Protein AF-A0A7I8W554-F1 (afdb_monomer_lite)

Structure (mmCIF, N/CA/C/O backbone):
data_AF-A0A7I8W554-F1
#
_entry.id   AF-A0A7I8W554-F1
#
loop_
_atom_site.group_PDB
_atom_site.id
_atom_site.type_symbol
_atom_site.label_atom_id
_atom_site.label_alt_id
_atom_site.label_comp_id
_atom_site.label_asym_id
_atom_site.label_entity_id
_atom_site.label_seq_id
_atom_site.pdbx_PDB_ins_code
_atom_site.Cartn_x
_atom_site.Cartn_y
_atom_site.Cartn_z
_atom_site.occupancy
_atom_site.B_iso_or_equiv
_atom_site.auth_seq_id
_atom_site.auth_comp_id
_atom_site.auth_asym_id
_atom_site.auth_atom_id
_atom_site.pdbx_PDB_model_num
ATOM 1 N N . MET A 1 1 ? 25.786 -14.375 -59.986 1.00 26.31 1 MET A N 1
ATOM 2 C CA . MET A 1 1 ? 26.264 -13.114 -60.608 1.00 26.31 1 MET A CA 1
ATOM 3 C C . MET A 1 1 ? 25.634 -11.943 -59.863 1.00 26.31 1 MET A C 1
ATOM 5 O O . MET A 1 1 ? 24.593 -12.168 -59.265 1.00 26.31 1 MET A O 1
ATOM 9 N N . THR A 1 2 ? 26.269 -10.761 -59.866 1.00 23.83 2 THR A N 1
ATOM 10 C CA . THR A 1 2 ? 25.722 -9.456 -59.406 1.00 23.83 2 THR A CA 1
ATOM 11 C C . THR A 1 2 ? 24.810 -9.476 -58.169 1.00 23.83 2 THR A C 1
ATOM 13 O O . THR A 1 2 ? 23.598 -9.639 -58.287 1.00 23.83 2 THR A O 1
ATOM 16 N N . ALA A 1 3 ? 25.373 -9.204 -56.987 1.00 25.39 3 ALA A N 1
ATOM 17 C CA . ALA A 1 3 ? 24.573 -8.876 -55.808 1.00 25.39 3 ALA A CA 1
ATOM 18 C C . ALA A 1 3 ? 23.777 -7.579 -56.049 1.00 25.39 3 ALA A C 1
ATOM 20 O O . ALA A 1 3 ? 24.354 -6.544 -56.393 1.00 25.39 3 ALA A O 1
ATOM 21 N N . THR A 1 4 ? 22.456 -7.631 -55.886 1.00 26.03 4 THR A N 1
ATOM 22 C CA . THR A 1 4 ? 21.566 -6.499 -56.169 1.00 26.03 4 THR A CA 1
ATOM 23 C C . THR A 1 4 ? 21.688 -5.439 -55.075 1.00 26.03 4 THR A C 1
ATOM 25 O O . THR A 1 4 ? 21.230 -5.634 -53.950 1.00 26.03 4 THR A O 1
ATOM 28 N N . PHE A 1 5 ? 22.299 -4.297 -55.394 1.00 30.59 5 PHE A N 1
ATOM 29 C CA . PHE A 1 5 ? 22.374 -3.160 -54.476 1.00 30.59 5 PHE A CA 1
ATOM 30 C C . PHE A 1 5 ? 20.965 -2.662 -54.116 1.00 30.59 5 PHE A C 1
ATOM 32 O O . PHE A 1 5 ? 20.141 -2.425 -55.001 1.00 30.59 5 PHE A O 1
ATOM 39 N N . LEU A 1 6 ? 20.708 -2.425 -52.824 1.00 29.30 6 LEU A N 1
ATOM 40 C CA . LEU A 1 6 ? 19.495 -1.754 -52.335 1.00 29.30 6 LEU A CA 1
ATOM 41 C C . LEU A 1 6 ? 19.541 -0.247 -52.647 1.00 29.30 6 LEU A C 1
ATOM 43 O O . LEU A 1 6 ? 19.668 0.594 -51.758 1.00 29.30 6 LEU A O 1
ATOM 47 N N . HIS A 1 7 ? 19.454 0.096 -53.931 1.00 29.95 7 HIS A N 1
ATOM 48 C CA . HIS A 1 7 ? 19.394 1.480 -54.383 1.00 29.95 7 HIS A CA 1
ATOM 49 C C . HIS A 1 7 ? 17.986 2.042 -54.148 1.00 29.95 7 HIS A C 1
ATOM 51 O O . HIS A 1 7 ? 17.006 1.575 -54.729 1.00 29.95 7 HIS A O 1
ATOM 57 N N . VAL A 1 8 ? 17.871 3.051 -53.285 1.00 31.73 8 VAL A N 1
ATOM 58 C CA . VAL A 1 8 ? 16.604 3.758 -53.049 1.00 31.73 8 VAL A CA 1
ATOM 59 C C . VAL A 1 8 ? 16.391 4.794 -54.167 1.00 31.73 8 VAL A C 1
ATOM 61 O O . VAL A 1 8 ? 17.325 5.550 -54.446 1.00 31.73 8 VAL A O 1
ATOM 64 N N . PRO A 1 9 ? 15.208 4.862 -54.813 1.00 27.72 9 PRO A N 1
ATOM 65 C CA . PRO A 1 9 ? 14.888 5.921 -55.771 1.00 27.72 9 PRO A CA 1
ATOM 66 C C . PRO A 1 9 ? 14.733 7.286 -55.087 1.00 27.72 9 PRO A C 1
ATOM 68 O O . PRO A 1 9 ? 14.125 7.400 -54.023 1.00 27.72 9 PRO A O 1
ATOM 71 N N . SER A 1 10 ? 15.249 8.341 -55.712 1.00 34.19 10 SER A N 1
ATOM 72 C CA . SER A 1 10 ? 15.325 9.684 -55.132 1.00 34.19 10 SER A CA 1
ATOM 73 C C . SER A 1 10 ? 14.022 10.487 -55.271 1.00 34.19 10 SER A C 1
ATOM 75 O O . SER A 1 10 ? 13.897 11.319 -56.169 1.00 34.19 10 SER A O 1
ATOM 77 N N . SER A 1 11 ? 13.061 10.292 -54.362 1.00 34.91 11 SER A N 1
ATOM 78 C CA . SER A 1 11 ? 12.005 11.287 -54.099 1.00 34.91 11 SER A CA 1
ATOM 79 C C . SER A 1 11 ? 11.376 11.135 -52.702 1.00 34.91 11 SER A C 1
ATOM 81 O O . SER A 1 11 ? 11.352 10.044 -52.145 1.00 34.91 11 SER A O 1
ATOM 83 N N . GLN A 1 12 ? 10.835 12.244 -52.179 1.00 33.06 12 GLN A N 1
ATOM 84 C CA . GLN A 1 12 ? 10.027 12.370 -50.948 1.00 33.06 12 GLN A CA 1
ATOM 85 C C . GLN A 1 12 ? 10.726 12.124 -49.587 1.00 33.06 12 GLN A C 1
ATOM 87 O O . GLN A 1 12 ? 10.862 10.996 -49.125 1.00 33.06 12 GLN A O 1
ATOM 92 N N . LYS A 1 13 ? 10.993 13.242 -48.883 1.00 37.50 13 LYS A N 1
ATOM 93 C CA . LYS A 1 13 ? 11.466 13.386 -47.484 1.00 37.50 13 LYS A CA 1
ATOM 94 C C . LYS A 1 13 ? 12.835 12.756 -47.158 1.00 37.50 13 LYS A C 1
ATOM 96 O O . LYS A 1 13 ? 13.182 11.663 -47.586 1.00 37.50 13 LYS A O 1
ATOM 101 N N . ALA A 1 14 ? 13.623 13.468 -46.349 1.00 41.97 14 ALA A N 1
ATOM 102 C CA . ALA A 1 14 ? 14.925 12.999 -45.877 1.00 41.97 14 ALA A CA 1
ATOM 103 C C . ALA A 1 14 ? 14.744 11.870 -44.845 1.00 41.97 14 ALA A C 1
ATOM 105 O O . ALA A 1 14 ? 14.541 12.119 -43.655 1.00 41.97 14 ALA A O 1
ATOM 106 N N . ASN A 1 15 ? 14.766 10.622 -45.315 1.00 56.56 15 ASN A N 1
ATOM 107 C CA . ASN A 1 15 ? 14.604 9.443 -44.470 1.00 56.56 15 ASN A CA 1
ATOM 108 C C . ASN A 1 15 ? 15.848 9.223 -43.603 1.00 56.56 15 ASN A C 1
ATOM 110 O O . ASN A 1 15 ? 16.890 8.815 -44.108 1.00 56.56 15 ASN A O 1
ATOM 114 N N . LYS A 1 16 ? 15.697 9.441 -42.293 1.00 71.31 16 LYS A N 1
ATOM 115 C CA . LYS A 1 16 ? 16.688 9.134 -41.253 1.00 71.31 16 LYS A CA 1
ATOM 116 C C . LYS A 1 16 ? 17.249 7.712 -41.411 1.00 71.31 16 LYS A C 1
ATOM 118 O O . LYS A 1 16 ? 16.503 6.739 -41.264 1.00 71.31 16 LYS A O 1
ATOM 123 N N . THR A 1 17 ? 18.544 7.588 -41.681 1.00 82.88 17 THR A N 1
ATOM 124 C CA . THR A 1 17 ? 19.258 6.317 -41.867 1.00 82.88 17 THR A CA 1
ATOM 125 C C . THR A 1 17 ? 20.016 5.909 -40.604 1.00 82.88 17 THR A C 1
ATOM 127 O O . THR A 1 17 ? 20.415 6.747 -39.802 1.00 82.88 17 THR A O 1
ATOM 130 N N . PHE A 1 18 ? 20.277 4.612 -40.425 1.00 83.69 18 PHE A N 1
ATOM 131 C CA . PHE A 1 18 ? 21.056 4.123 -39.278 1.00 83.69 18 PHE A CA 1
ATOM 132 C C . PHE A 1 18 ? 22.499 4.679 -39.239 1.00 83.69 18 PHE A C 1
ATOM 134 O O . PHE A 1 18 ? 23.086 4.786 -38.165 1.00 83.69 18 PHE A O 1
ATOM 141 N N . LEU A 1 19 ? 23.047 5.115 -40.383 1.00 85.00 19 LEU A N 1
ATOM 142 C CA . LEU A 1 19 ? 24.329 5.824 -40.429 1.00 85.00 19 LEU A CA 1
ATOM 143 C C . LEU A 1 19 ? 24.228 7.223 -39.794 1.00 85.00 19 LEU A C 1
ATOM 145 O O . LEU A 1 19 ? 25.092 7.578 -39.000 1.00 85.00 19 LEU A O 1
ATOM 149 N N . ASP A 1 20 ? 23.143 7.967 -40.046 1.00 84.88 20 ASP A N 1
ATOM 150 C CA . ASP A 1 20 ? 22.913 9.297 -39.450 1.00 84.88 20 ASP A CA 1
ATOM 151 C C . ASP A 1 20 ? 22.755 9.247 -37.918 1.00 84.88 20 ASP A C 1
ATOM 153 O O . ASP A 1 20 ? 22.956 10.258 -37.243 1.00 84.88 20 ASP A O 1
ATOM 157 N N . PHE A 1 21 ? 22.360 8.091 -37.369 1.00 86.38 21 PHE A N 1
ATOM 158 C CA . PHE A 1 21 ? 22.358 7.828 -35.927 1.00 86.38 21 PHE A CA 1
ATOM 159 C C . PHE A 1 21 ? 23.783 7.568 -35.424 1.00 86.38 21 PHE A C 1
ATOM 161 O O . PHE A 1 21 ? 24.235 8.215 -34.479 1.00 86.38 21 PHE A O 1
ATOM 168 N N . ALA A 1 22 ? 24.518 6.670 -36.082 1.00 85.44 22 ALA A N 1
ATOM 169 C CA . ALA A 1 22 ? 25.887 6.333 -35.705 1.00 85.44 22 ALA A CA 1
ATOM 170 C C . ALA A 1 22 ? 26.829 7.550 -35.736 1.00 85.44 22 ALA A C 1
ATOM 172 O O . ALA A 1 22 ? 27.579 7.759 -34.787 1.00 85.44 22 ALA A O 1
ATOM 173 N N . GLU A 1 23 ? 26.726 8.412 -36.753 1.00 85.12 23 GLU A N 1
ATOM 174 C CA . GLU A 1 23 ? 27.511 9.655 -36.864 1.00 85.12 23 GLU A CA 1
ATOM 175 C C . GLU A 1 23 ? 27.220 10.683 -35.744 1.00 85.12 23 GLU A C 1
ATOM 177 O O . GLU A 1 23 ? 27.961 11.654 -35.601 1.00 85.12 23 GLU A O 1
ATOM 182 N N . ARG A 1 24 ? 26.175 10.475 -34.924 1.00 82.75 24 ARG A N 1
ATOM 183 C CA . ARG A 1 24 ? 25.791 11.351 -33.796 1.00 82.75 24 ARG A CA 1
ATOM 184 C C . ARG A 1 24 ? 25.994 10.729 -32.415 1.00 82.75 24 ARG A C 1
ATOM 186 O O . ARG A 1 24 ? 26.191 11.471 -31.457 1.00 82.75 24 ARG A O 1
ATOM 193 N N . PHE A 1 25 ? 25.885 9.404 -32.302 1.00 84.50 25 PHE A N 1
ATOM 194 C CA . PHE A 1 25 ? 25.788 8.709 -31.012 1.00 84.50 25 PHE A CA 1
ATOM 195 C C . PHE A 1 25 ? 26.851 7.623 -30.785 1.00 84.50 25 PHE A C 1
ATOM 197 O O . PHE A 1 25 ? 26.949 7.126 -29.661 1.00 84.50 25 PHE A O 1
ATOM 204 N N . PHE A 1 26 ? 27.641 7.239 -31.800 1.00 85.88 26 PHE A N 1
ATOM 205 C CA . PHE A 1 26 ? 28.668 6.205 -31.629 1.00 85.88 26 PHE A CA 1
ATOM 206 C C . PHE A 1 26 ? 30.002 6.753 -31.089 1.00 85.88 26 PHE A C 1
ATOM 208 O O . PHE A 1 26 ? 30.451 7.845 -31.436 1.00 85.88 26 PHE A O 1
ATOM 215 N N . ASN A 1 27 ? 30.667 5.939 -30.269 1.00 81.88 27 ASN A N 1
ATOM 216 C CA . ASN A 1 27 ? 32.032 6.135 -29.788 1.00 81.88 27 ASN A CA 1
ATOM 217 C C . ASN A 1 27 ? 33.071 5.968 -30.907 1.00 81.88 27 ASN A C 1
ATOM 219 O O . ASN A 1 27 ? 32.864 5.251 -31.882 1.00 81.88 27 ASN A O 1
ATOM 223 N N . VAL A 1 28 ? 34.264 6.528 -30.701 1.00 77.31 28 VAL A N 1
ATOM 224 C CA . VAL A 1 28 ? 35.434 6.254 -31.549 1.00 77.31 28 VAL A CA 1
ATOM 225 C C . VAL A 1 28 ? 36.039 4.899 -31.167 1.00 77.31 28 VAL A C 1
ATOM 227 O O . VAL A 1 28 ? 36.542 4.738 -30.055 1.00 77.31 28 VAL A O 1
ATOM 230 N N . HIS A 1 29 ? 36.020 3.924 -32.081 1.00 74.88 29 HIS A N 1
ATOM 231 C CA . HIS A 1 29 ? 36.659 2.614 -31.879 1.00 74.88 29 HIS A CA 1
ATOM 232 C C . HIS A 1 29 ? 38.065 2.577 -32.488 1.00 74.88 29 HIS A C 1
ATOM 234 O O . HIS A 1 29 ? 38.287 3.037 -33.608 1.00 74.88 29 HIS A O 1
ATOM 240 N N . VAL A 1 30 ? 39.010 1.977 -31.762 1.00 71.06 30 VAL A N 1
ATOM 241 C CA . VAL A 1 30 ? 40.373 1.697 -32.246 1.00 71.06 30 VAL A CA 1
ATOM 242 C C . VAL A 1 30 ? 40.429 0.266 -32.780 1.00 71.06 30 VAL A C 1
ATOM 244 O O . VAL A 1 30 ? 39.902 -0.657 -32.154 1.00 71.06 30 VAL A O 1
ATOM 247 N N . ALA A 1 31 ? 41.076 0.074 -33.928 1.00 58.19 31 ALA A N 1
ATOM 248 C CA . ALA A 1 31 ? 41.269 -1.225 -34.553 1.00 58.19 31 ALA A CA 1
ATOM 249 C C . ALA A 1 31 ? 42.212 -2.102 -33.709 1.00 58.19 31 ALA A C 1
ATOM 251 O O . ALA A 1 31 ? 43.405 -1.824 -33.575 1.00 58.19 31 ALA A O 1
ATOM 252 N N . ASN A 1 32 ? 41.675 -3.190 -33.152 1.00 54.03 32 ASN A N 1
ATOM 253 C CA . ASN A 1 32 ? 42.455 -4.165 -32.392 1.00 54.03 32 ASN A CA 1
ATOM 254 C C . ASN A 1 32 ? 43.404 -4.945 -33.318 1.00 54.03 32 ASN A C 1
ATOM 256 O O . ASN A 1 32 ? 42.969 -5.847 -34.038 1.00 54.03 32 ASN A O 1
ATOM 260 N N . SER A 1 33 ? 44.704 -4.642 -33.264 1.00 39.34 33 SER A N 1
ATOM 261 C CA . SER A 1 33 ? 45.743 -5.540 -33.773 1.00 39.34 33 SER A CA 1
ATOM 262 C C . SER A 1 33 ? 45.915 -6.740 -32.832 1.00 39.34 33 SER A C 1
ATOM 264 O O . SER A 1 33 ? 45.779 -6.633 -31.612 1.00 39.34 33 SER A O 1
ATOM 266 N N . SER A 1 34 ? 46.168 -7.918 -33.398 1.00 35.41 34 SER A N 1
ATOM 267 C CA . SER A 1 34 ? 46.092 -9.195 -32.682 1.00 35.41 34 SER A CA 1
ATOM 268 C C . SER A 1 34 ? 47.338 -9.496 -31.835 1.00 35.41 34 SER A C 1
ATOM 270 O O . SER A 1 34 ? 48.249 -10.162 -32.319 1.00 35.41 34 SER A O 1
ATOM 272 N N . SER A 1 35 ? 47.345 -9.058 -30.569 1.00 31.19 35 SER A N 1
ATOM 273 C CA . SER A 1 35 ? 48.284 -9.511 -29.523 1.00 31.19 35 SER A CA 1
ATOM 274 C C . SER A 1 35 ? 47.667 -9.383 -28.114 1.00 31.19 35 SER A C 1
ATOM 276 O O . SER A 1 35 ? 47.132 -8.320 -27.797 1.00 31.19 35 SER A O 1
ATOM 278 N N . PRO A 1 36 ? 47.748 -10.406 -27.237 1.00 40.75 36 PRO A N 1
ATOM 279 C CA . PRO A 1 36 ? 47.099 -10.385 -25.923 1.00 40.75 36 PRO A CA 1
ATOM 280 C C . PRO A 1 36 ? 48.010 -9.816 -24.817 1.00 40.75 36 PRO A C 1
ATOM 282 O O . PRO A 1 36 ? 48.818 -10.544 -24.246 1.00 40.75 36 PRO A O 1
ATOM 285 N N . ILE A 1 37 ? 47.873 -8.528 -24.469 1.00 35.75 37 ILE A N 1
ATOM 286 C CA . ILE A 1 37 ? 48.534 -7.938 -23.283 1.00 35.75 37 ILE A CA 1
ATOM 287 C C . ILE A 1 37 ? 47.578 -7.006 -22.524 1.00 35.75 37 ILE A C 1
ATOM 289 O O . ILE A 1 37 ? 46.974 -6.103 -23.097 1.00 35.75 37 ILE A O 1
ATOM 293 N N . THR A 1 38 ? 47.508 -7.192 -21.207 1.00 43.59 38 THR A N 1
ATOM 294 C CA . THR A 1 38 ? 46.792 -6.349 -20.241 1.00 43.59 38 THR A CA 1
ATOM 295 C C . THR A 1 38 ? 47.397 -4.943 -20.135 1.00 43.59 38 THR A C 1
ATOM 297 O O . THR A 1 38 ? 48.514 -4.779 -19.644 1.00 43.59 38 THR A O 1
ATOM 300 N N . LYS A 1 39 ? 46.660 -3.898 -20.547 1.00 33.47 39 LYS A N 1
ATOM 301 C CA . LYS A 1 39 ? 47.010 -2.485 -20.280 1.00 33.47 39 LYS A CA 1
ATOM 302 C C . LYS A 1 39 ? 45.771 -1.637 -19.987 1.00 33.47 39 LYS A C 1
ATOM 304 O O . LYS A 1 39 ? 44.719 -1.836 -20.581 1.00 33.47 39 LYS A O 1
ATOM 309 N N . THR A 1 40 ? 45.920 -0.695 -19.059 1.00 36.84 40 THR A N 1
ATOM 310 C CA . THR A 1 40 ? 44.860 0.190 -18.557 1.00 36.84 40 THR A CA 1
ATOM 311 C C . THR A 1 40 ? 44.604 1.408 -19.456 1.00 36.84 40 THR A C 1
ATOM 313 O O . THR A 1 40 ? 45.454 1.830 -20.244 1.00 36.84 40 THR A O 1
ATOM 316 N N . VAL A 1 41 ? 43.408 1.992 -19.308 1.00 39.81 41 VAL A N 1
ATOM 317 C CA . VAL A 1 41 ? 42.805 3.020 -20.186 1.00 39.81 41 VAL A CA 1
ATOM 318 C C . VAL A 1 41 ? 43.668 4.281 -20.384 1.00 39.81 41 VAL A C 1
ATOM 320 O O . VAL A 1 41 ? 43.581 4.947 -21.415 1.00 39.81 41 VAL A O 1
ATOM 323 N N . SER A 1 42 ? 44.561 4.603 -19.446 1.00 35.97 42 SER A N 1
ATOM 324 C CA . SER A 1 42 ? 45.423 5.796 -19.495 1.00 35.97 42 SER A CA 1
ATOM 325 C C . SER A 1 42 ? 46.451 5.812 -20.642 1.00 35.97 42 SER A C 1
ATOM 327 O O . SER A 1 42 ? 47.002 6.872 -20.945 1.00 35.97 42 SER A O 1
ATOM 329 N N . ALA A 1 43 ? 46.696 4.684 -21.319 1.00 38.78 43 ALA A N 1
ATOM 330 C CA . ALA A 1 43 ? 47.724 4.557 -22.358 1.00 38.78 43 ALA A CA 1
ATOM 331 C C . ALA A 1 43 ? 47.306 5.010 -23.780 1.00 38.78 43 ALA A C 1
ATOM 333 O O . ALA A 1 43 ? 48.151 5.055 -24.674 1.00 38.78 43 ALA A O 1
ATOM 334 N N . VAL A 1 44 ? 46.034 5.354 -24.025 1.00 44.03 44 VAL A N 1
ATOM 335 C CA . VAL A 1 44 ? 45.495 5.544 -25.395 1.00 44.03 44 VAL A CA 1
ATOM 336 C C . VAL A 1 44 ? 45.883 6.889 -26.045 1.00 44.03 44 VAL A C 1
ATOM 338 O O . VAL A 1 44 ? 45.857 7.023 -27.265 1.00 44.03 44 VAL A O 1
ATOM 341 N N . ARG A 1 45 ? 46.309 7.896 -25.269 1.00 40.00 45 ARG A N 1
ATOM 342 C CA . ARG A 1 45 ? 46.477 9.297 -25.730 1.00 40.00 45 ARG A CA 1
ATOM 343 C C . ARG A 1 45 ? 47.642 9.590 -26.704 1.00 40.00 45 ARG A C 1
ATOM 345 O O . ARG A 1 45 ? 47.924 10.761 -26.950 1.00 40.00 45 ARG A O 1
ATOM 352 N N . ARG A 1 46 ? 48.321 8.575 -27.256 1.00 42.06 46 ARG A N 1
ATOM 353 C CA . ARG A 1 46 ? 49.368 8.716 -28.294 1.00 42.06 46 ARG A CA 1
ATOM 354 C C . ARG A 1 46 ? 49.359 7.541 -29.286 1.00 42.06 46 ARG A C 1
ATOM 356 O O . ARG A 1 46 ? 50.198 6.647 -29.200 1.00 42.06 46 ARG A O 1
ATOM 363 N N . LYS A 1 47 ? 48.440 7.574 -30.251 1.00 41.00 47 LYS A N 1
ATOM 364 C CA . LYS A 1 47 ? 48.465 6.756 -31.477 1.00 41.00 47 LYS A CA 1
ATOM 365 C C . LYS A 1 47 ? 48.045 7.599 -32.685 1.00 41.00 47 LYS A C 1
ATOM 367 O O . LYS A 1 47 ? 47.396 8.629 -32.521 1.00 41.00 47 LYS A O 1
ATOM 372 N N . SER A 1 48 ? 48.461 7.179 -33.875 1.00 43.22 48 SER A N 1
ATOM 373 C CA . SER A 1 48 ? 48.177 7.845 -35.149 1.00 43.22 48 SER A CA 1
ATOM 374 C C . SER A 1 48 ? 46.735 7.631 -35.620 1.00 43.22 48 SER A C 1
ATOM 376 O O . SER A 1 48 ? 46.088 6.638 -35.291 1.00 43.22 48 SER A O 1
ATOM 378 N N . THR A 1 49 ? 46.250 8.546 -36.463 1.00 45.44 49 THR A N 1
ATOM 379 C CA . THR A 1 49 ? 44.924 8.512 -37.112 1.00 45.44 49 THR A CA 1
ATOM 380 C C . THR A 1 49 ? 44.694 7.307 -38.036 1.00 45.44 49 THR A C 1
ATOM 382 O O . THR A 1 49 ? 43.577 7.109 -38.499 1.00 45.44 49 THR A O 1
ATOM 385 N N . SER A 1 50 ? 45.722 6.489 -38.275 1.00 46.81 50 SER A N 1
ATOM 386 C CA . SER A 1 50 ? 45.670 5.207 -38.990 1.00 46.81 50 SER A CA 1
ATOM 387 C C . SER A 1 50 ? 44.840 4.127 -38.292 1.00 46.81 50 SER A C 1
ATOM 389 O O . SER A 1 50 ? 44.329 3.230 -38.954 1.00 46.81 50 SER A O 1
ATOM 391 N N . ASP A 1 51 ? 44.731 4.189 -36.963 1.00 59.88 51 ASP A N 1
ATOM 392 C CA . ASP A 1 51 ? 44.256 3.066 -36.145 1.00 59.88 51 ASP A CA 1
ATOM 393 C C . ASP A 1 51 ? 42.760 3.177 -35.785 1.00 59.88 51 ASP A C 1
ATOM 395 O O . ASP A 1 51 ? 42.256 2.383 -34.991 1.00 59.88 51 ASP A O 1
ATOM 399 N N . ILE A 1 52 ? 42.039 4.167 -36.320 1.00 70.12 52 ILE A N 1
ATOM 400 C CA . ILE A 1 52 ? 40.635 4.450 -35.982 1.00 70.12 52 ILE A CA 1
ATOM 401 C C . ILE A 1 52 ? 39.696 3.773 -36.988 1.00 70.12 52 ILE A C 1
ATOM 403 O O . ILE A 1 52 ? 39.846 3.930 -38.199 1.00 70.12 52 ILE A O 1
ATOM 407 N N . VAL A 1 53 ? 38.689 3.052 -36.489 1.00 74.19 53 VAL A N 1
ATOM 408 C CA . VAL A 1 53 ? 37.650 2.432 -37.326 1.00 74.19 53 VAL A CA 1
ATOM 409 C C . VAL A 1 53 ? 36.670 3.507 -37.802 1.00 74.19 53 VAL A C 1
ATOM 411 O O . VAL A 1 53 ? 36.101 4.240 -36.994 1.00 74.19 53 VAL A O 1
ATOM 414 N N . ALA A 1 54 ? 36.438 3.597 -39.113 1.00 78.56 54 ALA A N 1
ATOM 415 C CA . ALA A 1 54 ? 35.478 4.542 -39.674 1.00 78.56 54 ALA A CA 1
ATOM 416 C C . ALA A 1 54 ? 34.034 4.187 -39.272 1.00 78.56 54 ALA A C 1
ATOM 418 O O . ALA A 1 54 ? 33.640 3.020 -39.294 1.00 78.56 54 ALA A O 1
ATOM 419 N N . ILE A 1 55 ? 33.200 5.195 -38.984 1.00 77.06 55 ILE A N 1
ATOM 420 C CA . ILE A 1 55 ? 31.806 5.000 -38.528 1.00 77.06 55 ILE A CA 1
ATOM 421 C C . ILE A 1 55 ? 30.987 4.177 -39.549 1.00 77.06 55 ILE A C 1
ATOM 423 O O . ILE A 1 55 ? 30.191 3.317 -39.174 1.00 77.06 55 ILE A O 1
ATOM 427 N N . ARG A 1 56 ? 31.269 4.336 -40.850 1.00 77.62 56 ARG A N 1
ATOM 428 C CA . ARG A 1 56 ? 30.659 3.553 -41.946 1.00 77.62 56 ARG A CA 1
ATOM 429 C C . ARG A 1 56 ? 30.944 2.046 -41.882 1.00 77.62 56 ARG A C 1
ATOM 431 O O . ARG A 1 56 ? 30.131 1.268 -42.377 1.00 77.62 56 ARG A O 1
ATOM 438 N N . ASP A 1 57 ? 32.037 1.642 -41.241 1.00 81.00 57 ASP A N 1
ATOM 439 C CA . ASP A 1 57 ? 32.392 0.240 -40.991 1.00 81.00 57 ASP A CA 1
ATOM 440 C C . ASP A 1 57 ? 32.043 -0.195 -39.553 1.00 81.00 57 ASP A C 1
ATOM 442 O O . ASP A 1 57 ? 31.847 -1.382 -39.282 1.00 81.00 57 ASP A O 1
ATOM 446 N N . MET A 1 58 ? 31.856 0.755 -38.627 1.00 81.31 58 MET A N 1
ATOM 447 C CA . MET A 1 58 ? 31.245 0.489 -37.319 1.00 81.31 58 MET A CA 1
ATOM 448 C C . MET A 1 58 ? 29.760 0.124 -37.410 1.00 81.31 58 MET A C 1
ATOM 450 O O . MET A 1 58 ? 29.294 -0.660 -36.591 1.00 81.31 58 MET A O 1
ATOM 454 N N . VAL A 1 59 ? 29.020 0.632 -38.400 1.00 84.56 59 VAL A N 1
ATOM 455 C CA . VAL A 1 59 ? 27.627 0.207 -38.651 1.00 84.56 59 VAL A CA 1
ATOM 456 C C . VAL A 1 59 ? 27.516 -1.107 -39.429 1.00 84.56 59 VAL A C 1
ATOM 458 O O . VAL A 1 59 ? 26.398 -1.537 -39.700 1.00 84.56 59 VAL A O 1
ATOM 461 N N . ARG A 1 60 ? 28.632 -1.737 -39.819 1.00 85.44 60 ARG A N 1
ATOM 462 C CA . ARG A 1 60 ? 28.672 -2.981 -40.608 1.00 85.44 60 ARG A CA 1
ATOM 463 C C . ARG A 1 60 ? 29.150 -4.178 -39.786 1.00 85.44 60 ARG A C 1
ATOM 465 O O . ARG A 1 60 ? 29.886 -4.023 -38.805 1.00 85.44 60 ARG A O 1
ATOM 472 N N . TYR A 1 61 ? 28.757 -5.367 -40.239 1.00 88.12 61 TYR A N 1
ATOM 473 C CA . TYR A 1 61 ? 29.138 -6.651 -39.656 1.00 88.12 61 TYR A CA 1
ATOM 474 C C . TYR A 1 61 ? 30.657 -6.769 -39.471 1.00 88.12 61 TYR A C 1
ATOM 476 O O . TYR A 1 61 ? 31.431 -6.530 -40.402 1.00 88.12 61 TYR A O 1
ATOM 484 N N . THR A 1 62 ? 31.084 -7.206 -38.284 1.00 85.38 62 THR A N 1
ATOM 485 C CA . THR A 1 62 ? 32.485 -7.529 -37.997 1.00 85.38 62 THR A CA 1
ATOM 486 C C . THR A 1 62 ? 32.686 -9.020 -37.733 1.00 85.38 62 THR A C 1
ATOM 488 O O . THR A 1 62 ? 31.883 -9.682 -37.075 1.00 85.38 62 THR A O 1
ATOM 491 N N . LYS A 1 63 ? 33.818 -9.545 -38.224 1.00 83.00 63 LYS A N 1
ATOM 492 C CA . LYS A 1 63 ? 34.313 -10.898 -37.914 1.00 83.00 63 LYS A CA 1
ATOM 493 C C . LYS A 1 63 ? 34.990 -10.980 -36.535 1.00 83.00 63 LYS A C 1
ATOM 495 O O . LYS A 1 63 ? 35.278 -12.080 -36.062 1.00 83.00 63 LYS A O 1
ATOM 500 N N . GLN A 1 64 ? 35.270 -9.846 -35.887 1.00 84.06 64 GLN A N 1
ATOM 501 C CA . GLN A 1 64 ? 35.838 -9.820 -34.536 1.00 84.06 64 GLN A CA 1
ATOM 502 C C . GLN A 1 64 ? 34.800 -10.309 -33.515 1.00 84.06 64 GLN A C 1
ATOM 504 O O . GLN A 1 64 ? 33.617 -10.016 -33.641 1.00 84.06 64 GLN A O 1
ATOM 509 N N . ALA A 1 65 ? 35.242 -11.083 -32.521 1.00 81.38 65 ALA A N 1
ATOM 510 C CA . ALA A 1 65 ? 34.374 -11.631 -31.470 1.00 81.38 65 ALA A CA 1
ATOM 511 C C . ALA A 1 65 ? 34.193 -10.680 -30.271 1.00 81.38 65 ALA A C 1
ATOM 513 O O . ALA A 1 65 ? 33.509 -11.019 -29.315 1.00 81.38 65 ALA A O 1
ATOM 514 N N . THR A 1 66 ? 34.853 -9.522 -30.285 1.00 85.19 66 THR A N 1
ATOM 515 C CA . THR A 1 66 ? 34.869 -8.544 -29.194 1.00 85.19 66 THR A CA 1
ATOM 516 C C . THR A 1 66 ? 34.948 -7.129 -29.758 1.00 85.19 66 THR A C 1
ATOM 518 O O . THR A 1 66 ? 35.505 -6.907 -30.835 1.00 85.19 66 THR A O 1
ATOM 521 N N . ILE A 1 67 ? 34.417 -6.172 -29.000 1.00 84.38 67 ILE A N 1
ATOM 522 C CA . ILE A 1 67 ? 34.597 -4.729 -29.197 1.00 84.38 67 ILE A CA 1
ATOM 523 C C . ILE A 1 67 ? 35.498 -4.169 -28.087 1.00 84.38 67 ILE A C 1
ATOM 525 O O . ILE A 1 67 ? 35.611 -4.765 -27.017 1.00 84.38 67 ILE A O 1
ATOM 529 N N . SER A 1 68 ? 36.193 -3.059 -28.355 1.00 77.50 68 SER A N 1
ATOM 530 C CA . SER A 1 68 ? 37.134 -2.427 -27.411 1.00 77.50 68 SER A CA 1
ATOM 531 C C . SER A 1 68 ? 36.473 -1.426 -26.450 1.00 77.50 68 SER A C 1
ATOM 533 O O . SER A 1 68 ? 37.074 -1.052 -25.448 1.00 77.50 68 SER A O 1
ATOM 535 N N . THR A 1 69 ? 35.243 -1.011 -26.747 1.00 84.44 69 THR A N 1
ATOM 536 C CA . THR A 1 69 ? 34.336 -0.207 -25.912 1.00 84.44 69 THR A CA 1
ATOM 537 C C . THR A 1 69 ? 32.906 -0.387 -26.450 1.00 84.44 69 THR A C 1
ATOM 539 O O . THR A 1 69 ? 32.736 -0.998 -27.509 1.00 84.44 69 THR A O 1
ATOM 542 N N . SER A 1 70 ? 31.880 0.133 -25.773 1.00 88.19 70 SER A N 1
ATOM 543 C CA . SER A 1 70 ? 30.496 0.133 -26.273 1.00 88.19 70 SER A CA 1
ATOM 544 C C . SER A 1 70 ? 30.368 0.897 -27.598 1.00 88.19 70 SER A C 1
ATOM 546 O O . SER A 1 70 ? 31.179 1.781 -27.906 1.00 88.19 70 SER A O 1
ATOM 548 N N . LEU A 1 71 ? 29.355 0.580 -28.406 1.00 85.06 71 LEU A N 1
ATOM 549 C CA . LEU A 1 71 ? 29.026 1.374 -29.590 1.00 85.06 71 LEU A CA 1
ATOM 550 C C . LEU A 1 71 ? 28.538 2.766 -29.172 1.00 85.06 71 LEU A C 1
ATOM 552 O O . LEU A 1 71 ? 29.063 3.742 -29.690 1.00 85.06 71 LEU A O 1
ATOM 556 N N . ILE A 1 72 ? 27.616 2.867 -28.213 1.00 87.19 72 ILE A N 1
ATOM 557 C CA . ILE A 1 72 ? 27.026 4.120 -27.716 1.00 87.19 72 ILE A CA 1
ATOM 558 C C . ILE A 1 72 ? 27.844 4.700 -26.548 1.00 87.19 72 ILE A C 1
ATOM 560 O O . ILE A 1 72 ? 28.438 3.973 -25.746 1.00 87.19 72 ILE A O 1
ATOM 564 N N . HIS A 1 73 ? 27.885 6.031 -26.435 1.00 79.50 73 HIS A N 1
ATOM 565 C CA . HIS A 1 73 ? 28.600 6.739 -25.368 1.00 79.50 73 HIS A CA 1
ATOM 566 C C . HIS A 1 73 ? 27.919 6.619 -23.985 1.00 79.50 73 HIS A C 1
ATOM 568 O O . HIS A 1 73 ? 27.061 7.429 -23.623 1.00 79.50 73 HIS A O 1
ATOM 574 N N . PHE A 1 74 ? 28.382 5.681 -23.153 1.00 82.12 74 PHE A N 1
ATOM 575 C CA . PHE A 1 74 ? 28.005 5.580 -21.736 1.00 82.12 74 PHE A CA 1
ATOM 576 C C . PHE A 1 74 ? 28.979 6.316 -20.808 1.00 82.12 74 PHE A C 1
ATOM 578 O O . PHE A 1 74 ? 30.166 6.448 -21.097 1.00 82.12 74 PHE A O 1
ATOM 585 N N . LYS A 1 75 ? 28.476 6.779 -19.656 1.00 72.12 75 LYS A N 1
ATOM 586 C CA . LYS A 1 75 ? 29.287 7.436 -18.607 1.00 72.12 75 LYS A CA 1
ATOM 587 C C . LYS A 1 75 ? 29.842 6.459 -17.563 1.00 72.12 75 LYS A C 1
ATOM 589 O O . LYS A 1 75 ? 30.750 6.823 -16.823 1.00 72.12 75 LYS A O 1
ATOM 594 N N . SER A 1 76 ? 29.281 5.250 -17.476 1.00 77.94 76 SER A N 1
ATOM 595 C CA . SER A 1 76 ? 29.639 4.238 -16.478 1.00 77.94 76 SER A CA 1
ATOM 596 C C . SER A 1 76 ? 30.520 3.146 -17.081 1.00 77.94 76 SER A C 1
ATOM 598 O O . SER A 1 76 ? 30.106 2.438 -17.998 1.00 77.94 76 SER A O 1
ATOM 600 N N . GLU A 1 77 ? 31.713 2.958 -16.512 1.00 82.38 77 GLU A N 1
ATOM 601 C CA . GLU A 1 77 ? 32.636 1.875 -16.878 1.00 82.38 77 GLU A CA 1
ATOM 602 C C . GLU A 1 77 ? 32.005 0.484 -16.679 1.00 82.38 77 GLU A C 1
ATOM 604 O O . GLU A 1 77 ? 32.299 -0.444 -17.432 1.00 82.38 77 GLU A O 1
ATOM 609 N N . GLN A 1 78 ? 31.069 0.332 -15.733 1.00 84.69 78 GLN A N 1
ATOM 610 C CA . GLN A 1 78 ? 30.328 -0.919 -15.561 1.00 84.69 78 GLN A CA 1
ATOM 611 C C . GLN A 1 78 ? 29.448 -1.228 -16.782 1.00 84.69 78 GLN A C 1
ATOM 613 O O . GLN A 1 78 ? 29.491 -2.346 -17.287 1.00 84.69 78 GLN A O 1
ATOM 618 N N . ILE A 1 79 ? 28.694 -0.246 -17.289 1.00 85.56 79 ILE A N 1
ATOM 619 C CA . ILE A 1 79 ? 27.792 -0.438 -18.439 1.00 85.56 79 ILE A CA 1
ATOM 620 C C . ILE A 1 79 ? 28.601 -0.706 -19.717 1.00 85.56 79 ILE A C 1
ATOM 622 O O . ILE A 1 79 ? 28.234 -1.584 -20.494 1.00 85.56 79 ILE A O 1
ATOM 626 N N . ILE A 1 80 ? 29.752 -0.044 -19.889 1.00 85.75 80 ILE A N 1
ATOM 627 C CA . ILE A 1 80 ? 30.689 -0.320 -20.994 1.00 85.75 80 ILE A CA 1
ATOM 628 C C . ILE A 1 80 ? 31.181 -1.777 -20.946 1.00 85.75 80 ILE A C 1
ATOM 630 O O . ILE A 1 80 ? 31.172 -2.464 -21.967 1.00 85.75 80 ILE A O 1
ATOM 634 N N . ASN A 1 81 ? 31.561 -2.284 -19.769 1.00 87.38 81 ASN A N 1
ATOM 635 C CA . ASN A 1 81 ? 31.999 -3.675 -19.621 1.00 87.38 81 ASN A CA 1
ATOM 636 C C . ASN A 1 81 ? 30.869 -4.690 -19.892 1.00 87.38 81 ASN A C 1
ATOM 638 O O . ASN A 1 81 ? 31.116 -5.705 -20.546 1.00 87.38 81 ASN A O 1
ATOM 642 N N . LEU A 1 82 ? 29.631 -4.407 -19.462 1.00 89.75 82 LEU A N 1
ATOM 643 C CA . LEU A 1 82 ? 28.464 -5.245 -19.778 1.00 89.75 82 LEU A CA 1
ATOM 644 C C . LEU A 1 82 ? 28.163 -5.248 -21.288 1.00 89.75 82 LEU A C 1
ATOM 646 O O . LEU A 1 82 ? 28.003 -6.319 -21.869 1.00 89.75 82 LEU A O 1
ATOM 650 N N . ALA A 1 83 ? 28.195 -4.084 -21.947 1.00 89.94 83 ALA A N 1
ATOM 651 C CA . ALA A 1 83 ? 28.039 -3.960 -23.400 1.00 89.94 83 ALA A CA 1
ATOM 652 C C . ALA A 1 83 ? 29.087 -4.772 -24.184 1.00 89.94 83 ALA A C 1
ATOM 654 O O . ALA A 1 83 ? 28.748 -5.455 -25.155 1.00 89.94 83 ALA A O 1
ATOM 655 N N . CYS A 1 84 ? 30.350 -4.741 -23.744 1.00 90.56 84 CYS A N 1
ATOM 656 C CA . CYS A 1 84 ? 31.429 -5.532 -24.335 1.00 90.56 84 CYS A CA 1
ATOM 657 C C . CYS A 1 84 ? 31.256 -7.048 -24.118 1.00 90.56 84 CYS A C 1
ATOM 659 O O . CYS A 1 84 ? 31.614 -7.819 -25.014 1.00 90.56 84 CYS A O 1
ATOM 661 N N . SER A 1 85 ? 30.700 -7.489 -22.978 1.00 92.31 85 SER A N 1
ATOM 662 C CA . SER A 1 85 ? 30.350 -8.906 -22.776 1.00 92.31 85 SER A CA 1
ATOM 663 C C . SER A 1 85 ? 29.187 -9.309 -23.675 1.00 92.31 85 SER A C 1
ATOM 665 O O . SER A 1 85 ? 29.335 -10.238 -24.462 1.00 92.31 85 SER A O 1
ATOM 667 N N . ALA A 1 86 ? 28.083 -8.558 -23.655 1.00 92.06 86 ALA A N 1
ATOM 668 C CA . ALA A 1 86 ? 26.902 -8.859 -24.458 1.00 92.06 86 ALA A CA 1
ATOM 669 C C . ALA A 1 86 ? 27.231 -8.979 -25.957 1.00 92.06 86 ALA A C 1
ATOM 671 O O . ALA A 1 86 ? 26.776 -9.924 -26.597 1.00 92.06 86 ALA A O 1
ATOM 672 N N . PHE A 1 87 ? 28.112 -8.127 -26.502 1.00 93.31 87 PHE A N 1
ATOM 673 C CA . PHE A 1 87 ? 28.570 -8.260 -27.892 1.00 93.31 87 PHE A CA 1
ATOM 674 C C . PHE A 1 87 ? 29.279 -9.593 -28.165 1.00 93.31 87 PHE A C 1
ATOM 676 O O . PHE A 1 87 ? 29.042 -10.242 -29.188 1.00 93.31 87 PHE A O 1
ATOM 683 N N . LYS A 1 88 ? 30.167 -10.001 -27.252 1.00 91.94 88 LYS A N 1
ATOM 684 C CA . LYS A 1 88 ? 30.914 -11.261 -27.332 1.00 91.94 88 LYS A CA 1
ATOM 685 C C . LYS A 1 88 ? 29.978 -12.460 -27.214 1.00 91.94 88 LYS A C 1
ATOM 687 O O . LYS A 1 88 ? 30.115 -13.417 -27.973 1.00 91.94 88 LYS A O 1
ATOM 692 N N . ASP A 1 89 ? 29.019 -12.387 -26.302 1.00 91.81 89 ASP A N 1
ATOM 693 C CA . ASP A 1 89 ? 28.064 -13.451 -26.023 1.00 91.81 89 ASP A CA 1
ATOM 694 C C . ASP A 1 89 ? 27.040 -13.606 -27.172 1.00 91.81 89 ASP A C 1
ATOM 696 O O . ASP A 1 89 ? 26.799 -14.726 -27.626 1.00 91.81 89 ASP A O 1
ATOM 700 N N . ILE A 1 90 ? 26.568 -12.502 -27.770 1.00 92.75 90 ILE A N 1
ATOM 701 C CA . ILE A 1 90 ? 25.809 -12.501 -29.037 1.00 92.75 90 ILE A CA 1
ATOM 702 C C . ILE A 1 90 ? 26.648 -13.112 -30.169 1.00 92.75 90 ILE A C 1
ATOM 704 O O . ILE A 1 90 ? 26.170 -13.999 -30.877 1.00 92.75 90 ILE A O 1
ATOM 708 N N . CYS A 1 91 ? 27.912 -12.700 -30.332 1.00 91.12 91 CYS A N 1
ATOM 709 C CA . CYS A 1 91 ? 28.797 -13.278 -31.349 1.00 91.12 91 CYS A CA 1
ATOM 710 C C . CYS A 1 91 ? 28.990 -14.789 -31.168 1.00 91.12 91 CYS A C 1
ATOM 712 O O . CYS A 1 91 ? 29.035 -15.510 -32.164 1.00 91.12 91 CYS A O 1
ATOM 714 N N . LYS A 1 92 ? 29.078 -15.268 -29.923 1.00 89.75 92 LYS A N 1
ATOM 715 C CA . LYS A 1 92 ? 29.213 -16.688 -29.585 1.00 89.75 92 LYS A CA 1
ATOM 716 C C . LYS A 1 92 ? 27.978 -17.492 -30.018 1.00 89.75 92 LYS A C 1
ATOM 718 O O . LYS A 1 92 ? 28.125 -18.506 -30.702 1.00 89.75 92 LYS A O 1
ATOM 723 N N . ILE A 1 93 ? 26.778 -16.991 -29.701 1.00 88.44 93 ILE A N 1
ATOM 724 C CA . ILE A 1 93 ? 25.497 -17.585 -30.123 1.00 88.44 93 ILE A CA 1
ATOM 725 C C . ILE A 1 93 ? 25.401 -17.631 -31.652 1.00 88.44 93 ILE A C 1
ATOM 727 O O . ILE A 1 93 ? 25.151 -18.694 -32.223 1.00 88.44 93 ILE A O 1
ATOM 731 N N . VAL A 1 94 ? 25.639 -16.500 -32.329 1.00 88.88 94 VAL A N 1
ATOM 732 C CA . VAL A 1 94 ? 25.527 -16.369 -33.796 1.00 88.88 94 VAL A CA 1
ATOM 733 C C . VAL A 1 94 ? 26.424 -17.364 -34.544 1.00 88.88 94 VAL A C 1
ATOM 735 O O . VAL A 1 94 ? 26.043 -17.845 -35.607 1.00 88.88 94 VAL A O 1
ATOM 738 N N . ARG A 1 95 ? 27.582 -17.719 -33.974 1.00 88.31 95 ARG A N 1
ATOM 739 C CA . ARG A 1 95 ? 28.545 -18.674 -34.553 1.00 88.31 95 ARG A CA 1
ATOM 740 C C . ARG A 1 95 ? 28.250 -20.145 -34.255 1.00 88.31 95 ARG A C 1
ATOM 742 O O . ARG A 1 95 ? 28.918 -21.007 -34.815 1.00 88.31 95 ARG A O 1
ATOM 749 N N . GLY A 1 96 ? 27.301 -20.441 -33.365 1.00 82.00 96 GLY A N 1
ATOM 750 C CA . GLY A 1 96 ? 27.055 -21.808 -32.893 1.00 82.00 96 GLY A CA 1
ATOM 751 C C . GLY A 1 96 ? 28.140 -22.341 -31.948 1.00 82.00 96 GLY A C 1
ATOM 752 O O . GLY A 1 96 ? 28.298 -23.550 -31.814 1.00 82.00 96 GLY A O 1
ATOM 753 N N . GLU A 1 97 ? 28.874 -21.464 -31.252 1.00 83.75 97 GLU A N 1
ATOM 754 C CA . GLU A 1 97 ? 29.872 -21.836 -30.230 1.00 83.75 97 GLU A CA 1
ATOM 755 C C . GLU A 1 97 ? 29.208 -22.247 -28.881 1.00 83.75 97 GLU A C 1
ATOM 757 O O . GLU A 1 97 ? 29.826 -22.212 -27.810 1.00 83.75 97 GLU A O 1
ATOM 762 N N . THR A 1 98 ? 27.923 -22.613 -28.913 1.00 83.56 98 THR A N 1
ATOM 763 C CA . THR A 1 98 ? 27.014 -22.812 -27.771 1.00 83.56 98 THR A CA 1
ATOM 764 C C . THR A 1 98 ? 26.025 -23.946 -28.036 1.00 83.56 98 THR A C 1
ATOM 766 O O . THR A 1 98 ? 25.646 -24.208 -29.174 1.00 83.56 98 THR A O 1
ATOM 769 N N . ARG A 1 99 ? 25.578 -24.625 -26.970 1.00 80.12 99 ARG A N 1
ATOM 770 C CA . ARG A 1 99 ? 24.437 -25.561 -27.034 1.00 80.12 99 ARG A CA 1
ATOM 771 C C . ARG A 1 99 ? 23.118 -24.787 -26.893 1.00 80.12 99 ARG A C 1
ATOM 773 O O . ARG A 1 99 ? 23.128 -23.829 -26.124 1.00 80.12 99 ARG A O 1
ATOM 780 N N . PRO A 1 100 ? 21.997 -25.209 -27.512 1.00 74.44 100 PRO A N 1
ATOM 781 C CA . PRO A 1 100 ? 20.723 -24.476 -27.469 1.00 74.44 100 PRO A CA 1
ATOM 782 C C . PRO A 1 100 ? 20.284 -24.036 -26.063 1.00 74.44 100 PRO A C 1
ATOM 784 O O . PRO A 1 100 ? 19.984 -22.863 -25.856 1.00 74.44 100 PRO A O 1
ATOM 787 N N . ASP A 1 101 ? 20.374 -24.924 -25.066 1.00 72.56 101 ASP A N 1
ATOM 788 C CA . ASP A 1 101 ? 20.001 -24.625 -23.670 1.00 72.56 101 ASP A CA 1
ATOM 789 C C . ASP A 1 101 ? 20.848 -23.493 -23.052 1.00 72.56 101 ASP A C 1
ATOM 791 O O . ASP A 1 101 ? 20.399 -22.754 -22.175 1.00 72.56 101 ASP A O 1
ATOM 795 N N . GLN A 1 102 ? 22.094 -23.346 -23.517 1.00 80.50 102 GLN A N 1
ATOM 796 C CA . GLN A 1 102 ? 23.007 -22.282 -23.098 1.00 80.50 102 GLN A CA 1
ATOM 797 C C . GLN A 1 102 ? 22.731 -20.966 -23.832 1.00 80.50 102 GLN A C 1
ATOM 799 O O . GLN A 1 102 ? 22.980 -19.909 -23.263 1.00 80.50 102 GLN A O 1
ATOM 804 N N . GLU A 1 103 ? 22.213 -21.005 -25.062 1.00 83.56 103 GLU A N 1
ATOM 805 C CA . GLU A 1 103 ? 21.850 -19.795 -25.814 1.00 83.56 103 GLU A CA 1
ATOM 806 C C . GLU A 1 103 ? 20.695 -19.074 -25.121 1.00 83.56 103 GLU A C 1
ATOM 808 O O . GLU A 1 103 ? 20.788 -17.879 -24.851 1.00 83.56 103 GLU A O 1
ATOM 813 N N . ASP A 1 104 ? 19.666 -19.817 -24.714 1.00 80.25 104 ASP A N 1
ATOM 814 C CA . ASP A 1 104 ? 18.510 -19.261 -24.006 1.00 80.25 104 ASP A CA 1
ATOM 815 C C . ASP A 1 104 ? 18.873 -18.752 -22.600 1.00 80.25 104 ASP A C 1
ATOM 817 O O . ASP A 1 104 ? 18.314 -17.755 -22.139 1.00 80.25 104 ASP A O 1
ATOM 821 N N . TYR A 1 105 ? 19.837 -19.382 -21.917 1.00 83.19 105 TYR A N 1
ATOM 822 C CA . TYR A 1 105 ? 20.380 -18.873 -20.650 1.00 83.19 105 TYR A CA 1
ATOM 823 C C . TYR A 1 105 ? 21.150 -17.554 -20.837 1.00 83.19 105 TYR A C 1
ATOM 825 O O . TYR A 1 105 ? 20.937 -16.595 -20.094 1.00 83.19 105 TYR A O 1
ATOM 833 N N . ILE A 1 106 ? 22.022 -17.481 -21.849 1.00 86.56 106 ILE A N 1
ATOM 834 C CA . ILE A 1 106 ? 22.808 -16.278 -22.156 1.00 86.56 106 ILE A CA 1
ATOM 835 C C . ILE A 1 106 ? 21.884 -15.120 -22.559 1.00 86.56 106 ILE A C 1
ATOM 837 O O . ILE A 1 106 ? 22.046 -14.010 -22.052 1.00 86.56 106 ILE A O 1
ATOM 841 N N . LEU A 1 107 ? 20.877 -15.376 -23.402 1.00 87.44 107 LEU A N 1
ATOM 842 C CA . LEU A 1 107 ? 19.884 -14.371 -23.792 1.00 87.44 107 LEU A CA 1
ATOM 843 C C . LEU A 1 107 ? 19.100 -13.844 -22.582 1.00 87.44 107 LEU A C 1
ATOM 845 O O . LEU A 1 107 ? 18.972 -12.629 -22.440 1.00 87.44 107 LEU A O 1
ATOM 849 N N . ARG A 1 108 ? 18.645 -14.716 -21.666 1.00 84.56 108 ARG A N 1
ATOM 850 C CA . ARG A 1 108 ? 18.000 -14.282 -20.409 1.00 84.56 108 ARG A CA 1
ATOM 851 C C . ARG A 1 108 ? 18.907 -13.372 -19.582 1.00 84.56 108 ARG A C 1
ATOM 853 O O . ARG A 1 108 ? 18.455 -12.304 -19.182 1.00 84.56 108 ARG A O 1
ATOM 860 N N . SER A 1 109 ? 20.184 -13.721 -19.416 1.00 87.69 109 SER A N 1
ATOM 861 C CA . SER A 1 109 ? 21.122 -12.886 -18.654 1.00 87.69 109 SER A CA 1
ATOM 862 C C . SER A 1 109 ? 21.384 -11.517 -19.306 1.00 87.69 109 SER A C 1
ATOM 864 O O . SER A 1 109 ? 21.536 -10.521 -18.599 1.00 87.69 109 SER A O 1
ATOM 866 N N . ILE A 1 110 ? 21.374 -11.427 -20.643 1.00 90.00 110 ILE A N 1
ATOM 867 C CA . ILE A 1 110 ? 21.426 -10.138 -21.358 1.00 90.00 110 ILE A CA 1
ATOM 868 C C . ILE A 1 110 ? 20.142 -9.328 -21.098 1.00 90.00 110 ILE A C 1
ATOM 870 O O . ILE A 1 110 ? 20.226 -8.137 -20.797 1.00 90.00 110 ILE A O 1
ATOM 874 N N . PHE A 1 111 ? 18.960 -9.953 -21.140 1.00 90.50 111 PHE A N 1
ATOM 875 C CA . PHE A 1 111 ? 17.696 -9.262 -20.849 1.00 90.50 111 PHE A CA 1
ATOM 876 C C . PHE A 1 111 ? 17.606 -8.778 -19.394 1.00 90.50 111 PHE A C 1
ATOM 878 O O . PHE A 1 111 ? 17.229 -7.631 -19.173 1.00 90.50 111 PHE A O 1
ATOM 885 N N . GLU A 1 112 ? 18.036 -9.578 -18.416 1.00 87.38 112 GLU A N 1
ATOM 886 C CA . GLU A 1 112 ? 18.147 -9.180 -17.001 1.00 87.38 112 GLU A CA 1
ATOM 887 C C . GLU A 1 112 ? 19.034 -7.936 -16.815 1.00 87.38 112 GLU A C 1
ATOM 889 O O . GLU A 1 112 ? 18.687 -7.019 -16.063 1.00 87.38 112 GLU A O 1
ATOM 894 N N . GLN A 1 113 ? 20.152 -7.855 -17.546 1.00 88.69 113 GLN A N 1
ATOM 895 C CA . GLN A 1 113 ? 21.025 -6.678 -17.541 1.00 88.69 113 GLN A CA 1
ATOM 896 C C . GLN A 1 113 ? 20.342 -5.452 -18.166 1.00 88.69 113 GLN A C 1
ATOM 898 O O . GLN A 1 113 ? 20.448 -4.362 -17.605 1.00 88.69 113 GLN A O 1
ATOM 903 N N . CYS A 1 114 ? 19.599 -5.608 -19.267 1.00 87.62 114 CYS A N 1
ATOM 904 C CA . CYS A 1 114 ? 18.833 -4.518 -19.889 1.00 87.62 114 CYS A CA 1
ATOM 905 C C . CYS A 1 114 ? 17.615 -4.070 -19.058 1.00 87.62 114 CYS A C 1
ATOM 907 O O . CYS A 1 114 ? 17.257 -2.892 -19.080 1.00 87.62 114 CYS A O 1
ATOM 909 N N . PHE A 1 115 ? 16.986 -4.966 -18.290 1.00 87.19 115 PHE A N 1
ATOM 910 C CA . PHE A 1 115 ? 15.923 -4.589 -17.353 1.00 87.19 115 PHE A CA 1
ATOM 911 C C . PHE A 1 115 ? 16.462 -3.739 -16.198 1.00 87.19 115 PHE A C 1
ATOM 913 O O . PHE A 1 115 ? 15.775 -2.807 -15.777 1.00 87.19 115 PHE A O 1
ATOM 920 N N . LYS A 1 116 ? 17.687 -4.028 -15.733 1.00 85.06 116 LYS A N 1
ATOM 921 C CA . LYS A 1 116 ? 18.384 -3.279 -14.677 1.00 85.06 116 LYS A CA 1
ATOM 922 C C . LYS A 1 116 ? 19.028 -1.972 -15.163 1.00 85.06 116 LYS A C 1
ATOM 924 O O . LYS A 1 116 ? 19.110 -1.022 -14.390 1.00 85.06 116 LYS A O 1
ATOM 929 N N . TYR A 1 117 ? 19.506 -1.932 -16.405 1.00 85.81 117 TYR A N 1
ATOM 930 C CA . TYR A 1 117 ? 20.207 -0.790 -16.993 1.00 85.81 117 TYR A CA 1
ATOM 931 C C . TYR A 1 117 ? 19.576 -0.420 -18.342 1.00 85.81 117 TYR A C 1
ATOM 933 O O . TYR A 1 117 ? 20.047 -0.853 -19.393 1.00 85.81 117 TYR A O 1
ATOM 941 N N . ASP A 1 118 ? 18.524 0.404 -18.322 1.00 81.12 118 ASP A N 1
ATOM 942 C CA . ASP A 1 118 ? 17.763 0.814 -19.515 1.00 81.12 118 ASP A CA 1
ATOM 943 C C . ASP A 1 118 ? 18.650 1.347 -20.651 1.00 81.12 118 ASP A C 1
ATOM 945 O O . ASP A 1 118 ? 18.412 1.022 -21.815 1.00 81.12 118 ASP A O 1
ATOM 949 N N . GLU A 1 119 ? 19.713 2.088 -20.306 1.00 81.50 119 GLU A N 1
ATOM 950 C CA . GLU A 1 119 ? 20.727 2.619 -21.231 1.00 81.50 119 GLU A CA 1
ATOM 951 C C . GLU A 1 119 ? 21.337 1.539 -22.151 1.00 81.50 119 GLU A C 1
ATOM 953 O O . GLU A 1 119 ? 21.625 1.805 -23.319 1.00 81.50 119 GLU A O 1
ATOM 958 N N . LEU A 1 120 ? 21.484 0.302 -21.658 1.00 89.06 120 LEU A N 1
ATOM 959 C CA . LEU A 1 120 ? 22.049 -0.831 -22.399 1.00 89.06 120 LEU A CA 1
ATOM 960 C C . LEU A 1 120 ? 21.133 -1.303 -23.546 1.00 89.06 120 LEU A C 1
ATOM 962 O O . LEU A 1 120 ? 21.598 -1.950 -24.481 1.00 89.06 120 LEU A O 1
ATOM 966 N N . THR A 1 121 ? 19.839 -0.973 -23.513 1.00 90.19 121 THR A N 1
ATOM 967 C CA . THR A 1 121 ? 18.851 -1.447 -24.499 1.00 90.19 121 THR A CA 1
ATOM 968 C C . THR A 1 121 ? 19.181 -0.994 -25.923 1.00 90.19 121 THR A C 1
ATOM 970 O O . THR A 1 121 ? 19.205 -1.810 -26.846 1.00 90.19 121 THR A O 1
ATOM 973 N N . ASP A 1 122 ? 19.477 0.295 -26.109 1.00 91.25 122 ASP A N 1
ATOM 974 C CA . ASP A 1 122 ? 19.812 0.849 -27.427 1.00 91.25 122 ASP A CA 1
ATOM 975 C C . ASP A 1 122 ? 21.151 0.312 -27.954 1.00 91.25 122 ASP A C 1
ATOM 977 O O . ASP A 1 122 ? 21.312 0.140 -29.163 1.00 91.25 122 ASP A O 1
ATOM 981 N N . GLU A 1 123 ? 22.092 -0.006 -27.059 1.00 93.44 123 GLU A N 1
ATOM 982 C CA . GLU A 1 123 ? 23.365 -0.642 -27.406 1.00 93.44 123 GLU A CA 1
ATOM 983 C C . GLU A 1 123 ? 23.134 -2.036 -27.992 1.00 93.44 123 GLU A C 1
ATOM 985 O O . GLU A 1 123 ? 23.632 -2.307 -29.082 1.00 93.44 123 GLU A O 1
ATOM 990 N N . ILE A 1 124 ? 22.328 -2.893 -27.348 1.00 94.56 124 ILE A N 1
ATOM 991 C CA . ILE A 1 124 ? 22.012 -4.231 -27.881 1.00 94.56 124 ILE A CA 1
ATOM 992 C C . ILE A 1 124 ? 21.331 -4.127 -29.255 1.00 94.56 124 ILE A C 1
ATOM 994 O O . ILE A 1 124 ? 21.724 -4.830 -30.189 1.00 94.56 124 ILE A O 1
ATOM 998 N N . PHE A 1 125 ? 20.384 -3.199 -29.436 1.00 94.62 125 PHE A N 1
ATOM 999 C CA . PHE A 1 125 ? 19.781 -2.955 -30.752 1.00 94.62 125 PHE A CA 1
ATOM 1000 C C . PHE A 1 125 ? 20.803 -2.482 -31.801 1.00 94.62 125 PHE A C 1
ATOM 1002 O O . PHE A 1 125 ? 20.742 -2.924 -32.951 1.00 94.62 125 PHE A O 1
ATOM 1009 N N . CYS A 1 126 ? 21.770 -1.640 -31.426 1.00 92.94 126 CYS A N 1
ATOM 1010 C CA . CYS A 1 126 ? 22.839 -1.207 -32.329 1.00 92.94 126 CYS A CA 1
ATOM 1011 C C . CYS A 1 126 ? 23.838 -2.330 -32.654 1.00 92.94 126 CYS A C 1
ATOM 1013 O O . CYS A 1 126 ? 24.279 -2.433 -33.799 1.00 92.94 126 CYS A O 1
ATOM 1015 N N . GLN A 1 127 ? 24.163 -3.195 -31.690 1.00 93.62 127 GLN A N 1
ATOM 1016 C CA . GLN A 1 127 ? 25.025 -4.363 -31.884 1.00 93.62 127 GLN A CA 1
ATOM 1017 C C . GLN A 1 127 ? 24.386 -5.386 -32.835 1.00 93.62 127 GLN A C 1
ATOM 1019 O O . GLN A 1 127 ? 25.054 -5.881 -33.746 1.00 93.62 127 GLN A O 1
ATOM 1024 N N . LEU A 1 128 ? 23.086 -5.653 -32.684 1.00 94.44 128 LEU A N 1
ATOM 1025 C CA . LEU A 1 128 ? 22.337 -6.550 -33.568 1.00 94.44 128 LEU A CA 1
ATOM 1026 C C . LEU A 1 128 ? 22.203 -5.966 -34.980 1.00 94.44 128 LEU A C 1
ATOM 1028 O O . LEU A 1 128 ? 22.565 -6.636 -35.946 1.00 94.44 128 LEU A O 1
ATOM 1032 N N . ALA A 1 129 ? 21.800 -4.694 -35.104 1.00 92.06 129 ALA A N 1
ATOM 1033 C CA . ALA A 1 129 ? 21.717 -4.005 -36.394 1.00 92.06 129 ALA A CA 1
ATOM 1034 C C . ALA A 1 129 ? 23.078 -3.926 -37.114 1.00 92.06 129 ALA A C 1
ATOM 1036 O O . ALA A 1 129 ? 23.135 -4.042 -38.341 1.00 92.06 129 ALA A O 1
ATOM 1037 N N . ARG A 1 130 ? 24.185 -3.788 -36.366 1.00 90.44 130 ARG A N 1
ATOM 1038 C CA . ARG A 1 130 ? 25.547 -3.906 -36.903 1.00 90.44 130 ARG A CA 1
ATOM 1039 C C . ARG A 1 130 ? 25.793 -5.298 -37.480 1.00 90.44 130 ARG A C 1
ATOM 1041 O O . ARG A 1 130 ? 26.220 -5.402 -38.628 1.00 90.44 130 ARG A O 1
ATOM 1048 N N . GLN A 1 131 ? 25.535 -6.356 -36.710 1.00 90.69 131 GLN A N 1
ATOM 1049 C CA . GLN A 1 131 ? 25.848 -7.722 -37.135 1.00 90.69 131 GLN A CA 1
ATOM 1050 C C . GLN A 1 131 ? 24.935 -8.231 -38.266 1.00 90.69 131 GLN A C 1
ATOM 1052 O O . GLN A 1 131 ? 25.387 -9.053 -39.060 1.00 90.69 131 GLN A O 1
ATOM 1057 N N . THR A 1 132 ? 23.723 -7.689 -38.442 1.00 91.50 132 THR A N 1
ATOM 1058 C CA . THR A 1 132 ? 22.900 -7.946 -39.641 1.00 91.50 132 THR A CA 1
ATOM 1059 C C . THR A 1 132 ? 23.328 -7.135 -40.873 1.00 91.50 132 THR A C 1
ATOM 1061 O O . THR A 1 132 ? 23.067 -7.550 -42.004 1.00 91.50 132 THR A O 1
ATOM 1064 N N . ASN A 1 133 ? 23.979 -5.977 -40.712 1.00 88.88 133 ASN A N 1
ATOM 1065 C CA . ASN A 1 133 ? 24.278 -5.073 -41.827 1.00 88.88 133 ASN A CA 1
ATOM 1066 C C . ASN A 1 133 ? 25.512 -5.509 -42.639 1.00 88.88 133 ASN A C 1
ATOM 1068 O O . ASN A 1 133 ? 26.655 -5.205 -42.290 1.00 88.88 133 ASN A O 1
ATOM 1072 N N . GLY A 1 134 ? 25.270 -6.185 -43.764 1.00 83.31 134 GLY A N 1
ATOM 1073 C CA . GLY A 1 134 ? 26.326 -6.640 -44.673 1.00 83.31 134 GLY A CA 1
ATOM 1074 C C . GLY A 1 134 ? 27.063 -7.891 -44.188 1.00 83.31 134 GLY A C 1
ATOM 1075 O O . GLY A 1 134 ? 28.233 -8.073 -44.521 1.00 83.31 134 GLY A O 1
ATOM 1076 N N . CYS A 1 135 ? 26.404 -8.745 -43.397 1.00 88.19 135 CYS A N 1
ATOM 1077 C CA . CYS A 1 135 ? 26.948 -10.053 -43.041 1.00 88.19 135 CYS A CA 1
ATOM 1078 C C . CYS A 1 135 ? 27.127 -10.921 -44.308 1.00 88.19 135 CYS A C 1
ATOM 1080 O O . CYS A 1 135 ? 26.179 -11.040 -45.081 1.00 88.19 135 CYS A O 1
ATOM 1082 N N . PRO A 1 136 ? 28.306 -11.533 -44.542 1.00 84.50 136 PRO A N 1
ATOM 1083 C CA . PRO A 1 136 ? 28.586 -12.328 -45.739 1.00 84.50 136 PRO A CA 1
ATOM 1084 C C . PRO A 1 136 ? 28.326 -13.838 -45.558 1.00 84.50 136 PRO A C 1
ATOM 1086 O O . PRO A 1 136 ? 28.836 -14.632 -46.344 1.00 84.50 136 PRO A O 1
ATOM 1089 N N . ILE A 1 137 ? 27.637 -14.248 -44.486 1.00 88.81 137 ILE A N 1
ATOM 1090 C CA . ILE A 1 137 ? 27.361 -15.653 -44.145 1.00 88.81 137 ILE A CA 1
ATOM 1091 C C . ILE A 1 137 ? 25.878 -15.752 -43.781 1.00 88.81 137 ILE A C 1
ATOM 1093 O O . ILE A 1 137 ? 25.455 -15.187 -42.772 1.00 88.81 137 ILE A O 1
ATOM 1097 N N . ASP A 1 138 ? 25.101 -16.466 -44.595 1.00 86.38 138 ASP A N 1
ATOM 1098 C CA . ASP A 1 138 ? 23.639 -16.496 -44.474 1.00 86.38 138 ASP A CA 1
ATOM 1099 C C . ASP A 1 138 ? 23.158 -17.125 -43.159 1.00 86.38 138 ASP A C 1
ATOM 1101 O O . ASP A 1 138 ? 22.235 -16.595 -42.546 1.00 86.38 138 ASP A O 1
ATOM 1105 N N . ASP A 1 139 ? 23.819 -18.172 -42.654 1.00 88.12 139 ASP A N 1
ATOM 1106 C CA . ASP A 1 139 ? 23.470 -18.786 -41.361 1.00 88.12 139 ASP A CA 1
ATOM 1107 C C . ASP A 1 139 ? 23.639 -17.803 -40.193 1.00 88.12 139 ASP A C 1
ATOM 1109 O O . ASP A 1 139 ? 22.751 -17.663 -39.350 1.00 88.12 139 ASP A O 1
ATOM 1113 N N . TYR A 1 140 ? 24.753 -17.061 -40.167 1.00 91.62 140 TYR A N 1
ATOM 1114 C CA . TYR A 1 140 ? 25.009 -16.040 -39.145 1.00 91.62 140 TYR A CA 1
ATOM 1115 C C . TYR A 1 140 ? 24.027 -14.872 -39.278 1.00 91.62 140 TYR A C 1
ATOM 1117 O O . TYR A 1 140 ? 23.562 -14.334 -38.271 1.00 91.62 140 TYR A O 1
ATOM 1125 N N . LEU A 1 141 ? 23.680 -14.487 -40.510 1.00 90.31 141 LEU A N 1
ATOM 1126 C CA . LEU A 1 141 ? 22.693 -13.448 -40.782 1.00 90.31 141 LEU A CA 1
ATOM 1127 C C . LEU A 1 141 ? 21.305 -13.868 -40.276 1.00 90.31 141 LEU A C 1
ATOM 1129 O O . LEU A 1 141 ? 20.692 -13.126 -39.511 1.00 90.31 141 LEU A O 1
ATOM 1133 N N . ILE A 1 142 ? 20.841 -15.069 -40.636 1.00 90.44 142 ILE A N 1
ATOM 1134 C CA . ILE A 1 142 ? 19.566 -15.647 -40.184 1.00 90.44 142 ILE A CA 1
ATOM 1135 C C . ILE A 1 142 ? 19.529 -15.740 -38.655 1.00 90.44 142 ILE A C 1
ATOM 1137 O O . ILE A 1 142 ? 18.540 -15.308 -38.063 1.00 90.44 142 ILE A O 1
ATOM 1141 N N . LYS A 1 143 ? 20.603 -16.225 -38.016 1.00 91.00 143 LYS A N 1
ATOM 1142 C CA . LYS A 1 143 ? 20.663 -16.357 -36.554 1.00 91.00 143 LYS A CA 1
ATOM 1143 C C . LYS A 1 143 ? 20.699 -15.006 -35.836 1.00 91.00 143 LYS A C 1
ATOM 1145 O O . LYS A 1 143 ? 20.031 -14.818 -34.825 1.00 91.00 143 LYS A O 1
ATOM 1150 N N . THR A 1 144 ? 21.393 -14.011 -36.394 1.00 92.75 144 THR A N 1
ATOM 1151 C CA . THR A 1 144 ? 21.350 -12.638 -35.856 1.00 92.75 144 THR A CA 1
ATOM 1152 C C . THR A 1 144 ? 19.945 -12.034 -35.986 1.00 92.75 144 THR A C 1
ATOM 1154 O O . THR A 1 144 ? 19.495 -11.346 -35.071 1.00 92.75 144 THR A O 1
ATOM 1157 N N . TRP A 1 145 ? 19.218 -12.313 -37.077 1.00 94.00 145 TRP A N 1
ATOM 1158 C CA . TRP A 1 145 ? 17.822 -11.883 -37.231 1.00 94.00 145 TRP A CA 1
ATOM 1159 C C . TRP A 1 145 ? 16.850 -12.605 -36.280 1.00 94.00 145 TRP A C 1
ATOM 1161 O O . TRP A 1 145 ? 15.880 -11.969 -35.867 1.00 94.00 145 TRP A O 1
ATOM 1171 N N . ASP A 1 146 ? 17.103 -13.860 -35.878 1.00 92.75 146 ASP A N 1
ATOM 1172 C CA . ASP A 1 146 ? 16.281 -14.532 -34.853 1.00 92.75 146 ASP A CA 1
ATOM 1173 C C . ASP A 1 146 ? 16.483 -13.917 -33.460 1.00 92.75 146 ASP A C 1
ATOM 1175 O O . ASP A 1 146 ? 15.499 -13.536 -32.818 1.00 92.75 146 ASP A O 1
ATOM 1179 N N . ILE A 1 147 ? 17.735 -13.649 -33.065 1.00 93.06 147 ILE A N 1
ATOM 1180 C CA . ILE A 1 147 ? 18.038 -12.925 -31.822 1.00 93.06 147 ILE A CA 1
ATOM 1181 C C . ILE A 1 147 ? 17.389 -11.539 -31.860 1.00 93.06 147 ILE A C 1
ATOM 1183 O O . ILE A 1 147 ? 16.728 -11.150 -30.904 1.00 93.06 147 ILE A O 1
ATOM 1187 N N . PHE A 1 148 ? 17.502 -10.808 -32.973 1.00 94.38 148 PHE A N 1
ATOM 1188 C CA . PHE A 1 148 ? 16.896 -9.483 -33.129 1.00 94.38 148 PHE A CA 1
ATOM 1189 C C . PHE A 1 148 ? 15.359 -9.541 -33.045 1.00 94.38 148 PHE A C 1
ATOM 1191 O O . PHE A 1 148 ? 14.753 -8.648 -32.449 1.00 94.38 148 PHE A O 1
ATOM 1198 N N . ALA A 1 149 ? 14.709 -10.600 -33.536 1.00 92.25 149 ALA A N 1
ATOM 1199 C CA . ALA A 1 149 ? 13.272 -10.796 -33.348 1.00 92.25 149 ALA A CA 1
ATOM 1200 C C . ALA A 1 149 ? 12.902 -11.026 -31.869 1.00 92.25 149 ALA A C 1
ATOM 1202 O O . ALA A 1 149 ? 11.998 -10.349 -31.374 1.00 92.25 149 ALA A O 1
ATOM 1203 N N . ILE A 1 150 ? 13.647 -11.874 -31.150 1.00 91.38 150 ILE A N 1
ATOM 1204 C CA . ILE A 1 150 ? 13.453 -12.142 -29.711 1.00 91.38 150 ILE A CA 1
ATOM 1205 C C . ILE A 1 150 ? 13.747 -10.890 -28.862 1.00 91.38 150 ILE A C 1
ATOM 1207 O O . ILE A 1 150 ? 12.966 -10.524 -27.988 1.00 91.38 150 ILE A O 1
ATOM 1211 N N . THR A 1 151 ? 14.836 -10.167 -29.132 1.00 92.06 151 THR A N 1
ATOM 1212 C CA . THR A 1 151 ? 15.142 -8.895 -28.457 1.00 92.06 151 THR A CA 1
ATOM 1213 C C . THR A 1 151 ? 14.029 -7.873 -28.676 1.00 92.06 151 THR A C 1
ATOM 1215 O O . THR A 1 151 ? 13.685 -7.144 -27.750 1.00 92.06 151 THR A O 1
ATOM 1218 N N . SER A 1 152 ? 13.417 -7.845 -29.863 1.00 89.94 152 SER A N 1
ATOM 1219 C CA . SER A 1 152 ? 12.353 -6.887 -30.186 1.00 89.94 152 SER A CA 1
ATOM 1220 C C . SER A 1 152 ? 10.998 -7.204 -29.547 1.00 89.94 152 SER A C 1
ATOM 1222 O O . SER A 1 152 ? 10.182 -6.294 -29.436 1.00 89.94 152 SER A O 1
ATOM 1224 N N . SER A 1 153 ? 10.726 -8.450 -29.138 1.00 87.25 153 SER A N 1
ATOM 1225 C CA . SER A 1 153 ? 9.515 -8.802 -28.370 1.00 87.25 153 SER A CA 1
ATOM 1226 C C . SER A 1 153 ? 9.645 -8.554 -26.862 1.00 87.25 153 SER A C 1
ATOM 1228 O O . SER A 1 153 ? 8.643 -8.577 -26.146 1.00 87.25 153 SER A O 1
ATOM 1230 N N . VAL A 1 154 ? 10.867 -8.331 -26.370 1.00 87.38 154 VAL A N 1
ATOM 1231 C CA . VAL A 1 154 ? 11.175 -8.180 -24.938 1.00 87.38 154 VAL A CA 1
ATOM 1232 C C . VAL A 1 154 ? 11.544 -6.737 -24.600 1.00 87.38 154 VAL A C 1
ATOM 1234 O O . VAL A 1 154 ? 10.986 -6.150 -23.675 1.00 87.38 154 VAL A O 1
ATOM 1237 N N . LEU A 1 155 ? 12.475 -6.157 -25.359 1.00 88.19 155 LEU A N 1
ATOM 1238 C CA . LEU A 1 155 ? 13.009 -4.818 -25.141 1.00 88.19 155 LEU A CA 1
ATOM 1239 C C . LEU A 1 155 ? 12.411 -3.805 -26.121 1.00 88.19 155 LEU A C 1
ATOM 1241 O O . LEU A 1 155 ? 11.995 -4.132 -27.233 1.00 88.19 155 LEU A O 1
ATOM 1245 N N . ARG A 1 156 ? 12.426 -2.532 -25.721 1.00 85.75 156 ARG A N 1
ATOM 1246 C CA . ARG A 1 156 ? 11.936 -1.408 -26.523 1.00 85.75 156 ARG A CA 1
ATOM 1247 C C . ARG A 1 156 ? 13.057 -0.376 -26.699 1.00 85.75 156 ARG A C 1
ATOM 1249 O O . ARG A 1 156 ? 13.524 0.135 -25.686 1.00 85.75 156 ARG A O 1
ATOM 1256 N N . PRO A 1 157 ? 13.465 -0.026 -27.934 1.00 87.69 157 PRO A N 1
ATOM 1257 C CA . PRO A 1 157 ? 14.465 1.015 -28.141 1.00 87.69 157 PRO A CA 1
ATOM 1258 C C . PRO A 1 157 ? 13.901 2.384 -27.750 1.00 87.69 157 PRO A C 1
ATOM 1260 O O . PRO A 1 157 ? 12.684 2.622 -27.811 1.00 87.69 157 PRO A O 1
ATOM 1263 N N . SER A 1 158 ? 14.797 3.295 -27.389 1.00 87.62 158 SER A N 1
ATOM 1264 C CA . SER A 1 158 ? 14.464 4.648 -26.958 1.00 87.62 158 SER A CA 1
ATOM 1265 C C . SER A 1 158 ? 13.733 5.455 -28.036 1.00 87.62 158 SER A C 1
ATOM 1267 O O . SER A 1 158 ? 13.742 5.140 -29.231 1.00 87.62 158 SER A O 1
ATOM 1269 N N . ALA A 1 159 ? 13.135 6.575 -27.626 1.00 83.88 159 ALA A N 1
ATOM 1270 C CA . ALA A 1 159 ? 12.504 7.510 -28.553 1.00 83.88 159 ALA A CA 1
ATOM 1271 C C . ALA A 1 159 ? 13.484 8.112 -29.586 1.00 83.88 159 ALA A C 1
ATOM 1273 O O . ALA A 1 159 ? 13.025 8.569 -30.634 1.00 83.88 159 ALA A O 1
ATOM 1274 N N . THR A 1 160 ? 14.801 8.105 -29.329 1.00 85.44 160 THR A N 1
ATOM 1275 C CA . THR A 1 160 ? 15.801 8.597 -30.289 1.00 85.44 160 THR A CA 1
ATOM 1276 C C . THR A 1 160 ? 16.160 7.527 -31.320 1.00 85.44 160 THR A C 1
ATOM 1278 O O . THR A 1 160 ? 16.186 7.850 -32.506 1.00 85.44 160 THR A O 1
ATOM 1281 N N . LEU A 1 161 ? 16.359 6.262 -30.923 1.00 87.75 161 LEU A N 1
ATOM 1282 C CA . LEU A 1 161 ? 16.727 5.163 -31.831 1.00 87.75 161 LEU A CA 1
ATOM 1283 C C . LEU A 1 161 ? 15.538 4.613 -32.649 1.00 87.75 161 LEU A C 1
ATOM 1285 O O . LEU A 1 161 ? 15.708 4.237 -33.813 1.00 87.75 161 LEU A O 1
ATOM 1289 N N . LEU A 1 162 ? 14.327 4.593 -32.077 1.00 88.25 162 LEU A N 1
ATOM 1290 C CA . LEU A 1 162 ? 13.140 3.909 -32.621 1.00 88.25 162 LEU A CA 1
ATOM 1291 C C . LEU A 1 162 ? 12.817 4.236 -34.093 1.00 88.25 162 LEU A C 1
ATOM 1293 O O . LEU A 1 162 ? 12.373 3.353 -34.828 1.00 88.25 162 LEU A O 1
ATOM 1297 N N . GLU A 1 163 ? 13.003 5.480 -34.542 1.00 86.56 163 GLU A N 1
ATOM 1298 C CA . GLU A 1 163 ? 12.697 5.884 -35.925 1.00 86.56 163 GLU A CA 1
ATOM 1299 C C . GLU A 1 163 ? 13.749 5.386 -36.932 1.00 86.56 163 GLU A C 1
ATOM 1301 O O . GLU A 1 163 ? 13.396 4.880 -37.999 1.00 86.56 163 GLU A O 1
ATOM 1306 N N . TYR A 1 164 ? 15.034 5.441 -36.569 1.00 88.75 164 TYR A N 1
ATOM 1307 C CA . TYR A 1 164 ? 16.127 4.905 -37.388 1.00 88.75 164 TYR A CA 1
ATOM 1308 C C . TYR A 1 164 ? 16.013 3.379 -37.524 1.00 88.75 164 TYR A C 1
ATOM 1310 O O . TYR A 1 164 ? 16.130 2.837 -38.627 1.00 88.75 164 TYR A O 1
ATOM 1318 N N . LEU A 1 165 ? 15.701 2.692 -36.417 1.00 89.31 165 LEU A N 1
ATOM 1319 C CA . LEU A 1 165 ? 15.511 1.240 -36.386 1.00 89.31 165 LEU A CA 1
ATOM 1320 C C . LEU A 1 165 ? 14.302 0.812 -37.239 1.00 89.31 165 LEU A C 1
ATOM 1322 O O . LEU A 1 165 ? 14.395 -0.134 -38.021 1.00 89.31 165 LEU A O 1
ATOM 1326 N N . LYS A 1 166 ? 13.191 1.564 -37.182 1.00 88.75 166 LYS A N 1
ATOM 1327 C CA . LYS A 1 166 ? 12.014 1.370 -38.052 1.00 88.75 166 LYS A CA 1
ATOM 1328 C C . LYS A 1 166 ? 12.345 1.453 -39.537 1.00 88.75 166 LYS A C 1
ATOM 1330 O O . LYS A 1 166 ? 11.817 0.651 -40.313 1.00 88.75 166 LYS A O 1
ATOM 1335 N N . ASN A 1 167 ? 13.196 2.397 -39.934 1.00 88.69 167 ASN A N 1
ATOM 1336 C CA . ASN A 1 167 ? 13.607 2.563 -41.327 1.00 88.69 167 ASN A CA 1
ATOM 1337 C C . ASN A 1 167 ? 14.523 1.413 -41.776 1.00 88.69 167 ASN A C 1
ATOM 1339 O O . ASN A 1 167 ? 14.268 0.816 -42.823 1.00 88.69 167 ASN A O 1
ATOM 1343 N N . TYR A 1 168 ? 15.507 1.037 -40.950 1.00 89.31 168 TYR A N 1
ATOM 1344 C CA . TYR A 1 168 ? 16.394 -0.107 -41.193 1.00 89.31 168 TYR A CA 1
ATOM 1345 C C . TYR A 1 168 ? 15.608 -1.417 -41.388 1.00 89.31 168 TYR A C 1
ATOM 1347 O O . TYR A 1 168 ? 15.696 -2.063 -42.435 1.00 89.31 168 TYR A O 1
ATOM 1355 N N . VAL A 1 169 ? 14.744 -1.762 -40.429 1.00 90.62 169 VAL A N 1
ATOM 1356 C CA . VAL A 1 169 ? 13.927 -2.986 -40.477 1.00 90.62 169 VAL A CA 1
ATOM 1357 C C . VAL A 1 169 ? 12.916 -2.942 -41.632 1.00 90.62 169 VAL A C 1
ATOM 1359 O O . VAL A 1 169 ? 12.661 -3.961 -42.271 1.00 90.62 169 VAL A O 1
ATOM 1362 N N . SER A 1 170 ? 12.376 -1.767 -41.979 1.00 89.19 170 SER A N 1
ATOM 1363 C CA . SER A 1 170 ? 11.462 -1.625 -43.126 1.00 89.19 170 SER A CA 1
ATOM 1364 C C . SER A 1 170 ? 12.119 -1.873 -44.486 1.00 89.19 170 SER A C 1
ATOM 1366 O O . SER A 1 170 ? 11.402 -2.220 -45.426 1.00 89.19 170 SER A O 1
ATOM 1368 N N . ALA A 1 171 ? 13.443 -1.730 -44.603 1.00 86.81 171 ALA A N 1
ATOM 1369 C CA . ALA A 1 171 ? 14.181 -2.186 -45.779 1.00 86.81 171 ALA A CA 1
ATOM 1370 C C . ALA A 1 171 ? 14.320 -3.720 -45.777 1.00 86.81 171 ALA A C 1
ATOM 1372 O O . ALA A 1 171 ? 13.998 -4.359 -46.779 1.00 86.81 171 ALA A O 1
ATOM 1373 N N . ALA A 1 172 ? 14.697 -4.312 -44.637 1.00 87.88 172 ALA A N 1
ATOM 1374 C CA . ALA A 1 172 ? 14.836 -5.763 -44.475 1.00 87.88 172 ALA A CA 1
ATOM 1375 C C . ALA A 1 172 ? 13.521 -6.543 -44.691 1.00 87.88 172 ALA A C 1
ATOM 1377 O O . ALA A 1 172 ? 13.548 -7.647 -45.224 1.00 87.88 172 ALA A O 1
ATOM 1378 N N . CYS A 1 173 ? 12.359 -5.940 -44.402 1.00 88.38 173 CYS A N 1
ATOM 1379 C CA . CYS A 1 173 ? 11.028 -6.506 -44.690 1.00 88.38 173 CYS A CA 1
ATOM 1380 C C . CYS A 1 173 ? 10.782 -6.862 -46.173 1.00 88.38 173 CYS A C 1
ATOM 1382 O O . CYS A 1 173 ? 9.780 -7.509 -46.475 1.00 88.38 173 CYS A O 1
ATOM 1384 N N . LYS A 1 174 ? 11.633 -6.396 -47.101 1.00 87.00 174 LYS A N 1
ATOM 1385 C CA . LYS A 1 174 ? 11.564 -6.708 -48.539 1.00 87.00 174 LYS A CA 1
ATOM 1386 C C . LYS A 1 174 ? 12.427 -7.909 -48.951 1.00 87.00 174 LYS A C 1
ATOM 1388 O O . LYS A 1 174 ? 12.371 -8.307 -50.111 1.00 87.00 174 LYS A O 1
ATOM 1393 N N . ALA A 1 175 ? 13.245 -8.454 -48.049 1.00 84.56 175 ALA A N 1
ATOM 1394 C CA . ALA A 1 175 ? 14.063 -9.630 -48.329 1.00 84.56 175 ALA A CA 1
ATOM 1395 C C . ALA A 1 175 ? 13.191 -10.902 -48.405 1.00 84.56 175 ALA A C 1
ATOM 1397 O O . ALA A 1 175 ? 12.245 -11.031 -47.626 1.00 84.56 175 ALA A O 1
ATOM 1398 N N . PRO A 1 176 ? 13.492 -11.854 -49.307 1.00 79.56 176 PRO A N 1
ATOM 1399 C CA . PRO A 1 176 ? 12.810 -13.145 -49.344 1.00 79.56 176 PRO A CA 1
ATOM 1400 C C . PRO A 1 176 ? 13.251 -14.063 -48.188 1.00 79.56 176 PRO A C 1
ATOM 1402 O O . PRO A 1 176 ? 14.332 -13.908 -47.618 1.00 79.56 176 PRO A O 1
ATOM 1405 N N . GLY A 1 177 ? 12.429 -15.069 -47.878 1.00 88.19 177 GLY A N 1
ATOM 1406 C CA . GLY A 1 177 ? 12.743 -16.099 -46.881 1.00 88.19 177 GLY A CA 1
ATOM 1407 C C . GLY A 1 177 ? 12.704 -15.610 -45.427 1.00 88.19 177 GLY A C 1
ATOM 1408 O O . GLY A 1 177 ? 12.115 -14.575 -45.114 1.00 88.19 177 GLY A O 1
ATOM 1409 N N . LYS A 1 178 ? 13.340 -16.372 -44.520 1.00 88.12 178 LYS A N 1
ATOM 1410 C CA . LYS A 1 178 ? 13.245 -16.175 -43.056 1.00 88.12 178 LYS A CA 1
ATOM 1411 C C . LYS A 1 178 ? 13.571 -14.748 -42.596 1.00 88.12 178 LYS A C 1
ATOM 1413 O O . LYS A 1 178 ? 12.923 -14.242 -41.687 1.00 88.12 178 LYS A O 1
ATOM 1418 N N . ILE A 1 179 ? 14.536 -14.088 -43.242 1.00 88.94 179 ILE A N 1
ATOM 1419 C CA . ILE A 1 179 ? 14.968 -12.718 -42.916 1.00 88.94 179 ILE A CA 1
ATOM 1420 C C . ILE A 1 179 ? 13.813 -11.715 -43.077 1.00 88.94 179 ILE A C 1
ATOM 1422 O O . ILE A 1 179 ? 13.619 -10.858 -42.214 1.00 88.94 179 ILE A O 1
ATOM 1426 N N . GLY A 1 180 ? 13.013 -11.846 -44.140 1.00 89.19 180 GLY A N 1
ATOM 1427 C CA . GLY A 1 180 ? 11.837 -11.003 -44.363 1.00 89.19 180 GLY A CA 1
ATOM 1428 C C . GLY A 1 180 ? 10.770 -11.188 -43.284 1.00 89.19 180 GLY A C 1
ATOM 1429 O O . GLY A 1 180 ? 10.196 -10.204 -42.816 1.00 89.19 180 GLY A O 1
ATOM 1430 N N . GLU A 1 181 ? 10.541 -12.426 -42.837 1.00 90.50 181 GLU A N 1
ATOM 1431 C CA . GLU A 1 181 ? 9.575 -12.732 -41.773 1.00 90.50 181 GLU A CA 1
ATOM 1432 C C . GLU A 1 181 ? 10.045 -12.259 -40.390 1.00 90.50 181 GLU A C 1
ATOM 1434 O O . GLU A 1 181 ? 9.271 -11.607 -39.685 1.00 90.50 181 GLU A O 1
ATOM 1439 N N . TYR A 1 182 ? 11.319 -12.455 -40.030 1.00 92.69 182 TYR A N 1
ATOM 1440 C CA . TYR A 1 182 ? 11.889 -11.863 -38.812 1.00 92.69 182 TYR A CA 1
ATOM 1441 C C . TYR A 1 182 ? 11.790 -10.331 -38.829 1.00 92.69 182 TYR A C 1
ATOM 1443 O O . TYR A 1 182 ? 11.332 -9.730 -37.856 1.00 92.69 182 TYR A O 1
ATOM 1451 N N . ALA A 1 183 ? 12.109 -9.682 -39.954 1.00 91.44 183 ALA A N 1
ATOM 1452 C CA . ALA A 1 183 ? 11.953 -8.235 -40.093 1.00 91.44 183 ALA A CA 1
ATOM 1453 C C . ALA A 1 183 ? 10.482 -7.781 -39.958 1.00 91.44 183 ALA A C 1
ATOM 1455 O O . ALA A 1 183 ? 10.216 -6.746 -39.343 1.00 91.44 183 ALA A O 1
ATOM 1456 N N . LYS A 1 184 ? 9.508 -8.559 -40.456 1.00 90.50 184 LYS A N 1
ATOM 1457 C CA . LYS A 1 184 ? 8.069 -8.299 -40.248 1.00 90.50 184 LYS A CA 1
ATOM 1458 C C . LYS A 1 184 ? 7.633 -8.481 -38.788 1.00 90.50 184 LYS A C 1
ATOM 1460 O O . LYS A 1 184 ? 6.769 -7.726 -38.342 1.00 90.50 184 LYS A O 1
ATOM 1465 N N . ILE A 1 185 ? 8.197 -9.441 -38.045 1.00 89.19 185 ILE A N 1
ATOM 1466 C CA . ILE A 1 185 ? 7.973 -9.592 -36.591 1.00 89.19 185 ILE A CA 1
ATOM 1467 C C . ILE A 1 185 ? 8.505 -8.348 -35.870 1.00 89.19 185 ILE A C 1
ATOM 1469 O O . ILE A 1 185 ? 7.729 -7.625 -35.247 1.00 89.19 185 ILE A O 1
ATOM 1473 N N . ILE A 1 186 ? 9.787 -8.018 -36.057 1.00 91.00 186 ILE A N 1
ATOM 1474 C CA . ILE A 1 186 ? 10.439 -6.847 -35.447 1.00 91.00 186 ILE A CA 1
ATOM 1475 C C . ILE A 1 186 ? 9.647 -5.564 -35.744 1.00 91.00 186 ILE A C 1
ATOM 1477 O O . ILE A 1 186 ? 9.366 -4.774 -34.844 1.00 91.00 186 ILE A O 1
ATOM 1481 N N . LYS A 1 187 ? 9.213 -5.365 -36.994 1.00 89.44 187 LYS A N 1
ATOM 1482 C CA . LYS A 1 187 ? 8.436 -4.187 -37.404 1.00 89.44 187 LYS A CA 1
ATOM 1483 C C . LYS A 1 187 ? 7.073 -4.066 -36.707 1.00 89.44 187 LYS A C 1
ATOM 1485 O O . LYS A 1 187 ? 6.625 -2.935 -36.507 1.00 89.44 187 LYS A O 1
ATOM 1490 N N . ARG A 1 188 ? 6.428 -5.182 -36.340 1.00 86.81 188 ARG A N 1
ATOM 1491 C CA . ARG A 1 188 ? 5.197 -5.186 -35.527 1.00 86.81 188 ARG A CA 1
ATOM 1492 C C . ARG A 1 188 ? 5.504 -4.837 -34.074 1.00 86.81 188 ARG A C 1
ATOM 1494 O O . ARG A 1 188 ? 4.937 -3.870 -33.560 1.00 86.81 188 ARG A O 1
ATOM 1501 N N . CYS A 1 189 ? 6.467 -5.526 -33.458 1.00 86.25 189 CYS A N 1
ATOM 1502 C CA . CYS A 1 189 ? 6.857 -5.272 -32.069 1.00 86.25 189 CYS A CA 1
ATOM 1503 C C . CYS A 1 189 ? 7.281 -3.809 -31.851 1.00 86.25 189 CYS A C 1
ATOM 1505 O O . CYS A 1 189 ? 6.841 -3.169 -30.898 1.00 86.25 189 CYS A O 1
ATOM 1507 N N . LEU A 1 190 ? 8.019 -3.219 -32.798 1.00 85.12 190 LEU A N 1
ATOM 1508 C CA . LEU A 1 190 ? 8.423 -1.808 -32.790 1.00 85.12 190 LEU A CA 1
ATOM 1509 C C . LEU A 1 190 ? 7.270 -0.796 -33.011 1.00 85.12 190 LEU A C 1
ATOM 1511 O O . LEU A 1 190 ? 7.566 0.349 -33.320 1.00 85.12 190 LEU A O 1
ATOM 1515 N N . GLY A 1 191 ? 5.985 -1.152 -32.888 1.00 72.94 191 GLY A N 1
ATOM 1516 C CA . GLY A 1 191 ? 4.790 -0.354 -33.239 1.00 72.94 191 GLY A CA 1
ATOM 1517 C C . GLY A 1 191 ? 4.707 1.144 -32.843 1.00 72.94 191 GLY A C 1
ATOM 1518 O O . GLY A 1 191 ? 5.598 1.757 -32.248 1.00 72.94 191 GLY A O 1
ATOM 1519 N N . LYS A 1 192 ? 3.618 1.813 -33.253 1.00 54.38 192 LYS A N 1
ATOM 1520 C CA . LYS A 1 192 ? 3.445 3.276 -33.067 1.00 54.38 192 LYS A CA 1
ATOM 1521 C C . LYS A 1 192 ? 3.015 3.705 -31.658 1.00 54.38 192 LYS A C 1
ATOM 1523 O O . LYS A 1 192 ? 3.097 4.893 -31.361 1.00 54.38 192 LYS A O 1
ATOM 1528 N N . GLU A 1 193 ? 2.571 2.785 -30.809 1.00 56.56 193 GLU A N 1
ATOM 1529 C CA . GLU A 1 193 ? 1.984 3.088 -29.499 1.00 56.56 193 GLU A CA 1
ATOM 1530 C C . GLU A 1 193 ? 3.014 3.732 -28.561 1.00 56.56 193 GLU A C 1
ATOM 1532 O O . GLU A 1 193 ? 3.944 3.092 -28.059 1.00 56.56 193 GLU A O 1
ATOM 1537 N N . ARG A 1 194 ? 2.869 5.048 -28.362 1.00 50.28 194 ARG A N 1
ATOM 1538 C CA . ARG A 1 194 ? 3.775 5.889 -27.560 1.00 50.28 194 ARG A CA 1
ATOM 1539 C C . ARG A 1 194 ? 3.684 5.590 -26.059 1.00 50.28 194 ARG A C 1
ATOM 1541 O O . ARG A 1 194 ? 4.620 5.899 -25.335 1.00 50.28 194 ARG A O 1
ATOM 1548 N N . ILE A 1 195 ? 2.591 4.957 -25.638 1.00 53.09 195 ILE A N 1
ATOM 1549 C CA . ILE A 1 195 ? 2.299 4.514 -24.277 1.00 53.09 195 ILE A CA 1
ATOM 1550 C C . ILE A 1 195 ? 2.149 2.991 -24.339 1.00 53.09 195 ILE A C 1
ATOM 1552 O O . ILE A 1 195 ? 1.189 2.503 -24.925 1.00 53.09 195 ILE A O 1
ATOM 1556 N N . ARG A 1 196 ? 3.126 2.254 -23.803 1.00 61.41 196 ARG A N 1
ATOM 1557 C CA . ARG A 1 196 ? 3.033 0.828 -23.439 1.00 61.41 196 ARG A CA 1
ATOM 1558 C C . ARG A 1 196 ? 3.961 0.601 -22.238 1.00 61.41 196 ARG A C 1
ATOM 1560 O O . ARG A 1 196 ? 5.026 1.230 -22.241 1.00 61.41 196 ARG A O 1
ATOM 1567 N N . PRO A 1 197 ? 3.601 -0.243 -21.255 1.00 64.44 197 PRO A N 1
ATOM 1568 C CA . PRO A 1 197 ? 4.479 -0.547 -20.128 1.00 64.44 197 PRO A CA 1
ATOM 1569 C C . PRO A 1 197 ? 5.800 -1.194 -20.583 1.00 64.44 197 PRO A C 1
ATOM 1571 O O . PRO A 1 197 ? 5.922 -1.694 -21.706 1.00 64.44 197 PRO A O 1
ATOM 1574 N N . LYS A 1 198 ? 6.818 -1.142 -19.717 1.00 71.50 198 LYS A N 1
ATOM 1575 C CA . LYS A 1 198 ? 8.115 -1.809 -19.916 1.00 71.50 198 LYS A CA 1
ATOM 1576 C C . LYS A 1 198 ? 8.011 -3.226 -19.348 1.00 71.50 198 LYS A C 1
ATOM 1578 O O . LYS A 1 198 ? 7.666 -3.357 -18.177 1.00 71.50 198 LYS A O 1
ATOM 1583 N N . ARG A 1 199 ? 8.353 -4.252 -20.139 1.00 78.19 199 ARG A N 1
ATOM 1584 C CA . ARG A 1 199 ? 8.477 -5.626 -19.624 1.00 78.19 199 ARG A CA 1
ATOM 1585 C C . ARG A 1 199 ? 9.543 -5.696 -18.527 1.00 78.19 199 ARG A C 1
ATOM 1587 O O . ARG A 1 199 ? 10.585 -5.042 -18.603 1.00 78.19 199 ARG A O 1
ATOM 1594 N N . THR A 1 200 ? 9.257 -6.513 -17.530 1.00 77.06 200 THR A N 1
ATOM 1595 C CA . THR A 1 200 ? 10.089 -6.843 -16.367 1.00 77.06 200 THR A CA 1
ATOM 1596 C C . THR A 1 200 ? 10.536 -8.307 -16.380 1.00 77.06 200 THR A C 1
ATOM 1598 O O . THR A 1 200 ? 11.571 -8.639 -15.803 1.00 77.06 200 THR A O 1
ATOM 1601 N N . ILE A 1 201 ? 9.788 -9.173 -17.073 1.00 79.94 201 ILE A N 1
ATOM 1602 C CA . ILE A 1 201 ? 10.055 -10.601 -17.239 1.00 79.94 201 ILE A CA 1
ATOM 1603 C C . ILE A 1 201 ? 10.567 -10.866 -18.662 1.00 79.94 201 ILE A C 1
ATOM 1605 O O . ILE A 1 201 ? 10.032 -10.362 -19.657 1.00 79.94 201 ILE A O 1
ATOM 1609 N N . GLY A 1 202 ? 11.627 -11.678 -18.751 1.00 79.81 202 GLY A N 1
ATOM 1610 C CA . GLY A 1 202 ? 12.216 -12.131 -20.013 1.00 79.81 202 GLY A CA 1
ATOM 1611 C C . GLY A 1 202 ? 11.269 -13.010 -20.846 1.00 79.81 202 GLY A C 1
ATOM 1612 O O . GLY A 1 202 ? 10.158 -13.318 -20.413 1.00 79.81 202 GLY A O 1
ATOM 1613 N N . PRO A 1 203 ? 11.687 -13.436 -22.048 1.00 85.56 203 PRO A N 1
ATOM 1614 C CA . PRO A 1 203 ? 10.831 -14.227 -22.916 1.00 85.56 203 PRO A CA 1
ATOM 1615 C C . PRO A 1 203 ? 10.682 -15.658 -22.383 1.00 85.56 203 PRO A C 1
ATOM 1617 O O . PRO A 1 203 ? 11.657 -16.313 -21.986 1.00 85.56 203 PRO A O 1
ATOM 1620 N N . SER A 1 204 ? 9.451 -16.156 -22.418 1.00 84.12 204 SER A N 1
ATOM 1621 C CA . SER A 1 204 ? 9.147 -17.573 -22.242 1.00 84.12 204 SER A CA 1
ATOM 1622 C C . SER A 1 204 ? 9.749 -18.412 -23.377 1.00 84.12 204 SER A C 1
ATOM 1624 O O . SER A 1 204 ? 9.978 -17.942 -24.493 1.00 84.12 204 SER A O 1
ATOM 1626 N N . THR A 1 205 ? 9.980 -19.693 -23.107 1.00 82.12 205 THR A N 1
ATOM 1627 C CA . THR A 1 205 ? 10.346 -20.679 -24.144 1.00 82.12 205 THR A CA 1
ATOM 1628 C C . THR A 1 205 ? 9.317 -20.738 -25.272 1.00 82.12 205 THR A C 1
ATOM 1630 O O . THR A 1 205 ? 9.708 -20.775 -26.433 1.00 82.12 205 THR A O 1
ATOM 1633 N N . LEU A 1 206 ? 8.021 -20.637 -24.956 1.00 82.31 206 LEU A N 1
ATOM 1634 C CA . LEU A 1 206 ? 6.943 -20.593 -25.948 1.00 82.31 206 LEU A CA 1
ATOM 1635 C C . LEU A 1 206 ? 7.060 -19.389 -26.900 1.00 82.31 206 LEU A C 1
ATOM 1637 O O . LEU A 1 206 ? 6.853 -19.551 -28.102 1.00 82.31 206 LEU A O 1
ATOM 1641 N N . GLU A 1 207 ? 7.436 -18.200 -26.413 1.00 86.31 207 GLU A N 1
ATOM 1642 C CA . GLU A 1 207 ? 7.749 -17.053 -27.284 1.00 86.31 207 GLU A CA 1
ATOM 1643 C C . GLU A 1 207 ? 8.960 -17.338 -28.178 1.00 86.31 207 GLU A C 1
ATOM 1645 O O . GLU A 1 207 ? 8.889 -17.146 -29.391 1.00 86.31 207 GLU A O 1
ATOM 1650 N N . VAL A 1 208 ? 10.062 -17.812 -27.589 1.00 87.19 208 VAL A N 1
ATOM 1651 C CA . VAL A 1 208 ? 11.327 -18.060 -28.300 1.00 87.19 208 VAL A CA 1
ATOM 1652 C C . VAL A 1 208 ? 11.156 -19.119 -29.394 1.00 87.19 208 VAL A C 1
ATOM 1654 O O . VAL A 1 208 ? 11.605 -18.917 -30.523 1.00 87.19 208 VAL A O 1
ATOM 1657 N N . GLU A 1 209 ? 10.468 -20.222 -29.098 1.00 85.75 209 GLU A N 1
ATOM 1658 C CA . GLU A 1 209 ? 10.150 -21.274 -30.066 1.00 85.75 209 GLU A CA 1
ATOM 1659 C C . GLU A 1 209 ? 9.180 -20.785 -31.146 1.00 85.75 209 GLU A C 1
ATOM 1661 O O . GLU A 1 209 ? 9.399 -21.070 -32.324 1.00 85.75 209 GLU A O 1
ATOM 1666 N N . SER A 1 210 ? 8.150 -20.006 -30.791 1.00 88.00 210 SER A N 1
ATOM 1667 C CA . SER A 1 210 ? 7.219 -19.435 -31.779 1.00 88.00 210 SER A CA 1
ATOM 1668 C C . SER A 1 210 ? 7.945 -18.503 -32.756 1.00 88.00 210 SER A C 1
ATOM 1670 O O . SER A 1 210 ? 7.740 -18.607 -33.967 1.00 88.00 210 SER A O 1
ATOM 1672 N N . ILE A 1 211 ? 8.866 -17.664 -32.263 1.00 89.69 211 ILE A N 1
ATOM 1673 C CA . ILE A 1 211 ? 9.688 -16.775 -33.097 1.00 89.69 211 ILE A CA 1
ATOM 1674 C C . ILE A 1 211 ? 10.635 -17.589 -33.989 1.00 89.69 211 ILE A C 1
ATOM 1676 O O . ILE A 1 211 ? 10.602 -17.411 -35.208 1.00 89.69 211 ILE A O 1
ATOM 1680 N N . ARG A 1 212 ? 11.425 -18.519 -33.429 1.00 89.19 212 ARG A N 1
ATOM 1681 C CA . ARG A 1 212 ? 12.377 -19.367 -34.186 1.00 89.19 212 ARG A CA 1
ATOM 1682 C C . ARG A 1 212 ? 11.695 -20.217 -35.270 1.00 89.19 212 ARG A C 1
ATOM 1684 O O . ARG A 1 212 ? 12.274 -20.435 -36.337 1.00 89.19 212 ARG A O 1
ATOM 1691 N N . ASN A 1 213 ? 10.461 -20.661 -35.023 1.00 88.50 213 ASN A N 1
ATOM 1692 C CA . ASN A 1 213 ? 9.643 -21.426 -35.973 1.00 88.50 213 ASN A CA 1
ATOM 1693 C C . ASN A 1 213 ? 8.766 -20.546 -36.892 1.00 88.50 213 ASN A C 1
ATOM 1695 O O . ASN A 1 213 ? 8.026 -21.082 -37.722 1.00 88.50 213 ASN A O 1
ATOM 1699 N N . LEU A 1 214 ? 8.845 -19.213 -36.770 1.00 87.44 214 LEU A N 1
ATOM 1700 C CA . LEU A 1 214 ? 8.051 -18.227 -37.519 1.00 87.44 214 LEU A CA 1
ATOM 1701 C C . LEU A 1 214 ? 6.524 -18.448 -37.425 1.00 87.44 214 LEU A C 1
ATOM 1703 O O . LEU A 1 214 ? 5.786 -18.185 -38.374 1.00 87.44 214 LEU A O 1
ATOM 1707 N N . GLN A 1 215 ? 6.053 -18.927 -36.272 1.00 84.75 215 GLN A N 1
ATOM 1708 C CA . GLN A 1 215 ? 4.638 -19.160 -35.970 1.00 84.75 215 GLN A CA 1
ATOM 1709 C C . GLN A 1 215 ? 4.037 -18.004 -35.145 1.00 84.75 215 GLN A C 1
ATOM 1711 O O . GLN A 1 215 ? 4.776 -17.221 -34.538 1.00 84.75 215 GLN A O 1
ATOM 1716 N N . PRO A 1 216 ? 2.700 -17.847 -35.109 1.00 81.44 216 PRO A N 1
ATOM 1717 C CA . PRO A 1 216 ? 2.043 -17.030 -34.090 1.00 81.44 216 PRO A CA 1
ATOM 1718 C C . PRO A 1 216 ? 2.141 -17.699 -32.711 1.00 81.44 216 PRO A C 1
ATOM 1720 O O . PRO A 1 216 ? 2.149 -18.926 -32.619 1.00 81.44 216 PRO A O 1
ATOM 1723 N N . LEU A 1 217 ? 2.132 -16.904 -31.637 1.00 85.69 217 LEU A N 1
ATOM 1724 C CA . LEU A 1 217 ? 2.043 -17.438 -30.278 1.00 85.69 217 LEU A CA 1
ATOM 1725 C C . LEU A 1 217 ? 0.628 -18.000 -30.060 1.00 85.69 217 LEU A C 1
ATOM 1727 O O . LEU A 1 217 ? -0.349 -17.249 -30.061 1.00 85.69 217 LEU A O 1
ATOM 1731 N N . LEU A 1 218 ? 0.511 -19.323 -29.917 1.00 87.19 218 LEU A N 1
ATOM 1732 C CA . LEU A 1 218 ? -0.769 -20.023 -29.771 1.00 87.19 218 LEU A CA 1
ATOM 1733 C C . LEU A 1 218 ? -1.024 -20.407 -28.311 1.00 87.19 218 LEU A C 1
ATOM 1735 O O . LEU A 1 218 ? -0.440 -21.365 -27.811 1.00 87.19 218 LEU A O 1
ATOM 1739 N N . LEU A 1 219 ? -1.944 -19.701 -27.651 1.00 88.06 219 LEU A N 1
ATOM 1740 C CA . LEU A 1 219 ? -2.382 -20.020 -26.286 1.00 88.06 219 LEU A CA 1
ATOM 1741 C C . LEU A 1 219 ? -3.806 -20.576 -26.267 1.00 88.06 219 LEU A C 1
ATOM 1743 O O . LEU A 1 219 ? -4.621 -20.264 -27.136 1.00 88.06 219 LEU A O 1
ATOM 1747 N N . LYS A 1 220 ? -4.115 -21.405 -25.269 1.00 89.56 220 LYS A N 1
ATOM 1748 C CA . LYS A 1 220 ? -5.457 -21.952 -25.039 1.00 89.56 220 LYS A CA 1
ATOM 1749 C C . LYS A 1 220 ? -6.207 -21.070 -24.043 1.00 89.56 220 LYS A C 1
ATOM 1751 O O . LYS A 1 220 ? -5.728 -20.857 -22.935 1.00 89.56 220 LYS A O 1
ATOM 1756 N N . VAL A 1 221 ? -7.384 -20.595 -24.441 1.00 91.56 221 VAL A N 1
ATOM 1757 C CA . VAL A 1 221 ? -8.352 -19.940 -23.554 1.00 91.56 221 VAL A CA 1
ATOM 1758 C C . VAL A 1 221 ? -9.467 -20.935 -23.252 1.00 91.56 221 VAL A C 1
ATOM 1760 O O . VAL A 1 221 ? -10.030 -21.535 -24.175 1.00 91.56 221 VAL A O 1
ATOM 1763 N N . HIS A 1 222 ? -9.745 -21.121 -21.969 1.00 91.94 222 HIS A N 1
ATOM 1764 C CA . HIS A 1 222 ? -10.754 -22.014 -21.420 1.00 91.94 222 HIS A CA 1
ATOM 1765 C C . HIS A 1 222 ? -12.000 -21.219 -21.010 1.00 91.94 222 HIS A C 1
ATOM 1767 O O . HIS A 1 222 ? -11.935 -20.014 -20.756 1.00 91.94 222 HIS A O 1
ATOM 1773 N N . PHE A 1 223 ? -13.137 -21.906 -20.976 1.00 92.12 223 PHE A N 1
ATOM 1774 C CA . PHE A 1 223 ? -14.448 -21.340 -20.673 1.00 92.12 223 PHE A CA 1
ATOM 1775 C C . PHE A 1 223 ? -15.206 -22.314 -19.760 1.00 92.12 223 PHE A C 1
ATOM 1777 O O . PHE A 1 223 ? -15.017 -23.528 -19.859 1.00 92.12 223 PHE A O 1
ATOM 1784 N N . TYR A 1 224 ? -16.109 -21.801 -18.923 1.00 89.44 224 TYR A N 1
ATOM 1785 C CA . TYR A 1 224 ? -16.922 -22.610 -18.000 1.00 89.44 224 TYR A CA 1
ATOM 1786 C C . TYR A 1 224 ? -17.949 -23.535 -18.682 1.00 89.44 224 TYR A C 1
ATOM 1788 O O . TYR A 1 224 ? -18.638 -24.301 -18.024 1.00 89.44 224 TYR A O 1
ATOM 1796 N N . ASP A 1 225 ? -18.060 -23.507 -20.012 1.00 86.06 225 ASP A N 1
ATOM 1797 C CA . ASP A 1 225 ? -18.867 -24.452 -20.794 1.00 86.06 225 ASP A CA 1
ATOM 1798 C C . ASP A 1 225 ? -18.084 -25.722 -21.208 1.00 86.06 225 ASP A C 1
ATOM 1800 O O . ASP A 1 225 ? -18.485 -26.421 -22.149 1.00 86.06 225 ASP A O 1
ATOM 1804 N N . GLY A 1 226 ? -16.932 -25.954 -20.564 1.00 85.19 226 GLY A N 1
ATOM 1805 C CA . GLY A 1 226 ? -15.977 -27.033 -20.825 1.00 85.19 226 GLY A CA 1
ATOM 1806 C C . GLY A 1 226 ? -15.146 -26.864 -22.103 1.00 85.19 226 GLY A C 1
ATOM 1807 O O . GLY A 1 226 ? -14.227 -27.649 -22.352 1.00 85.19 226 GLY A O 1
ATOM 1808 N N . LYS A 1 227 ? -15.438 -25.866 -22.949 1.00 89.06 227 LYS A N 1
ATOM 1809 C CA . LYS A 1 227 ? -14.774 -25.716 -24.250 1.00 89.06 227 LYS A CA 1
ATOM 1810 C C . LYS A 1 227 ? -13.446 -24.980 -24.105 1.00 89.06 227 LYS A C 1
ATOM 1812 O O . LYS A 1 227 ? -13.129 -24.320 -23.118 1.00 89.06 227 LYS A O 1
ATOM 1817 N N . THR A 1 228 ? -12.623 -25.100 -25.140 1.00 90.19 228 THR A N 1
ATOM 1818 C CA . THR A 1 228 ? -11.326 -24.424 -25.236 1.00 90.19 228 THR A CA 1
ATOM 1819 C C . THR A 1 228 ? -11.164 -23.844 -26.636 1.00 90.19 228 THR A C 1
ATOM 1821 O O . THR A 1 228 ? -11.509 -24.487 -27.632 1.00 90.19 228 THR A O 1
ATOM 1824 N N . LYS A 1 229 ? -10.626 -22.627 -26.742 1.00 89.38 229 LYS A N 1
ATOM 1825 C CA . LYS A 1 229 ? -10.286 -21.983 -28.019 1.00 89.38 229 LYS A CA 1
ATOM 1826 C C . LYS A 1 229 ? -8.795 -21.657 -28.031 1.00 89.38 229 LYS A C 1
ATOM 1828 O O . LYS A 1 229 ? -8.317 -20.888 -27.205 1.00 89.38 229 LYS A O 1
ATOM 1833 N N . ALA A 1 230 ? -8.062 -22.210 -28.996 1.00 89.19 230 ALA A N 1
ATOM 1834 C CA . ALA A 1 230 ? -6.700 -21.765 -29.280 1.00 89.19 230 ALA A CA 1
ATOM 1835 C C . ALA A 1 230 ? -6.732 -20.375 -29.943 1.00 89.19 230 ALA A C 1
ATOM 1837 O O . ALA A 1 230 ? -7.502 -20.156 -30.886 1.00 89.19 230 ALA A O 1
ATOM 1838 N N . LEU A 1 231 ? -5.907 -19.444 -29.475 1.00 90.31 231 LEU A N 1
ATOM 1839 C CA . LEU A 1 231 ? -5.896 -18.036 -29.866 1.00 90.31 231 LEU A CA 1
ATOM 1840 C C . LEU A 1 231 ? -4.509 -17.634 -30.380 1.00 90.31 231 LEU A C 1
ATOM 1842 O O . LEU A 1 231 ? -3.505 -17.982 -29.768 1.00 90.31 231 LEU A O 1
ATOM 1846 N N . ALA A 1 232 ? -4.465 -16.911 -31.502 1.00 89.25 232 ALA A N 1
ATOM 1847 C CA . ALA A 1 232 ? -3.225 -16.447 -32.122 1.00 89.25 232 ALA A CA 1
ATOM 1848 C C . ALA A 1 232 ? -2.884 -15.027 -31.643 1.00 89.25 232 ALA A C 1
ATOM 1850 O O . ALA A 1 232 ? -3.506 -14.035 -32.052 1.00 89.25 232 ALA A O 1
ATOM 1851 N N . LEU A 1 233 ? -1.894 -14.938 -30.761 1.00 86.94 233 LEU A N 1
ATOM 1852 C CA . LEU A 1 233 ? -1.415 -13.691 -30.180 1.00 86.94 233 LEU A CA 1
ATOM 1853 C C . LEU A 1 233 ? -0.163 -13.176 -30.898 1.00 86.94 233 LEU A C 1
ATOM 1855 O O . LEU A 1 233 ? 0.594 -13.932 -31.514 1.00 86.94 233 LEU A O 1
ATOM 1859 N N . ASP A 1 234 ? 0.012 -11.861 -30.836 1.00 84.44 234 ASP A N 1
ATOM 1860 C CA . ASP A 1 234 ? 1.261 -11.189 -31.169 1.00 84.44 234 ASP A CA 1
ATOM 1861 C C . ASP A 1 234 ? 2.069 -10.961 -29.885 1.00 84.44 234 ASP A C 1
ATOM 1863 O O . ASP A 1 234 ? 1.522 -10.861 -28.786 1.00 84.44 234 ASP A O 1
ATOM 1867 N N . TYR A 1 235 ? 3.384 -10.837 -30.018 1.00 83.00 235 TYR A N 1
ATOM 1868 C CA . TYR A 1 235 ? 4.318 -10.825 -28.888 1.00 83.00 235 TYR A CA 1
ATOM 1869 C C . TYR A 1 235 ? 4.238 -9.560 -28.012 1.00 83.00 235 TYR A C 1
ATOM 1871 O O . TYR A 1 235 ? 4.912 -9.473 -26.987 1.00 83.00 235 TYR A O 1
ATOM 1879 N N . THR A 1 236 ? 3.418 -8.583 -28.415 1.00 82.75 236 THR A N 1
ATOM 1880 C CA . THR A 1 236 ? 3.128 -7.347 -27.672 1.00 82.75 236 THR A CA 1
ATOM 1881 C C . THR A 1 236 ? 1.632 -7.164 -27.379 1.00 82.75 236 THR A C 1
ATOM 1883 O O . THR A 1 236 ? 1.195 -6.027 -27.197 1.00 82.75 236 THR A O 1
ATOM 1886 N N . ASP A 1 237 ? 0.828 -8.233 -27.390 1.00 86.44 237 ASP A N 1
ATOM 1887 C CA . ASP A 1 237 ? -0.575 -8.170 -26.958 1.00 86.44 237 ASP A CA 1
ATOM 1888 C C . ASP A 1 237 ? -0.683 -8.085 -25.427 1.00 86.44 237 ASP A C 1
ATOM 1890 O O . ASP A 1 237 ? -0.115 -8.902 -24.696 1.00 86.44 237 ASP A O 1
ATOM 1894 N N . THR A 1 238 ? -1.463 -7.116 -24.941 1.00 88.69 238 THR A N 1
ATOM 1895 C CA . THR A 1 238 ? -1.914 -7.080 -23.544 1.00 88.69 238 THR A CA 1
ATOM 1896 C C . THR A 1 238 ? -3.156 -7.955 -23.341 1.00 88.69 238 THR A C 1
ATOM 1898 O O . THR A 1 238 ? -3.754 -8.452 -24.309 1.00 88.69 238 THR A O 1
ATOM 1901 N N . VAL A 1 239 ? -3.588 -8.114 -22.089 1.00 90.44 239 VAL A N 1
ATOM 1902 C CA . VAL A 1 239 ? -4.873 -8.739 -21.730 1.00 90.44 239 VAL A CA 1
ATOM 1903 C C . VAL A 1 239 ? -6.039 -8.098 -22.490 1.00 90.44 239 VAL A C 1
ATOM 1905 O O . VAL A 1 239 ? -6.800 -8.815 -23.140 1.00 90.44 239 VAL A O 1
ATOM 1908 N N . LEU A 1 240 ? -6.128 -6.766 -22.547 1.00 89.31 240 LEU A N 1
ATOM 1909 C CA . LEU A 1 240 ? -7.205 -6.071 -23.265 1.00 89.31 240 LEU A CA 1
ATOM 1910 C C . LEU A 1 240 ? -7.218 -6.362 -24.781 1.00 89.31 240 LEU A C 1
ATOM 1912 O O . LEU A 1 240 ? -8.281 -6.464 -25.400 1.00 89.31 240 LEU A O 1
ATOM 1916 N N . ASN A 1 241 ? -6.050 -6.512 -25.415 1.00 89.25 241 ASN A N 1
ATOM 1917 C CA . ASN A 1 241 ? -5.974 -6.914 -26.828 1.00 89.25 241 ASN A CA 1
ATOM 1918 C C . ASN A 1 241 ? -6.362 -8.386 -27.025 1.00 89.25 241 ASN A C 1
ATOM 1920 O O . ASN A 1 241 ? -7.013 -8.737 -28.011 1.00 89.25 241 ASN A O 1
ATOM 1924 N N . THR A 1 242 ? -6.027 -9.228 -26.052 1.00 90.88 242 THR A N 1
ATOM 1925 C CA . THR A 1 242 ? -6.403 -10.644 -26.006 1.00 90.88 242 THR A CA 1
ATOM 1926 C C . THR A 1 242 ? -7.917 -10.809 -25.860 1.00 90.88 242 THR A C 1
ATOM 1928 O O . THR A 1 242 ? -8.520 -11.542 -26.641 1.00 90.88 242 THR A O 1
ATOM 1931 N N . ILE A 1 243 ? -8.560 -10.042 -24.975 1.00 92.25 243 ILE A N 1
ATOM 1932 C CA . ILE A 1 243 ? -10.022 -9.983 -24.796 1.00 92.25 243 ILE A CA 1
ATOM 1933 C C . ILE A 1 243 ? -10.738 -9.572 -26.096 1.00 92.25 243 ILE A C 1
ATOM 1935 O O . ILE A 1 243 ? -11.687 -10.240 -26.514 1.00 92.25 243 ILE A O 1
ATOM 1939 N N . LYS A 1 244 ? -10.248 -8.548 -26.813 1.00 91.06 244 LYS A N 1
ATOM 1940 C CA . LYS A 1 244 ? -10.801 -8.148 -28.129 1.00 91.06 244 LYS A CA 1
ATOM 1941 C C . LYS A 1 244 ? -10.725 -9.282 -29.163 1.00 91.06 244 LYS A C 1
ATOM 1943 O O . LYS A 1 244 ? -11.706 -9.531 -29.866 1.00 91.06 244 LYS A O 1
ATOM 1948 N N . LYS A 1 245 ? -9.601 -10.010 -29.210 1.00 91.56 245 LYS A N 1
ATOM 1949 C CA . LYS A 1 245 ? -9.422 -11.187 -30.081 1.00 91.56 245 LYS A CA 1
ATOM 1950 C C . LYS A 1 245 ? -10.289 -12.382 -29.663 1.00 91.56 245 LYS A C 1
ATOM 1952 O O . LYS A 1 245 ? -10.733 -13.128 -30.533 1.00 91.56 245 LYS A O 1
ATOM 1957 N N . ILE A 1 246 ? -10.545 -12.573 -28.364 1.00 92.31 246 ILE A N 1
ATOM 1958 C CA . ILE A 1 246 ? -11.484 -13.592 -27.864 1.00 92.31 246 ILE A CA 1
ATOM 1959 C C . ILE A 1 246 ? -12.890 -13.269 -28.365 1.00 92.31 246 ILE A C 1
ATOM 1961 O O . ILE A 1 246 ? -13.482 -14.117 -29.032 1.00 92.31 246 ILE A O 1
ATOM 1965 N N . ARG A 1 247 ? -13.378 -12.038 -28.142 1.00 92.12 247 ARG A N 1
ATOM 1966 C CA . ARG A 1 247 ? -14.682 -11.545 -28.624 1.00 92.12 247 ARG A CA 1
ATOM 1967 C C . ARG A 1 247 ? -14.894 -11.839 -30.109 1.00 92.12 247 ARG A C 1
ATOM 1969 O O . ARG A 1 247 ? -15.893 -12.452 -30.474 1.00 92.12 247 ARG A O 1
ATOM 1976 N N . GLU A 1 248 ? -13.936 -11.460 -30.951 1.00 91.31 248 GLU A N 1
ATOM 1977 C CA . GLU A 1 248 ? -13.982 -11.679 -32.408 1.00 91.31 248 GLU A CA 1
ATOM 1978 C C . GLU A 1 248 ? -13.964 -13.165 -32.805 1.00 91.31 248 GLU A C 1
ATOM 1980 O O . GLU A 1 248 ? -14.408 -13.518 -33.894 1.00 91.31 248 GLU A O 1
ATOM 1985 N N . LYS A 1 249 ? -13.497 -14.055 -31.920 1.00 90.44 249 LYS A N 1
ATOM 1986 C CA . LYS A 1 249 ? -13.477 -15.509 -32.130 1.00 90.44 249 LYS A CA 1
ATOM 1987 C C . LYS A 1 249 ? -14.708 -16.243 -31.576 1.00 90.44 249 LYS A C 1
ATOM 1989 O O . LYS A 1 249 ? -14.925 -17.403 -31.937 1.00 90.44 249 LYS A O 1
ATOM 1994 N N . ILE A 1 250 ? -15.499 -15.596 -30.718 1.00 90.12 250 ILE A N 1
ATOM 1995 C CA . ILE A 1 250 ? -16.753 -16.133 -30.150 1.00 90.12 250 ILE A CA 1
ATOM 1996 C C . ILE A 1 250 ? -18.015 -15.397 -30.641 1.00 90.12 250 ILE A C 1
ATOM 1998 O O . ILE A 1 250 ? -19.114 -15.859 -30.362 1.00 90.12 250 ILE A O 1
ATOM 2002 N N . ASN A 1 251 ? -17.864 -14.304 -31.401 1.00 89.06 251 ASN A N 1
ATOM 2003 C CA . ASN A 1 251 ? -18.933 -13.417 -31.894 1.00 89.06 251 ASN A CA 1
ATOM 2004 C C . ASN A 1 251 ? -19.768 -12.726 -30.793 1.00 89.06 251 ASN A C 1
ATOM 2006 O O . ASN A 1 251 ? -20.940 -12.427 -31.004 1.00 89.06 251 ASN A O 1
ATOM 2010 N N . LEU A 1 252 ? -19.155 -12.447 -29.640 1.00 88.75 252 LEU A N 1
ATOM 2011 C CA . LEU A 1 252 ? -19.777 -11.722 -28.524 1.00 88.75 252 LEU A CA 1
ATOM 2012 C C . LEU A 1 252 ? -19.987 -10.235 -28.885 1.00 88.75 252 LEU A C 1
ATOM 2014 O O . LEU A 1 252 ? -19.071 -9.584 -29.400 1.00 88.75 252 LEU A O 1
ATOM 2018 N N . LYS A 1 253 ? -21.175 -9.684 -28.610 1.00 85.38 253 LYS A N 1
ATOM 2019 C CA . LYS A 1 253 ? -21.546 -8.300 -28.974 1.00 85.38 253 LYS A CA 1
ATOM 2020 C C . LYS A 1 253 ? -20.863 -7.237 -28.103 1.00 85.38 253 LYS A C 1
ATOM 2022 O O . LYS A 1 253 ? -20.372 -6.245 -28.643 1.00 85.38 253 LYS A O 1
ATOM 2027 N N . SER A 1 254 ? -20.832 -7.426 -26.781 1.00 84.56 254 SER A N 1
ATOM 2028 C CA . SER A 1 254 ? -20.261 -6.469 -25.816 1.00 84.56 254 SER A CA 1
ATOM 2029 C C . SER A 1 254 ? -18.902 -6.923 -25.265 1.00 84.56 254 SER A C 1
ATOM 2031 O O . SER A 1 254 ? -18.542 -8.092 -25.343 1.00 84.56 254 SER A O 1
ATOM 2033 N N . LEU A 1 255 ? -18.131 -5.987 -24.706 1.00 83.94 255 LEU A N 1
ATOM 2034 C CA . LEU A 1 255 ? -16.955 -6.272 -23.864 1.00 83.94 255 LEU A CA 1
ATOM 2035 C C . LEU A 1 255 ? -17.184 -5.891 -22.395 1.00 83.94 255 LEU A C 1
ATOM 2037 O O . LEU A 1 255 ? -16.308 -6.096 -21.561 1.00 83.94 255 LEU A O 1
ATOM 2041 N N . GLU A 1 256 ? -18.341 -5.318 -22.071 1.00 84.12 256 GLU A N 1
ATOM 2042 C CA . GLU A 1 256 ? -18.600 -4.727 -20.764 1.00 84.12 256 GLU A CA 1
ATOM 2043 C C . GLU A 1 256 ? -18.603 -5.787 -19.655 1.00 84.12 256 GLU A C 1
ATOM 2045 O O . GLU A 1 256 ? -19.364 -6.753 -19.697 1.00 84.12 256 GLU A O 1
ATOM 2050 N N . GLY A 1 257 ? -17.717 -5.611 -18.674 1.00 83.75 257 GLY A N 1
ATOM 2051 C CA . GLY A 1 257 ? -17.552 -6.517 -17.539 1.00 83.75 257 GLY A CA 1
ATOM 2052 C C . GLY A 1 257 ? -16.853 -7.848 -17.833 1.00 83.75 257 GLY A C 1
ATOM 2053 O O . GLY A 1 257 ? -16.758 -8.668 -16.922 1.00 83.75 257 GLY A O 1
ATOM 2054 N N . TRP A 1 258 ? -16.355 -8.081 -19.050 1.00 90.06 258 TRP A N 1
ATOM 2055 C CA . TRP A 1 258 ? -15.609 -9.293 -19.409 1.00 90.06 258 TRP A CA 1
ATOM 2056 C C . TRP A 1 258 ? -14.118 -9.163 -19.081 1.00 90.06 258 TRP A C 1
ATOM 2058 O O . TRP A 1 258 ? -13.507 -8.140 -19.378 1.00 90.06 258 TRP A O 1
ATOM 2068 N N . ALA A 1 259 ? -13.530 -10.209 -18.497 1.00 91.56 259 ALA A N 1
ATOM 2069 C CA . ALA A 1 259 ? -12.137 -10.221 -18.054 1.00 91.56 259 ALA A CA 1
ATOM 2070 C C . ALA A 1 259 ? -11.421 -11.537 -18.399 1.00 91.56 259 ALA A C 1
ATOM 2072 O O . ALA A 1 259 ? -12.029 -12.515 -18.848 1.00 91.56 259 ALA A O 1
ATOM 2073 N N . LEU A 1 260 ? -10.106 -11.550 -18.171 1.00 92.62 260 LEU A N 1
ATOM 2074 C CA . LEU A 1 260 ? -9.256 -12.728 -18.285 1.00 92.62 260 LEU A CA 1
ATOM 2075 C C . LEU A 1 260 ? -8.657 -13.055 -16.911 1.00 92.62 260 LEU A C 1
ATOM 2077 O O . LEU A 1 260 ? -8.195 -12.164 -16.197 1.00 92.62 260 LEU A O 1
ATOM 2081 N N . TYR A 1 261 ? -8.643 -14.336 -16.569 1.00 90.00 261 TYR A N 1
ATOM 2082 C CA . TYR A 1 261 ? -8.099 -14.857 -15.320 1.00 90.00 261 TYR A CA 1
ATOM 2083 C C . TYR A 1 261 ? -6.983 -15.857 -15.622 1.00 90.00 261 TYR A C 1
ATOM 2085 O O . TYR A 1 261 ? -7.063 -16.606 -16.602 1.00 90.00 261 TYR A O 1
ATOM 2093 N N . GLU A 1 262 ? -5.959 -15.893 -14.774 1.00 89.50 262 GLU A N 1
ATOM 2094 C CA . GLU A 1 262 ? -5.091 -17.063 -14.650 1.00 89.50 262 GLU A CA 1
ATOM 2095 C C . GLU A 1 262 ? -5.620 -17.952 -13.526 1.00 89.50 262 GLU A C 1
ATOM 2097 O O . GLU A 1 262 ? -5.936 -17.461 -12.447 1.00 89.50 262 GLU A O 1
ATOM 2102 N N . GLU A 1 263 ? -5.702 -19.257 -13.761 1.00 86.19 263 GLU A N 1
ATOM 2103 C CA . GLU A 1 263 ? -6.016 -20.235 -12.721 1.00 86.19 263 GLU A CA 1
ATOM 2104 C C . GLU A 1 263 ? -4.858 -21.210 -12.553 1.00 86.19 263 GLU A C 1
ATOM 2106 O O . GLU A 1 263 ? -4.345 -21.748 -13.541 1.00 86.19 263 GLU A O 1
ATOM 2111 N N . LYS A 1 264 ? -4.483 -21.484 -11.301 1.00 82.06 264 LYS A N 1
ATOM 2112 C CA . LYS A 1 264 ? -3.561 -22.564 -10.945 1.00 82.06 264 LYS A CA 1
ATOM 2113 C C . LYS A 1 264 ? -4.341 -23.872 -10.751 1.00 82.06 264 LYS A C 1
ATOM 2115 O O . LYS A 1 264 ? -5.008 -24.062 -9.741 1.00 82.06 264 LYS A O 1
ATOM 2120 N N . VAL A 1 265 ? -4.180 -24.800 -11.693 1.00 75.69 265 VAL A N 1
ATOM 2121 C CA . VAL A 1 265 ? -4.978 -26.038 -11.854 1.00 75.69 265 VAL A CA 1
ATOM 2122 C C . VAL A 1 265 ? -4.931 -26.984 -10.640 1.00 75.69 265 VAL A C 1
ATOM 2124 O O . VAL A 1 265 ? -5.807 -27.824 -10.490 1.00 75.69 265 VAL A O 1
ATOM 2127 N N . ILE A 1 266 ? -3.918 -26.864 -9.775 1.00 68.69 266 ILE A N 1
ATOM 2128 C CA . ILE A 1 266 ? -3.739 -27.729 -8.593 1.00 68.69 266 ILE A CA 1
ATOM 2129 C C . ILE A 1 266 ? -4.648 -27.306 -7.428 1.00 68.69 266 ILE A C 1
ATOM 2131 O O . ILE A 1 266 ? -5.158 -28.165 -6.717 1.00 68.69 266 ILE A O 1
ATOM 2135 N N . ASP A 1 267 ? -4.849 -25.997 -7.246 1.00 66.50 267 ASP A N 1
ATOM 2136 C CA . ASP A 1 267 ? -5.533 -25.427 -6.073 1.00 66.50 267 ASP A CA 1
ATOM 2137 C C . ASP A 1 267 ? -6.822 -24.672 -6.460 1.00 66.50 267 ASP A C 1
ATOM 2139 O O . ASP A 1 267 ? -7.387 -23.965 -5.632 1.00 66.50 267 ASP A O 1
ATOM 2143 N N . HIS A 1 268 ? -7.213 -24.720 -7.741 1.00 71.44 268 HIS A N 1
ATOM 2144 C CA . HIS A 1 268 ? -8.281 -23.937 -8.394 1.00 71.44 268 HIS A CA 1
ATOM 2145 C C . HIS A 1 268 ? -8.247 -22.408 -8.193 1.00 71.44 268 HIS A C 1
ATOM 2147 O O . HIS A 1 268 ? -9.117 -21.687 -8.677 1.00 71.44 268 HIS A O 1
ATOM 2153 N N . HIS A 1 269 ? -7.200 -21.881 -7.555 1.00 75.00 269 HIS A N 1
ATOM 2154 C CA . HIS A 1 269 ? -7.045 -20.463 -7.267 1.00 75.00 269 HIS A CA 1
ATOM 2155 C C . HIS A 1 269 ? -6.936 -19.624 -8.549 1.00 75.00 269 HIS A C 1
ATOM 2157 O O . HIS A 1 269 ? -6.017 -19.820 -9.354 1.00 75.00 269 HIS A O 1
ATOM 2163 N N . GLN A 1 270 ? -7.860 -18.670 -8.701 1.00 81.19 270 GLN A N 1
ATOM 2164 C CA . GLN A 1 270 ? -7.925 -17.733 -9.821 1.00 81.19 270 GLN A CA 1
ATOM 2165 C C . GLN A 1 270 ? -7.408 -16.345 -9.423 1.00 81.19 270 GLN A C 1
ATOM 2167 O O . GLN A 1 270 ? -7.851 -15.778 -8.425 1.00 81.19 270 GLN A O 1
ATOM 2172 N N . ARG A 1 271 ? -6.537 -15.761 -10.253 1.00 83.94 271 ARG A N 1
ATOM 2173 C CA . ARG A 1 271 ? -6.111 -14.356 -10.177 1.00 83.94 271 ARG A CA 1
ATOM 2174 C C . ARG A 1 271 ? -6.596 -13.589 -11.408 1.00 83.94 271 ARG A C 1
ATOM 2176 O O . ARG A 1 271 ? -6.476 -14.053 -12.543 1.00 83.94 271 ARG A O 1
ATOM 2183 N N . HIS A 1 272 ? -7.110 -12.382 -11.185 1.00 85.75 272 HIS A N 1
ATOM 2184 C CA . HIS A 1 272 ? -7.503 -11.462 -12.253 1.00 85.75 272 HIS A CA 1
ATOM 2185 C C . HIS A 1 272 ? -6.283 -10.826 -12.942 1.00 85.75 272 HIS A C 1
ATOM 2187 O O . HIS A 1 272 ? -5.402 -10.273 -12.279 1.00 85.75 272 HIS A O 1
ATOM 2193 N N . LEU A 1 273 ? -6.277 -10.821 -14.277 1.00 88.25 273 LEU A N 1
ATOM 2194 C CA . LEU A 1 273 ? -5.205 -10.254 -15.098 1.00 88.25 273 LEU A CA 1
ATOM 2195 C C . LEU A 1 273 ? -5.569 -8.832 -15.558 1.00 88.25 273 LEU A C 1
ATOM 2197 O O . LEU A 1 273 ? -6.649 -8.613 -16.103 1.00 88.25 273 LEU A O 1
ATOM 2201 N N . GLN A 1 274 ? -4.687 -7.852 -15.341 1.00 84.44 274 GLN A N 1
ATOM 2202 C CA . GLN A 1 274 ? -4.973 -6.443 -15.655 1.00 84.44 274 GLN A CA 1
ATOM 2203 C C . GLN A 1 274 ? -4.907 -6.140 -17.157 1.00 84.44 274 GLN A C 1
ATOM 2205 O O . GLN A 1 274 ? -4.054 -6.667 -17.864 1.00 84.44 274 GLN A O 1
ATOM 2210 N N . ASP A 1 275 ? -5.759 -5.229 -17.638 1.00 84.69 275 ASP A N 1
ATOM 2211 C CA . ASP A 1 275 ? -5.905 -4.868 -19.061 1.00 84.69 275 ASP A CA 1
ATOM 2212 C C . ASP A 1 275 ? -4.591 -4.478 -19.776 1.00 84.69 275 ASP A C 1
ATOM 2214 O O . ASP A 1 275 ? -4.455 -4.687 -20.992 1.00 84.69 275 ASP A O 1
ATOM 2218 N N . ASP A 1 276 ? -3.633 -3.912 -19.035 1.00 83.31 276 ASP A N 1
ATOM 2219 C CA . ASP A 1 276 ? -2.316 -3.475 -19.503 1.00 83.31 276 ASP A CA 1
ATOM 2220 C C . ASP A 1 276 ? -1.176 -4.484 -19.255 1.00 83.31 276 ASP A C 1
ATOM 2222 O O . ASP A 1 276 ? -0.093 -4.301 -19.817 1.00 83.31 276 ASP A O 1
ATOM 2226 N N . GLU A 1 277 ? -1.406 -5.574 -18.507 1.00 85.69 277 GLU A N 1
ATOM 2227 C CA . GLU A 1 277 ? -0.441 -6.675 -18.376 1.00 85.69 277 GLU A CA 1
ATOM 2228 C C . GLU A 1 277 ? -0.224 -7.373 -19.731 1.00 85.69 277 GLU A C 1
ATOM 2230 O O . GLU A 1 277 ? -1.158 -7.609 -20.507 1.00 85.69 277 GLU A O 1
ATOM 2235 N N . PHE A 1 278 ? 1.027 -7.735 -20.027 1.00 86.94 278 PHE A N 1
ATOM 2236 C CA . PHE A 1 278 ? 1.372 -8.510 -21.217 1.00 86.94 278 PHE A CA 1
ATOM 2237 C C . PHE A 1 278 ? 1.160 -10.007 -20.976 1.00 86.94 278 PHE A C 1
ATOM 2239 O O . PHE A 1 278 ? 1.745 -10.589 -20.062 1.00 86.94 278 PHE A O 1
ATOM 2246 N N . ILE A 1 279 ? 0.422 -10.671 -21.871 1.00 87.38 279 ILE A N 1
ATOM 2247 C CA . ILE A 1 279 ? 0.209 -12.128 -21.800 1.00 87.38 279 ILE A CA 1
ATOM 2248 C C . ILE A 1 279 ? 1.535 -12.906 -21.863 1.00 87.38 279 ILE A C 1
ATOM 2250 O O . ILE A 1 279 ? 1.682 -13.956 -21.240 1.00 87.38 279 ILE A O 1
ATOM 2254 N N . THR A 1 280 ? 2.531 -12.370 -22.569 1.00 85.56 280 THR A N 1
ATOM 2255 C CA . THR A 1 280 ? 3.887 -12.930 -22.636 1.00 85.56 280 THR A CA 1
ATOM 2256 C C . THR A 1 280 ? 4.631 -12.890 -21.297 1.00 85.56 280 THR A C 1
ATOM 2258 O O . THR A 1 280 ? 5.417 -13.790 -21.015 1.00 85.56 280 THR A O 1
ATOM 2261 N N . GLU A 1 281 ? 4.364 -11.911 -20.427 1.00 86.62 281 GLU A N 1
ATOM 2262 C CA . GLU A 1 281 ? 4.941 -11.885 -19.075 1.00 86.62 281 GLU A CA 1
ATOM 2263 C C . GLU A 1 281 ? 4.239 -12.860 -18.129 1.00 86.62 281 GLU A C 1
ATOM 2265 O O . GLU A 1 281 ? 4.918 -13.535 -17.362 1.00 86.62 281 GLU A O 1
ATOM 2270 N N . ILE A 1 282 ? 2.916 -13.006 -18.243 1.00 86.69 282 ILE A N 1
ATOM 2271 C CA . ILE A 1 282 ? 2.121 -13.983 -17.479 1.00 86.69 282 ILE A CA 1
ATOM 2272 C C . ILE A 1 282 ? 2.601 -15.416 -17.780 1.00 86.69 282 ILE A C 1
ATOM 2274 O O . ILE A 1 282 ? 2.996 -16.150 -16.874 1.00 86.69 282 ILE A O 1
ATOM 2278 N N . VAL A 1 283 ? 2.718 -15.779 -19.063 1.00 84.94 283 VAL A N 1
ATOM 2279 C CA . VAL A 1 283 ? 3.278 -17.078 -19.491 1.00 84.94 283 VAL A CA 1
ATOM 2280 C C . VAL A 1 283 ? 4.756 -17.233 -19.084 1.00 84.94 283 VAL A C 1
ATOM 2282 O O . VAL A 1 283 ? 5.195 -18.328 -18.723 1.00 84.94 283 VAL A O 1
ATOM 2285 N N . GLY A 1 284 ? 5.533 -16.143 -19.086 1.00 83.56 284 GLY A N 1
ATOM 2286 C CA . GLY A 1 284 ? 6.902 -16.123 -18.561 1.00 83.56 284 GLY A CA 1
ATOM 2287 C C . GLY A 1 284 ? 6.981 -16.412 -17.055 1.00 83.56 284 GLY A C 1
ATOM 2288 O O . GLY A 1 284 ? 7.845 -17.181 -16.624 1.00 83.56 284 GLY A O 1
ATOM 2289 N N . ALA A 1 285 ? 6.061 -15.859 -16.261 1.00 83.00 285 ALA A N 1
ATOM 2290 C CA . ALA A 1 285 ? 5.975 -16.077 -14.819 1.00 83.00 285 ALA A CA 1
ATOM 2291 C C . ALA A 1 285 ? 5.628 -17.536 -14.481 1.00 83.00 285 ALA A C 1
ATOM 2293 O O . ALA A 1 285 ? 6.294 -18.139 -13.635 1.00 83.00 285 ALA A O 1
ATOM 2294 N N . TRP A 1 286 ? 4.667 -18.141 -15.191 1.00 82.69 286 TRP A N 1
ATOM 2295 C CA . TRP A 1 286 ? 4.322 -19.564 -15.041 1.00 82.69 286 TRP A CA 1
ATOM 2296 C C . TRP A 1 286 ? 5.537 -20.474 -15.264 1.00 82.69 286 TRP A C 1
ATOM 2298 O O . TRP A 1 286 ? 5.772 -21.413 -14.498 1.00 82.69 286 TRP A O 1
ATOM 2308 N N . GLN A 1 287 ? 6.368 -20.166 -16.270 1.00 77.56 287 GLN A N 1
ATOM 2309 C CA . GLN A 1 287 ? 7.596 -20.921 -16.517 1.00 77.56 287 GLN A CA 1
ATOM 2310 C C . GLN A 1 287 ? 8.606 -20.792 -15.364 1.00 77.56 287 GLN A C 1
ATOM 2312 O O . GLN A 1 287 ? 9.242 -21.786 -14.997 1.00 77.56 287 GLN A O 1
ATOM 2317 N N . GLN A 1 288 ? 8.763 -19.602 -14.776 1.00 72.38 288 GLN A N 1
ATOM 2318 C CA . GLN A 1 288 ? 9.659 -19.406 -13.629 1.00 72.38 288 GLN A CA 1
ATOM 2319 C C . GLN A 1 288 ? 9.183 -20.186 -12.394 1.00 72.38 288 GLN A C 1
ATOM 2321 O O . GLN A 1 288 ? 9.997 -20.849 -11.749 1.00 72.38 288 GLN A O 1
ATOM 2326 N N . GLN A 1 289 ? 7.875 -20.183 -12.113 1.00 68.31 289 GLN A N 1
ATOM 2327 C CA . GLN A 1 289 ? 7.286 -20.932 -10.996 1.00 68.31 289 GLN A CA 1
ATOM 2328 C C . GLN A 1 289 ? 7.486 -22.450 -11.158 1.00 68.31 289 GLN A C 1
ATOM 2330 O O . GLN A 1 289 ? 8.024 -23.099 -10.258 1.00 68.31 289 GLN A O 1
ATOM 2335 N N . GLY A 1 290 ? 7.160 -23.016 -12.328 1.00 60.28 290 GLY A N 1
ATOM 2336 C CA . GLY A 1 290 ? 7.370 -24.445 -12.603 1.00 60.28 290 GLY A CA 1
ATOM 2337 C C . GLY A 1 290 ? 8.844 -24.874 -12.555 1.00 60.28 290 GLY A C 1
ATOM 2338 O O . GLY A 1 290 ? 9.157 -25.988 -12.132 1.00 60.28 290 GLY A O 1
ATOM 2339 N N . SER A 1 291 ? 9.768 -23.974 -12.911 1.00 55.62 291 SER A N 1
ATOM 2340 C CA . SER A 1 291 ? 11.216 -24.234 -12.864 1.00 55.62 291 SER A CA 1
ATOM 2341 C C . SER A 1 291 ? 11.777 -24.347 -11.440 1.00 55.62 291 SER A C 1
ATOM 2343 O O . SER A 1 291 ? 12.822 -24.968 -11.253 1.00 55.62 291 SER A O 1
ATOM 2345 N N . ALA A 1 292 ? 11.102 -23.777 -10.435 1.00 50.19 292 ALA A N 1
ATOM 2346 C CA . ALA A 1 292 ? 11.527 -23.848 -9.035 1.00 50.19 292 ALA A CA 1
ATOM 2347 C C . ALA A 1 292 ? 11.144 -25.174 -8.346 1.00 50.19 292 ALA A C 1
ATOM 2349 O O . ALA A 1 292 ? 11.789 -25.565 -7.374 1.00 50.19 292 ALA A O 1
ATOM 2350 N N . ALA A 1 293 ? 10.118 -25.870 -8.849 1.00 46.56 293 ALA A N 1
ATOM 2351 C CA . ALA A 1 293 ? 9.551 -27.071 -8.227 1.00 46.56 293 ALA A CA 1
ATOM 2352 C C . ALA A 1 293 ? 10.117 -28.406 -8.763 1.00 46.56 293 ALA A C 1
ATOM 2354 O O . ALA A 1 293 ? 9.832 -29.461 -8.199 1.00 46.56 293 ALA A O 1
ATOM 2355 N N . SER A 1 294 ? 10.901 -28.390 -9.849 1.00 47.31 294 SER A N 1
ATOM 2356 C CA . SER A 1 294 ? 11.356 -29.603 -10.548 1.00 47.31 294 SER A CA 1
ATOM 2357 C C . SER A 1 294 ? 12.858 -29.865 -10.406 1.00 47.31 294 SER A C 1
ATOM 2359 O O . SER A 1 294 ? 13.682 -28.951 -10.419 1.00 47.31 294 SER A O 1
ATOM 2361 N N . SER A 1 295 ? 13.238 -31.147 -10.383 1.00 43.34 295 SER A N 1
ATOM 2362 C CA . SER A 1 295 ? 14.641 -31.566 -10.497 1.00 43.34 295 SER A CA 1
ATOM 2363 C C . SER A 1 295 ? 15.264 -31.114 -11.827 1.00 43.34 295 SER A C 1
ATOM 2365 O O . SER A 1 295 ? 14.601 -31.095 -12.869 1.00 43.34 295 SER A O 1
ATOM 2367 N N . LYS A 1 296 ? 16.571 -30.818 -11.802 1.00 46.25 296 LYS A N 1
ATOM 2368 C CA . LYS A 1 296 ? 17.379 -30.295 -12.926 1.00 46.25 296 LYS A CA 1
ATOM 2369 C C . LYS A 1 296 ? 17.676 -31.323 -14.037 1.00 46.25 296 LYS A C 1
ATOM 2371 O O . LYS A 1 296 ? 18.633 -31.154 -14.786 1.00 46.25 296 LYS A O 1
ATOM 2376 N N . THR A 1 297 ? 16.904 -32.405 -14.117 1.00 41.06 297 THR A N 1
ATOM 2377 C CA . THR A 1 297 ? 17.131 -33.555 -15.012 1.00 41.06 297 THR A CA 1
ATOM 2378 C C . THR A 1 297 ? 16.010 -33.788 -16.032 1.00 41.06 297 THR A C 1
ATOM 2380 O O . THR A 1 297 ? 16.128 -34.690 -16.858 1.00 41.06 297 THR A O 1
ATOM 2383 N N . ALA A 1 298 ? 14.932 -32.998 -16.003 1.00 40.62 298 ALA A N 1
ATOM 2384 C CA . ALA A 1 298 ? 13.845 -33.086 -16.979 1.00 40.62 298 ALA A CA 1
ATOM 2385 C C . ALA A 1 298 ? 14.195 -32.383 -18.306 1.00 40.62 298 ALA A C 1
ATOM 2387 O O . ALA A 1 298 ? 14.831 -31.331 -18.313 1.00 40.62 298 ALA A O 1
ATOM 2388 N N . SER A 1 299 ? 13.737 -32.944 -19.431 1.00 44.59 299 SER A N 1
ATOM 2389 C CA . SER A 1 299 ? 13.838 -32.307 -20.754 1.00 44.59 299 SER A CA 1
ATOM 2390 C C . SER A 1 299 ? 12.962 -31.044 -20.829 1.00 44.59 299 SER A C 1
ATOM 2392 O O . SER A 1 299 ? 11.846 -31.076 -20.298 1.00 44.59 299 SER A O 1
ATOM 2394 N N . PRO A 1 300 ? 13.387 -29.962 -21.518 1.00 45.12 300 PRO A N 1
ATOM 2395 C CA . PRO A 1 300 ? 12.594 -28.735 -21.636 1.00 45.12 300 PRO A CA 1
ATOM 2396 C C . PRO A 1 300 ? 11.196 -28.980 -22.224 1.00 45.12 300 PRO A C 1
ATOM 2398 O O . PRO A 1 300 ? 10.226 -28.417 -21.730 1.00 45.12 300 PRO A O 1
ATOM 2401 N N . VAL A 1 301 ? 11.049 -29.903 -23.183 1.00 44.03 301 VAL A N 1
ATOM 2402 C CA . VAL A 1 301 ? 9.737 -30.278 -23.756 1.00 44.03 301 VAL A CA 1
ATOM 2403 C C . VAL A 1 301 ? 8.792 -30.851 -22.688 1.00 44.03 301 VAL A C 1
ATOM 2405 O O . VAL A 1 301 ? 7.596 -30.561 -22.681 1.00 44.03 301 VAL A O 1
ATOM 2408 N N . TYR A 1 302 ? 9.334 -31.617 -21.737 1.00 43.34 302 TYR A N 1
ATOM 2409 C CA . TYR A 1 302 ? 8.576 -32.144 -20.599 1.00 43.34 302 TYR A CA 1
ATOM 2410 C C . TYR A 1 302 ? 8.195 -31.028 -19.613 1.00 43.34 302 TYR A C 1
ATOM 2412 O O . TYR A 1 302 ? 7.092 -31.035 -19.074 1.00 43.34 302 TYR A O 1
ATOM 2420 N N . GLN A 1 303 ? 9.071 -30.036 -19.420 1.00 46.94 303 GLN A N 1
ATOM 2421 C CA . GLN A 1 303 ? 8.790 -28.867 -18.580 1.00 46.94 303 GLN A CA 1
ATOM 2422 C C . GLN A 1 303 ? 7.687 -27.976 -19.178 1.00 46.94 303 GLN A C 1
ATOM 2424 O O . GLN A 1 303 ? 6.771 -27.612 -18.445 1.00 46.94 303 GLN A O 1
ATOM 2429 N N . LEU A 1 304 ? 7.691 -27.711 -20.495 1.00 44.91 304 LEU A N 1
ATOM 2430 C CA . LEU A 1 304 ? 6.590 -27.007 -21.180 1.00 44.91 304 LEU A CA 1
ATOM 2431 C C . LEU A 1 304 ? 5.248 -27.737 -21.012 1.00 44.91 304 LEU A C 1
ATOM 2433 O O . LEU A 1 304 ? 4.208 -27.098 -20.833 1.00 44.91 304 LEU A O 1
ATOM 2437 N N . SER A 1 305 ? 5.257 -29.073 -21.076 1.00 47.81 305 SER A N 1
ATOM 2438 C CA . SER A 1 305 ? 4.046 -29.877 -20.878 1.00 47.81 305 SER A CA 1
ATOM 2439 C C . SER A 1 305 ? 3.524 -29.820 -19.440 1.00 47.81 305 SER A C 1
ATOM 2441 O O . SER A 1 305 ? 2.321 -29.961 -19.243 1.00 47.81 305 SER A O 1
ATOM 2443 N N . LEU A 1 306 ? 4.400 -29.616 -18.452 1.00 46.34 306 LEU A N 1
ATOM 2444 C CA . LEU A 1 306 ? 4.027 -29.477 -17.043 1.00 46.34 306 LEU A CA 1
ATOM 2445 C C . LEU A 1 306 ? 3.509 -28.065 -16.729 1.00 46.34 306 LEU A C 1
ATOM 2447 O O . LEU A 1 306 ? 2.476 -27.936 -16.080 1.00 46.34 306 LEU A O 1
ATOM 2451 N N . THR A 1 307 ? 4.143 -27.003 -17.240 1.00 50.88 307 THR A N 1
ATOM 2452 C CA . THR A 1 307 ? 3.686 -25.618 -16.997 1.00 50.88 307 THR A CA 1
ATOM 2453 C C . THR A 1 307 ? 2.348 -25.316 -17.675 1.00 50.88 307 THR A C 1
ATOM 2455 O O . THR A 1 307 ? 1.504 -24.643 -17.093 1.00 50.88 307 THR A O 1
ATOM 2458 N N . ASN A 1 308 ? 2.110 -25.875 -18.869 1.00 50.41 308 ASN A N 1
ATOM 2459 C CA . ASN A 1 308 ? 0.808 -25.810 -19.551 1.00 50.41 308 ASN A CA 1
ATOM 2460 C C . ASN A 1 308 ? -0.251 -26.764 -18.954 1.00 50.41 308 ASN A C 1
ATOM 2462 O O . ASN A 1 308 ? -1.378 -26.798 -19.448 1.00 50.41 308 ASN A O 1
ATOM 2466 N N . ALA A 1 309 ? 0.108 -27.558 -17.939 1.00 55.78 309 ALA A N 1
ATOM 2467 C CA . ALA A 1 309 ? -0.816 -28.379 -17.158 1.00 55.78 309 ALA A CA 1
ATOM 2468 C C . ALA A 1 309 ? -1.064 -27.811 -15.747 1.00 55.78 309 ALA A C 1
ATOM 2470 O O . ALA A 1 309 ? -2.072 -28.154 -15.138 1.00 55.78 309 ALA A O 1
ATOM 2471 N N . SER A 1 310 ? -0.187 -26.937 -15.231 1.00 67.56 310 SER A N 1
ATOM 2472 C CA . SER A 1 310 ? -0.345 -26.310 -13.911 1.00 67.56 310 SER A CA 1
ATOM 2473 C C . SER A 1 310 ? -1.073 -24.963 -13.935 1.00 67.56 310 SER A C 1
ATOM 2475 O O . SER A 1 310 ? -1.575 -24.556 -12.888 1.00 67.56 310 SER A O 1
ATOM 2477 N N . HIS A 1 311 ? -1.171 -24.289 -15.089 1.00 82.38 311 HIS A N 1
ATOM 2478 C CA . HIS A 1 311 ? -1.926 -23.038 -15.248 1.00 82.38 311 HIS A CA 1
ATOM 2479 C C . HIS A 1 311 ? -2.825 -23.045 -16.494 1.00 82.38 311 HIS A C 1
ATOM 2481 O O . HIS A 1 311 ? -2.452 -23.602 -17.530 1.00 82.38 311 HIS A O 1
ATOM 2487 N N . ARG A 1 312 ? -3.990 -22.385 -16.414 1.00 87.88 312 ARG A N 1
ATOM 2488 C CA . ARG A 1 312 ? -4.905 -22.151 -17.550 1.00 87.88 312 ARG A CA 1
ATOM 2489 C C . ARG A 1 312 ? -5.398 -20.699 -17.597 1.00 87.88 312 ARG A C 1
ATOM 2491 O O . ARG A 1 312 ? -5.564 -20.073 -16.556 1.00 87.88 312 ARG A O 1
ATOM 2498 N N . LEU A 1 313 ? -5.641 -20.170 -18.803 1.00 91.12 313 LEU A N 1
ATOM 2499 C CA . LEU A 1 313 ? -6.355 -18.897 -18.991 1.00 91.12 313 LEU A CA 1
ATOM 2500 C C . LEU A 1 313 ? -7.863 -19.158 -19.022 1.00 91.12 313 LEU A C 1
ATOM 2502 O O . LEU A 1 313 ? -8.310 -19.936 -19.869 1.00 91.12 313 LEU A O 1
ATOM 2506 N N . ILE A 1 314 ? -8.640 -18.470 -18.187 1.00 91.94 314 ILE A N 1
ATOM 2507 C CA . ILE A 1 314 ? -10.110 -18.463 -18.234 1.00 91.94 314 ILE A CA 1
ATOM 2508 C C . ILE A 1 314 ? -10.618 -17.114 -18.744 1.00 91.94 314 ILE A C 1
ATOM 2510 O O . ILE A 1 314 ? -10.128 -16.060 -18.340 1.00 91.94 314 ILE A O 1
ATOM 2514 N N . PHE A 1 315 ? -11.624 -17.152 -19.621 1.00 93.81 315 PHE A N 1
ATOM 2515 C CA . PHE A 1 315 ? -12.415 -15.983 -20.007 1.00 93.81 315 PHE A CA 1
ATOM 2516 C C . PHE A 1 315 ? -13.792 -16.039 -19.334 1.00 93.81 315 PHE A C 1
ATOM 2518 O O . PHE A 1 315 ? -14.544 -16.994 -19.539 1.00 93.81 315 PHE A O 1
ATOM 2525 N N . ALA A 1 316 ? -14.109 -15.019 -18.536 1.00 91.19 316 ALA A N 1
ATOM 2526 C CA . ALA A 1 316 ? -15.283 -14.980 -17.662 1.00 91.19 316 ALA A CA 1
ATOM 2527 C C . ALA A 1 316 ? -15.829 -13.551 -17.519 1.00 91.19 316 ALA A C 1
ATOM 2529 O O . ALA A 1 316 ? -15.114 -12.576 -17.789 1.00 91.19 316 ALA A O 1
ATOM 2530 N N . LYS A 1 317 ? -17.083 -13.407 -17.072 1.00 90.00 317 LYS A N 1
ATOM 2531 C CA . LYS A 1 317 ? -17.643 -12.093 -16.745 1.00 90.00 317 LYS A CA 1
ATOM 2532 C C . LYS A 1 317 ? -17.333 -11.764 -15.284 1.00 90.00 317 LYS A C 1
ATOM 2534 O O . LYS A 1 317 ? -17.780 -12.450 -14.370 1.00 90.00 317 LYS A O 1
ATOM 2539 N N . ARG A 1 318 ? -16.540 -10.710 -15.087 1.00 88.38 318 ARG A N 1
ATOM 2540 C CA . ARG A 1 318 ? -16.079 -10.207 -13.788 1.00 88.38 318 ARG A CA 1
ATOM 2541 C C . ARG A 1 318 ? -17.083 -9.278 -13.117 1.00 88.38 318 ARG A C 1
ATOM 2543 O O . ARG A 1 318 ? -17.180 -9.265 -11.895 1.00 88.38 318 ARG A O 1
ATOM 2550 N N . ILE A 1 319 ? -17.772 -8.463 -13.914 1.00 85.75 319 ILE A N 1
ATOM 2551 C CA . ILE A 1 319 ? -18.701 -7.433 -13.441 1.00 85.75 319 ILE A CA 1
ATOM 2552 C C . ILE A 1 319 ? -20.092 -7.777 -13.966 1.00 85.75 319 ILE A C 1
ATOM 2554 O O . ILE A 1 319 ? -20.330 -7.777 -15.176 1.00 85.75 319 ILE A O 1
ATOM 2558 N N . ILE A 1 320 ? -21.007 -8.075 -13.046 1.00 86.06 320 ILE A N 1
ATOM 2559 C CA . ILE A 1 320 ? -22.389 -8.461 -13.340 1.00 86.06 320 ILE A CA 1
ATOM 2560 C C . ILE A 1 320 ? -23.315 -7.425 -12.694 1.00 86.06 320 ILE A C 1
ATOM 2562 O O . ILE A 1 320 ? -23.666 -7.525 -11.523 1.00 86.06 320 ILE A O 1
ATOM 2566 N N . THR A 1 321 ? -23.676 -6.394 -13.457 1.00 75.62 321 THR A N 1
ATOM 2567 C CA . THR A 1 321 ? -24.598 -5.324 -13.037 1.00 75.62 321 THR A CA 1
ATOM 2568 C C . THR A 1 321 ? -26.059 -5.737 -13.228 1.00 75.62 321 THR A C 1
ATOM 2570 O O . THR A 1 321 ? -26.863 -5.655 -12.298 1.00 75.62 321 THR A O 1
ATOM 2573 N N . THR A 1 322 ? -26.394 -6.238 -14.417 1.00 75.44 322 THR A N 1
ATOM 2574 C CA . THR A 1 322 ? -27.728 -6.712 -14.806 1.00 75.44 322 THR A CA 1
ATOM 2575 C C . THR A 1 322 ? -27.706 -8.176 -15.247 1.00 75.44 322 THR A C 1
ATOM 2577 O O . THR A 1 322 ? -26.674 -8.719 -15.648 1.00 75.44 322 THR A O 1
ATOM 2580 N N . ILE A 1 323 ? -28.867 -8.826 -15.154 1.00 77.00 323 ILE A N 1
ATOM 2581 C CA . ILE A 1 323 ? -29.100 -10.179 -15.674 1.00 77.00 323 ILE A CA 1
ATOM 2582 C C . ILE A 1 323 ? -29.509 -10.045 -17.153 1.00 77.00 323 ILE A C 1
ATOM 2584 O O . ILE A 1 323 ? -30.276 -9.136 -17.466 1.00 77.00 323 ILE A O 1
ATOM 2588 N N . PRO A 1 324 ? -29.039 -10.915 -18.065 1.00 71.81 324 PRO A N 1
ATOM 2589 C CA . PRO A 1 324 ? -29.506 -10.939 -19.449 1.00 71.81 324 PRO A CA 1
ATOM 2590 C C . PRO A 1 324 ? -31.020 -11.177 -19.579 1.00 71.81 324 PRO A C 1
ATOM 2592 O O . PRO A 1 324 ? -31.525 -12.226 -19.176 1.00 71.81 324 PRO A O 1
ATOM 2595 N N . ASP A 1 325 ? -31.721 -10.235 -20.209 1.00 69.31 325 ASP A N 1
ATOM 2596 C CA . ASP A 1 325 ? -33.095 -10.417 -20.692 1.00 69.31 325 ASP A CA 1
ATOM 2597 C C . ASP A 1 325 ? -33.157 -11.323 -21.940 1.00 69.31 325 ASP A C 1
ATOM 2599 O O . ASP A 1 325 ? -32.140 -11.675 -22.544 1.00 69.31 325 ASP A O 1
ATOM 2603 N N . ILE A 1 326 ? -34.375 -11.676 -22.368 1.00 64.38 326 ILE A N 1
ATOM 2604 C CA . ILE A 1 326 ? -34.640 -12.563 -23.520 1.00 64.38 326 ILE A CA 1
ATOM 2605 C C . ILE A 1 326 ? -34.023 -12.031 -24.832 1.00 64.38 326 ILE A C 1
ATOM 2607 O O . ILE A 1 326 ? -33.579 -12.827 -25.658 1.00 64.38 326 ILE A O 1
ATOM 2611 N N . ASP A 1 327 ? -33.934 -10.707 -24.998 1.00 66.19 327 ASP A N 1
ATOM 2612 C CA . ASP A 1 327 ? -33.378 -10.041 -26.190 1.00 66.19 327 ASP A CA 1
ATOM 2613 C C . ASP A 1 327 ? -31.844 -9.831 -26.145 1.00 66.19 327 ASP A C 1
ATOM 2615 O O . ASP A 1 327 ? -31.262 -9.192 -27.031 1.00 66.19 327 ASP A O 1
ATOM 2619 N N . CYS A 1 328 ? -31.163 -10.349 -25.117 1.00 74.88 328 CYS A N 1
ATOM 2620 C CA . CYS A 1 328 ? -29.716 -10.200 -24.948 1.00 74.88 328 CYS A CA 1
ATOM 2621 C C . CYS A 1 328 ? -28.902 -10.994 -26.001 1.00 74.88 328 CYS A C 1
ATOM 2623 O O . CYS A 1 328 ? -29.425 -11.646 -26.908 1.00 74.88 328 CYS A O 1
ATOM 2625 N N . ASP A 1 329 ? -27.572 -10.925 -25.936 1.00 83.75 329 ASP A N 1
ATOM 2626 C CA . ASP A 1 329 ? -26.712 -11.783 -26.750 1.00 83.75 329 ASP A CA 1
ATOM 2627 C C . ASP A 1 329 ? -26.797 -13.249 -26.267 1.00 83.75 329 ASP A C 1
ATOM 2629 O O . ASP A 1 329 ? -26.434 -13.529 -25.123 1.00 83.75 329 ASP A O 1
ATOM 2633 N N . PRO A 1 330 ? -27.239 -14.217 -27.099 1.00 85.75 330 PRO A N 1
ATOM 2634 C CA . PRO A 1 330 ? -27.287 -15.624 -26.698 1.00 85.75 330 PRO A CA 1
ATOM 2635 C C . PRO A 1 330 ? -25.900 -16.206 -26.377 1.00 85.75 330 PRO A C 1
ATOM 2637 O O . PRO A 1 330 ? -25.817 -17.200 -25.654 1.00 85.75 330 PRO A O 1
ATOM 2640 N N . VAL A 1 331 ? -24.814 -15.600 -26.878 1.00 88.38 331 VAL A N 1
ATOM 2641 C CA . VAL A 1 331 ? -23.436 -15.970 -26.515 1.00 88.38 331 VAL A CA 1
ATOM 2642 C C . VAL A 1 331 ? -23.126 -15.537 -25.077 1.00 88.38 331 VAL A C 1
ATOM 2644 O O . VAL A 1 331 ? -22.627 -16.336 -24.287 1.00 88.38 331 VAL A O 1
ATOM 2647 N N . GLU A 1 332 ? -23.485 -14.303 -24.716 1.00 88.56 332 GLU A N 1
ATOM 2648 C CA . GLU A 1 332 ? -23.350 -13.756 -23.360 1.00 88.56 332 GLU A CA 1
ATOM 2649 C C . GLU A 1 332 ? -24.195 -14.536 -22.349 1.00 88.56 332 GLU A C 1
ATOM 2651 O O . GLU A 1 332 ? -23.668 -14.977 -21.327 1.00 88.56 332 GLU A O 1
ATOM 2656 N N . LEU A 1 333 ? -25.471 -14.784 -22.669 1.00 90.19 333 LEU A N 1
ATOM 2657 C CA . LEU A 1 333 ? -26.375 -15.593 -21.848 1.00 90.19 333 LEU A CA 1
ATOM 2658 C C . LEU A 1 333 ? -25.814 -17.003 -21.609 1.00 90.19 333 LEU A C 1
ATOM 2660 O O . LEU A 1 333 ? -25.853 -17.483 -20.478 1.00 90.19 333 LEU A O 1
ATOM 2664 N N . HIS A 1 334 ? -25.269 -17.665 -22.640 1.00 90.31 334 HIS A N 1
ATOM 2665 C CA . HIS A 1 334 ? -24.691 -19.001 -22.479 1.00 90.31 334 HIS A CA 1
ATOM 2666 C C . HIS A 1 334 ? -23.469 -18.992 -21.556 1.00 90.31 334 HIS A C 1
ATOM 2668 O O . HIS A 1 334 ? -23.394 -19.847 -20.671 1.00 90.31 334 HIS A O 1
ATOM 2674 N N . PHE A 1 335 ? -22.527 -18.063 -21.736 1.00 91.00 335 PHE A N 1
ATOM 2675 C CA . PHE A 1 335 ? -21.324 -18.033 -20.903 1.00 91.00 335 PHE A CA 1
ATOM 2676 C C . PHE A 1 335 ? -21.621 -17.610 -19.459 1.00 91.00 335 PHE A C 1
ATOM 2678 O O . PHE A 1 335 ? -21.094 -18.244 -18.548 1.00 91.00 335 PHE A O 1
ATOM 2685 N N . LEU A 1 336 ? -22.512 -16.635 -19.232 1.00 90.19 336 LEU A N 1
ATOM 2686 C CA . LEU A 1 336 ? -22.970 -16.271 -17.883 1.00 90.19 336 LEU A CA 1
ATOM 2687 C C . LEU A 1 336 ? -23.672 -17.434 -17.180 1.00 90.19 336 LEU A C 1
ATOM 2689 O O . LEU A 1 336 ? -23.393 -17.710 -16.017 1.00 90.19 336 LEU A O 1
ATOM 2693 N N . TYR A 1 337 ? -24.543 -18.148 -17.895 1.00 92.50 337 TYR A N 1
ATOM 2694 C CA . TYR A 1 337 ? -25.174 -19.364 -17.391 1.00 92.50 337 TYR A CA 1
ATOM 2695 C C . TYR A 1 337 ? -24.139 -20.432 -17.012 1.00 92.50 337 TYR A C 1
ATOM 2697 O O . TYR A 1 337 ? -24.202 -20.982 -15.918 1.00 92.50 337 TYR A O 1
ATOM 2705 N N . SER A 1 338 ? -23.169 -20.714 -17.886 1.00 91.75 338 SER A N 1
ATOM 2706 C CA . SER A 1 338 ? -22.141 -21.727 -17.621 1.00 91.75 338 SER A CA 1
ATOM 2707 C C . SER A 1 338 ? -21.218 -21.338 -16.461 1.00 91.75 338 SER A C 1
ATOM 2709 O O . SER A 1 338 ? -20.861 -22.199 -15.666 1.00 91.75 338 SER A O 1
ATOM 2711 N N . GLN A 1 339 ? -20.900 -20.050 -16.311 1.00 91.56 339 GLN A N 1
ATOM 2712 C CA . GLN A 1 339 ? -20.191 -19.522 -15.144 1.00 91.56 339 GLN A CA 1
ATOM 2713 C C . GLN A 1 339 ? -21.007 -19.724 -13.855 1.00 91.56 339 GLN A C 1
ATOM 2715 O O . GLN A 1 339 ? -20.492 -20.268 -12.884 1.00 91.56 339 GLN A O 1
ATOM 2720 N N . ALA A 1 340 ? -22.297 -19.373 -13.858 1.00 90.06 340 ALA A N 1
ATOM 2721 C CA . ALA A 1 340 ? -23.171 -19.568 -12.700 1.00 90.06 340 ALA A CA 1
ATOM 2722 C C . ALA A 1 340 ? -23.360 -21.051 -12.323 1.00 90.06 340 ALA A C 1
ATOM 2724 O O . ALA A 1 340 ? -23.525 -21.352 -11.143 1.00 90.06 340 ALA A O 1
ATOM 2725 N N . VAL A 1 341 ? -23.311 -21.972 -13.295 1.00 90.44 341 VAL A N 1
ATOM 2726 C CA . VAL A 1 341 ? -23.289 -23.422 -13.035 1.00 90.44 341 VAL A CA 1
ATOM 2727 C C . VAL A 1 341 ? -22.001 -23.828 -12.323 1.00 90.44 341 VAL A C 1
ATOM 2729 O O . VAL A 1 341 ? -22.089 -24.461 -11.276 1.00 90.44 341 VAL A O 1
ATOM 2732 N N . TYR A 1 342 ? -20.830 -23.434 -12.836 1.00 89.06 342 TYR A N 1
ATOM 2733 C CA . TYR A 1 342 ? -19.533 -23.769 -12.230 1.00 89.06 342 TYR A CA 1
ATOM 2734 C C . TYR A 1 342 ? -19.467 -23.342 -10.753 1.00 89.06 342 TYR A C 1
ATOM 2736 O O . TYR A 1 342 ? -19.220 -24.165 -9.872 1.00 89.06 342 TYR A O 1
ATOM 2744 N N . HIS A 1 343 ? -19.823 -22.087 -10.461 1.00 86.62 343 HIS A N 1
ATOM 2745 C CA . HIS A 1 343 ? -19.855 -21.546 -9.095 1.00 86.62 343 HIS A CA 1
ATOM 2746 C C . HIS A 1 343 ? -20.966 -22.139 -8.196 1.00 86.62 343 HIS A C 1
ATOM 2748 O O . HIS A 1 343 ? -20.965 -21.922 -6.986 1.00 86.62 343 HIS A O 1
ATOM 2754 N N . THR A 1 344 ? -21.914 -22.900 -8.762 1.00 85.50 344 THR A N 1
ATOM 2755 C CA . THR A 1 344 ? -22.969 -23.616 -8.015 1.00 85.50 344 THR A CA 1
ATOM 2756 C C . THR A 1 344 ? -22.646 -25.099 -7.799 1.00 85.50 344 THR A C 1
ATOM 2758 O O . THR A 1 344 ? -23.101 -25.676 -6.815 1.00 85.50 344 THR A O 1
ATOM 2761 N N . VAL A 1 345 ? -21.917 -25.736 -8.721 1.00 85.69 345 VAL A N 1
ATOM 2762 C CA . VAL A 1 345 ? -21.747 -27.201 -8.785 1.00 85.69 345 VAL A CA 1
ATOM 2763 C C . VAL A 1 345 ? -20.304 -27.620 -8.501 1.00 85.69 345 VAL A C 1
ATOM 2765 O O . VAL A 1 345 ? -20.075 -28.411 -7.588 1.00 85.69 345 VAL A O 1
ATOM 2768 N N . ASP A 1 346 ? -19.336 -27.076 -9.242 1.00 83.44 346 ASP A N 1
ATOM 2769 C CA . ASP A 1 346 ? -17.920 -27.447 -9.125 1.00 83.44 346 ASP A CA 1
ATOM 2770 C C . ASP A 1 346 ? -17.249 -26.797 -7.902 1.00 83.44 346 ASP A C 1
ATOM 2772 O O . ASP A 1 346 ? -16.522 -27.464 -7.161 1.00 83.44 346 ASP A O 1
ATOM 2776 N N . ASP A 1 347 ? -17.510 -25.500 -7.708 1.00 78.62 347 ASP A N 1
ATOM 2777 C CA . ASP A 1 347 ? -16.801 -24.611 -6.770 1.00 78.62 347 ASP A CA 1
ATOM 2778 C C . ASP A 1 347 ? -17.600 -24.340 -5.475 1.00 78.62 347 ASP A C 1
ATOM 2780 O O . ASP A 1 347 ? -17.029 -24.005 -4.442 1.00 78.62 347 ASP A O 1
ATOM 2784 N N . ASP A 1 348 ? -18.934 -24.483 -5.534 1.00 83.81 348 ASP A N 1
ATOM 2785 C CA . ASP A 1 348 ? -19.903 -24.221 -4.446 1.00 83.81 348 ASP A CA 1
ATOM 2786 C C . ASP A 1 348 ? -19.799 -22.817 -3.794 1.00 83.81 348 ASP A C 1
ATOM 2788 O O . ASP A 1 348 ? -20.294 -22.579 -2.690 1.00 83.81 348 ASP A O 1
ATOM 2792 N N . GLU A 1 349 ? -19.194 -21.861 -4.507 1.00 79.25 349 GLU A N 1
ATOM 2793 C CA . GLU A 1 349 ? -18.917 -20.479 -4.089 1.00 79.25 349 GLU A CA 1
ATOM 2794 C C . GLU A 1 349 ? -20.170 -19.747 -3.568 1.00 79.25 349 GLU A C 1
ATOM 2796 O O . GLU A 1 349 ? -20.097 -18.960 -2.623 1.00 79.25 349 GLU A O 1
ATOM 2801 N N . TYR A 1 350 ? -21.341 -20.034 -4.148 1.00 79.44 350 TYR A N 1
ATOM 2802 C CA . TYR A 1 350 ? -22.614 -19.419 -3.751 1.00 79.44 350 TYR A CA 1
ATOM 2803 C C . TYR A 1 350 ? -23.271 -20.063 -2.514 1.00 79.44 350 TYR A C 1
ATOM 2805 O O . TYR A 1 350 ? -24.266 -19.526 -2.024 1.00 79.44 350 TYR A O 1
ATOM 2813 N N . GLN A 1 351 ? -22.753 -21.197 -2.020 1.00 79.06 351 GLN A N 1
ATOM 2814 C CA . GLN A 1 351 ? -23.207 -21.920 -0.817 1.00 79.06 351 GLN A CA 1
ATOM 2815 C C . GLN A 1 351 ? -24.731 -22.140 -0.733 1.00 79.06 351 GLN A C 1
ATOM 2817 O O . GLN A 1 351 ? -25.359 -22.005 0.321 1.00 79.06 351 GLN A O 1
ATOM 2822 N N . LEU A 1 352 ? -25.366 -22.465 -1.861 1.00 83.75 352 LEU A N 1
ATOM 2823 C CA . LEU A 1 352 ? -26.827 -22.464 -1.956 1.00 83.75 352 LEU A CA 1
ATOM 2824 C C . LEU A 1 352 ? -27.490 -23.546 -1.070 1.00 83.75 352 LEU A C 1
ATOM 2826 O O . LEU A 1 352 ? -26.914 -24.622 -0.862 1.00 83.75 352 LEU A O 1
ATOM 2830 N N . PRO A 1 353 ? -28.724 -23.317 -0.571 1.00 86.56 353 PRO A N 1
ATOM 2831 C CA . PRO A 1 353 ? -29.501 -24.344 0.124 1.00 86.56 353 PRO A CA 1
ATOM 2832 C C . PRO A 1 353 ? -29.786 -25.548 -0.784 1.00 86.56 353 PRO A C 1
ATOM 2834 O O . PRO A 1 353 ? -30.118 -25.366 -1.956 1.00 86.56 353 PRO A O 1
ATOM 2837 N N . SER A 1 354 ? -29.761 -26.772 -0.245 1.00 85.75 354 SER A N 1
ATOM 2838 C CA . SER A 1 354 ? -29.954 -28.012 -1.021 1.00 85.75 354 SER A CA 1
ATOM 2839 C C . SER A 1 354 ? -31.255 -28.019 -1.839 1.00 85.75 354 SER A C 1
ATOM 2841 O O . SER A 1 354 ? -31.280 -28.470 -2.983 1.00 85.75 354 SER A O 1
ATOM 2843 N N . SER A 1 355 ? -32.330 -27.434 -1.300 1.00 88.25 355 SER A N 1
ATOM 2844 C CA . SER A 1 355 ? -33.617 -27.258 -1.990 1.00 88.25 355 SER A CA 1
ATOM 2845 C C . SER A 1 355 ? -33.552 -26.317 -3.202 1.00 88.25 355 SER A C 1
ATOM 2847 O O . SER A 1 355 ? -34.342 -26.470 -4.136 1.00 88.25 355 SER A O 1
ATOM 2849 N N . THR A 1 356 ? -32.620 -25.363 -3.219 1.00 89.69 356 THR A N 1
ATOM 2850 C CA . THR A 1 356 ? -32.321 -24.490 -4.363 1.00 89.69 356 THR A CA 1
ATOM 2851 C C . THR A 1 356 ? -31.408 -25.200 -5.359 1.00 89.69 356 THR A C 1
ATOM 2853 O O . THR A 1 356 ? -31.685 -25.151 -6.556 1.00 89.69 356 THR A O 1
ATOM 2856 N N . CYS A 1 357 ? -30.387 -25.932 -4.894 1.00 89.25 357 CYS A N 1
ATOM 2857 C CA . CYS A 1 357 ? -29.516 -26.732 -5.764 1.00 89.25 357 CYS A CA 1
ATOM 2858 C C . CYS A 1 357 ? -30.325 -27.740 -6.597 1.00 89.25 357 CYS A C 1
ATOM 2860 O O . CYS A 1 357 ? -30.151 -27.811 -7.808 1.00 89.25 357 CYS A O 1
ATOM 2862 N N . ILE A 1 358 ? -31.295 -28.433 -5.989 1.00 90.12 358 ILE A N 1
ATOM 2863 C CA . ILE A 1 358 ? -32.200 -29.363 -6.692 1.00 90.12 358 ILE A CA 1
ATOM 2864 C C . ILE A 1 358 ? -33.069 -28.637 -7.744 1.00 90.12 358 ILE A C 1
ATOM 2866 O O . ILE A 1 358 ? -33.284 -29.156 -8.839 1.00 90.12 358 ILE A O 1
ATOM 2870 N N . GLN A 1 359 ? -33.542 -27.415 -7.466 1.00 91.75 359 GLN A N 1
ATOM 2871 C CA . GLN A 1 359 ? -34.288 -26.605 -8.446 1.00 91.75 359 GLN A CA 1
ATOM 2872 C C . GLN A 1 359 ? -33.411 -26.170 -9.628 1.00 91.75 359 GLN A C 1
ATOM 2874 O O . GLN A 1 359 ? -33.845 -26.239 -10.781 1.00 91.75 359 GLN A O 1
ATOM 2879 N N . LEU A 1 360 ? -32.175 -25.756 -9.346 1.00 92.69 360 LEU A N 1
ATOM 2880 C CA . LEU A 1 360 ? -31.182 -25.386 -10.350 1.00 92.69 360 LEU A CA 1
ATOM 2881 C C . LEU A 1 360 ? -30.755 -26.597 -11.190 1.00 92.69 360 LEU A C 1
ATOM 2883 O O . LEU A 1 360 ? -30.699 -26.474 -12.410 1.00 92.69 360 LEU A O 1
ATOM 2887 N N . ALA A 1 361 ? -30.579 -27.777 -10.590 1.00 91.44 361 ALA A N 1
ATOM 2888 C CA . ALA A 1 361 ? -30.351 -29.041 -11.293 1.00 91.44 361 ALA A CA 1
ATOM 2889 C C . ALA A 1 361 ? -31.500 -29.383 -12.262 1.00 91.44 361 ALA A C 1
ATOM 2891 O O . ALA A 1 361 ? -31.258 -29.723 -13.420 1.00 91.44 361 ALA A O 1
ATOM 2892 N N . GLY A 1 362 ? -32.757 -29.211 -11.832 1.00 91.12 362 GLY A N 1
ATOM 2893 C CA . GLY A 1 362 ? -33.935 -29.400 -12.687 1.00 91.12 362 GLY A CA 1
ATOM 2894 C C . GLY A 1 362 ? -34.016 -28.422 -13.870 1.00 91.12 362 GLY A C 1
ATOM 2895 O O . GLY A 1 362 ? -34.506 -28.788 -14.937 1.00 91.12 362 GLY A O 1
ATOM 2896 N N . LEU A 1 363 ? -33.504 -27.196 -13.716 1.00 92.94 363 LEU A N 1
ATOM 2897 C CA . LEU A 1 363 ? -33.346 -26.237 -14.819 1.00 92.94 363 LEU A CA 1
ATOM 2898 C C . LEU A 1 363 ? -32.131 -26.569 -15.703 1.00 92.94 363 LEU A C 1
ATOM 2900 O O . LEU A 1 363 ? -32.209 -26.415 -16.922 1.00 92.94 363 LEU A O 1
ATOM 2904 N N . HIS A 1 364 ? -31.038 -27.062 -15.116 1.00 93.38 364 HIS A N 1
ATOM 2905 C CA . HIS A 1 364 ? -29.829 -27.476 -15.829 1.00 93.38 364 HIS A CA 1
ATOM 2906 C C . HIS A 1 364 ? -30.107 -28.662 -16.763 1.00 93.38 364 HIS A C 1
ATOM 2908 O O . HIS A 1 364 ? -29.712 -28.644 -17.931 1.00 93.38 364 HIS A O 1
ATOM 2914 N N . ALA A 1 365 ? -30.886 -29.639 -16.291 1.00 90.06 365 ALA A N 1
ATOM 2915 C CA . ALA A 1 365 ? -31.350 -30.780 -17.075 1.00 90.06 365 ALA A CA 1
ATOM 2916 C C . ALA A 1 365 ? -32.077 -30.367 -18.369 1.00 90.06 365 ALA A C 1
ATOM 2918 O O . ALA A 1 365 ? -31.744 -30.890 -19.432 1.00 90.06 365 ALA A O 1
ATOM 2919 N N . GLN A 1 366 ? -32.965 -29.366 -18.320 1.00 92.75 366 GLN A N 1
ATOM 2920 C CA . GLN A 1 366 ? -33.671 -28.851 -19.508 1.00 92.75 366 GLN A CA 1
ATOM 2921 C C . GLN A 1 366 ? -32.703 -28.209 -20.521 1.00 92.75 366 GLN A C 1
ATOM 2923 O O . GLN A 1 366 ? -32.921 -28.252 -21.734 1.00 92.75 366 GLN A O 1
ATOM 2928 N N . VAL A 1 367 ? -31.604 -27.613 -20.044 1.00 90.44 367 VAL A N 1
ATOM 2929 C CA . VAL A 1 367 ? -30.578 -26.976 -20.887 1.00 90.44 367 VAL A CA 1
ATOM 2930 C C . VAL A 1 367 ? -29.637 -28.003 -21.531 1.00 90.44 367 VAL A C 1
ATOM 2932 O O . VAL A 1 367 ? -29.148 -27.745 -22.640 1.00 90.44 367 VAL A O 1
ATOM 2935 N N . LEU A 1 368 ? -29.391 -29.144 -20.879 1.00 88.88 368 LEU A N 1
ATOM 2936 C CA . LEU A 1 368 ? -28.594 -30.256 -21.415 1.00 88.88 368 LEU A CA 1
ATOM 2937 C C . LEU A 1 368 ? -29.400 -31.189 -22.330 1.00 88.88 368 LEU A C 1
ATOM 2939 O O . LEU A 1 368 ? -28.946 -31.496 -23.432 1.00 88.88 368 LEU A O 1
ATOM 2943 N N . HIS A 1 369 ? -30.576 -31.636 -21.884 1.00 87.94 369 HIS A N 1
ATOM 2944 C CA . HIS A 1 369 ? -31.300 -32.769 -22.472 1.00 87.94 369 HIS A CA 1
ATOM 2945 C C . HIS A 1 369 ? -32.566 -32.391 -23.254 1.00 87.94 369 HIS A C 1
ATOM 2947 O O . HIS A 1 369 ? -33.093 -33.240 -23.970 1.00 87.94 369 HIS A O 1
ATOM 2953 N N . GLY A 1 370 ? -33.046 -31.147 -23.150 1.00 86.62 370 GLY A N 1
ATOM 2954 C CA . GLY A 1 370 ? -34.373 -30.770 -23.644 1.00 86.62 370 GLY A CA 1
ATOM 2955 C C . GLY A 1 370 ? -35.482 -31.228 -22.695 1.00 86.62 370 GLY A C 1
ATOM 2956 O O . GLY A 1 370 ? -35.233 -31.381 -21.505 1.00 86.62 370 GLY A O 1
ATOM 2957 N N . ASP A 1 371 ? -36.694 -31.419 -23.217 1.00 86.81 371 ASP A N 1
ATOM 2958 C CA . ASP A 1 371 ? -37.878 -31.746 -22.414 1.00 86.81 371 ASP A CA 1
ATOM 2959 C C . ASP A 1 371 ? -37.783 -33.092 -21.667 1.00 86.81 371 ASP A C 1
ATOM 2961 O O . ASP A 1 371 ? -36.965 -33.969 -21.963 1.00 86.81 371 ASP A O 1
ATOM 2965 N N . TYR A 1 372 ? -38.635 -33.245 -20.652 1.00 86.88 372 TYR A N 1
ATOM 2966 C CA . TYR A 1 372 ? -38.586 -34.368 -19.722 1.00 86.88 372 TYR A CA 1
ATOM 2967 C C . TYR A 1 372 ? -39.240 -35.645 -20.287 1.00 86.88 372 TYR A C 1
ATOM 2969 O O . TYR A 1 372 ? -40.407 -35.648 -20.677 1.00 86.88 372 TYR A O 1
ATOM 2977 N N . GLU A 1 373 ? -38.499 -36.755 -20.241 1.00 83.94 373 GLU A N 1
ATOM 2978 C CA . GLU A 1 373 ? -38.937 -38.105 -20.620 1.00 83.94 373 GLU A CA 1
ATOM 2979 C C . GLU A 1 373 ? -39.010 -39.014 -19.381 1.00 83.94 373 GLU A C 1
ATOM 2981 O O . GLU A 1 373 ? -38.024 -39.141 -18.651 1.00 83.94 373 GLU A O 1
ATOM 2986 N N . GLU A 1 374 ? -40.147 -39.683 -19.156 1.00 73.56 374 GLU A N 1
ATOM 2987 C CA . GLU A 1 374 ? -40.375 -40.511 -17.954 1.00 73.56 374 GLU A CA 1
ATOM 2988 C C . GLU A 1 374 ? -39.517 -41.784 -17.901 1.00 73.56 374 GLU A C 1
ATOM 2990 O O . GLU A 1 374 ? -39.096 -42.198 -16.824 1.00 73.56 374 GLU A O 1
ATOM 2995 N N . GLU A 1 375 ? -39.205 -42.381 -19.053 1.00 72.38 375 GLU A N 1
ATOM 2996 C CA . GLU A 1 375 ? -38.432 -43.630 -19.135 1.00 72.38 375 GLU A CA 1
ATOM 2997 C C . GLU A 1 375 ? -36.906 -43.403 -19.095 1.00 72.38 375 GLU A C 1
ATOM 2999 O O . GLU A 1 375 ? -36.134 -44.346 -18.922 1.00 72.38 375 GLU A O 1
ATOM 3004 N N . ASN A 1 376 ? -36.436 -42.155 -19.232 1.00 80.06 376 ASN A N 1
ATOM 3005 C CA . ASN A 1 376 ? -35.032 -41.842 -19.530 1.00 80.06 376 ASN A CA 1
ATOM 3006 C C . ASN A 1 376 ? -34.211 -41.407 -18.296 1.00 80.06 376 ASN A C 1
ATOM 3008 O O . ASN A 1 376 ? -33.433 -40.451 -18.339 1.00 80.06 376 ASN A O 1
ATOM 3012 N N . ILE A 1 377 ? -34.381 -42.119 -17.174 1.00 79.19 377 ILE A N 1
ATOM 3013 C CA . ILE A 1 377 ? -33.722 -41.820 -15.882 1.00 79.19 377 ILE A CA 1
ATOM 3014 C C . ILE A 1 377 ? -32.183 -41.894 -15.982 1.00 79.19 377 ILE A C 1
ATOM 3016 O O . ILE A 1 377 ? -31.478 -41.199 -15.251 1.00 79.19 377 ILE A O 1
ATOM 3020 N N . PHE A 1 378 ? -31.648 -42.655 -16.943 1.00 79.50 378 PHE A N 1
ATOM 3021 C CA . PHE A 1 378 ? -30.209 -42.740 -17.224 1.00 79.50 378 PHE A CA 1
ATOM 3022 C C . PHE A 1 378 ? -29.551 -41.394 -17.581 1.00 79.50 378 PHE A C 1
ATOM 3024 O O . PHE A 1 378 ? -28.335 -41.279 -17.481 1.00 79.50 378 PHE A O 1
ATOM 3031 N N . ARG A 1 379 ? -30.319 -40.354 -17.945 1.00 83.00 379 ARG A N 1
ATOM 3032 C CA . ARG A 1 379 ? -29.784 -38.998 -18.177 1.00 83.00 379 ARG A CA 1
ATOM 3033 C C . ARG A 1 379 ? -29.213 -38.333 -16.918 1.00 83.00 379 ARG A C 1
ATOM 3035 O O . ARG A 1 379 ? -28.386 -37.441 -17.044 1.00 83.00 379 ARG A O 1
ATOM 3042 N N . TYR A 1 380 ? -29.630 -38.763 -15.725 1.00 85.38 380 TYR A N 1
ATOM 3043 C CA . TYR A 1 380 ? -29.300 -38.102 -14.454 1.00 85.38 380 TYR A CA 1
ATOM 3044 C C . TYR A 1 380 ? -28.281 -38.884 -13.603 1.00 85.38 380 TYR A C 1
ATOM 3046 O O . TYR A 1 380 ? -28.168 -38.636 -12.404 1.00 85.38 380 TYR A O 1
ATOM 3054 N N . THR A 1 381 ? -27.564 -39.860 -14.179 1.00 82.00 381 THR A N 1
ATOM 3055 C CA . THR A 1 381 ? -26.599 -40.697 -13.434 1.00 82.00 381 THR A CA 1
ATOM 3056 C C . THR A 1 381 ? -25.279 -39.996 -13.126 1.00 82.00 381 THR A C 1
ATOM 3058 O O . THR A 1 381 ? -24.620 -40.359 -12.157 1.00 82.00 381 THR A O 1
ATOM 3061 N N . GLU A 1 382 ? -24.890 -38.993 -13.915 1.00 84.94 382 GLU A N 1
ATOM 3062 C CA . GLU A 1 382 ? -23.690 -38.173 -13.687 1.00 84.94 382 GLU A CA 1
ATOM 3063 C C . GLU A 1 382 ? -24.005 -37.046 -12.687 1.00 84.94 382 GLU A C 1
ATOM 3065 O O . GLU A 1 382 ? -24.007 -35.864 -13.029 1.00 84.94 382 GLU A O 1
ATOM 3070 N N . VAL A 1 383 ? -24.349 -37.425 -11.451 1.00 86.50 383 VAL A N 1
ATOM 3071 C CA . VAL A 1 383 ? -24.914 -36.519 -10.429 1.00 86.50 383 VAL A CA 1
ATOM 3072 C C . VAL A 1 383 ? -24.001 -35.324 -10.122 1.00 86.50 383 VAL A C 1
ATOM 3074 O O . VAL A 1 383 ? -24.494 -34.212 -9.934 1.00 86.50 383 VAL A O 1
ATOM 3077 N N . ASP A 1 384 ? -22.683 -35.537 -10.164 1.00 83.81 384 ASP A N 1
ATOM 3078 C CA . ASP A 1 384 ? -21.652 -34.511 -9.949 1.00 83.81 384 ASP A CA 1
ATOM 3079 C C . ASP A 1 384 ? -21.731 -33.341 -10.953 1.00 83.81 384 ASP A C 1
ATOM 3081 O O . ASP A 1 384 ? -21.200 -32.270 -10.686 1.00 83.81 384 ASP A O 1
ATOM 3085 N N . SER A 1 385 ? -22.410 -33.512 -12.097 1.00 85.81 385 SER A N 1
ATOM 3086 C CA . SER A 1 385 ? -22.650 -32.435 -13.076 1.00 85.81 385 SER A CA 1
ATOM 3087 C C . SER A 1 385 ? -23.870 -31.554 -12.757 1.00 85.81 385 SER A C 1
ATOM 3089 O O . SER A 1 385 ? -24.092 -30.537 -13.415 1.00 85.81 385 SER A O 1
ATOM 3091 N N . PHE A 1 386 ? -24.664 -31.926 -11.746 1.00 86.81 386 PHE A N 1
ATOM 3092 C CA . PHE A 1 386 ? -25.919 -31.261 -11.380 1.00 86.81 386 PHE A CA 1
ATOM 3093 C C . PHE A 1 386 ? -25.923 -30.657 -9.970 1.00 86.81 386 PHE A C 1
ATOM 3095 O O . PHE A 1 386 ? -26.671 -29.706 -9.730 1.00 86.81 386 PHE A O 1
ATOM 3102 N N . LEU A 1 387 ? -25.158 -31.221 -9.030 1.00 88.88 387 LEU A N 1
ATOM 3103 C CA . LEU A 1 387 ? -25.190 -30.876 -7.604 1.00 88.88 387 LEU A CA 1
ATOM 3104 C C . LEU A 1 387 ? -23.773 -30.832 -7.021 1.00 88.88 387 LEU A C 1
ATOM 3106 O O . LEU A 1 387 ? -22.960 -31.708 -7.297 1.00 88.88 387 LEU A O 1
ATOM 3110 N N . CYS A 1 388 ? -23.500 -29.843 -6.168 1.00 87.62 388 CYS A N 1
ATOM 3111 C CA . CYS A 1 388 ? -22.220 -29.723 -5.477 1.00 87.62 388 CYS A CA 1
ATOM 3112 C C . CYS A 1 388 ? -22.020 -30.793 -4.393 1.00 87.62 388 CYS A C 1
ATOM 3114 O O . CYS A 1 388 ? -22.970 -31.262 -3.757 1.00 87.62 388 CYS A O 1
ATOM 3116 N N . LYS A 1 389 ? -20.749 -31.126 -4.128 1.00 85.44 389 LYS A N 1
ATOM 3117 C CA . LYS A 1 389 ? -20.327 -32.176 -3.179 1.00 85.44 389 LYS A CA 1
ATOM 3118 C C . LYS A 1 389 ? -20.954 -32.020 -1.793 1.00 85.44 389 LYS A C 1
ATOM 3120 O O . LYS A 1 389 ? -21.494 -32.985 -1.270 1.00 85.44 389 LYS A O 1
ATOM 3125 N N . ARG A 1 390 ? -21.016 -30.793 -1.255 1.00 86.88 390 ARG A N 1
ATOM 3126 C CA . ARG A 1 390 ? -21.684 -30.485 0.025 1.00 86.88 390 ARG A CA 1
ATOM 3127 C C . ARG A 1 390 ? -23.123 -31.005 0.081 1.00 86.88 390 ARG A C 1
ATOM 3129 O O . ARG A 1 390 ? -23.536 -31.519 1.115 1.00 86.88 390 ARG A O 1
ATOM 3136 N N . VAL A 1 391 ? -23.891 -30.879 -1.004 1.00 85.12 391 VAL A N 1
ATOM 3137 C CA . VAL A 1 391 ? -25.268 -31.393 -1.064 1.00 85.12 391 VAL A CA 1
ATOM 3138 C C . VAL A 1 391 ? -25.262 -32.920 -1.150 1.00 85.12 391 VAL A C 1
ATOM 3140 O O . VAL A 1 391 ? -25.976 -33.558 -0.377 1.00 85.12 391 VAL A O 1
ATOM 3143 N N . LEU A 1 392 ? -24.419 -33.496 -2.014 1.00 85.94 392 LEU A N 1
ATOM 3144 C CA . LEU A 1 392 ? -24.290 -34.947 -2.207 1.00 85.94 392 LEU A CA 1
ATOM 3145 C C . LEU A 1 392 ? -23.899 -35.692 -0.921 1.00 85.94 392 LEU A C 1
ATOM 3147 O O . LEU A 1 392 ? -24.493 -36.726 -0.617 1.00 85.94 392 LEU A O 1
ATOM 3151 N N . ASP A 1 393 ? -22.954 -35.137 -0.159 1.00 83.38 393 ASP A N 1
ATOM 3152 C CA . ASP A 1 393 ? -22.458 -35.684 1.108 1.00 83.38 393 ASP A CA 1
ATOM 3153 C C . ASP A 1 393 ? -23.446 -35.476 2.274 1.00 83.38 393 ASP A C 1
ATOM 3155 O O . ASP A 1 393 ? -23.426 -36.233 3.247 1.00 83.38 393 ASP A O 1
ATOM 3159 N N . SER A 1 394 ? -24.320 -34.460 2.202 1.00 77.31 394 SER A N 1
ATOM 3160 C CA . SER A 1 394 ? -25.220 -34.096 3.311 1.00 77.31 394 SER A CA 1
ATOM 3161 C C . SER A 1 394 ? -26.413 -35.037 3.508 1.00 77.31 394 SER A C 1
ATOM 3163 O O . SER A 1 394 ? -26.890 -35.188 4.634 1.00 77.31 394 SER A O 1
ATOM 3165 N N . GLU A 1 395 ? -26.917 -35.664 2.440 1.00 70.50 395 GLU A N 1
ATOM 3166 C CA . GLU A 1 395 ? -28.141 -36.469 2.485 1.00 70.50 395 GLU A CA 1
ATOM 3167 C C . GLU A 1 395 ? -28.050 -37.705 1.576 1.00 70.50 395 GLU A C 1
ATOM 3169 O O . GLU A 1 395 ? -27.888 -37.603 0.363 1.00 70.50 395 GLU A O 1
ATOM 3174 N N . ALA A 1 396 ? -28.253 -38.900 2.138 1.00 70.94 396 ALA A N 1
ATOM 3175 C CA . ALA A 1 396 ? -28.269 -40.154 1.381 1.00 70.94 396 ALA A CA 1
ATOM 3176 C C . ALA A 1 396 ? -29.579 -40.336 0.576 1.00 70.94 396 ALA A C 1
ATOM 3178 O O . ALA A 1 396 ? -30.431 -41.161 0.920 1.00 70.94 396 ALA A O 1
ATOM 3179 N N . ARG A 1 397 ? -29.758 -39.548 -0.494 1.00 81.12 397 ARG A N 1
ATOM 3180 C CA . ARG A 1 397 ? -30.920 -39.599 -1.402 1.00 81.12 397 ARG A CA 1
ATOM 3181 C C . ARG A 1 397 ? -30.633 -40.379 -2.688 1.00 81.12 397 ARG A C 1
ATOM 3183 O O . ARG A 1 397 ? -29.495 -40.521 -3.124 1.00 81.12 397 ARG A O 1
ATOM 3190 N N . ASN A 1 398 ? -31.699 -40.812 -3.365 1.00 86.44 398 ASN A N 1
ATOM 3191 C CA . ASN A 1 398 ? -31.624 -41.266 -4.757 1.00 86.44 398 ASN A CA 1
ATOM 3192 C C . ASN A 1 398 ? -31.564 -40.041 -5.689 1.00 86.44 398 ASN A C 1
ATOM 3194 O O . ASN A 1 398 ? -32.576 -39.629 -6.261 1.00 86.44 398 ASN A O 1
ATOM 3198 N N . TRP A 1 399 ? -30.384 -39.427 -5.796 1.00 88.12 399 TRP A N 1
ATOM 3199 C CA . TRP A 1 399 ? -30.194 -38.168 -6.519 1.00 88.12 399 TRP A CA 1
ATOM 3200 C C . TRP A 1 399 ? -30.658 -38.186 -7.992 1.00 88.12 399 TRP A C 1
ATOM 3202 O O . TRP A 1 399 ? -31.344 -37.237 -8.374 1.00 88.12 399 TRP A O 1
ATOM 3212 N N . PRO A 1 400 ? -30.418 -39.237 -8.810 1.00 88.38 400 PRO A N 1
ATOM 3213 C CA . PRO A 1 400 ? -30.965 -39.308 -10.170 1.00 88.38 400 PRO A CA 1
ATOM 3214 C C . PRO A 1 400 ? -32.498 -39.199 -10.224 1.00 88.38 400 PRO A C 1
ATOM 3216 O O . PRO A 1 400 ? -33.046 -38.563 -11.126 1.00 88.38 400 PRO A O 1
ATOM 3219 N N . LEU A 1 401 ? -33.204 -39.772 -9.239 1.00 88.75 401 LEU A N 1
ATOM 3220 C CA . LEU A 1 401 ? -34.661 -39.665 -9.140 1.00 88.75 401 LEU A CA 1
ATOM 3221 C C . LEU A 1 401 ? -35.093 -38.245 -8.741 1.00 88.75 401 LEU A C 1
ATOM 3223 O O . LEU A 1 401 ? -35.961 -37.679 -9.405 1.00 88.75 401 LEU A O 1
ATOM 3227 N N . GLU A 1 402 ? -34.471 -37.653 -7.718 1.00 88.50 402 GLU A N 1
ATOM 3228 C CA . GLU A 1 402 ? -34.749 -36.274 -7.271 1.00 88.50 402 GLU A CA 1
ATOM 3229 C C . GLU A 1 402 ? -34.519 -35.249 -8.397 1.00 88.50 402 GLU A C 1
ATOM 3231 O O . GLU A 1 402 ? -35.382 -34.407 -8.657 1.00 88.50 402 GLU A O 1
ATOM 3236 N N . ILE A 1 403 ? -33.411 -35.367 -9.141 1.00 89.31 403 ILE A N 1
ATOM 3237 C CA . ILE A 1 403 ? -33.113 -34.512 -10.303 1.00 89.31 403 ILE A CA 1
ATOM 3238 C C . ILE A 1 403 ? -34.157 -34.726 -11.408 1.00 89.31 403 ILE A C 1
ATOM 3240 O O . ILE A 1 403 ? -34.635 -33.749 -11.984 1.00 89.31 403 ILE A O 1
ATOM 3244 N N . SER A 1 404 ? -34.591 -35.966 -11.672 1.00 89.50 404 SER A N 1
ATOM 3245 C CA . SER A 1 404 ? -35.646 -36.235 -12.663 1.00 89.50 404 SER A CA 1
ATOM 3246 C C . SER A 1 404 ? -36.997 -35.601 -12.282 1.00 89.50 404 SER A C 1
ATOM 3248 O O . SER A 1 404 ? -37.686 -35.036 -13.135 1.00 89.50 404 SER A O 1
ATOM 3250 N N . LEU A 1 405 ? -37.358 -35.615 -10.993 1.00 90.62 405 LEU A N 1
ATOM 3251 C CA . LEU A 1 405 ? -38.577 -34.987 -10.473 1.00 90.62 405 LEU A CA 1
ATOM 3252 C C . LEU A 1 405 ? -38.477 -33.457 -10.514 1.00 90.62 405 LEU A C 1
ATOM 3254 O O . LEU A 1 405 ? -39.443 -32.781 -10.884 1.00 90.62 405 LEU A O 1
ATOM 3258 N N . ALA A 1 406 ? -37.304 -32.904 -10.203 1.00 89.94 406 ALA A N 1
ATOM 3259 C CA . ALA A 1 406 ? -37.023 -31.484 -10.364 1.00 89.94 406 ALA A CA 1
ATOM 3260 C C . ALA A 1 406 ? -37.075 -31.058 -11.839 1.00 89.94 406 ALA A C 1
ATOM 3262 O O . ALA A 1 406 ? -37.650 -30.015 -12.150 1.00 89.94 406 ALA A O 1
ATOM 3263 N N . HIS A 1 407 ? -36.566 -31.878 -12.760 1.00 91.81 407 HIS A N 1
ATOM 3264 C CA . HIS A 1 407 ? -36.640 -31.628 -14.197 1.00 91.81 407 HIS A CA 1
ATOM 3265 C C . HIS A 1 407 ? -38.100 -31.594 -14.683 1.00 91.81 407 HIS A C 1
ATOM 3267 O O . HIS A 1 407 ? -38.526 -30.602 -15.281 1.00 91.81 407 HIS A O 1
ATOM 3273 N N . LYS A 1 408 ? -38.909 -32.597 -14.306 1.00 90.44 408 LYS A N 1
ATOM 3274 C CA . LYS A 1 408 ? -40.356 -32.650 -14.587 1.00 90.44 408 LYS A CA 1
ATOM 3275 C C . LYS A 1 408 ? -41.122 -31.431 -14.055 1.00 90.44 408 LYS A C 1
ATOM 3277 O O . LYS A 1 408 ? -42.053 -30.962 -14.707 1.00 90.44 408 LYS A O 1
ATOM 3282 N N . LYS A 1 409 ? -40.753 -30.933 -12.868 1.00 91.06 409 LYS A N 1
ATOM 3283 C CA . LYS A 1 409 ? -41.453 -29.847 -12.156 1.00 91.06 409 LYS A CA 1
ATOM 3284 C C . LYS A 1 409 ? -40.997 -28.438 -12.552 1.00 91.06 409 LYS A C 1
ATOM 3286 O O . LYS A 1 409 ? -41.817 -27.522 -12.566 1.00 91.06 409 LYS A O 1
ATOM 3291 N N . PHE A 1 410 ? -39.707 -28.245 -12.825 1.00 88.94 410 PHE A N 1
ATOM 3292 C CA . PHE A 1 410 ? -39.097 -26.922 -12.997 1.00 88.94 410 PHE A CA 1
ATOM 3293 C C . PHE A 1 410 ? -38.491 -26.684 -14.383 1.00 88.94 410 PHE A C 1
ATOM 3295 O O . PHE A 1 410 ? -38.435 -25.524 -14.792 1.00 88.94 410 PHE A O 1
ATOM 3302 N N . GLY A 1 411 ? -38.067 -27.719 -15.110 1.00 85.94 411 GLY A N 1
ATOM 3303 C CA . GLY A 1 411 ? -37.501 -27.586 -16.456 1.00 85.94 411 GLY A CA 1
ATOM 3304 C C . GLY A 1 411 ? -38.537 -27.717 -17.572 1.00 85.94 411 GLY A C 1
ATOM 3305 O O . GLY A 1 411 ? -38.621 -26.832 -18.423 1.00 85.94 411 GLY A O 1
ATOM 3306 N N . ASN A 1 412 ? -39.342 -28.782 -17.515 1.00 89.31 412 ASN A N 1
ATOM 3307 C CA . ASN A 1 412 ? -40.177 -29.279 -18.612 1.00 89.31 412 ASN A CA 1
ATOM 3308 C C . ASN A 1 412 ? -41.010 -28.204 -19.346 1.00 89.31 412 ASN A C 1
ATOM 3310 O O . ASN A 1 412 ? -41.679 -27.378 -18.717 1.00 89.31 412 ASN A O 1
ATOM 3314 N N . GLY A 1 413 ? -41.012 -28.252 -20.682 1.00 85.19 413 GLY A N 1
ATOM 3315 C CA . GLY A 1 413 ? -41.763 -27.354 -21.565 1.00 85.19 413 GLY A CA 1
ATOM 3316 C C . GLY A 1 413 ? -41.111 -25.989 -21.815 1.00 85.19 413 GLY A C 1
ATOM 3317 O O . GLY A 1 413 ? -41.706 -25.152 -22.498 1.00 85.19 413 GLY A O 1
ATOM 3318 N N . LYS A 1 414 ? -39.912 -25.730 -21.273 1.00 88.25 414 LYS A N 1
ATOM 3319 C CA . LYS A 1 414 ? -39.216 -24.436 -21.399 1.00 88.25 414 LYS A CA 1
ATOM 3320 C C . LYS A 1 414 ? -38.161 -24.459 -22.491 1.00 88.25 414 LYS A C 1
ATOM 3322 O O . LYS A 1 414 ? -37.386 -25.405 -22.634 1.00 88.25 414 LYS A O 1
ATOM 3327 N N . LYS A 1 415 ? -38.051 -23.356 -23.230 1.00 89.50 415 LYS A N 1
ATOM 3328 C CA . LYS A 1 415 ? -36.987 -23.203 -24.234 1.00 89.50 415 LYS A CA 1
ATOM 3329 C C . LYS A 1 415 ? -35.630 -23.049 -23.545 1.00 89.50 415 LYS A C 1
ATOM 3331 O O . LYS A 1 415 ? -35.542 -22.447 -22.480 1.00 89.50 415 LYS A O 1
ATOM 3336 N N . LYS A 1 416 ? -34.553 -23.514 -24.188 1.00 88.88 416 LYS A N 1
ATOM 3337 C CA . LYS A 1 416 ? -33.186 -23.488 -23.628 1.00 88.88 416 LYS A CA 1
ATOM 3338 C C . LYS A 1 416 ? -32.781 -22.122 -23.049 1.00 88.88 416 LYS A C 1
ATOM 3340 O O . LYS A 1 416 ? -32.346 -22.067 -21.907 1.00 88.88 416 LYS A O 1
ATOM 3345 N N . HIS A 1 417 ? -32.998 -21.027 -23.783 1.00 88.44 417 HIS A N 1
ATOM 3346 C CA . HIS A 1 417 ? -32.715 -19.668 -23.293 1.00 88.44 417 HIS A CA 1
ATOM 3347 C C . HIS A 1 417 ? -33.572 -19.276 -22.079 1.00 88.44 417 HIS A C 1
ATOM 3349 O O . HIS A 1 417 ? -33.079 -18.639 -21.157 1.00 88.44 417 HIS A O 1
ATOM 3355 N N . GLU A 1 418 ? -34.839 -19.689 -22.036 1.00 89.44 418 GLU A N 1
ATOM 3356 C CA . GLU A 1 418 ? -35.747 -19.403 -20.922 1.00 89.44 418 GLU A CA 1
ATOM 3357 C C . GLU A 1 418 ? -35.319 -20.158 -19.655 1.00 89.44 418 GLU A C 1
ATOM 3359 O O . GLU A 1 418 ? -35.323 -19.593 -18.563 1.00 89.44 418 GLU A O 1
ATOM 3364 N N . ALA A 1 419 ? -34.889 -21.416 -19.796 1.00 90.44 419 ALA A N 1
ATOM 3365 C CA . ALA A 1 419 ? -34.315 -22.191 -18.701 1.00 90.44 419 ALA A CA 1
ATOM 3366 C C . ALA A 1 419 ? -33.008 -21.557 -18.181 1.00 90.44 419 ALA A C 1
ATOM 3368 O O . ALA A 1 419 ? -32.840 -21.442 -16.969 1.00 90.44 419 ALA A O 1
ATOM 3369 N N . GLN A 1 420 ? -32.138 -21.056 -19.070 1.00 91.25 420 GLN A N 1
ATOM 3370 C CA . GLN A 1 420 ? -30.911 -20.337 -18.691 1.00 91.25 420 GLN A CA 1
ATOM 3371 C C . GLN A 1 420 ? -31.200 -19.016 -17.954 1.00 91.25 420 GLN A C 1
ATOM 3373 O O . GLN A 1 420 ? -30.597 -18.757 -16.913 1.00 91.25 420 GLN A O 1
ATOM 3378 N N . ILE A 1 421 ? -32.152 -18.208 -18.436 1.00 90.25 421 ILE A N 1
ATOM 3379 C CA . ILE A 1 421 ? -32.558 -16.951 -17.780 1.00 90.25 421 ILE A CA 1
ATOM 3380 C C . ILE A 1 421 ? -33.195 -17.235 -16.414 1.00 90.25 421 ILE A C 1
ATOM 3382 O O . ILE A 1 421 ? -32.865 -16.570 -15.435 1.00 90.25 421 ILE A O 1
ATOM 3386 N N . ARG A 1 422 ? -34.052 -18.260 -16.300 1.00 89.94 422 ARG A N 1
ATOM 3387 C CA . ARG A 1 422 ? -34.636 -18.666 -15.008 1.00 89.94 422 ARG A CA 1
ATOM 3388 C C . ARG A 1 422 ? -33.594 -19.220 -14.032 1.00 89.94 422 ARG A C 1
ATOM 3390 O O . ARG A 1 422 ? -33.724 -18.959 -12.842 1.00 89.94 422 ARG A O 1
ATOM 3397 N N . TYR A 1 423 ? -32.574 -19.938 -14.511 1.00 92.25 423 TYR A N 1
ATOM 3398 C CA . TYR A 1 423 ? -31.447 -20.397 -13.688 1.00 92.25 423 TYR A CA 1
ATOM 3399 C C . TYR A 1 423 ? -30.698 -19.195 -13.098 1.00 92.25 423 TYR A C 1
ATOM 3401 O O . TYR A 1 423 ? -30.564 -19.084 -11.880 1.00 92.25 423 TYR A O 1
ATOM 3409 N N . LEU A 1 424 ? -30.295 -18.246 -13.954 1.00 90.44 424 LEU A N 1
ATOM 3410 C CA . LEU A 1 424 ? -29.622 -17.013 -13.535 1.00 90.44 424 LEU A CA 1
ATOM 3411 C C . LEU A 1 424 ? -30.490 -16.176 -12.587 1.00 90.44 424 LEU A C 1
ATOM 3413 O O . LEU A 1 424 ? -29.983 -15.689 -11.585 1.00 90.44 424 LEU A O 1
ATOM 3417 N N . SER A 1 425 ? -31.793 -16.066 -12.855 1.00 90.12 425 SER A N 1
ATOM 3418 C CA . SER A 1 425 ? -32.750 -15.339 -12.011 1.00 90.12 425 SER A CA 1
ATOM 3419 C C . SER A 1 425 ? -32.993 -15.990 -10.642 1.00 90.12 425 SER A C 1
ATOM 3421 O O . SER A 1 425 ? -33.375 -15.278 -9.712 1.00 90.12 425 SER A O 1
ATOM 3423 N N . LEU A 1 426 ? -32.794 -17.307 -10.494 1.00 89.44 426 LEU A N 1
ATOM 3424 C CA . LEU A 1 426 ? -32.785 -17.972 -9.185 1.00 89.44 426 LEU A CA 1
ATOM 3425 C C . LEU A 1 426 ? -31.461 -17.707 -8.457 1.00 89.44 426 LEU A C 1
ATOM 3427 O O . LEU A 1 426 ? -31.477 -17.274 -7.309 1.00 89.44 426 LEU A O 1
ATOM 3431 N N . ALA A 1 427 ? -30.328 -17.923 -9.133 1.00 87.69 427 ALA A N 1
ATOM 3432 C CA . ALA A 1 427 ? -28.998 -17.737 -8.551 1.00 87.69 427 ALA A CA 1
ATOM 3433 C C . ALA A 1 427 ? -28.759 -16.282 -8.099 1.00 87.69 427 ALA A C 1
ATOM 3435 O O . ALA A 1 427 ? -28.225 -16.045 -7.020 1.00 87.69 427 ALA A O 1
ATOM 3436 N N . SER A 1 428 ? -29.252 -15.300 -8.861 1.00 86.94 428 SER A N 1
ATOM 3437 C CA . SER A 1 428 ? -29.112 -13.866 -8.578 1.00 86.94 428 SER A CA 1
ATOM 3438 C C . SER A 1 428 ? -29.851 -13.355 -7.339 1.00 86.94 428 SER A C 1
ATOM 3440 O O . SER A 1 428 ? -29.754 -12.169 -7.033 1.00 86.94 428 SER A O 1
ATOM 3442 N N . GLN A 1 429 ? -30.643 -14.197 -6.670 1.00 86.12 429 GLN A N 1
ATOM 3443 C CA . GLN A 1 429 ? -31.313 -13.848 -5.411 1.00 86.12 429 GLN A CA 1
ATOM 3444 C C . GLN A 1 429 ? -30.390 -14.026 -4.194 1.00 86.12 429 GLN A C 1
ATOM 3446 O O . GLN A 1 429 ? -30.747 -13.600 -3.097 1.00 86.12 429 GLN A O 1
ATOM 3451 N N . PHE A 1 430 ? -29.216 -14.642 -4.372 1.00 85.56 430 PHE A N 1
ATOM 3452 C CA . PHE A 1 430 ? -28.289 -14.962 -3.289 1.00 85.56 430 PHE A CA 1
ATOM 3453 C C . PHE A 1 430 ? -27.143 -13.933 -3.199 1.00 85.56 430 PHE A C 1
ATOM 3455 O O . PHE A 1 430 ? -26.622 -13.524 -4.238 1.00 85.56 430 PHE A O 1
ATOM 3462 N N . PRO A 1 431 ? -26.707 -13.517 -1.987 1.00 81.19 431 PRO A N 1
ATOM 3463 C CA . PRO A 1 431 ? -25.795 -12.374 -1.818 1.00 81.19 431 PRO A CA 1
ATOM 3464 C C . PRO A 1 431 ? -24.414 -12.510 -2.476 1.00 81.19 431 PRO A C 1
ATOM 3466 O O . PRO A 1 431 ? -23.760 -11.498 -2.720 1.00 81.19 431 PRO A O 1
ATOM 3469 N N . LEU A 1 432 ? -23.963 -13.738 -2.749 1.00 84.81 432 LEU A N 1
ATOM 3470 C CA . LEU A 1 432 ? -22.660 -14.034 -3.362 1.00 84.81 432 LEU A CA 1
ATOM 3471 C C . LEU A 1 432 ? -22.722 -14.156 -4.895 1.00 84.81 432 LEU A C 1
ATOM 3473 O O . LEU A 1 432 ? -21.716 -14.425 -5.545 1.00 84.81 432 LEU A O 1
ATOM 3477 N N . PHE A 1 433 ? -23.888 -13.945 -5.513 1.00 85.62 433 PHE A N 1
ATOM 3478 C CA . PHE A 1 433 ? -23.987 -14.008 -6.967 1.00 85.62 433 PHE A CA 1
ATOM 3479 C C . PHE A 1 433 ? -23.193 -12.870 -7.625 1.00 85.62 433 PHE A C 1
ATOM 3481 O O . PHE A 1 433 ? -23.526 -11.687 -7.492 1.00 85.62 433 PHE A O 1
ATOM 3488 N N . GLY A 1 434 ? -22.140 -13.238 -8.356 1.00 83.31 434 GLY A N 1
ATOM 3489 C CA . GLY A 1 434 ? -21.256 -12.291 -9.033 1.00 83.31 434 GLY A CA 1
ATOM 3490 C C . GLY A 1 434 ? -20.356 -11.472 -8.100 1.00 83.31 434 GLY A C 1
ATOM 3491 O O . GLY A 1 434 ? -19.894 -10.404 -8.513 1.00 83.31 434 GLY A O 1
ATOM 3492 N N . SER A 1 435 ? -20.103 -11.920 -6.862 1.00 86.06 435 SER A N 1
ATOM 3493 C CA . SER A 1 435 ? -19.026 -11.339 -6.054 1.00 86.06 435 SER A CA 1
ATOM 3494 C C . SER A 1 435 ? -17.648 -11.725 -6.592 1.00 86.06 435 SER A C 1
ATOM 3496 O O . SER A 1 435 ? -17.431 -12.805 -7.126 1.00 86.06 435 SER A O 1
ATOM 3498 N N . ASN A 1 436 ? -16.692 -10.809 -6.455 1.00 86.44 436 ASN A N 1
ATOM 3499 C CA . ASN A 1 436 ? -15.268 -11.092 -6.601 1.00 86.44 436 ASN A CA 1
ATOM 3500 C C . ASN A 1 436 ? -14.681 -11.285 -5.200 1.00 86.44 436 ASN A C 1
ATOM 3502 O O . ASN A 1 436 ? -14.871 -10.419 -4.342 1.00 86.44 436 ASN A O 1
ATOM 3506 N N . HIS A 1 437 ? -13.976 -12.393 -4.983 1.00 85.69 437 HIS A N 1
ATOM 3507 C CA . HIS A 1 437 ? -13.473 -12.803 -3.675 1.00 85.69 437 HIS A CA 1
ATOM 3508 C C . HIS A 1 437 ? -11.982 -12.499 -3.495 1.00 85.69 437 HIS A C 1
ATOM 3510 O O . HIS A 1 437 ? -11.162 -12.834 -4.347 1.00 85.69 437 HIS A O 1
ATOM 3516 N N . PHE A 1 438 ? -11.625 -11.890 -2.362 1.00 86.56 438 PHE A N 1
ATOM 3517 C CA . PHE A 1 438 ? -10.254 -11.492 -2.040 1.00 86.56 438 PHE A CA 1
ATOM 3518 C C . PHE A 1 438 ? -9.886 -11.891 -0.607 1.00 86.56 438 PHE A C 1
ATOM 3520 O O . PHE A 1 438 ? -10.546 -11.477 0.347 1.00 86.56 438 PHE A O 1
ATOM 3527 N N . LEU A 1 439 ? -8.811 -12.668 -0.445 1.00 84.94 439 LEU A N 1
ATOM 3528 C CA . LEU A 1 439 ? -8.276 -13.037 0.869 1.00 84.94 439 LEU A CA 1
ATOM 3529 C C . LEU A 1 439 ? -7.646 -11.813 1.550 1.00 84.94 439 LEU A C 1
ATOM 3531 O O . LEU A 1 439 ? -6.731 -11.196 0.995 1.00 84.94 439 LEU A O 1
ATOM 3535 N N . ALA A 1 440 ? -8.117 -11.485 2.754 1.00 85.56 440 ALA A N 1
ATOM 3536 C CA . ALA A 1 440 ? -7.725 -10.286 3.484 1.00 85.56 440 ALA A CA 1
ATOM 3537 C C . ALA A 1 440 ? -7.380 -10.581 4.951 1.00 85.56 440 ALA A C 1
ATOM 3539 O O . ALA A 1 440 ? -8.056 -11.360 5.626 1.00 85.56 440 ALA A O 1
ATOM 3540 N N . TYR A 1 441 ? -6.351 -9.901 5.458 1.00 83.38 441 TYR A N 1
ATOM 3541 C CA . TYR A 1 441 ? -5.901 -10.004 6.846 1.00 83.38 441 TYR A CA 1
ATOM 3542 C C . TYR A 1 441 ? -6.404 -8.814 7.655 1.00 83.38 441 TYR A C 1
ATOM 3544 O O . TYR A 1 441 ? -5.957 -7.684 7.445 1.00 83.38 441 TYR A O 1
ATOM 3552 N N . TYR A 1 442 ? -7.313 -9.039 8.597 1.00 79.56 442 TYR A N 1
ATOM 3553 C CA . TYR A 1 442 ? -7.886 -7.950 9.381 1.00 79.56 442 TYR A CA 1
ATOM 3554 C C . TYR A 1 442 ? -6.886 -7.364 10.393 1.00 79.56 442 TYR A C 1
ATOM 3556 O O . TYR A 1 442 ? -6.122 -8.084 11.038 1.00 79.56 442 TYR A O 1
ATOM 3564 N N . LYS A 1 443 ? -6.884 -6.030 10.520 1.00 70.44 443 LYS A N 1
ATOM 3565 C CA . LYS A 1 443 ? -5.992 -5.250 11.402 1.00 70.44 443 LYS A CA 1
ATOM 3566 C C . LYS A 1 443 ? -6.738 -4.464 12.491 1.00 70.44 443 LYS A C 1
ATOM 3568 O O . LYS A 1 443 ? -6.110 -3.696 13.220 1.00 70.44 443 LYS A O 1
ATOM 3573 N N . GLY A 1 444 ? -8.061 -4.606 12.578 1.00 59.28 444 GLY A N 1
ATOM 3574 C CA . GLY A 1 444 ? -8.881 -4.040 13.653 1.00 59.28 444 GLY A CA 1
ATOM 3575 C C . GLY A 1 444 ? -9.139 -5.033 14.792 1.00 59.28 444 GLY A C 1
ATOM 3576 O O . GLY A 1 444 ? -8.447 -6.039 14.927 1.00 59.28 444 GLY A O 1
ATOM 3577 N N . TYR A 1 445 ? -10.163 -4.760 15.604 1.00 53.25 445 TYR A N 1
ATOM 3578 C CA . TYR A 1 445 ? -10.573 -5.617 16.722 1.00 53.25 445 TYR A CA 1
ATOM 3579 C C . TYR A 1 445 ? -11.799 -6.455 16.343 1.00 53.25 445 TYR A C 1
ATOM 3581 O O . TYR A 1 445 ? -12.918 -5.958 16.399 1.00 53.25 445 TYR A O 1
ATOM 3589 N N . TRP A 1 446 ? -11.599 -7.715 15.955 1.00 55.59 446 TRP A N 1
ATOM 3590 C CA . TRP A 1 446 ? -12.667 -8.700 15.736 1.00 55.59 446 TRP A CA 1
ATOM 3591 C C . TRP A 1 446 ? -12.266 -10.021 16.387 1.00 55.59 446 TRP A C 1
ATOM 3593 O O . TRP A 1 446 ? -11.084 -10.343 16.489 1.00 55.59 446 TRP A O 1
ATOM 3603 N N . ILE A 1 447 ? -13.271 -10.782 16.815 1.00 44.53 447 ILE A N 1
ATOM 3604 C CA . ILE A 1 447 ? -13.097 -12.049 17.538 1.00 44.53 447 ILE A CA 1
ATOM 3605 C C . ILE A 1 447 ? -13.068 -13.248 16.565 1.00 44.53 447 ILE A C 1
ATOM 3607 O O . ILE A 1 447 ? -12.464 -14.272 16.865 1.00 44.53 447 ILE A O 1
ATOM 3611 N N . LEU A 1 448 ? -13.654 -13.105 15.370 1.00 49.38 448 LEU A N 1
ATOM 3612 C CA . LEU A 1 448 ? -13.894 -14.173 14.382 1.00 49.38 448 LEU A CA 1
ATOM 3613 C C . LEU A 1 448 ? -12.670 -14.550 13.510 1.00 49.38 448 LEU A C 1
ATOM 3615 O O . LEU A 1 448 ? -12.828 -15.063 12.406 1.00 49.38 448 LEU A O 1
ATOM 3619 N N . GLY A 1 449 ? -11.450 -14.318 14.003 1.00 51.50 449 GLY A N 1
ATOM 3620 C CA . GLY A 1 449 ? -10.198 -14.674 13.323 1.00 51.50 449 GLY A CA 1
ATOM 3621 C C . GLY A 1 449 ? -9.500 -13.524 12.583 1.00 51.50 449 GLY A C 1
ATOM 3622 O O . GLY A 1 449 ? -10.004 -12.407 12.488 1.00 51.50 449 GLY A O 1
ATOM 3623 N N . LEU A 1 450 ? -8.283 -13.806 12.099 1.00 64.88 450 LEU A N 1
ATOM 3624 C CA . LEU A 1 450 ? -7.419 -12.838 11.402 1.00 64.88 450 LEU A CA 1
ATOM 3625 C C . LEU A 1 450 ? -7.561 -12.878 9.875 1.00 64.88 450 LEU A C 1
ATOM 3627 O O . LEU A 1 450 ? -7.300 -11.867 9.226 1.00 64.88 450 LEU A O 1
ATOM 3631 N N . GLU A 1 451 ? -7.945 -14.023 9.311 1.00 76.88 451 GLU A N 1
ATOM 3632 C CA . GLU A 1 451 ? -8.122 -14.240 7.872 1.00 76.88 451 GLU A CA 1
ATOM 3633 C C . GLU A 1 451 ? -9.613 -14.255 7.529 1.00 76.88 451 GLU A C 1
ATOM 3635 O O . GLU A 1 451 ? -10.379 -15.040 8.092 1.00 76.88 451 GLU A O 1
ATOM 3640 N N . ILE A 1 452 ? -10.018 -13.392 6.599 1.00 84.50 452 ILE A N 1
ATOM 3641 C CA . ILE A 1 452 ? -11.388 -13.316 6.085 1.00 84.50 452 ILE A CA 1
ATOM 3642 C C . ILE A 1 452 ? -11.388 -13.247 4.556 1.00 84.50 452 ILE A C 1
ATOM 3644 O O . ILE A 1 452 ? -10.382 -12.896 3.931 1.00 84.50 452 ILE A O 1
ATOM 3648 N N . LEU A 1 453 ? -12.540 -13.530 3.953 1.00 86.31 453 LEU A N 1
ATOM 3649 C CA . LEU A 1 453 ? -12.767 -13.321 2.528 1.00 86.31 453 LEU A CA 1
ATOM 3650 C C . LEU A 1 453 ? -13.616 -12.056 2.339 1.00 86.31 453 LEU A C 1
ATOM 3652 O O . LEU A 1 453 ? -14.725 -11.954 2.869 1.00 86.31 453 LEU A O 1
ATOM 3656 N N . ILE A 1 454 ? -13.086 -11.080 1.599 1.00 88.31 454 ILE A N 1
ATOM 3657 C CA . ILE A 1 454 ? -13.831 -9.894 1.166 1.00 88.31 454 ILE A CA 1
ATOM 3658 C C . ILE A 1 454 ? -14.471 -10.218 -0.181 1.00 88.31 454 ILE A C 1
ATOM 3660 O O . ILE A 1 454 ? -13.774 -10.399 -1.179 1.00 88.31 454 ILE A O 1
ATOM 3664 N N . ALA A 1 455 ? -15.795 -10.275 -0.199 1.00 88.75 455 ALA A N 1
ATOM 3665 C CA . ALA A 1 455 ? -16.618 -10.404 -1.390 1.00 88.75 455 ALA A CA 1
ATOM 3666 C C . ALA A 1 455 ? -17.065 -9.009 -1.847 1.00 88.75 455 ALA A C 1
ATOM 3668 O O . ALA A 1 455 ? -17.626 -8.250 -1.059 1.00 88.75 455 ALA A O 1
ATOM 3669 N N . VAL A 1 456 ? -16.846 -8.650 -3.112 1.00 89.88 456 VAL A N 1
ATOM 3670 C CA . VAL A 1 456 ? -17.322 -7.368 -3.667 1.00 89.88 456 VAL A CA 1
ATOM 3671 C C . VAL A 1 456 ? -18.182 -7.623 -4.897 1.00 89.88 456 VAL A C 1
ATOM 3673 O O . VAL A 1 456 ? -17.707 -8.225 -5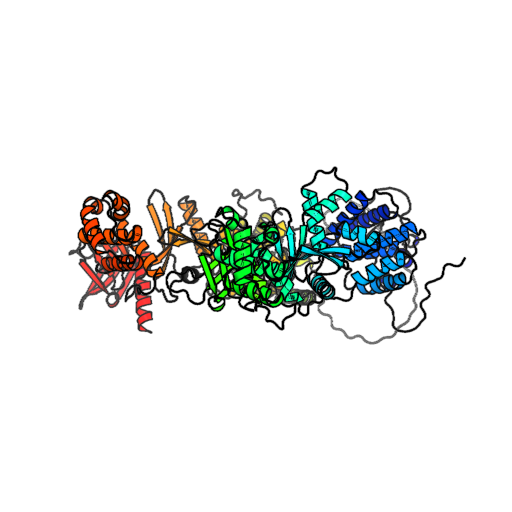.861 1.00 89.88 456 VAL A O 1
ATOM 3676 N N . ASN A 1 457 ? -19.440 -7.185 -4.861 1.00 88.62 457 ASN A N 1
ATOM 3677 C CA . ASN A 1 457 ? -20.424 -7.381 -5.928 1.00 88.62 457 ASN A CA 1
ATOM 3678 C C . ASN A 1 457 ? -21.127 -6.056 -6.282 1.00 88.62 457 ASN A C 1
ATOM 3680 O O . ASN A 1 457 ? -20.762 -5.005 -5.774 1.00 88.62 457 ASN A O 1
ATOM 3684 N N . LYS A 1 458 ? -22.149 -6.091 -7.146 1.00 85.31 458 LYS A N 1
ATOM 3685 C CA . LYS A 1 458 ? -22.912 -4.893 -7.552 1.00 85.31 458 LYS A CA 1
ATOM 3686 C C . LYS A 1 458 ? -23.678 -4.196 -6.412 1.00 85.31 458 LYS A C 1
ATOM 3688 O O . LYS A 1 458 ? -23.999 -3.019 -6.539 1.00 85.31 458 LYS A O 1
ATOM 3693 N N . ASP A 1 459 ? -24.013 -4.920 -5.343 1.00 84.25 459 ASP A N 1
ATOM 3694 C CA . ASP A 1 459 ? -24.873 -4.433 -4.258 1.00 84.25 459 ASP A CA 1
ATOM 3695 C C . ASP A 1 459 ? -24.036 -3.785 -3.142 1.00 84.25 459 ASP A C 1
ATOM 3697 O O . ASP A 1 459 ? -24.477 -2.831 -2.495 1.00 84.25 459 ASP A O 1
ATOM 3701 N N . GLY A 1 460 ? -22.808 -4.276 -2.935 1.00 86.69 460 GLY A N 1
ATOM 3702 C CA . GLY A 1 460 ? -21.910 -3.767 -1.908 1.00 86.69 460 GLY A CA 1
ATOM 3703 C C . GLY A 1 460 ? -20.667 -4.622 -1.649 1.00 86.69 460 GLY A C 1
ATOM 3704 O O . GLY A 1 460 ? -20.203 -5.395 -2.492 1.00 86.69 460 GLY A O 1
ATOM 3705 N N . ILE A 1 461 ? -20.136 -4.464 -0.438 1.00 89.81 461 ILE A N 1
ATOM 3706 C CA . ILE A 1 461 ? -18.962 -5.163 0.091 1.00 89.81 461 ILE A CA 1
ATOM 3707 C C . ILE A 1 461 ? -19.412 -6.075 1.233 1.00 89.81 461 ILE A C 1
ATOM 3709 O O . ILE A 1 461 ? -20.062 -5.630 2.175 1.00 89.81 461 ILE A O 1
ATOM 3713 N N . LYS A 1 462 ? -19.051 -7.351 1.155 1.00 88.56 462 LYS A N 1
ATOM 3714 C CA . LYS A 1 462 ? -19.474 -8.422 2.059 1.00 88.56 462 LYS A CA 1
ATOM 3715 C C . LYS A 1 462 ? -18.249 -9.067 2.701 1.00 88.56 462 LYS A C 1
ATOM 3717 O O . LYS A 1 462 ? -17.224 -9.250 2.043 1.00 88.56 462 LYS A O 1
ATOM 3722 N N . PHE A 1 463 ? -18.346 -9.418 3.980 1.00 87.56 463 PHE A N 1
ATOM 3723 C CA . PHE A 1 463 ? -17.277 -10.085 4.725 1.00 87.56 463 PHE A CA 1
ATOM 3724 C C . PHE A 1 463 ? -17.727 -11.483 5.164 1.00 87.56 463 PHE A C 1
ATOM 3726 O O . PHE A 1 463 ? -18.804 -11.653 5.745 1.00 87.56 463 PHE A O 1
ATOM 3733 N N . ILE A 1 464 ? -16.893 -12.479 4.860 1.00 84.38 464 ILE A N 1
ATOM 3734 C CA . ILE A 1 464 ? -17.179 -13.909 5.023 1.00 84.38 464 ILE A CA 1
ATOM 3735 C C . ILE A 1 464 ? -16.074 -14.539 5.879 1.00 84.38 464 ILE A C 1
ATOM 3737 O O . ILE A 1 464 ? -14.887 -14.259 5.678 1.00 84.38 464 ILE A O 1
ATOM 3741 N N . SER A 1 465 ? -16.453 -15.385 6.840 1.00 76.31 465 SER A N 1
ATOM 3742 C CA . SER A 1 465 ? -15.498 -16.105 7.693 1.00 76.31 465 SER A CA 1
ATOM 3743 C C . SER A 1 465 ? -15.021 -17.393 7.024 1.00 76.31 465 SER A C 1
ATOM 3745 O O . SER A 1 465 ? -15.832 -18.242 6.664 1.00 76.31 465 SER A O 1
ATOM 3747 N N . LEU A 1 466 ? -13.703 -17.598 6.937 1.00 70.25 466 LEU A N 1
ATOM 3748 C CA . LEU A 1 466 ? -13.131 -18.855 6.429 1.00 70.25 466 LEU A CA 1
ATOM 3749 C C . LEU A 1 466 ? -13.356 -20.051 7.375 1.00 70.25 466 LEU A C 1
ATOM 3751 O O . LEU A 1 466 ? -13.216 -21.193 6.952 1.00 70.25 466 LEU A O 1
ATOM 3755 N N . GLN A 1 467 ? -13.693 -19.807 8.647 1.00 59.50 467 GLN A N 1
ATOM 3756 C CA . GLN A 1 467 ? -13.892 -20.866 9.650 1.00 59.50 467 GLN A CA 1
ATOM 3757 C C . GLN A 1 467 ? -15.340 -21.358 9.743 1.00 59.50 467 GLN A C 1
ATOM 3759 O O . GLN A 1 467 ? -15.576 -22.473 10.198 1.00 59.50 467 GLN A O 1
ATOM 3764 N N . GLN A 1 468 ? -16.304 -20.519 9.354 1.00 56.47 468 GLN A N 1
ATOM 3765 C CA . GLN A 1 468 ? -17.740 -20.811 9.458 1.00 56.47 468 GLN A CA 1
ATOM 3766 C C . GLN A 1 468 ? -18.461 -20.740 8.107 1.00 56.47 468 GLN A C 1
ATOM 3768 O O . GLN A 1 468 ? -19.646 -21.042 8.041 1.00 56.47 468 GLN A O 1
ATOM 3773 N N . THR A 1 469 ? -17.771 -20.336 7.034 1.00 61.16 469 THR A N 1
ATOM 3774 C CA . THR A 1 469 ? -18.281 -20.112 5.663 1.00 61.16 469 THR A CA 1
ATOM 3775 C C . THR A 1 469 ? -19.404 -19.070 5.510 1.00 61.16 469 THR A C 1
ATOM 3777 O O . THR A 1 469 ? -19.598 -18.550 4.414 1.00 61.16 469 THR A O 1
ATOM 3780 N N . GLU A 1 470 ? -20.067 -18.672 6.598 1.00 64.56 470 GLU A N 1
ATOM 3781 C CA . GLU A 1 470 ? -21.136 -17.673 6.627 1.00 64.56 470 GLU A CA 1
ATOM 3782 C C . GLU A 1 470 ? -20.652 -16.224 6.408 1.00 64.56 470 GLU A C 1
ATOM 3784 O O . GLU A 1 470 ? -19.566 -15.803 6.831 1.00 64.56 470 GLU A O 1
ATOM 3789 N N . MET A 1 471 ? -21.521 -15.434 5.769 1.00 73.88 471 MET A N 1
ATOM 3790 C CA . MET A 1 471 ? -21.399 -13.984 5.613 1.00 73.88 471 MET A CA 1
ATOM 3791 C C . MET A 1 471 ? -21.919 -13.282 6.874 1.00 73.88 471 MET A C 1
ATOM 3793 O O . MET A 1 471 ? -23.119 -13.300 7.143 1.00 73.88 471 MET A O 1
ATOM 3797 N N . PHE A 1 472 ? -21.034 -12.623 7.624 1.00 75.69 472 PHE A N 1
ATOM 3798 C CA . PHE A 1 472 ? -21.379 -11.980 8.902 1.00 75.69 472 PHE A CA 1
ATOM 3799 C C . PHE A 1 472 ? -21.629 -10.466 8.792 1.00 75.69 472 PHE A C 1
ATOM 3801 O O . PHE A 1 472 ? -22.152 -9.855 9.722 1.00 75.69 472 PHE A O 1
ATOM 3808 N N . GLN A 1 473 ? -21.262 -9.845 7.667 1.00 80.06 473 GLN A N 1
ATOM 3809 C CA . GLN A 1 473 ? -21.464 -8.418 7.416 1.00 80.06 473 GLN A CA 1
ATOM 3810 C C . GLN A 1 473 ? -21.664 -8.168 5.915 1.00 80.06 473 GLN A C 1
ATOM 3812 O O . GLN A 1 473 ? -20.869 -8.625 5.097 1.00 80.06 473 GLN A O 1
ATOM 3817 N N . ASP A 1 474 ? -22.693 -7.392 5.575 1.00 86.25 474 ASP A N 1
ATOM 3818 C CA . ASP A 1 474 ? -22.931 -6.812 4.246 1.00 86.25 474 ASP A CA 1
ATOM 3819 C C . ASP A 1 474 ? -22.943 -5.280 4.383 1.00 86.25 474 ASP A C 1
ATOM 3821 O O . ASP A 1 474 ? -23.429 -4.762 5.393 1.00 86.25 474 ASP A O 1
ATOM 3825 N N . ILE A 1 475 ? -22.349 -4.561 3.433 1.00 86.44 475 ILE A N 1
ATOM 3826 C CA . ILE A 1 475 ? -22.167 -3.103 3.443 1.00 86.44 475 ILE A CA 1
ATOM 3827 C C . ILE A 1 475 ? -22.555 -2.579 2.064 1.00 86.44 475 ILE A C 1
ATOM 3829 O O . ILE A 1 475 ? -21.798 -2.718 1.100 1.00 86.44 475 ILE A O 1
ATOM 3833 N N . ALA A 1 476 ? -23.719 -1.940 1.964 1.00 86.88 476 ALA A N 1
ATOM 3834 C CA . ALA A 1 476 ? -24.166 -1.347 0.708 1.00 86.88 476 ALA A CA 1
ATOM 3835 C C . ALA A 1 476 ? -23.294 -0.138 0.325 1.00 86.88 476 ALA A C 1
ATOM 3837 O O . ALA A 1 476 ? -22.867 0.634 1.185 1.00 86.88 476 ALA A O 1
ATOM 3838 N N . TYR A 1 477 ? -23.084 0.104 -0.974 1.00 84.62 477 TYR A N 1
ATOM 3839 C CA . TYR A 1 477 ? -22.230 1.211 -1.442 1.00 84.62 477 TYR A CA 1
ATOM 3840 C C . TYR A 1 477 ? -22.643 2.606 -0.937 1.00 84.62 477 TYR A C 1
ATOM 3842 O O . TYR A 1 477 ? -21.796 3.487 -0.801 1.00 84.62 477 TYR A O 1
ATOM 3850 N N . MET A 1 478 ? -23.926 2.814 -0.619 1.00 79.94 478 MET A N 1
ATOM 3851 C CA . MET A 1 478 ? -24.414 4.075 -0.046 1.00 79.94 478 MET A CA 1
ATOM 3852 C C . MET A 1 478 ? -23.984 4.294 1.417 1.00 79.94 478 MET A C 1
ATOM 3854 O O . MET A 1 478 ? -23.935 5.441 1.863 1.00 79.94 478 MET A O 1
ATOM 3858 N N . GLU A 1 479 ? -23.633 3.230 2.147 1.00 81.38 479 GLU A N 1
ATOM 3859 C CA . GLU A 1 479 ? -23.158 3.298 3.535 1.00 81.38 479 GLU A CA 1
ATOM 3860 C C . GLU A 1 479 ? -21.675 3.693 3.635 1.00 81.38 479 GLU A C 1
ATOM 3862 O O . GLU A 1 479 ? -21.258 4.204 4.671 1.00 81.38 479 GLU A O 1
ATOM 3867 N N . LEU A 1 480 ? -20.873 3.515 2.578 1.00 79.31 480 LEU A N 1
ATOM 3868 C CA . LEU A 1 480 ? -19.437 3.830 2.570 1.00 79.31 480 LEU A CA 1
ATOM 3869 C C . LEU A 1 480 ? -19.182 5.338 2.457 1.00 79.31 480 LEU A C 1
ATOM 3871 O O . LEU A 1 480 ? -19.671 5.987 1.536 1.00 79.31 480 LEU A O 1
ATOM 3875 N N . GLU A 1 481 ? -18.390 5.914 3.360 1.00 77.88 481 GLU A N 1
ATOM 3876 C CA . GLU A 1 481 ? -17.975 7.324 3.343 1.00 77.88 481 GLU A CA 1
ATOM 3877 C C . GLU A 1 481 ? -16.788 7.549 2.414 1.00 77.88 481 GLU A C 1
ATOM 3879 O O . GLU A 1 481 ? -16.860 8.372 1.501 1.00 77.88 481 GLU A O 1
ATOM 3884 N N . SER A 1 482 ? -15.720 6.789 2.637 1.00 75.81 482 SER A N 1
ATOM 3885 C CA . SER A 1 482 ? -14.518 6.770 1.813 1.00 75.81 482 SER A CA 1
ATOM 3886 C C . SER A 1 482 ? -13.827 5.415 1.937 1.00 75.81 482 SER A C 1
ATOM 3888 O O . SER A 1 482 ? -14.017 4.684 2.916 1.00 75.81 482 SER A O 1
ATOM 3890 N N . VAL A 1 483 ? -13.021 5.082 0.931 1.00 79.94 483 VAL A N 1
ATOM 3891 C CA . VAL A 1 483 ? -12.147 3.907 0.953 1.00 79.94 483 VAL A CA 1
ATOM 3892 C C . VAL A 1 483 ? -10.710 4.376 0.769 1.00 79.94 483 VAL A C 1
ATOM 3894 O O . VAL A 1 483 ? -10.370 4.944 -0.266 1.00 79.94 483 VAL A O 1
ATOM 3897 N N . ILE A 1 484 ? -9.868 4.179 1.780 1.00 75.81 484 ILE A N 1
ATOM 3898 C CA . ILE A 1 484 ? -8.475 4.638 1.769 1.00 75.81 484 ILE A CA 1
ATOM 3899 C C . ILE A 1 484 ? -7.570 3.462 1.419 1.00 75.81 484 ILE A C 1
ATOM 3901 O O . ILE A 1 484 ? -7.541 2.466 2.140 1.00 75.81 484 ILE A O 1
ATOM 3905 N N . GLY A 1 485 ? -6.844 3.574 0.306 1.00 75.75 485 GLY A N 1
ATOM 3906 C CA . GLY A 1 485 ? -5.860 2.583 -0.133 1.00 75.75 485 GLY A CA 1
ATOM 3907 C C . GLY A 1 485 ? -4.431 3.075 0.089 1.00 75.75 485 GLY A C 1
ATOM 3908 O O . GLY A 1 485 ? -4.055 4.116 -0.453 1.00 75.75 485 GLY A O 1
ATOM 3909 N N . ASP A 1 486 ? -3.639 2.300 0.829 1.00 74.38 486 ASP A N 1
ATOM 3910 C CA . ASP A 1 486 ? -2.206 2.507 1.071 1.00 74.38 486 ASP A CA 1
ATOM 3911 C C . ASP A 1 486 ? -1.401 1.382 0.399 1.00 74.38 486 ASP A C 1
ATOM 3913 O O . ASP A 1 486 ? -1.424 0.219 0.812 1.00 74.38 486 ASP A O 1
ATOM 3917 N N . THR A 1 487 ? -0.667 1.737 -0.659 1.00 70.00 487 THR A N 1
ATOM 3918 C CA . THR A 1 487 ? 0.142 0.793 -1.444 1.00 70.00 487 THR A CA 1
ATOM 3919 C C . THR A 1 487 ? 1.415 0.322 -0.751 1.00 70.00 487 THR A C 1
ATOM 3921 O O . THR A 1 487 ? 1.956 -0.714 -1.143 1.00 70.00 487 THR A O 1
ATOM 3924 N N . ASP A 1 488 ? 1.904 1.064 0.240 1.00 64.06 488 ASP A N 1
ATOM 3925 C CA . ASP A 1 488 ? 3.221 0.861 0.841 1.00 64.06 488 ASP A CA 1
ATOM 3926 C C . ASP A 1 488 ? 3.124 -0.077 2.054 1.00 64.06 488 ASP A C 1
ATOM 3928 O O . ASP A 1 488 ? 4.000 -0.926 2.237 1.00 64.06 488 ASP A O 1
ATOM 3932 N N . ASN A 1 489 ? 2.031 0.001 2.828 1.00 63.34 489 ASN A N 1
ATOM 3933 C CA . ASN A 1 489 ? 1.698 -0.982 3.873 1.00 63.34 489 ASN A CA 1
ATOM 3934 C C . ASN A 1 489 ? 0.681 -2.054 3.416 1.00 63.34 489 ASN A C 1
ATOM 3936 O O . ASN A 1 489 ? 0.294 -2.900 4.219 1.00 63.34 489 ASN A O 1
ATOM 3940 N N . ARG A 1 490 ? 0.265 -2.046 2.136 1.00 79.94 490 ARG A N 1
ATOM 3941 C CA . ARG A 1 490 ? -0.736 -2.960 1.531 1.00 79.94 490 ARG A CA 1
ATOM 3942 C C . ARG A 1 490 ? -2.119 -2.939 2.198 1.00 79.94 490 ARG A C 1
ATOM 3944 O O . ARG A 1 490 ? -2.869 -3.911 2.102 1.00 79.94 490 ARG A O 1
ATOM 3951 N N . THR A 1 491 ? -2.475 -1.850 2.870 1.00 80.50 491 THR A N 1
ATOM 3952 C CA . THR A 1 491 ? -3.721 -1.756 3.637 1.00 80.50 491 THR A CA 1
ATOM 3953 C C . THR A 1 491 ? -4.837 -1.038 2.885 1.00 80.50 491 THR A C 1
ATOM 3955 O O . THR A 1 491 ? -4.615 -0.009 2.248 1.00 80.50 491 THR A O 1
ATOM 3958 N N . ILE A 1 492 ? -6.059 -1.554 3.018 1.00 83.00 492 ILE A N 1
ATOM 3959 C CA . ILE A 1 492 ? -7.301 -0.845 2.700 1.00 83.00 492 ILE A CA 1
ATOM 3960 C C . ILE A 1 492 ? -8.013 -0.470 4.002 1.00 83.00 492 ILE A C 1
ATOM 3962 O O . ILE A 1 492 ? -7.999 -1.236 4.968 1.00 83.00 492 ILE A O 1
ATOM 3966 N N . THR A 1 493 ? -8.652 0.695 4.022 1.00 81.56 493 THR A N 1
ATOM 3967 C CA . THR A 1 493 ? -9.530 1.138 5.109 1.00 81.56 493 THR A CA 1
ATOM 3968 C C . THR A 1 493 ? -10.894 1.507 4.545 1.00 81.56 493 THR A C 1
ATOM 3970 O O . THR A 1 493 ? -10.980 2.361 3.667 1.00 81.56 493 THR A O 1
ATOM 3973 N N . PHE A 1 494 ? -11.956 0.898 5.066 1.00 83.75 494 PHE A N 1
ATOM 3974 C CA . PHE A 1 494 ? -13.346 1.233 4.753 1.00 83.75 494 PHE A CA 1
ATOM 3975 C C . PHE A 1 494 ? -13.932 2.071 5.891 1.00 83.75 494 PHE A C 1
ATOM 3977 O O . PHE A 1 494 ? -13.914 1.623 7.038 1.00 83.75 494 PHE A O 1
ATOM 3984 N N . LEU A 1 495 ? -14.457 3.258 5.581 1.00 78.75 495 LEU A N 1
ATOM 3985 C CA . LEU A 1 495 ? -15.139 4.151 6.527 1.00 78.75 495 LEU A CA 1
ATOM 3986 C C . LEU A 1 495 ? -16.644 4.202 6.204 1.00 78.75 495 LEU A C 1
ATOM 3988 O O . LEU A 1 495 ? -16.999 4.202 5.026 1.00 78.75 495 LEU A O 1
ATOM 3992 N N . LEU A 1 496 ? -17.523 4.255 7.212 1.00 80.19 496 LEU A N 1
ATOM 3993 C CA . LEU A 1 496 ? -18.988 4.251 7.045 1.00 80.19 496 LEU A CA 1
ATOM 3994 C C . LEU A 1 496 ? -19.651 5.588 7.424 1.00 80.19 496 LEU A C 1
ATOM 3996 O O . LEU A 1 496 ? -19.449 6.089 8.529 1.00 80.19 496 LEU A O 1
ATOM 4000 N N . LYS A 1 497 ? -20.520 6.107 6.540 1.00 65.06 497 LYS A N 1
ATOM 4001 C CA . LYS A 1 497 ? -21.155 7.441 6.621 1.00 65.06 497 LYS A CA 1
ATOM 4002 C C . LYS A 1 497 ? -22.031 7.660 7.853 1.00 65.06 497 LYS A C 1
ATOM 4004 O O . LYS A 1 497 ? -22.180 8.796 8.284 1.00 65.06 497 LYS A O 1
ATOM 4009 N N . ASN A 1 498 ? -22.673 6.610 8.365 1.00 56.53 498 ASN A N 1
ATOM 4010 C CA . ASN A 1 498 ? -23.514 6.656 9.562 1.00 56.53 498 ASN A CA 1
ATOM 4011 C C . ASN A 1 498 ? -23.678 5.241 10.128 1.00 56.53 498 ASN A C 1
ATOM 4013 O O . ASN A 1 498 ? -24.444 4.443 9.591 1.00 56.53 498 ASN A O 1
ATOM 4017 N N . CYS A 1 499 ? -23.008 4.935 11.238 1.00 47.09 499 CYS A N 1
ATOM 4018 C CA . CYS A 1 499 ? -23.326 3.733 12.005 1.00 47.09 499 CYS A CA 1
ATOM 4019 C C . CYS A 1 499 ? -24.478 3.999 12.973 1.00 47.09 499 CYS A C 1
ATOM 4021 O O . CYS A 1 499 ? -24.401 4.905 13.803 1.00 47.09 499 CYS A O 1
ATOM 4023 N N . VAL A 1 500 ? -25.489 3.129 12.931 1.00 45.78 500 VAL A N 1
ATOM 4024 C CA . VAL A 1 500 ? -26.374 2.881 14.077 1.00 45.78 500 VAL A CA 1
ATOM 4025 C C . VAL A 1 500 ? -25.507 2.477 15.279 1.00 45.78 500 VAL A C 1
ATOM 4027 O O . VAL A 1 500 ? -24.482 1.809 15.101 1.00 45.78 500 VAL A O 1
ATOM 4030 N N . ALA A 1 501 ? -25.898 2.892 16.488 1.00 38.59 501 ALA A N 1
ATOM 4031 C CA . ALA A 1 501 ? -25.162 2.602 17.718 1.00 38.59 501 ALA A CA 1
ATOM 4032 C C . ALA A 1 501 ? -24.786 1.108 17.818 1.00 38.59 501 ALA A C 1
ATOM 4034 O O . ALA A 1 501 ? -25.617 0.232 17.586 1.00 38.59 501 ALA A O 1
ATOM 4035 N N . GLY A 1 502 ? -23.514 0.831 18.118 1.00 46.12 502 GLY A N 1
ATOM 4036 C CA . GLY A 1 502 ? -22.955 -0.524 18.197 1.00 46.12 502 GLY A CA 1
ATOM 4037 C C . GLY A 1 502 ? -22.267 -1.050 16.926 1.00 46.12 502 GLY A C 1
ATOM 4038 O O . GLY A 1 502 ? -21.448 -1.959 17.040 1.00 46.12 502 GLY A O 1
ATOM 4039 N N . LYS A 1 503 ? -22.500 -0.486 15.727 1.00 55.19 503 LYS A N 1
ATOM 4040 C CA . LYS A 1 503 ? -21.741 -0.885 14.518 1.00 55.19 503 LYS A CA 1
ATOM 4041 C C . LYS A 1 503 ? -20.397 -0.152 14.408 1.00 55.19 503 LYS A C 1
ATOM 4043 O O . LYS A 1 503 ? -20.324 1.074 14.502 1.00 55.19 503 LYS A O 1
ATOM 4048 N N . GLN A 1 504 ? -19.328 -0.900 14.140 1.00 62.09 504 GLN A N 1
ATOM 4049 C CA . GLN A 1 504 ? -17.979 -0.361 13.951 1.00 62.09 504 GLN A CA 1
ATOM 4050 C C . GLN A 1 504 ? -17.894 0.512 12.683 1.00 62.09 504 GLN A C 1
ATOM 4052 O O . GLN A 1 504 ? -18.194 0.053 11.587 1.00 62.09 504 GLN A O 1
ATOM 4057 N N . LYS A 1 505 ? -17.459 1.773 12.830 1.00 70.12 505 LYS A N 1
ATOM 4058 C CA . LYS A 1 505 ? -17.412 2.777 11.741 1.00 70.12 505 LYS A CA 1
ATOM 4059 C C . LYS A 1 505 ? -16.276 2.589 10.728 1.00 70.12 505 LYS A C 1
ATOM 4061 O O . LYS A 1 505 ? -16.337 3.170 9.650 1.00 70.12 505 LYS A O 1
ATOM 4066 N N . CYS A 1 506 ? -15.218 1.861 11.086 1.00 76.44 506 CYS A N 1
ATOM 4067 C CA . CYS A 1 506 ? -13.963 1.819 10.333 1.00 76.44 506 CYS A CA 1
ATOM 4068 C C . CYS A 1 506 ? -13.336 0.418 10.364 1.00 76.44 506 CYS A C 1
ATOM 4070 O O . CYS A 1 506 ? -13.024 -0.079 11.449 1.00 76.44 506 CYS A O 1
ATOM 4072 N N . PHE A 1 507 ? -13.116 -0.192 9.197 1.00 80.06 507 PHE A N 1
ATOM 4073 C CA . PHE A 1 507 ? -12.493 -1.514 9.046 1.00 80.06 507 PHE A CA 1
ATOM 4074 C C . PHE A 1 507 ? -11.175 -1.405 8.279 1.00 80.06 507 PHE A C 1
ATOM 4076 O O . PHE A 1 507 ? -11.146 -0.807 7.208 1.00 80.06 507 PHE A O 1
ATOM 4083 N N . VAL A 1 508 ? -10.098 -2.003 8.799 1.00 82.12 508 VAL A N 1
ATOM 4084 C CA . VAL A 1 508 ? -8.756 -1.964 8.190 1.00 82.12 508 VAL A CA 1
ATOM 4085 C C . VAL A 1 508 ? -8.286 -3.383 7.885 1.00 82.12 508 VAL A C 1
ATOM 4087 O O . VAL A 1 508 ? -8.235 -4.212 8.795 1.00 82.12 508 VAL A O 1
ATOM 4090 N N . PHE A 1 509 ? -7.894 -3.652 6.641 1.00 84.56 509 PHE A N 1
ATOM 4091 C CA . PHE A 1 509 ? -7.384 -4.956 6.202 1.00 84.56 509 PHE A CA 1
ATOM 4092 C C . PHE A 1 509 ? -6.076 -4.807 5.423 1.00 84.56 509 PHE A C 1
ATOM 4094 O O . PHE A 1 509 ? -5.921 -3.861 4.658 1.00 84.56 509 PHE A O 1
ATOM 4101 N N . GLU A 1 510 ? -5.162 -5.763 5.563 1.00 84.69 510 GLU A N 1
ATOM 4102 C CA . GLU A 1 510 ? -4.023 -5.959 4.661 1.00 84.69 510 GLU A CA 1
ATOM 4103 C C . GLU A 1 510 ? -4.425 -6.910 3.521 1.00 84.69 510 GLU A C 1
ATOM 4105 O O . GLU A 1 510 ? -5.023 -7.963 3.755 1.00 84.69 510 GLU A O 1
ATOM 4110 N N . LEU A 1 511 ? -4.105 -6.524 2.284 1.00 83.50 511 LEU A N 1
ATOM 4111 C CA . LEU A 1 511 ? -4.512 -7.192 1.047 1.00 83.50 511 LEU A CA 1
ATOM 4112 C C . LEU A 1 511 ? -3.317 -7.350 0.104 1.00 83.50 511 LEU A C 1
ATOM 4114 O O . LEU A 1 511 ? -2.729 -6.363 -0.341 1.00 83.50 511 LEU A O 1
ATOM 4118 N N . ASN A 1 512 ? -3.016 -8.583 -0.309 1.00 79.00 512 ASN A N 1
ATOM 4119 C CA . ASN A 1 512 ? -2.018 -8.813 -1.360 1.00 79.00 512 ASN A CA 1
ATOM 4120 C C . ASN A 1 512 ? -2.464 -8.229 -2.715 1.00 79.00 512 ASN A C 1
ATOM 4122 O O . ASN A 1 512 ? -1.639 -7.685 -3.448 1.00 79.00 512 ASN A O 1
ATOM 4126 N N . GLU A 1 513 ? -3.767 -8.263 -3.015 1.00 77.56 513 GLU A N 1
ATOM 4127 C CA . GLU A 1 513 ? -4.347 -7.758 -4.268 1.00 77.56 513 GLU A CA 1
ATOM 4128 C C . GLU A 1 513 ? -5.012 -6.373 -4.137 1.00 77.56 513 GLU A C 1
ATOM 4130 O O . GLU A 1 513 ? -5.955 -6.065 -4.865 1.00 77.56 513 GLU A O 1
ATOM 4135 N N . LEU A 1 514 ? -4.518 -5.506 -3.240 1.00 81.12 514 LEU A N 1
ATOM 4136 C CA . LEU A 1 514 ? -5.095 -4.179 -2.946 1.00 81.12 514 LEU A CA 1
ATOM 4137 C C . LEU A 1 514 ? -5.549 -3.395 -4.196 1.00 81.12 514 LEU A C 1
ATOM 4139 O O . LEU A 1 514 ? -6.642 -2.835 -4.218 1.00 81.12 514 LEU A O 1
ATOM 4143 N N . LYS A 1 515 ? -4.734 -3.380 -5.261 1.00 76.12 515 LYS A N 1
ATOM 4144 C CA . LYS A 1 515 ? -5.077 -2.710 -6.528 1.00 76.12 515 LYS A CA 1
ATOM 4145 C C . LYS A 1 515 ? -6.338 -3.287 -7.181 1.00 76.12 515 LYS A C 1
ATOM 4147 O O . LYS A 1 515 ? -7.191 -2.511 -7.597 1.00 76.12 515 LYS A O 1
ATOM 4152 N N . GLY A 1 516 ? -6.458 -4.615 -7.243 1.00 75.81 516 GLY A N 1
ATOM 4153 C CA . GLY A 1 516 ? -7.574 -5.316 -7.883 1.00 75.81 516 GLY A CA 1
ATOM 4154 C C . GLY A 1 516 ? -8.907 -5.104 -7.165 1.00 75.81 516 GLY A C 1
ATOM 4155 O O . GLY A 1 516 ? -9.936 -4.989 -7.837 1.00 75.81 516 GLY A O 1
ATOM 4156 N N . VAL A 1 517 ? -8.863 -4.975 -5.832 1.00 83.75 517 VAL A N 1
ATOM 4157 C CA . VAL A 1 517 ? -9.999 -4.573 -4.983 1.00 83.75 517 VAL A CA 1
ATOM 4158 C C . VAL A 1 517 ? -10.381 -3.118 -5.257 1.00 83.75 517 VAL A C 1
ATOM 4160 O O . VAL A 1 517 ? -11.528 -2.836 -5.598 1.00 83.75 517 VAL A O 1
ATOM 4163 N N . CYS A 1 518 ? -9.416 -2.195 -5.177 1.00 81.81 518 CYS A N 1
ATOM 4164 C CA . CYS A 1 518 ? -9.669 -0.770 -5.384 1.00 81.81 518 CYS A CA 1
ATOM 4165 C C . CYS A 1 518 ? -10.226 -0.464 -6.785 1.00 81.81 518 CYS A C 1
ATOM 4167 O O . CYS A 1 518 ? -11.228 0.231 -6.896 1.00 81.81 518 CYS A O 1
ATOM 4169 N N . GLN A 1 519 ? -9.638 -1.006 -7.856 1.00 78.69 519 GLN A N 1
ATOM 4170 C CA . GLN A 1 519 ? -10.134 -0.789 -9.225 1.00 78.69 519 GLN A CA 1
ATOM 4171 C C . GLN A 1 519 ? -11.583 -1.255 -9.403 1.00 78.69 519 GLN A C 1
ATOM 4173 O O . GLN A 1 519 ? -12.363 -0.603 -10.090 1.00 78.69 519 GLN A O 1
ATOM 4178 N N . LEU A 1 520 ? -11.950 -2.382 -8.789 1.00 82.88 520 LEU A N 1
ATOM 4179 C CA . LEU A 1 520 ? -13.295 -2.938 -8.897 1.00 82.88 520 LEU A CA 1
ATOM 4180 C C . LEU A 1 520 ? -14.314 -2.100 -8.112 1.00 82.88 520 LEU A C 1
ATOM 4182 O O . LEU A 1 520 ? -15.391 -1.819 -8.633 1.00 82.88 520 LEU A O 1
ATOM 4186 N N . ILE A 1 521 ? -13.954 -1.615 -6.920 1.00 84.25 521 ILE A N 1
ATOM 4187 C CA . ILE A 1 521 ? -14.777 -0.656 -6.165 1.00 84.25 521 ILE A CA 1
ATOM 4188 C C . ILE A 1 521 ? -14.940 0.659 -6.941 1.00 84.25 521 ILE A C 1
ATOM 4190 O O . ILE A 1 521 ? -16.059 1.146 -7.042 1.00 84.25 521 ILE A O 1
ATOM 4194 N N . ASP A 1 522 ? -13.875 1.200 -7.543 1.00 80.62 522 ASP A N 1
ATOM 4195 C CA . ASP A 1 522 ? -13.937 2.422 -8.369 1.00 80.62 522 ASP A CA 1
ATOM 4196 C C . ASP A 1 522 ? -14.744 2.210 -9.668 1.00 80.62 522 ASP A C 1
ATOM 4198 O O . ASP A 1 522 ? -15.261 3.160 -10.246 1.00 80.62 522 ASP A O 1
ATOM 4202 N N . THR A 1 523 ? -14.914 0.958 -10.113 1.00 80.12 523 THR A N 1
ATOM 4203 C CA . THR A 1 523 ? -15.781 0.624 -11.257 1.00 80.12 523 THR A CA 1
ATOM 4204 C C . THR A 1 523 ? -17.264 0.567 -10.865 1.00 80.12 523 THR A C 1
ATOM 4206 O O . THR A 1 523 ? -18.113 0.954 -11.666 1.00 80.12 523 THR A O 1
ATOM 4209 N N . PHE A 1 524 ? -17.595 0.122 -9.646 1.00 81.88 524 PHE A N 1
ATOM 4210 C CA . PHE A 1 524 ? -18.977 0.113 -9.138 1.00 81.88 524 PHE A CA 1
ATOM 4211 C C . PHE A 1 524 ? -19.420 1.469 -8.555 1.00 81.88 524 PHE A C 1
ATOM 4213 O O . PHE A 1 524 ? -20.562 1.876 -8.769 1.00 81.88 524 PHE A O 1
ATOM 4220 N N . LEU A 1 525 ? -18.535 2.189 -7.856 1.00 78.75 525 LEU A N 1
ATOM 4221 C CA . LEU A 1 525 ? -18.773 3.548 -7.362 1.00 78.75 525 LEU A CA 1
ATOM 4222 C C . LEU A 1 525 ? -17.525 4.439 -7.566 1.00 78.75 525 LEU A C 1
ATOM 4224 O O . LEU A 1 525 ? -16.697 4.564 -6.655 1.00 78.75 525 LEU A O 1
ATOM 4228 N N . PRO A 1 526 ? -17.385 5.085 -8.739 1.00 73.31 526 PRO A N 1
ATOM 4229 C CA . PRO A 1 526 ? -16.206 5.883 -9.057 1.00 73.31 526 PRO A CA 1
ATOM 4230 C C . PRO A 1 526 ? -16.044 7.088 -8.130 1.00 73.31 526 PRO A C 1
ATOM 4232 O O . PRO A 1 526 ? -17.014 7.777 -7.800 1.00 73.31 526 PRO A O 1
ATOM 4235 N N . ASN A 1 527 ? -14.791 7.408 -7.802 1.00 63.47 527 ASN A N 1
ATOM 4236 C CA . ASN A 1 527 ? -14.363 8.475 -6.882 1.00 63.47 527 ASN A CA 1
ATOM 4237 C C . ASN A 1 527 ? -14.613 8.206 -5.381 1.00 63.47 527 ASN A C 1
ATOM 4239 O O . ASN A 1 527 ? -14.354 9.097 -4.571 1.00 63.47 527 ASN A O 1
ATOM 4243 N N . LEU A 1 528 ? -15.060 7.009 -4.971 1.00 69.81 528 LEU A N 1
ATOM 4244 C CA . LEU A 1 528 ? -15.128 6.644 -3.542 1.00 69.81 528 LEU A CA 1
ATOM 4245 C C . LEU A 1 528 ? -13.727 6.481 -2.914 1.00 69.81 528 LEU A C 1
ATOM 4247 O O . LEU A 1 528 ? -13.551 6.652 -1.703 1.00 69.81 528 LEU A O 1
ATOM 4251 N N . ILE A 1 529 ? -12.728 6.122 -3.728 1.00 62.66 529 ILE A N 1
ATOM 4252 C CA . ILE A 1 529 ? -11.390 5.778 -3.244 1.00 62.66 529 ILE A CA 1
ATOM 4253 C C . ILE A 1 529 ? -10.494 7.008 -3.123 1.00 62.66 529 ILE A C 1
ATOM 4255 O O . ILE A 1 529 ? -10.076 7.625 -4.105 1.00 62.66 529 ILE A O 1
ATOM 4259 N N . VAL A 1 530 ? -10.116 7.298 -1.882 1.00 64.00 530 VAL A N 1
ATOM 4260 C CA . VAL A 1 530 ? -9.079 8.264 -1.537 1.00 64.00 530 VAL A CA 1
ATOM 4261 C C . VAL A 1 530 ? -7.774 7.493 -1.374 1.00 64.00 530 VAL A C 1
ATOM 4263 O O . VAL A 1 530 ? -7.422 7.065 -0.280 1.00 64.00 530 VAL A O 1
ATOM 4266 N N . TRP A 1 531 ? -7.035 7.302 -2.467 1.00 52.88 531 TRP A N 1
ATOM 4267 C CA . TRP A 1 531 ? -5.656 6.813 -2.378 1.00 52.88 531 TRP A CA 1
ATOM 4268 C C . TRP A 1 531 ? -4.855 7.709 -1.427 1.00 52.88 531 TRP A C 1
ATOM 4270 O O . TRP A 1 531 ? -4.792 8.926 -1.644 1.00 52.88 531 TRP A O 1
ATOM 4280 N N . GLU A 1 532 ? -4.221 7.129 -0.403 1.00 42.75 532 GLU A N 1
ATOM 4281 C CA . GLU A 1 532 ? -3.277 7.884 0.416 1.00 42.75 532 GLU A CA 1
ATOM 4282 C C . GLU A 1 532 ? -2.074 8.206 -0.476 1.00 42.75 532 GLU A C 1
ATOM 4284 O O . GLU A 1 532 ? -1.351 7.320 -0.937 1.00 42.75 532 GLU A O 1
ATOM 4289 N N . LYS A 1 533 ? -1.947 9.484 -0.853 1.00 39.09 533 LYS A N 1
ATOM 4290 C CA . LYS A 1 533 ? -1.146 9.885 -2.014 1.00 39.09 533 LYS A CA 1
ATOM 4291 C C . LYS A 1 533 ? 0.351 9.748 -1.745 1.00 39.09 533 LYS A C 1
ATOM 4293 O O . LYS A 1 533 ? 1.021 10.735 -1.437 1.00 39.09 533 LYS A O 1
ATOM 4298 N N . SER A 1 534 ? 0.905 8.565 -2.015 1.00 33.91 534 SER A N 1
ATOM 4299 C CA . SER A 1 534 ? 2.306 8.451 -2.418 1.00 33.91 534 SER A CA 1
ATOM 4300 C C . SER A 1 534 ? 2.527 9.440 -3.574 1.00 33.91 534 SER A C 1
ATOM 4302 O O . SER A 1 534 ? 1.779 9.471 -4.551 1.00 33.91 534 SER A O 1
ATOM 4304 N N . PHE A 1 535 ? 3.449 10.388 -3.386 1.00 39.75 535 PHE A N 1
ATOM 4305 C CA . PHE A 1 535 ? 3.359 11.712 -4.017 1.00 39.75 535 PHE A CA 1
ATOM 4306 C C . PHE A 1 535 ? 3.562 11.667 -5.546 1.00 39.75 535 PHE A C 1
ATOM 4308 O O . PHE A 1 535 ? 4.683 11.826 -6.033 1.00 39.75 535 PHE A O 1
ATOM 4315 N N . GLN A 1 536 ? 2.489 11.507 -6.327 1.00 37.00 536 GLN A N 1
ATOM 4316 C CA . GLN A 1 536 ? 2.519 11.376 -7.795 1.00 37.00 536 GLN A CA 1
ATOM 4317 C C . GLN A 1 536 ? 2.280 12.688 -8.565 1.00 37.00 536 GLN A C 1
ATOM 4319 O O . GLN A 1 536 ? 1.508 12.754 -9.516 1.00 37.00 536 GLN A O 1
ATOM 4324 N N . ASP A 1 537 ? 3.049 13.727 -8.233 1.00 37.16 537 ASP A N 1
ATOM 4325 C CA . ASP A 1 537 ? 3.398 14.739 -9.240 1.00 37.16 537 ASP A CA 1
ATOM 4326 C C . ASP A 1 537 ? 4.285 14.087 -10.318 1.00 37.16 537 ASP A C 1
ATOM 4328 O O . ASP A 1 537 ? 5.469 13.822 -10.068 1.00 37.16 537 ASP A O 1
ATOM 4332 N N . ASN A 1 538 ? 3.743 13.857 -11.517 1.00 40.78 538 ASN A N 1
ATOM 4333 C CA . ASN A 1 538 ? 4.503 13.431 -12.701 1.00 40.78 538 ASN A CA 1
ATOM 4334 C C . ASN A 1 538 ? 5.256 14.621 -13.326 1.00 40.78 538 ASN A C 1
ATOM 4336 O O . ASN A 1 538 ? 4.951 15.070 -14.430 1.00 40.78 538 ASN A O 1
ATOM 4340 N N . LYS A 1 539 ? 6.239 15.148 -12.588 1.00 50.69 539 LYS A N 1
ATOM 4341 C CA . LYS A 1 539 ? 7.159 16.190 -13.067 1.00 50.69 539 LYS A CA 1
ATOM 4342 C C . LYS A 1 539 ? 8.157 15.608 -14.066 1.00 50.69 539 LYS A C 1
ATOM 4344 O O . LYS A 1 539 ? 8.649 14.494 -13.899 1.00 50.69 539 LYS A O 1
ATOM 4349 N N . SER A 1 540 ? 8.414 16.369 -15.119 1.00 57.34 540 SER A N 1
ATOM 4350 C CA . SER A 1 540 ? 9.155 15.946 -16.303 1.00 57.34 540 SER A CA 1
ATOM 4351 C C . SER A 1 540 ? 10.654 16.255 -16.213 1.00 57.34 540 SER A C 1
ATOM 4353 O O . SER A 1 540 ? 11.115 17.014 -15.361 1.00 57.34 540 SER A O 1
ATOM 4355 N N . GLU A 1 541 ? 11.431 15.714 -17.154 1.00 56.62 541 GLU A N 1
ATOM 4356 C CA . GLU A 1 541 ? 12.855 16.043 -17.324 1.00 56.62 541 GLU A CA 1
ATOM 4357 C C . GLU A 1 541 ? 13.088 17.551 -17.576 1.00 56.62 541 GLU A C 1
ATOM 4359 O O . GLU A 1 541 ? 14.084 18.121 -17.127 1.00 56.62 541 GLU A O 1
ATOM 4364 N N . TYR A 1 542 ? 12.125 18.225 -18.216 1.00 60.25 542 TYR A N 1
ATOM 4365 C CA . TYR A 1 542 ? 12.130 19.676 -18.421 1.00 60.25 542 TYR A CA 1
ATOM 4366 C C . TYR A 1 542 ? 12.004 20.453 -17.098 1.00 60.25 542 TYR A C 1
ATOM 4368 O O . TYR A 1 542 ? 12.712 21.441 -16.889 1.00 60.25 542 TYR A O 1
ATOM 4376 N N . ASP A 1 543 ? 11.174 19.975 -16.166 1.00 71.81 543 ASP A N 1
ATOM 4377 C CA . ASP A 1 543 ? 11.025 20.586 -14.839 1.00 71.81 543 ASP A CA 1
ATOM 4378 C C . ASP A 1 543 ? 12.308 20.451 -14.004 1.00 71.81 543 ASP A C 1
ATOM 4380 O O . ASP A 1 543 ? 12.655 21.361 -13.249 1.00 71.81 543 ASP A O 1
ATOM 4384 N N . TRP A 1 544 ? 13.056 19.353 -14.174 1.00 76.94 544 TRP A N 1
ATOM 4385 C CA . TRP A 1 544 ? 14.355 19.162 -13.518 1.00 76.94 544 TRP A CA 1
ATOM 4386 C C . TRP A 1 544 ? 15.420 20.138 -14.034 1.00 76.94 544 TRP A C 1
ATOM 4388 O O . TRP A 1 544 ? 16.144 20.730 -13.230 1.00 76.94 544 TRP A O 1
ATOM 4398 N N . LEU A 1 545 ? 15.490 20.345 -15.356 1.00 76.69 545 LEU A N 1
ATOM 4399 C CA . LEU A 1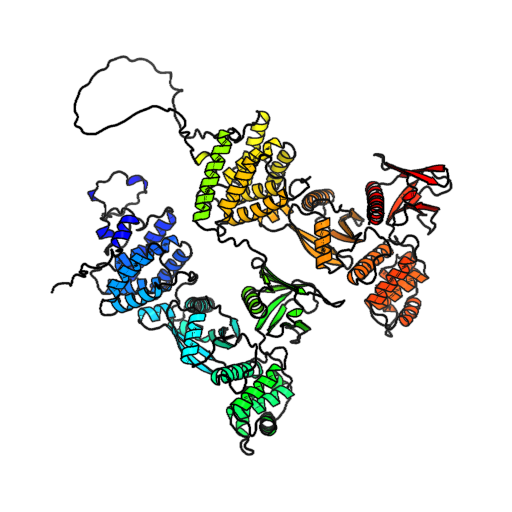 545 ? 16.384 21.335 -15.969 1.00 76.69 545 LEU A CA 1
ATOM 4400 C C . LEU A 1 545 ? 16.094 22.740 -15.427 1.00 76.69 545 LEU A C 1
ATOM 4402 O O . LEU A 1 545 ? 17.000 23.389 -14.900 1.00 76.69 545 LEU A O 1
ATOM 4406 N N . LYS A 1 546 ? 14.821 23.155 -15.459 1.00 81.69 546 LYS A N 1
ATOM 4407 C CA . LYS A 1 546 ? 14.369 24.452 -14.942 1.00 81.69 546 LYS A CA 1
ATOM 4408 C C . LYS A 1 546 ? 14.704 24.634 -13.457 1.00 81.69 546 LYS A C 1
ATOM 4410 O O . LYS A 1 546 ? 15.303 25.640 -13.082 1.00 81.69 546 LYS A O 1
ATOM 4415 N N . LEU A 1 547 ? 14.390 23.649 -12.610 1.00 82.56 547 LEU A N 1
ATOM 4416 C CA . LEU A 1 547 ? 14.724 23.706 -11.182 1.00 82.56 547 LEU A CA 1
ATOM 4417 C C . LEU A 1 547 ? 16.235 23.773 -10.943 1.00 82.56 547 LEU A C 1
ATOM 4419 O O . LEU A 1 547 ? 16.670 24.433 -10.000 1.00 82.56 547 LEU A O 1
ATOM 4423 N N . ASN A 1 548 ? 17.061 23.131 -11.775 1.00 83.62 548 ASN A N 1
ATOM 4424 C CA . ASN A 1 548 ? 18.511 23.245 -11.640 1.00 83.62 548 ASN A CA 1
ATOM 4425 C C . ASN A 1 548 ? 19.036 24.638 -12.047 1.00 83.62 548 ASN A C 1
ATOM 4427 O O . ASN A 1 548 ? 19.967 25.125 -11.405 1.00 83.62 548 ASN A O 1
ATOM 4431 N N . GLU A 1 549 ? 18.431 25.304 -13.035 1.00 83.25 549 GLU A N 1
ATOM 4432 C CA . GLU A 1 549 ? 18.726 26.709 -13.370 1.00 83.25 549 GLU A CA 1
ATOM 4433 C C . GLU A 1 549 ? 18.306 27.671 -12.248 1.00 83.25 549 GLU A C 1
ATOM 4435 O O . GLU A 1 549 ? 19.114 28.500 -11.824 1.00 83.25 549 GLU A O 1
ATOM 4440 N N . GLU A 1 550 ? 17.097 27.515 -11.695 1.00 85.38 550 GLU A N 1
ATOM 4441 C CA . GLU A 1 550 ? 16.627 28.273 -10.522 1.00 85.38 550 GLU A CA 1
ATOM 4442 C C . GLU A 1 550 ? 17.554 28.056 -9.309 1.00 85.38 550 GLU A C 1
ATOM 4444 O O . GLU A 1 550 ? 17.900 29.002 -8.596 1.00 85.38 550 GLU A O 1
ATOM 4449 N N . THR A 1 551 ? 18.042 26.826 -9.115 1.00 86.06 551 THR A N 1
ATOM 4450 C CA . THR A 1 551 ? 19.001 26.491 -8.052 1.00 86.06 551 THR A CA 1
ATOM 4451 C C . THR A 1 551 ? 20.380 27.136 -8.289 1.00 86.06 551 THR A C 1
ATOM 4453 O O . THR A 1 551 ? 20.967 27.683 -7.352 1.00 86.06 551 THR A O 1
ATOM 4456 N N . ASP A 1 552 ? 20.913 27.117 -9.519 1.00 83.19 552 ASP A N 1
ATOM 4457 C CA . ASP A 1 552 ? 22.176 27.798 -9.865 1.00 83.19 552 ASP A CA 1
ATOM 4458 C C . ASP A 1 552 ? 22.044 29.338 -9.791 1.00 83.19 552 ASP A C 1
ATOM 4460 O O . ASP A 1 552 ? 23.022 30.019 -9.470 1.00 83.19 552 ASP A O 1
ATOM 4464 N N . LEU A 1 553 ? 20.850 29.903 -10.013 1.00 85.12 553 LEU A N 1
ATOM 4465 C CA . LEU A 1 553 ? 20.558 31.321 -9.768 1.00 85.12 553 LEU A CA 1
ATOM 4466 C C . LEU A 1 553 ? 20.533 31.646 -8.266 1.00 85.12 553 LEU A C 1
ATOM 4468 O O . LEU A 1 553 ? 21.146 32.627 -7.845 1.00 85.12 553 LEU A O 1
ATOM 4472 N N . CYS A 1 554 ? 19.885 30.815 -7.446 1.00 86.31 554 CYS A N 1
ATOM 4473 C CA . CYS A 1 554 ? 19.829 31.000 -5.992 1.00 86.31 554 CYS A CA 1
ATOM 4474 C C . CYS A 1 554 ? 21.238 30.968 -5.353 1.00 86.31 554 CYS A C 1
ATOM 4476 O O . CYS A 1 554 ? 21.570 31.833 -4.540 1.00 86.31 554 CYS A O 1
ATOM 4478 N N . ARG A 1 555 ? 22.135 30.082 -5.822 1.00 85.81 555 ARG A N 1
ATOM 4479 C CA . ARG A 1 555 ? 23.566 30.088 -5.436 1.00 85.81 555 ARG A CA 1
ATOM 4480 C C . ARG A 1 555 ? 24.269 31.409 -5.746 1.00 85.81 555 ARG A C 1
ATOM 4482 O O . ARG A 1 555 ? 25.071 31.870 -4.937 1.00 85.81 555 ARG A O 1
ATOM 4489 N N . LYS A 1 556 ? 23.987 32.019 -6.905 1.00 83.38 556 LYS A N 1
ATOM 4490 C CA . LYS A 1 556 ? 24.548 33.333 -7.269 1.00 83.38 556 LYS A CA 1
ATOM 4491 C C . LYS A 1 556 ? 24.048 34.416 -6.314 1.00 83.38 556 LYS A C 1
ATOM 4493 O O . LYS A 1 556 ? 24.890 35.137 -5.783 1.00 83.38 556 LYS A O 1
ATOM 4498 N N . LYS A 1 557 ? 22.737 34.452 -6.012 1.00 85.06 557 LYS A N 1
ATOM 4499 C CA . LYS A 1 557 ? 22.162 35.364 -5.001 1.00 85.06 557 LYS A CA 1
ATOM 4500 C C . LYS A 1 557 ? 22.916 35.244 -3.670 1.00 85.06 557 LYS A C 1
ATOM 4502 O O . LYS A 1 557 ? 23.467 36.238 -3.219 1.00 85.06 557 LYS A O 1
ATOM 4507 N N . LEU A 1 558 ? 23.013 34.034 -3.101 1.00 85.00 558 LEU A N 1
ATOM 4508 C CA . LEU A 1 558 ? 23.648 33.772 -1.795 1.00 85.00 558 LEU A CA 1
ATOM 4509 C C . LEU A 1 558 ? 25.103 34.268 -1.699 1.00 85.00 558 LEU A C 1
ATOM 4511 O O . LEU A 1 558 ? 25.532 34.715 -0.636 1.00 85.00 558 LEU A O 1
ATOM 4515 N N . VAL A 1 559 ? 25.867 34.197 -2.793 1.00 84.12 559 VAL A N 1
ATOM 4516 C CA . VAL A 1 559 ? 27.242 34.726 -2.848 1.00 84.12 559 VAL A CA 1
ATOM 4517 C C . VAL A 1 559 ? 27.248 36.248 -3.018 1.00 84.12 559 VAL A C 1
ATOM 4519 O O . VAL A 1 559 ? 28.022 36.931 -2.350 1.00 84.12 559 VAL A O 1
ATOM 4522 N N . GLN A 1 560 ? 26.383 36.794 -3.877 1.00 82.00 560 GLN A N 1
ATOM 4523 C CA . GLN A 1 560 ? 26.299 38.233 -4.162 1.00 82.00 560 GLN A CA 1
ATOM 4524 C C . GLN A 1 560 ? 25.787 39.048 -2.966 1.00 82.00 560 GLN A C 1
ATOM 4526 O O . GLN A 1 560 ? 26.315 40.123 -2.695 1.00 82.00 560 GLN A O 1
ATOM 4531 N N . THR A 1 561 ? 24.836 38.519 -2.191 1.00 80.00 561 THR A N 1
ATOM 4532 C CA . THR A 1 561 ? 24.408 39.095 -0.901 1.00 80.00 561 THR A CA 1
ATOM 4533 C C . THR A 1 561 ? 25.450 38.908 0.204 1.00 80.00 561 THR A C 1
ATOM 4535 O O . THR A 1 561 ? 25.279 39.403 1.317 1.00 80.00 561 THR A O 1
ATOM 4538 N N . GLY A 1 562 ? 26.532 38.170 -0.066 1.00 75.94 562 GLY A N 1
ATOM 4539 C CA . GLY A 1 562 ? 27.560 37.842 0.911 1.00 75.94 562 GLY A CA 1
ATOM 4540 C C . GLY A 1 562 ? 27.076 36.931 2.041 1.00 75.94 562 GLY A C 1
ATOM 4541 O O . GLY A 1 562 ? 27.758 36.867 3.063 1.00 75.94 562 GLY A O 1
ATOM 4542 N N . THR A 1 563 ? 25.935 36.256 1.869 1.00 78.19 563 THR A N 1
ATOM 4543 C CA . THR A 1 563 ? 25.373 35.272 2.809 1.00 78.19 563 THR A CA 1
ATOM 4544 C C . THR A 1 563 ? 26.206 33.987 2.831 1.00 78.19 563 THR A C 1
ATOM 4546 O O . THR A 1 563 ? 26.327 33.366 3.883 1.00 78.19 563 THR A O 1
ATOM 4549 N N . ALA A 1 564 ? 26.832 33.629 1.703 1.00 78.56 564 ALA A N 1
ATOM 4550 C CA . ALA A 1 564 ? 27.760 32.508 1.577 1.00 78.56 564 ALA A CA 1
ATOM 4551 C C . ALA A 1 564 ? 29.130 32.930 0.997 1.00 78.56 564 ALA A C 1
ATOM 4553 O O . ALA A 1 564 ? 29.219 33.693 0.032 1.00 78.56 564 ALA A O 1
ATOM 4554 N N . ARG A 1 565 ? 30.210 32.391 1.570 1.00 78.69 565 ARG A N 1
ATOM 4555 C CA . ARG A 1 565 ? 31.604 32.439 1.105 1.00 78.69 565 ARG A CA 1
ATOM 4556 C C . ARG A 1 565 ? 31.841 31.293 0.102 1.00 78.69 565 ARG A C 1
ATOM 4558 O O . ARG A 1 565 ? 31.414 30.165 0.335 1.00 78.69 565 ARG A O 1
ATOM 4565 N N . LEU A 1 566 ? 32.592 31.519 -0.986 1.00 65.75 566 LEU A N 1
ATOM 4566 C CA . LEU A 1 566 ? 33.116 30.392 -1.781 1.00 65.75 566 LEU A CA 1
ATOM 4567 C C . LEU A 1 566 ? 34.256 29.703 -1.018 1.00 65.75 566 LEU A C 1
ATOM 4569 O O . LEU A 1 566 ? 35.350 30.259 -0.906 1.00 65.75 566 LEU A O 1
ATOM 4573 N N . VAL A 1 567 ? 34.019 28.470 -0.566 1.00 59.38 567 VAL A N 1
ATOM 4574 C CA . VAL A 1 567 ? 35.054 27.601 0.013 1.00 59.38 567 VAL A CA 1
ATOM 4575 C C . VAL A 1 567 ? 36.129 27.305 -1.042 1.00 59.38 567 VAL A C 1
ATOM 4577 O O . VAL A 1 567 ? 35.834 26.778 -2.118 1.00 59.38 567 VAL A O 1
ATOM 4580 N N . ARG A 1 568 ? 37.389 27.656 -0.749 1.00 53.22 568 ARG A N 1
ATOM 4581 C CA . ARG A 1 568 ? 38.535 27.437 -1.649 1.00 53.22 568 ARG A CA 1
ATOM 4582 C C . ARG A 1 568 ? 39.249 26.120 -1.333 1.00 53.22 568 ARG A C 1
ATOM 4584 O O . ARG A 1 568 ? 40.094 26.064 -0.443 1.00 53.22 568 ARG A O 1
ATOM 4591 N N . GLU A 1 569 ? 38.975 25.075 -2.111 1.00 45.03 569 GLU A N 1
ATOM 4592 C CA . GLU A 1 569 ? 39.728 23.813 -2.039 1.00 45.03 569 GLU A CA 1
ATOM 4593 C C . GLU A 1 569 ? 41.138 23.957 -2.658 1.00 45.03 569 GLU A C 1
ATOM 4595 O O . GLU A 1 569 ? 41.372 23.713 -3.844 1.00 45.03 569 GLU A O 1
ATOM 4600 N N . SER A 1 570 ? 42.107 24.364 -1.835 1.00 37.38 570 SER A N 1
ATOM 4601 C CA . SER A 1 570 ? 43.536 24.420 -2.184 1.00 37.38 570 SER A CA 1
ATOM 4602 C C . SER A 1 570 ? 44.167 23.016 -2.159 1.00 37.38 570 SER A C 1
ATOM 4604 O O . SER A 1 570 ? 44.859 22.662 -1.205 1.00 37.38 570 SER A O 1
ATOM 4606 N N . GLY A 1 571 ? 43.878 22.205 -3.188 1.00 35.78 571 GLY A N 1
ATOM 4607 C CA . GLY A 1 571 ? 44.086 20.744 -3.177 1.00 35.78 571 GLY A CA 1
ATOM 4608 C C . GLY A 1 571 ? 45.002 20.122 -4.246 1.00 35.78 571 GLY A C 1
ATOM 4609 O O . GLY A 1 571 ? 45.089 18.900 -4.297 1.00 35.78 571 GLY A O 1
ATOM 4610 N N . ILE A 1 572 ? 45.695 20.898 -5.091 1.00 32.59 572 ILE A N 1
ATOM 4611 C CA . ILE A 1 572 ? 46.753 20.377 -5.988 1.00 32.59 572 ILE A CA 1
ATOM 4612 C C . ILE A 1 572 ? 48.026 21.205 -5.770 1.00 32.59 572 ILE A C 1
ATOM 4614 O O . ILE A 1 572 ? 47.999 22.432 -5.842 1.00 32.59 572 ILE A O 1
ATOM 4618 N N . GLY A 1 573 ? 49.127 20.532 -5.429 1.00 31.06 573 GLY A N 1
ATOM 4619 C CA . GLY A 1 573 ? 50.288 21.165 -4.798 1.00 31.06 573 GLY A CA 1
ATOM 4620 C C . GLY A 1 573 ? 51.186 21.987 -5.728 1.00 31.06 573 GLY A C 1
ATOM 4621 O O . GLY A 1 573 ? 51.687 21.483 -6.729 1.00 31.06 573 GLY A O 1
ATOM 4622 N N . PHE A 1 574 ? 51.497 23.219 -5.311 1.00 29.58 574 PHE A N 1
ATOM 4623 C CA . PHE A 1 574 ? 52.609 24.021 -5.834 1.00 29.58 574 PHE A CA 1
ATOM 4624 C C . PHE A 1 574 ? 53.736 24.113 -4.790 1.00 29.58 574 PHE A C 1
ATOM 4626 O O . PHE A 1 574 ? 53.732 24.976 -3.915 1.00 29.58 574 PHE A O 1
ATOM 4633 N N . PHE A 1 575 ? 54.737 23.233 -4.889 1.00 29.22 575 PHE A N 1
ATOM 4634 C CA . PHE A 1 575 ? 55.948 23.298 -4.060 1.00 29.22 575 PHE A CA 1
ATOM 4635 C C . PHE A 1 575 ? 56.897 24.418 -4.529 1.00 29.22 575 PHE A C 1
ATOM 4637 O O . PHE A 1 575 ? 57.648 24.216 -5.483 1.00 29.22 575 PHE A O 1
ATOM 4644 N N . ARG A 1 576 ? 56.942 25.570 -3.836 1.00 27.62 576 ARG A N 1
ATOM 4645 C CA . ARG A 1 576 ? 58.037 26.567 -3.966 1.00 27.62 576 ARG A CA 1
ATOM 4646 C C . ARG A 1 576 ? 58.253 27.441 -2.712 1.00 27.62 576 ARG A C 1
ATOM 4648 O O . ARG A 1 576 ? 57.876 28.607 -2.714 1.00 27.62 576 ARG A O 1
ATOM 4655 N N . SER A 1 577 ? 58.953 26.928 -1.691 1.00 28.34 577 SER A N 1
ATOM 4656 C CA . SER A 1 577 ? 59.577 27.781 -0.643 1.00 28.34 577 SER A CA 1
ATOM 4657 C C . SER A 1 577 ? 60.606 27.098 0.292 1.00 28.34 577 SER A C 1
ATOM 4659 O O . SER A 1 577 ? 60.942 27.671 1.323 1.00 28.34 577 SER A O 1
ATOM 4661 N N . ALA A 1 578 ? 61.164 25.920 -0.039 1.00 28.19 578 ALA A N 1
ATOM 4662 C CA . ALA A 1 578 ? 61.975 25.132 0.916 1.00 28.19 578 ALA A CA 1
ATOM 4663 C C . ALA A 1 578 ? 63.360 24.637 0.426 1.00 28.19 578 ALA A C 1
ATOM 4665 O O . ALA A 1 578 ? 63.887 23.671 0.970 1.00 28.19 578 ALA A O 1
ATOM 4666 N N . ILE A 1 579 ? 63.996 25.286 -0.562 1.00 29.69 579 ILE A N 1
ATOM 4667 C CA . ILE A 1 579 ? 65.409 25.009 -0.910 1.00 29.69 579 ILE A CA 1
ATOM 4668 C C . ILE A 1 579 ? 66.222 26.309 -0.953 1.00 29.69 579 ILE A C 1
ATOM 4670 O O . ILE A 1 579 ? 66.219 27.037 -1.943 1.00 29.69 579 ILE A O 1
ATOM 4674 N N . ARG A 1 580 ? 66.985 26.565 0.119 1.00 31.02 580 ARG A N 1
ATOM 4675 C CA . ARG A 1 580 ? 68.134 27.489 0.115 1.00 31.02 580 ARG A CA 1
ATOM 4676 C C . ARG A 1 580 ? 69.249 26.982 1.037 1.00 31.02 580 ARG A C 1
ATOM 4678 O O . ARG A 1 580 ? 69.528 27.582 2.075 1.00 31.02 580 ARG A O 1
ATOM 4685 N N . ARG A 1 581 ? 69.921 25.898 0.630 1.00 29.12 581 ARG A N 1
ATOM 4686 C CA . ARG A 1 581 ? 71.309 25.635 1.052 1.00 29.12 581 ARG A CA 1
ATOM 4687 C C . ARG A 1 581 ? 72.049 24.640 0.145 1.00 29.12 581 ARG A C 1
ATOM 4689 O O . ARG A 1 581 ? 72.293 23.506 0.520 1.00 29.12 581 ARG A O 1
ATOM 4696 N N . LEU A 1 582 ? 72.456 25.110 -1.033 1.00 29.28 582 LEU A N 1
ATOM 4697 C CA . LEU A 1 582 ? 73.758 24.796 -1.640 1.00 29.28 582 LEU A CA 1
ATOM 4698 C C . LEU A 1 582 ? 74.145 25.942 -2.596 1.00 29.28 582 LEU A C 1
ATOM 4700 O O . LEU A 1 582 ? 73.331 26.835 -2.839 1.00 29.28 582 LEU A O 1
ATOM 4704 N N . SER A 1 583 ? 75.409 26.006 -3.018 1.00 24.31 583 SER A N 1
ATOM 4705 C CA . SER A 1 583 ? 76.061 27.270 -3.403 1.00 24.31 583 SER A CA 1
ATOM 4706 C C . SER A 1 583 ? 76.732 27.241 -4.783 1.00 24.31 583 SER A C 1
ATOM 4708 O O . SER A 1 583 ? 77.229 26.205 -5.202 1.00 24.31 583 SER A O 1
ATOM 4710 N N . ARG A 1 584 ? 76.821 28.425 -5.415 1.00 28.09 584 ARG A N 1
ATOM 4711 C CA . ARG A 1 584 ? 77.735 28.809 -6.518 1.00 28.09 584 ARG A CA 1
ATOM 4712 C C . ARG A 1 584 ? 77.788 27.922 -7.780 1.00 28.09 584 ARG A C 1
ATOM 4714 O O . ARG A 1 584 ? 78.595 27.003 -7.865 1.00 28.09 584 ARG A O 1
ATOM 4721 N N . ARG A 1 585 ? 77.148 28.408 -8.851 1.00 25.41 585 ARG A N 1
ATOM 4722 C CA . ARG A 1 585 ? 77.784 28.957 -10.085 1.00 25.41 585 ARG A CA 1
ATOM 4723 C C . ARG A 1 585 ? 76.653 29.470 -11.000 1.00 25.41 585 ARG A C 1
ATOM 4725 O O . ARG A 1 585 ? 75.657 28.787 -11.161 1.00 25.41 585 ARG A O 1
ATOM 4732 N N . SER A 1 586 ? 76.609 30.761 -11.333 1.00 23.41 586 SER A N 1
ATOM 4733 C CA . SER A 1 586 ? 77.404 31.478 -12.352 1.00 23.41 586 SER A CA 1
ATOM 4734 C C . SER A 1 586 ? 76.632 31.586 -13.677 1.00 23.41 586 SER A C 1
ATOM 4736 O O . SER A 1 586 ? 76.508 30.594 -14.379 1.00 23.41 586 SER A O 1
ATOM 4738 N N . SER A 1 587 ? 76.113 32.793 -13.936 1.00 22.84 587 SER A N 1
ATOM 4739 C CA . SER A 1 587 ? 76.024 33.542 -15.212 1.00 22.84 587 SER A CA 1
ATOM 4740 C C . SER A 1 587 ? 76.114 32.743 -16.539 1.00 22.84 587 SER A C 1
ATOM 4742 O O . SER A 1 587 ? 77.063 31.994 -16.719 1.00 22.84 587 SER A O 1
ATOM 4744 N N . GLU A 1 588 ? 75.240 32.907 -17.548 1.00 23.88 588 GLU A N 1
ATOM 4745 C CA . GLU A 1 588 ? 75.011 34.154 -18.319 1.00 23.88 588 GLU A CA 1
ATOM 4746 C C . GLU A 1 588 ? 73.810 34.103 -19.320 1.00 23.88 588 GLU A C 1
ATOM 4748 O O . GLU A 1 588 ? 73.447 33.039 -19.801 1.00 23.88 588 GLU A O 1
ATOM 4753 N N . LYS A 1 589 ? 73.295 35.304 -19.667 1.00 25.25 589 LYS A N 1
ATOM 4754 C CA . LYS A 1 589 ? 72.836 35.836 -20.991 1.00 25.25 589 LYS A CA 1
ATOM 4755 C C . LYS A 1 589 ? 71.727 35.177 -21.872 1.00 25.25 589 LYS A C 1
ATOM 4757 O O . LYS A 1 589 ? 71.812 34.039 -22.309 1.00 25.25 589 LYS A O 1
ATOM 4762 N N . LEU A 1 590 ? 70.761 36.040 -22.250 1.00 21.83 590 LEU A N 1
ATOM 4763 C CA . LEU A 1 590 ? 69.951 36.098 -23.504 1.00 21.83 590 LEU A CA 1
ATOM 4764 C C . LEU A 1 590 ? 70.815 36.551 -24.725 1.00 21.83 590 LEU A C 1
ATOM 4766 O O . LEU A 1 590 ? 71.982 36.865 -24.480 1.00 21.83 590 LEU A O 1
ATOM 4770 N N . PRO A 1 591 ? 70.304 36.754 -25.978 1.00 35.62 591 PRO A N 1
ATOM 4771 C CA . PRO A 1 591 ? 68.950 36.586 -26.572 1.00 35.62 591 PRO A CA 1
ATOM 4772 C C . PRO A 1 591 ? 68.963 35.436 -27.635 1.00 35.62 591 PRO A C 1
ATOM 4774 O O . PRO A 1 591 ? 69.670 34.473 -27.367 1.00 35.62 591 PRO A O 1
ATOM 4777 N N . THR A 1 592 ? 68.258 35.316 -28.784 1.00 21.33 592 THR A N 1
ATOM 4778 C CA . THR A 1 592 ? 67.324 36.079 -29.682 1.00 21.33 592 THR A CA 1
ATOM 4779 C C . THR A 1 592 ? 66.117 35.172 -30.080 1.00 21.33 592 THR A C 1
ATOM 4781 O O . THR A 1 592 ? 65.980 34.106 -29.490 1.00 21.33 592 THR A O 1
ATOM 4784 N N . MET A 1 593 ? 65.086 35.471 -30.901 1.00 21.69 593 MET A N 1
ATOM 4785 C CA . MET A 1 593 ? 64.835 36.252 -32.150 1.00 21.69 593 MET A CA 1
ATOM 4786 C C . MET A 1 593 ? 65.551 35.673 -33.402 1.00 21.69 593 MET A C 1
ATOM 4788 O O . MET A 1 593 ? 66.698 35.255 -33.281 1.00 21.69 593 MET A O 1
ATOM 4792 N N . GLN A 1 594 ? 64.975 35.570 -34.616 1.00 22.70 594 GLN A N 1
ATOM 4793 C CA . GLN A 1 594 ? 63.694 36.019 -35.236 1.00 22.70 594 GLN A CA 1
ATOM 4794 C C . GLN A 1 594 ? 63.462 35.183 -36.552 1.00 22.70 594 GLN A C 1
ATOM 4796 O O . GLN A 1 594 ? 64.361 34.420 -36.892 1.00 22.70 594 GLN A O 1
ATOM 4801 N N . ASP A 1 595 ? 62.391 35.202 -37.376 1.00 20.92 595 ASP A N 1
ATOM 4802 C CA . ASP A 1 595 ? 61.068 35.877 -37.434 1.00 20.92 595 ASP A CA 1
ATOM 4803 C C . ASP A 1 595 ? 60.114 35.181 -38.471 1.00 20.92 595 ASP A C 1
ATOM 4805 O O . ASP A 1 595 ? 60.582 34.409 -39.306 1.00 20.92 595 ASP A O 1
ATOM 4809 N N . SER A 1 596 ? 58.846 35.630 -38.552 1.00 23.06 596 SER A N 1
ATOM 4810 C CA . SER A 1 596 ? 58.062 35.885 -39.798 1.00 23.06 596 SER A CA 1
ATOM 4811 C C . SER A 1 596 ? 57.359 34.728 -40.577 1.00 23.06 596 SER A C 1
ATOM 4813 O O . SER A 1 596 ? 57.697 33.563 -40.395 1.00 23.06 596 SER A O 1
ATOM 4815 N N . PRO A 1 597 ? 56.384 35.021 -41.486 1.00 35.53 597 PRO A N 1
ATOM 4816 C CA . PRO A 1 597 ? 55.197 35.869 -41.243 1.00 35.53 597 PRO A CA 1
ATOM 4817 C C . PRO A 1 597 ? 53.853 35.413 -41.901 1.00 35.53 597 PRO A C 1
ATOM 4819 O O . PRO A 1 597 ? 53.823 34.732 -42.917 1.00 35.53 597 PRO A O 1
ATOM 4822 N N . LYS A 1 598 ? 52.745 35.930 -41.336 1.00 25.12 598 LYS A N 1
ATOM 4823 C CA . LYS A 1 598 ? 51.454 36.403 -41.925 1.00 25.12 598 LYS A CA 1
ATOM 4824 C C . LYS A 1 598 ? 50.931 35.915 -43.302 1.00 25.12 598 LYS A C 1
ATOM 4826 O O . LYS A 1 598 ? 51.604 36.089 -44.312 1.00 25.12 598 LYS A O 1
ATOM 4831 N N . LYS A 1 599 ? 49.617 35.620 -43.344 1.00 25.44 599 LYS A N 1
ATOM 4832 C CA . LYS A 1 599 ? 48.528 36.344 -44.075 1.00 25.44 599 LYS A CA 1
ATOM 4833 C C . LYS A 1 599 ? 47.174 35.951 -43.431 1.00 25.44 599 LYS A C 1
ATOM 4835 O O . LYS A 1 599 ? 47.048 34.807 -43.010 1.00 25.44 599 LYS A O 1
ATOM 4840 N N . ASP A 1 600 ? 46.323 36.887 -42.993 1.00 24.80 600 ASP A N 1
ATOM 4841 C CA . ASP A 1 600 ? 45.273 37.645 -43.726 1.00 24.80 600 ASP A CA 1
ATOM 4842 C C . ASP A 1 600 ? 44.087 36.741 -44.163 1.00 24.80 600 ASP A C 1
ATOM 4844 O O . ASP A 1 600 ? 44.310 35.611 -44.583 1.00 24.80 600 ASP A O 1
ATOM 4848 N N . GLU A 1 601 ? 42.804 37.118 -44.039 1.00 23.16 601 GLU A N 1
ATOM 4849 C CA . GLU A 1 601 ? 42.201 38.470 -44.031 1.00 23.16 601 GLU A CA 1
ATOM 4850 C C . GLU A 1 601 ? 40.903 38.568 -43.165 1.00 23.16 601 GLU A C 1
ATOM 4852 O O . GLU A 1 601 ? 40.431 37.566 -42.628 1.00 23.16 601 GLU A O 1
ATOM 4857 N N . SER A 1 602 ? 40.318 39.769 -42.998 1.00 24.31 602 SER A N 1
ATOM 4858 C CA . SER A 1 602 ? 39.063 40.023 -42.238 1.00 24.31 602 SER A CA 1
ATOM 4859 C C . SER A 1 602 ? 38.290 41.246 -42.775 1.00 24.31 602 SER A C 1
ATOM 4861 O O . SER A 1 602 ? 38.846 42.003 -43.569 1.00 24.31 602 SER A O 1
ATOM 4863 N N . PRO A 1 603 ? 37.025 41.468 -42.355 1.00 35.28 603 PRO A N 1
ATOM 4864 C CA . PRO A 1 603 ? 36.675 42.713 -41.627 1.00 35.28 603 PRO A CA 1
ATOM 4865 C C . PRO A 1 603 ? 35.870 42.433 -40.320 1.00 35.28 603 PRO A C 1
ATOM 4867 O O . PRO A 1 603 ? 35.136 41.454 -40.271 1.00 35.28 603 PRO A O 1
ATOM 4870 N N . VAL A 1 604 ? 36.006 43.138 -39.175 1.00 26.69 604 VAL A N 1
ATOM 4871 C CA . VAL A 1 604 ? 35.897 44.601 -38.876 1.00 26.69 604 VAL A CA 1
ATOM 4872 C C . VAL A 1 604 ? 34.425 45.064 -38.995 1.00 26.69 604 VAL A C 1
ATOM 4874 O O . VAL A 1 604 ? 33.819 44.816 -40.026 1.00 26.69 604 VAL A O 1
ATOM 4877 N N . ARG A 1 605 ? 33.724 45.698 -38.031 1.00 24.53 605 ARG A N 1
ATOM 4878 C CA . ARG A 1 605 ? 33.983 46.600 -36.861 1.00 24.53 605 ARG A CA 1
ATOM 4879 C C . ARG A 1 605 ? 33.006 46.219 -35.702 1.00 24.53 605 ARG A C 1
ATOM 4881 O O . ARG A 1 605 ? 32.144 45.384 -35.931 1.00 24.53 605 ARG A O 1
ATOM 4888 N N . ASN A 1 606 ? 33.003 46.763 -34.477 1.00 23.78 606 ASN A N 1
ATOM 4889 C CA . ASN A 1 606 ? 33.747 47.854 -33.826 1.00 23.78 606 ASN A CA 1
ATOM 4890 C C . ASN A 1 606 ? 33.929 47.529 -32.320 1.00 23.78 606 ASN A C 1
ATOM 4892 O O . ASN A 1 606 ? 33.221 46.671 -31.797 1.00 23.78 606 ASN A O 1
ATOM 4896 N N . SER A 1 607 ? 34.818 48.230 -31.612 1.00 28.08 607 SER A N 1
ATOM 4897 C CA . SER A 1 607 ? 35.008 48.091 -30.156 1.00 28.08 607 SER A CA 1
ATOM 4898 C C . SER A 1 607 ? 34.431 49.269 -29.376 1.00 28.08 607 SER A C 1
ATOM 4900 O O . SER A 1 607 ? 34.670 50.403 -29.774 1.00 28.08 607 SER A O 1
ATOM 4902 N N . ASP A 1 608 ? 33.834 49.005 -28.213 1.00 24.23 608 ASP A N 1
ATOM 4903 C CA . ASP A 1 608 ? 33.873 49.929 -27.075 1.00 24.23 608 ASP A CA 1
ATOM 4904 C C . ASP A 1 608 ? 33.868 49.150 -25.752 1.00 24.23 608 ASP A C 1
ATOM 4906 O O . ASP A 1 608 ? 33.415 48.003 -25.685 1.00 24.23 608 ASP A O 1
ATOM 4910 N N . SER A 1 609 ? 34.465 49.731 -24.711 1.00 29.41 609 SER A N 1
ATOM 4911 C CA . SER A 1 609 ? 34.847 49.003 -23.497 1.00 29.41 609 SER A CA 1
ATOM 4912 C C . SER A 1 609 ? 33.774 49.006 -22.411 1.00 29.41 609 SER A C 1
ATOM 4914 O O . SER A 1 609 ? 33.349 50.068 -21.964 1.00 29.41 609 SER A O 1
ATOM 4916 N N . ASN A 1 610 ? 33.471 47.830 -21.858 1.00 24.14 610 ASN A N 1
ATOM 4917 C CA . ASN A 1 610 ? 32.982 47.723 -20.484 1.00 24.14 610 ASN A CA 1
ATOM 4918 C C . ASN A 1 610 ? 33.619 46.506 -19.801 1.00 24.14 610 ASN A C 1
ATOM 4920 O O . ASN A 1 610 ? 33.424 45.366 -20.220 1.00 24.14 610 ASN A O 1
ATOM 4924 N N . GLN A 1 611 ? 34.431 46.762 -18.777 1.00 35.41 611 GLN A N 1
ATOM 4925 C CA . GLN A 1 611 ? 35.244 45.761 -18.089 1.00 35.41 611 GLN A CA 1
ATOM 4926 C C . GLN A 1 611 ? 34.646 45.485 -16.706 1.00 35.41 611 GLN A C 1
ATOM 4928 O O . GLN A 1 611 ? 35.012 46.157 -15.750 1.00 35.41 611 GLN A O 1
ATOM 4933 N N . ASN A 1 612 ? 33.736 44.509 -16.598 1.00 26.36 612 ASN A N 1
ATOM 4934 C CA . ASN A 1 612 ? 33.266 43.975 -15.312 1.00 26.36 612 ASN A CA 1
ATOM 4935 C C . ASN A 1 612 ? 32.738 42.529 -15.422 1.00 26.36 612 ASN A C 1
ATOM 4937 O O . ASN A 1 612 ? 32.172 42.129 -16.435 1.00 26.36 612 ASN A O 1
ATOM 4941 N N . ASP A 1 613 ? 32.935 41.780 -14.334 1.00 29.64 613 ASP A N 1
ATOM 4942 C CA . ASP A 1 613 ? 32.211 40.578 -13.892 1.00 29.64 613 ASP A CA 1
ATOM 4943 C C . ASP A 1 613 ? 31.948 39.409 -14.863 1.00 29.64 613 ASP A C 1
ATOM 4945 O O . ASP A 1 613 ? 30.825 39.141 -15.289 1.00 29.64 613 ASP A O 1
ATOM 4949 N N . ILE A 1 614 ? 32.961 38.542 -15.000 1.00 33.44 614 ILE A N 1
ATOM 4950 C CA . ILE A 1 614 ? 32.745 37.090 -15.147 1.00 33.44 614 ILE A CA 1
ATOM 4951 C C . ILE A 1 614 ? 33.399 36.367 -13.957 1.00 33.44 614 ILE A C 1
ATOM 4953 O O . ILE A 1 614 ? 34.530 35.888 -14.027 1.00 33.44 614 ILE A O 1
ATOM 4957 N N . LEU A 1 615 ? 32.673 36.289 -12.837 1.00 31.48 615 LEU A N 1
ATOM 4958 C CA . LEU A 1 615 ? 33.061 35.502 -11.661 1.00 31.48 615 LEU A CA 1
ATOM 4959 C C . LEU A 1 615 ? 32.837 33.994 -11.929 1.00 31.48 615 LEU A C 1
ATOM 4961 O O . LEU A 1 615 ? 31.696 33.581 -12.165 1.00 31.48 615 LEU A O 1
ATOM 4965 N N . PRO A 1 616 ? 33.880 33.138 -11.889 1.00 35.78 616 PRO A N 1
ATOM 4966 C CA . PRO A 1 616 ? 33.754 31.735 -12.280 1.00 35.78 616 PRO A CA 1
ATOM 4967 C C . PRO A 1 616 ? 33.056 30.896 -11.200 1.00 35.78 616 PRO A C 1
ATOM 4969 O O . PRO A 1 616 ? 33.637 30.549 -10.170 1.00 35.78 616 PRO A O 1
ATOM 4972 N N . THR A 1 617 ? 31.814 30.496 -11.475 1.00 40.94 617 THR A N 1
ATOM 4973 C CA . THR A 1 617 ? 31.036 29.555 -10.653 1.00 40.94 617 THR A CA 1
ATOM 4974 C C . THR A 1 617 ? 31.554 28.120 -10.821 1.00 40.94 617 THR A C 1
ATOM 4976 O O . THR A 1 617 ? 30.971 27.298 -11.526 1.00 40.94 617 THR A O 1
ATOM 4979 N N . LYS A 1 618 ? 32.670 27.796 -10.151 1.00 54.88 618 LYS A N 1
ATOM 4980 C CA . LYS A 1 618 ? 33.115 26.403 -9.975 1.00 54.88 618 LYS A CA 1
ATOM 4981 C C . LYS A 1 618 ? 32.042 25.618 -9.216 1.00 54.88 618 LYS A C 1
ATOM 4983 O O . LYS A 1 618 ? 31.812 25.885 -8.041 1.00 54.88 618 LYS A O 1
ATOM 4988 N N . ARG A 1 619 ? 31.392 24.653 -9.874 1.00 54.84 619 ARG A N 1
ATOM 4989 C CA . ARG A 1 619 ? 30.305 23.852 -9.274 1.00 54.84 619 ARG A CA 1
ATOM 4990 C C . ARG A 1 619 ? 30.768 23.019 -8.071 1.00 54.84 619 ARG A C 1
ATOM 4992 O O . ARG A 1 619 ? 29.993 22.829 -7.139 1.00 54.84 619 ARG A O 1
ATOM 4999 N N . ASP A 1 620 ? 32.038 22.622 -8.068 1.00 59.75 620 ASP A N 1
ATOM 5000 C CA . ASP A 1 620 ? 32.696 21.776 -7.063 1.00 59.75 620 ASP A CA 1
ATOM 5001 C C . ASP A 1 620 ? 32.532 22.290 -5.616 1.00 59.75 620 ASP A C 1
ATOM 5003 O O . ASP A 1 620 ? 32.379 21.503 -4.679 1.00 59.75 620 ASP A O 1
ATOM 5007 N N . CYS A 1 621 ? 32.498 23.614 -5.400 1.00 67.06 621 CYS A N 1
ATOM 5008 C CA . CYS A 1 621 ? 32.372 24.158 -4.043 1.00 67.06 621 CYS A CA 1
ATOM 5009 C C . CYS A 1 621 ? 30.993 23.896 -3.405 1.00 67.06 621 CYS A C 1
ATOM 5011 O O . CYS A 1 621 ? 30.902 23.875 -2.176 1.00 67.06 621 CYS A O 1
ATOM 5013 N N . TRP A 1 622 ? 29.956 23.598 -4.197 1.00 74.31 622 TRP A N 1
ATOM 5014 C CA . TRP A 1 622 ? 28.592 23.323 -3.722 1.00 74.31 622 TRP A CA 1
ATOM 5015 C C . TRP A 1 622 ? 28.234 21.831 -3.624 1.00 74.31 622 TRP A C 1
ATOM 5017 O O . TRP A 1 622 ? 27.159 21.516 -3.124 1.00 74.31 622 TRP A O 1
ATOM 5027 N N . THR A 1 623 ? 29.088 20.918 -4.096 1.00 79.75 623 THR A N 1
ATOM 5028 C CA . THR A 1 623 ? 28.839 19.461 -4.084 1.00 79.75 623 THR A CA 1
ATOM 5029 C C . THR A 1 623 ? 29.437 18.752 -2.864 1.00 79.75 623 THR A C 1
ATOM 5031 O O . THR A 1 623 ? 30.306 19.305 -2.185 1.00 79.75 623 THR A O 1
ATOM 5034 N N . PHE A 1 624 ? 29.000 17.512 -2.628 1.00 82.88 624 PHE A N 1
ATOM 5035 C CA . PHE A 1 624 ? 29.501 16.568 -1.622 1.00 82.88 624 PHE A CA 1
ATOM 5036 C C . PHE A 1 624 ? 31.037 16.561 -1.523 1.00 82.88 624 PHE A C 1
ATOM 5038 O O . PHE A 1 624 ? 31.731 16.547 -2.542 1.00 82.88 624 PHE A O 1
ATOM 5045 N N . THR A 1 625 ? 31.573 16.534 -0.298 1.00 82.38 625 THR A N 1
ATOM 5046 C CA . THR A 1 625 ? 33.022 16.434 -0.050 1.00 82.38 625 THR A CA 1
ATOM 5047 C C . THR A 1 625 ? 33.313 15.565 1.171 1.00 82.38 625 THR A C 1
ATOM 5049 O O . THR A 1 625 ? 32.602 15.620 2.172 1.00 82.38 625 THR A O 1
ATOM 5052 N N . LYS A 1 626 ? 34.371 14.752 1.088 1.00 79.44 626 LYS A N 1
ATOM 5053 C CA . LYS A 1 626 ? 34.805 13.846 2.170 1.00 79.44 626 LYS A CA 1
ATOM 5054 C C . LYS A 1 626 ? 35.809 14.480 3.133 1.00 79.44 626 LYS A C 1
ATOM 5056 O O . LYS A 1 626 ? 36.128 13.882 4.151 1.00 79.44 626 LYS A O 1
ATOM 5061 N N . ASN A 1 627 ? 36.356 15.639 2.774 1.00 81.81 627 ASN A N 1
ATOM 5062 C CA . ASN A 1 627 ? 37.378 16.319 3.560 1.00 81.81 627 ASN A CA 1
ATOM 5063 C C . ASN A 1 627 ? 36.706 17.258 4.574 1.00 81.81 627 ASN A C 1
ATOM 5065 O O . ASN A 1 627 ? 35.748 17.932 4.184 1.00 81.81 627 ASN A O 1
ATOM 5069 N N . PRO A 1 628 ? 37.223 17.386 5.811 1.00 82.44 628 PRO A N 1
ATOM 5070 C CA . PRO A 1 628 ? 36.816 18.444 6.730 1.00 82.44 628 PRO A CA 1
ATOM 5071 C C . PRO A 1 628 ? 36.882 19.830 6.073 1.00 82.44 628 PRO A C 1
ATOM 5073 O O . PRO A 1 628 ? 37.825 20.141 5.332 1.00 82.44 628 PRO A O 1
ATOM 5076 N N . LEU A 1 629 ? 35.880 20.670 6.345 1.00 83.31 629 LEU A N 1
ATOM 5077 C CA . LEU A 1 629 ? 35.915 22.078 5.959 1.00 83.31 629 LEU A CA 1
ATOM 5078 C C . LEU A 1 629 ? 37.076 22.794 6.676 1.00 83.31 629 LEU A C 1
ATOM 5080 O O . LEU A 1 629 ? 37.528 22.382 7.740 1.00 83.31 629 LEU A O 1
ATOM 5084 N N . ARG A 1 630 ? 37.577 23.877 6.071 1.00 81.81 630 ARG A N 1
ATOM 5085 C CA . ARG A 1 630 ? 38.651 24.732 6.631 1.00 81.81 630 ARG A CA 1
ATOM 5086 C C . ARG A 1 630 ? 38.198 26.160 6.952 1.00 81.81 630 ARG A C 1
ATOM 5088 O O . ARG A 1 630 ? 39.012 26.998 7.314 1.00 81.81 630 ARG A O 1
ATOM 5095 N N . GLN A 1 631 ? 36.928 26.432 6.689 1.00 84.00 631 GLN A N 1
ATOM 5096 C CA . GLN A 1 631 ? 36.212 27.687 6.879 1.00 84.00 631 GLN A CA 1
ATOM 5097 C C . GLN A 1 631 ? 34.714 27.372 6.756 1.00 84.00 631 GLN A C 1
ATOM 5099 O O . GLN A 1 631 ? 34.337 26.463 6.007 1.00 84.00 631 GLN A O 1
ATOM 5104 N N . SER A 1 632 ? 33.887 28.136 7.453 1.00 85.38 632 SER A N 1
ATOM 5105 C CA . SER A 1 632 ? 32.429 28.153 7.326 1.00 85.38 632 SER A CA 1
ATOM 5106 C C . SER A 1 632 ? 31.977 28.504 5.900 1.00 85.38 632 SER A C 1
ATOM 5108 O O . SER A 1 632 ? 32.696 29.154 5.120 1.00 85.38 632 SER A O 1
ATOM 5110 N N . ILE A 1 633 ? 30.775 28.042 5.546 1.00 85.75 633 ILE A N 1
ATOM 5111 C CA . ILE A 1 633 ? 30.110 28.393 4.286 1.00 85.75 633 ILE A CA 1
ATOM 5112 C C . ILE A 1 633 ? 29.472 29.781 4.409 1.00 85.75 633 ILE A C 1
ATOM 5114 O O . ILE A 1 633 ? 29.533 30.563 3.467 1.00 85.75 633 ILE A O 1
ATOM 5118 N N . THR A 1 634 ? 28.883 30.109 5.553 1.00 86.50 634 THR A N 1
ATOM 5119 C CA . THR A 1 634 ? 28.351 31.433 5.900 1.00 86.50 634 THR A CA 1
ATOM 5120 C C . THR A 1 634 ? 29.467 32.390 6.353 1.00 86.50 634 THR A C 1
ATOM 5122 O O . THR A 1 634 ? 30.655 32.121 6.180 1.00 86.50 634 THR A O 1
ATOM 5125 N N . LYS A 1 635 ? 29.110 33.574 6.865 1.00 82.88 635 LYS A N 1
ATOM 5126 C CA . LYS A 1 635 ? 30.044 34.470 7.559 1.00 82.88 635 LYS A CA 1
ATOM 5127 C C . LYS A 1 635 ? 29.765 34.386 9.056 1.00 82.88 635 LYS A C 1
ATOM 5129 O O . LYS A 1 635 ? 28.789 34.974 9.510 1.00 82.88 635 LYS A O 1
ATOM 5134 N N . LEU A 1 636 ? 30.620 33.671 9.777 1.00 83.00 636 LEU A N 1
ATOM 5135 C CA . LEU A 1 636 ? 30.609 33.589 11.235 1.00 83.00 636 LEU A CA 1
ATOM 5136 C C . LEU A 1 636 ? 31.819 34.333 11.820 1.00 83.00 636 LEU A C 1
ATOM 5138 O O . LEU A 1 636 ? 32.790 34.604 11.103 1.00 83.00 636 LEU A O 1
ATOM 5142 N N . ASP A 1 637 ? 31.719 34.664 13.105 1.00 79.94 637 ASP A N 1
ATOM 5143 C CA . ASP A 1 637 ? 32.824 35.142 13.942 1.00 79.94 637 ASP A CA 1
ATOM 5144 C C . ASP A 1 637 ? 33.658 33.954 14.453 1.00 79.94 637 ASP A C 1
ATOM 5146 O O . ASP A 1 637 ? 33.197 32.816 14.397 1.00 79.94 637 ASP A O 1
ATOM 5150 N N . GLY A 1 638 ? 34.883 34.204 14.935 1.00 78.62 638 GLY A N 1
ATOM 5151 C CA . GLY A 1 638 ? 35.907 33.169 15.168 1.00 78.62 638 GLY A CA 1
ATOM 5152 C C . GLY A 1 638 ? 35.428 31.937 15.942 1.00 78.62 638 GLY A C 1
ATOM 5153 O O . GLY A 1 638 ? 35.500 30.828 15.419 1.00 78.62 638 GLY A O 1
ATOM 5154 N N . ASP A 1 639 ? 34.879 32.139 17.140 1.00 83.19 639 ASP A N 1
ATOM 5155 C CA . ASP A 1 639 ? 34.445 31.049 18.026 1.00 83.19 639 ASP A CA 1
ATOM 5156 C C . ASP A 1 639 ? 33.313 30.213 17.387 1.00 83.19 639 ASP A C 1
ATOM 5158 O O . ASP A 1 639 ? 33.342 28.982 17.390 1.00 83.19 639 ASP A O 1
ATOM 5162 N N . LEU A 1 640 ? 32.356 30.882 16.730 1.00 85.06 640 LEU A N 1
ATOM 5163 C CA . LEU A 1 640 ? 31.260 30.241 15.992 1.00 85.06 640 LEU A CA 1
ATOM 5164 C C . LEU A 1 640 ? 31.741 29.548 14.705 1.00 85.06 640 LEU A C 1
ATOM 5166 O O . LEU A 1 640 ? 31.132 28.573 14.265 1.00 85.06 640 LEU A O 1
ATOM 5170 N N . GLU A 1 641 ? 32.817 30.033 14.080 1.00 86.94 641 GLU A N 1
ATOM 5171 C CA . GLU A 1 641 ? 33.455 29.379 12.936 1.00 86.94 641 GLU A CA 1
ATOM 5172 C C . GLU A 1 641 ? 34.184 28.093 13.373 1.00 86.94 641 GLU A C 1
ATOM 5174 O O . GLU A 1 641 ? 34.091 27.091 12.662 1.00 86.94 641 GLU A O 1
ATOM 5179 N N . GLU A 1 642 ? 34.802 28.050 14.560 1.00 86.88 642 GLU A N 1
ATOM 5180 C CA . GLU A 1 642 ? 35.345 26.804 15.129 1.00 86.88 642 GLU A CA 1
ATOM 5181 C C . GLU A 1 642 ? 34.235 25.799 15.502 1.00 86.88 642 GLU A C 1
ATOM 5183 O O . GLU A 1 642 ? 34.317 24.631 15.104 1.00 86.88 642 GLU A O 1
ATOM 5188 N N . GLU A 1 643 ? 33.148 26.238 16.152 1.00 87.00 643 GLU A N 1
ATOM 5189 C CA . GLU A 1 643 ? 31.974 25.388 16.431 1.00 87.00 643 GLU A CA 1
ATOM 5190 C C . GLU A 1 643 ? 31.348 24.814 15.143 1.00 87.00 643 GLU A C 1
ATOM 5192 O O . GLU A 1 643 ? 31.079 23.611 15.051 1.00 87.00 643 GLU A O 1
ATOM 5197 N N . ALA A 1 644 ? 31.173 25.643 14.109 1.00 87.69 644 ALA A N 1
ATOM 5198 C CA . ALA A 1 644 ? 30.642 25.232 12.807 1.00 87.69 644 ALA A CA 1
ATOM 5199 C C . ALA A 1 644 ? 31.505 24.177 12.097 1.00 87.69 644 ALA A C 1
ATOM 5201 O O . ALA A 1 644 ? 30.973 23.283 11.426 1.00 87.69 644 ALA A O 1
ATOM 5202 N N . LEU A 1 645 ? 32.830 24.273 12.227 1.00 89.19 645 LEU A N 1
ATOM 5203 C CA . LEU A 1 645 ? 33.763 23.281 11.694 1.00 89.19 645 LEU A CA 1
ATOM 5204 C C . LEU A 1 645 ? 33.747 21.994 12.526 1.00 89.19 645 LEU A C 1
ATOM 5206 O O . LEU A 1 645 ? 33.767 20.899 11.960 1.00 89.19 645 LEU A O 1
ATOM 5210 N N . GLN A 1 646 ? 33.627 22.101 13.850 1.00 89.25 646 GLN A N 1
ATOM 5211 C CA . GLN A 1 646 ? 33.532 20.941 14.732 1.00 89.25 646 GLN A CA 1
ATOM 5212 C C . GLN A 1 646 ? 32.232 20.143 14.505 1.00 89.25 646 GLN A C 1
ATOM 5214 O O . GLN A 1 646 ? 32.278 18.907 14.479 1.00 89.25 646 GLN A O 1
ATOM 5219 N N . ILE A 1 647 ? 31.105 20.817 14.250 1.00 90.00 647 ILE A N 1
ATOM 5220 C CA . ILE A 1 647 ? 29.838 20.189 13.834 1.00 90.00 647 ILE A CA 1
ATOM 5221 C C . ILE A 1 647 ? 29.993 19.452 12.495 1.00 90.00 647 ILE A C 1
ATOM 5223 O O . ILE A 1 647 ? 29.510 18.325 12.357 1.00 90.00 647 ILE A O 1
ATOM 5227 N N . PHE A 1 648 ? 30.709 20.026 11.523 1.00 89.69 648 PHE A N 1
ATOM 5228 C CA . PHE A 1 648 ? 30.959 19.358 10.242 1.00 89.69 648 PHE A CA 1
ATOM 5229 C C . PHE A 1 648 ? 31.777 18.064 10.408 1.00 89.69 648 PHE A C 1
ATOM 5231 O O . PHE A 1 648 ? 31.456 17.042 9.799 1.00 89.69 648 PHE A O 1
ATOM 5238 N N . THR A 1 649 ? 32.783 18.063 11.284 1.00 88.38 649 THR A N 1
ATOM 5239 C CA . THR A 1 649 ? 33.537 16.852 11.660 1.00 88.38 649 THR A CA 1
ATOM 5240 C C . THR A 1 649 ? 32.627 15.799 12.315 1.00 88.38 649 THR A C 1
ATOM 5242 O O . THR A 1 649 ? 32.709 14.612 11.998 1.00 88.38 649 THR A O 1
ATOM 5245 N N . TRP A 1 650 ? 31.674 16.206 13.165 1.00 88.12 650 TRP A N 1
ATOM 5246 C CA . TRP A 1 650 ? 30.679 15.281 13.733 1.00 88.12 650 TRP A CA 1
ATOM 5247 C C . TRP A 1 650 ? 29.737 14.695 12.664 1.00 88.12 650 TRP A C 1
ATOM 5249 O O . TRP A 1 650 ? 29.394 13.513 12.735 1.00 88.12 650 TRP A O 1
ATOM 5259 N N . LEU A 1 651 ? 29.375 15.462 11.627 1.00 88.12 651 LEU A N 1
ATOM 5260 C CA . LEU A 1 651 ? 28.640 14.937 10.469 1.00 88.12 651 LEU A CA 1
ATOM 5261 C C . LEU A 1 651 ? 29.451 13.889 9.686 1.00 88.12 651 LEU A C 1
ATOM 5263 O O . LEU A 1 651 ? 28.892 12.858 9.297 1.00 88.12 651 LEU A O 1
ATOM 5267 N N . LEU A 1 652 ? 30.753 14.113 9.467 1.00 87.19 652 LEU A N 1
ATOM 5268 C CA . LEU A 1 652 ? 31.622 13.138 8.792 1.00 87.19 652 LEU A CA 1
ATOM 5269 C C . LEU A 1 652 ? 31.720 11.826 9.586 1.00 87.19 652 LEU A C 1
ATOM 5271 O O . LEU A 1 652 ? 31.559 10.753 8.992 1.00 87.19 652 LEU A O 1
ATOM 5275 N N . MET A 1 653 ? 31.863 11.894 10.914 1.00 84.12 653 MET A N 1
ATOM 5276 C CA . MET A 1 653 ? 31.813 10.712 11.786 1.00 84.12 653 MET A CA 1
ATOM 5277 C C . MET A 1 653 ? 30.451 9.997 11.739 1.00 84.12 653 MET A C 1
ATOM 5279 O O . MET A 1 653 ? 30.419 8.785 11.532 1.00 84.12 653 MET A O 1
ATOM 5283 N N . TYR A 1 654 ? 29.316 10.710 11.831 1.00 84.00 654 TYR A N 1
ATOM 5284 C CA . TYR A 1 654 ? 27.978 10.087 11.728 1.00 84.00 654 TYR A CA 1
ATOM 5285 C C . TYR A 1 654 ? 27.751 9.373 10.381 1.00 84.00 654 TYR A C 1
ATOM 5287 O O . TYR A 1 654 ? 27.061 8.350 10.307 1.00 84.00 654 TYR A O 1
ATOM 5295 N N . SER A 1 655 ? 28.352 9.899 9.312 1.00 82.06 655 SER A N 1
ATOM 5296 C CA . SER A 1 655 ? 28.292 9.314 7.970 1.00 82.06 655 SER A CA 1
ATOM 5297 C C . SER A 1 655 ? 29.211 8.097 7.764 1.00 82.06 655 SER A C 1
ATOM 5299 O O . SER A 1 655 ? 29.067 7.390 6.765 1.00 82.06 655 SER A O 1
ATOM 5301 N N . GLY A 1 656 ? 30.134 7.829 8.699 1.00 77.50 656 GLY A N 1
ATOM 5302 C CA . GLY A 1 656 ? 31.133 6.760 8.599 1.00 77.50 656 GLY A CA 1
ATOM 5303 C C . GLY A 1 656 ? 32.311 7.072 7.668 1.00 77.50 656 GLY A C 1
ATOM 5304 O O . GLY A 1 656 ? 32.984 6.147 7.216 1.00 77.50 656 GLY A O 1
ATOM 5305 N N . ILE A 1 657 ? 32.552 8.350 7.348 1.00 77.25 657 ILE A N 1
ATOM 5306 C CA . ILE A 1 657 ? 33.729 8.796 6.577 1.00 77.25 657 ILE A CA 1
ATOM 5307 C C . ILE A 1 657 ? 34.971 8.895 7.478 1.00 77.25 657 ILE A C 1
ATOM 5309 O O . ILE A 1 657 ? 36.085 8.655 7.014 1.00 77.25 657 ILE A O 1
ATOM 5313 N N . GLU A 1 658 ? 34.777 9.222 8.756 1.00 69.38 658 GLU A N 1
ATOM 5314 C CA . GLU A 1 658 ? 35.834 9.449 9.744 1.00 69.38 658 GLU A CA 1
ATOM 5315 C C . GLU A 1 658 ? 35.678 8.506 10.949 1.00 69.38 658 GLU A C 1
ATOM 5317 O O . GLU A 1 658 ? 34.566 8.105 11.299 1.00 69.38 658 GLU A O 1
ATOM 5322 N N . SER A 1 659 ? 36.797 8.098 11.555 1.00 59.22 659 SER A N 1
ATOM 5323 C CA . SER A 1 659 ? 36.824 7.055 12.588 1.00 59.22 659 SER A CA 1
ATOM 5324 C C . SER A 1 659 ? 36.397 7.596 13.953 1.00 59.22 659 SER A C 1
ATOM 5326 O O . SER A 1 659 ? 37.083 8.435 14.530 1.00 59.22 659 SER A O 1
ATOM 5328 N N . ALA A 1 660 ? 35.312 7.060 14.514 1.00 58.34 660 ALA A N 1
ATOM 5329 C CA . ALA A 1 660 ? 34.720 7.499 15.782 1.00 58.34 660 ALA A CA 1
ATOM 5330 C C . ALA A 1 660 ? 35.487 7.035 17.048 1.00 58.34 660 ALA A C 1
ATOM 5332 O O . ALA A 1 660 ? 34.882 6.703 18.063 1.00 58.34 660 ALA A O 1
ATOM 5333 N N . SER A 1 661 ? 36.824 7.010 17.023 1.00 49.19 661 SER A N 1
ATOM 5334 C CA . SER A 1 661 ? 37.682 6.483 18.104 1.00 49.19 661 SER A CA 1
ATOM 5335 C C . SER A 1 661 ? 37.803 7.394 19.341 1.00 49.19 661 SER A C 1
ATOM 5337 O O . SER A 1 661 ? 38.822 7.362 20.026 1.00 49.19 661 SER A O 1
ATOM 5339 N N . ALA A 1 662 ? 36.803 8.242 19.592 1.00 48.22 662 ALA A N 1
ATOM 5340 C CA . ALA A 1 662 ? 36.790 9.262 20.646 1.00 48.22 662 ALA A CA 1
ATOM 5341 C C . ALA A 1 662 ? 35.402 9.445 21.302 1.00 48.22 662 ALA A C 1
ATOM 5343 O O . ALA A 1 662 ? 35.163 10.450 21.969 1.00 48.22 662 ALA A O 1
ATOM 5344 N N . LEU A 1 663 ? 34.471 8.506 21.091 1.00 51.22 663 LEU A N 1
ATOM 5345 C CA . LEU A 1 663 ? 33.127 8.514 21.677 1.00 51.22 663 LEU A CA 1
ATOM 5346 C C . LEU A 1 663 ? 32.837 7.137 22.284 1.00 51.22 663 LEU A C 1
ATOM 5348 O O . LEU A 1 663 ? 32.847 6.133 21.576 1.00 51.22 663 LEU A O 1
ATOM 5352 N N . GLU A 1 664 ? 32.594 7.089 23.594 1.00 45.84 664 GLU A N 1
ATOM 5353 C CA . GLU A 1 664 ? 32.431 5.827 24.337 1.00 45.84 664 GLU A CA 1
ATOM 5354 C C . GLU A 1 664 ? 31.036 5.190 24.129 1.00 45.84 664 GLU A C 1
ATOM 5356 O O . GLU A 1 664 ? 30.883 3.970 24.213 1.00 45.84 664 GLU A O 1
ATOM 5361 N N . ASP A 1 665 ? 30.033 5.994 23.752 1.00 45.50 665 ASP A N 1
ATOM 5362 C CA . ASP A 1 665 ? 28.672 5.551 23.417 1.00 45.50 665 ASP A CA 1
ATOM 5363 C C . ASP A 1 665 ? 28.537 5.114 21.943 1.00 45.50 665 ASP A C 1
ATOM 5365 O O . ASP A 1 665 ? 28.359 5.935 21.039 1.00 45.50 665 ASP A O 1
ATOM 5369 N N . ASN A 1 666 ? 28.512 3.800 21.699 1.00 49.78 666 ASN A N 1
ATOM 5370 C CA . ASN A 1 666 ? 28.394 3.164 20.370 1.00 49.78 666 ASN A CA 1
ATOM 5371 C C . ASN A 1 666 ? 27.000 3.284 19.684 1.00 49.78 666 ASN A C 1
ATOM 5373 O O . ASN A 1 666 ? 26.631 2.464 18.842 1.00 49.78 666 ASN A O 1
ATOM 5377 N N . GLU A 1 667 ? 26.197 4.297 20.016 1.00 63.44 667 GLU A N 1
ATOM 5378 C CA . GLU A 1 667 ? 24.843 4.510 19.478 1.00 63.44 667 GLU A CA 1
ATOM 5379 C C . GLU A 1 667 ? 24.840 5.612 18.398 1.00 63.44 667 GLU A C 1
ATOM 5381 O O . GLU A 1 667 ? 24.940 6.790 18.737 1.00 63.44 667 GLU A O 1
ATOM 5386 N N . PRO A 1 668 ? 24.643 5.309 17.098 1.00 67.81 668 PRO A N 1
ATOM 5387 C CA . PRO A 1 668 ? 24.850 6.289 16.025 1.00 67.81 668 PRO A CA 1
ATOM 5388 C C . PRO A 1 668 ? 23.905 7.501 16.080 1.00 67.81 668 PRO A C 1
ATOM 5390 O O . PRO A 1 668 ? 24.205 8.535 15.493 1.00 67.81 668 PRO A O 1
ATOM 5393 N N . PHE A 1 669 ? 22.762 7.403 16.763 1.00 82.44 669 PHE A N 1
ATOM 5394 C CA . PHE A 1 669 ? 21.826 8.521 16.906 1.00 82.44 669 PHE A CA 1
ATOM 5395 C C . PHE A 1 669 ? 22.241 9.548 17.977 1.00 82.44 669 PHE A C 1
ATOM 5397 O O . PHE A 1 669 ? 21.777 10.685 17.903 1.00 82.44 669 PHE A O 1
ATOM 5404 N N . SER A 1 670 ? 23.135 9.207 18.919 1.00 82.50 670 SER A N 1
ATOM 5405 C CA . SER A 1 670 ? 23.583 10.143 19.967 1.00 82.50 670 SER A CA 1
ATOM 5406 C C . SER A 1 670 ? 24.295 11.364 19.376 1.00 82.50 670 SER A C 1
ATOM 5408 O O . SER A 1 670 ? 24.052 12.492 19.798 1.00 82.50 670 SER A O 1
ATOM 5410 N N . LEU A 1 671 ? 25.102 11.159 18.331 1.00 85.00 671 LEU A N 1
ATOM 5411 C CA . LEU A 1 671 ? 25.848 12.225 17.666 1.00 85.00 671 LEU A CA 1
ATOM 5412 C C . LEU A 1 671 ? 24.924 13.200 16.915 1.00 85.00 671 LEU A C 1
ATOM 5414 O O . LEU A 1 671 ? 25.190 14.397 16.895 1.00 85.00 671 LEU A O 1
ATOM 5418 N N . VAL A 1 672 ? 23.796 12.718 16.376 1.00 89.06 672 VAL A N 1
ATOM 5419 C CA . VAL A 1 672 ? 22.755 13.576 15.774 1.00 89.06 672 VAL A CA 1
ATOM 5420 C C . VAL A 1 672 ? 22.036 14.392 16.850 1.00 89.06 672 VAL A C 1
ATOM 5422 O O . VAL A 1 672 ? 21.844 15.594 16.675 1.00 89.06 672 VAL A O 1
ATOM 5425 N N . GLN A 1 673 ? 21.696 13.769 17.985 1.00 89.69 673 GLN A N 1
ATOM 5426 C CA . GLN A 1 673 ? 21.121 14.473 19.138 1.00 89.69 673 GLN A CA 1
ATOM 5427 C C . GLN A 1 673 ? 22.085 15.552 19.666 1.00 89.69 673 GLN A C 1
ATOM 5429 O O . GLN A 1 673 ? 21.641 16.662 19.950 1.00 89.69 673 GLN A O 1
ATOM 5434 N N . LYS A 1 674 ? 23.400 15.282 19.698 1.00 88.56 674 LYS A N 1
ATOM 5435 C CA . LYS A 1 674 ? 24.422 16.275 20.066 1.00 88.56 674 LYS A CA 1
ATOM 5436 C C . LYS A 1 674 ? 24.490 17.445 19.077 1.00 88.56 674 LYS A C 1
ATOM 5438 O O . LYS A 1 674 ? 24.368 18.586 19.503 1.00 88.56 674 LYS A O 1
ATOM 5443 N N . ILE A 1 675 ? 24.620 17.177 17.772 1.00 90.38 675 ILE A N 1
ATOM 5444 C CA . ILE A 1 675 ? 24.662 18.220 16.723 1.00 90.38 675 ILE A CA 1
ATOM 5445 C C . ILE A 1 675 ? 23.453 19.162 16.826 1.00 90.38 675 ILE A C 1
ATOM 5447 O O . ILE A 1 675 ? 23.599 20.379 16.731 1.00 90.38 675 ILE A O 1
ATOM 5451 N N . LEU A 1 676 ? 22.256 18.607 17.040 1.00 90.25 676 LEU A N 1
ATOM 5452 C CA . LEU A 1 676 ? 21.035 19.404 17.162 1.00 90.25 676 LEU A CA 1
ATOM 5453 C C . LEU A 1 676 ? 20.951 20.141 18.510 1.00 90.25 676 LEU A C 1
ATOM 5455 O O . LEU A 1 676 ? 20.435 21.255 18.539 1.00 90.25 676 LEU A O 1
ATOM 5459 N N . SER A 1 677 ? 21.514 19.588 19.590 1.00 89.06 677 SER A N 1
ATOM 5460 C CA . SER A 1 677 ? 21.615 20.257 20.897 1.00 89.06 677 SER A CA 1
ATOM 5461 C C . SER A 1 677 ? 22.432 21.549 20.831 1.00 89.06 677 SER A C 1
ATOM 5463 O O . SER A 1 677 ? 21.993 22.569 21.365 1.00 89.06 677 SER A O 1
ATOM 5465 N N . GLU A 1 678 ? 23.587 21.550 20.153 1.00 86.94 678 GLU A N 1
ATOM 5466 C CA . GLU A 1 678 ? 24.395 22.777 20.027 1.00 86.94 678 GLU A CA 1
ATOM 5467 C C . GLU A 1 678 ? 23.651 23.853 19.223 1.00 86.94 678 GLU A C 1
ATOM 5469 O O . GLU A 1 678 ? 23.718 25.030 19.550 1.00 86.94 678 GLU A O 1
ATOM 5474 N N . ILE A 1 679 ? 22.873 23.468 18.207 1.00 86.38 679 ILE A N 1
ATOM 5475 C CA . ILE A 1 679 ? 22.141 24.411 17.339 1.00 86.38 679 ILE A CA 1
ATOM 5476 C C . ILE A 1 679 ? 20.860 24.939 17.999 1.00 86.38 679 ILE A C 1
ATOM 5478 O O . ILE A 1 679 ? 20.441 26.072 17.736 1.00 86.38 679 ILE A O 1
ATOM 5482 N N . MET A 1 680 ? 20.247 24.157 18.891 1.00 84.62 680 MET A N 1
ATOM 5483 C CA . MET A 1 680 ? 19.160 24.641 19.747 1.00 84.62 680 MET A CA 1
ATOM 5484 C C . MET A 1 680 ? 19.654 25.665 20.778 1.00 84.62 680 MET A C 1
ATOM 5486 O O . MET A 1 680 ? 18.884 26.552 21.138 1.00 84.62 680 MET A O 1
ATOM 5490 N N . GLN A 1 681 ? 20.930 25.615 21.172 1.00 83.56 681 GLN A N 1
ATOM 5491 C CA . GLN A 1 681 ? 21.586 26.663 21.961 1.00 83.56 681 GLN A CA 1
ATOM 5492 C C . GLN A 1 681 ? 22.018 27.836 21.051 1.00 83.56 681 GLN A C 1
ATOM 5494 O O . GLN A 1 681 ? 21.420 28.913 21.088 1.00 83.56 681 GLN A O 1
ATOM 5499 N N . ASN A 1 682 ? 22.962 27.609 20.136 1.00 83.31 682 ASN A N 1
ATOM 5500 C CA . ASN A 1 682 ? 23.577 28.623 19.277 1.00 83.31 682 ASN A CA 1
ATOM 5501 C C . ASN A 1 682 ? 22.843 28.762 17.931 1.00 83.31 682 ASN A C 1
ATOM 5503 O O . ASN A 1 682 ? 23.252 28.243 16.890 1.00 83.31 682 ASN A O 1
ATOM 5507 N N . HIS A 1 683 ? 21.752 29.538 17.939 1.00 75.44 683 HIS A N 1
ATOM 5508 C CA . HIS A 1 683 ? 20.853 29.718 16.787 1.00 75.44 683 HIS A CA 1
ATOM 5509 C C . HIS A 1 683 ? 21.549 30.212 15.499 1.00 75.44 683 HIS A C 1
ATOM 5511 O O . HIS A 1 683 ? 21.075 29.926 14.397 1.00 75.44 683 HIS A O 1
ATOM 5517 N N . HIS A 1 684 ? 22.674 30.928 15.615 1.00 80.38 684 HIS A N 1
ATOM 5518 C CA . HIS A 1 684 ? 23.458 31.424 14.476 1.00 80.38 684 HIS A CA 1
ATOM 5519 C C . HIS A 1 684 ? 24.011 30.291 13.590 1.00 80.38 684 HIS A C 1
ATOM 5521 O O . HIS A 1 684 ? 24.101 30.454 12.372 1.00 80.38 684 HIS A O 1
ATOM 5527 N N . LEU A 1 685 ? 24.285 29.117 14.171 1.00 86.62 685 LEU A N 1
ATOM 5528 C CA . LEU A 1 685 ? 24.805 27.940 13.466 1.00 86.62 685 LEU A CA 1
ATOM 5529 C C . LEU A 1 685 ? 23.750 27.212 12.616 1.00 86.62 685 LEU A C 1
ATOM 5531 O O . LEU A 1 685 ? 24.101 26.426 11.739 1.00 86.62 685 LEU A O 1
ATOM 5535 N N . CYS A 1 686 ? 22.455 27.476 12.827 1.00 88.06 686 CYS A N 1
ATOM 5536 C CA . CYS A 1 686 ? 21.366 26.801 12.111 1.00 88.06 686 CYS A CA 1
ATOM 5537 C C . CYS A 1 686 ? 21.481 26.977 10.584 1.00 88.06 686 CYS A C 1
ATOM 5539 O O . CYS A 1 686 ? 21.443 26.008 9.825 1.00 88.06 686 CYS A O 1
ATOM 5541 N N . ASN A 1 687 ? 21.698 28.218 10.135 1.00 89.44 687 ASN A N 1
ATOM 5542 C CA . ASN A 1 687 ? 21.858 28.555 8.717 1.00 89.44 687 ASN A CA 1
ATOM 5543 C C . ASN A 1 687 ? 23.119 27.922 8.098 1.00 89.44 687 ASN A C 1
ATOM 5545 O O . ASN A 1 687 ? 23.102 27.538 6.929 1.00 89.44 687 ASN A O 1
ATOM 5549 N N . GLU A 1 688 ? 24.192 27.785 8.882 1.00 90.94 688 GLU A N 1
ATOM 5550 C CA . GLU A 1 688 ? 25.426 27.114 8.467 1.00 90.94 688 GLU A CA 1
ATOM 5551 C C . GLU A 1 688 ? 25.200 25.608 8.289 1.00 90.94 688 GLU A C 1
ATOM 5553 O O . GLU A 1 688 ? 25.492 25.083 7.213 1.00 90.94 688 GLU A O 1
ATOM 5558 N N . LEU A 1 689 ? 24.599 24.923 9.275 1.00 91.75 689 LEU A N 1
ATOM 5559 C CA . LEU A 1 689 ? 24.298 23.491 9.159 1.00 91.75 689 LEU A CA 1
ATOM 5560 C C . LEU A 1 689 ? 23.391 23.205 7.954 1.00 91.75 689 LEU A C 1
ATOM 5562 O O . LEU A 1 689 ? 23.627 22.235 7.234 1.00 91.75 689 LEU A O 1
ATOM 5566 N N . TYR A 1 690 ? 22.397 24.057 7.682 1.00 92.56 690 TYR A N 1
ATOM 5567 C CA . TYR A 1 690 ? 21.562 23.924 6.486 1.00 92.56 690 TYR A CA 1
ATOM 5568 C C . TYR A 1 690 ? 22.389 23.937 5.191 1.00 92.56 690 TYR A C 1
ATOM 5570 O O . TYR A 1 690 ? 22.207 23.058 4.346 1.00 92.56 690 TYR A O 1
ATOM 5578 N N . LEU A 1 691 ? 23.332 24.872 5.030 1.00 90.38 691 LEU A N 1
ATOM 5579 C CA . LEU A 1 691 ? 24.191 24.909 3.840 1.00 90.38 691 LEU A CA 1
ATOM 5580 C C . LEU A 1 691 ? 25.194 23.744 3.796 1.00 90.38 691 LEU A C 1
ATOM 5582 O O . LEU A 1 691 ? 25.434 23.200 2.714 1.00 90.38 691 LEU A O 1
ATOM 5586 N N . GLN A 1 692 ? 25.734 23.317 4.943 1.00 90.94 692 GLN A N 1
ATOM 5587 C CA . GLN A 1 692 ? 26.612 22.145 5.036 1.00 90.94 692 GLN A CA 1
ATOM 5588 C C . GLN A 1 692 ? 25.880 20.860 4.624 1.00 90.94 692 GLN A C 1
ATOM 5590 O O . GLN A 1 692 ? 26.400 20.086 3.817 1.00 90.94 692 GLN A O 1
ATOM 5595 N N . LEU A 1 693 ? 24.655 20.649 5.113 1.00 92.25 693 LEU A N 1
ATOM 5596 C CA . LEU A 1 693 ? 23.846 19.480 4.775 1.00 92.25 693 LEU A CA 1
ATOM 5597 C C . LEU A 1 693 ? 23.391 19.502 3.314 1.00 92.25 693 LEU A C 1
ATOM 5599 O O . LEU A 1 693 ? 23.560 18.489 2.646 1.00 92.25 693 LEU A O 1
ATOM 5603 N N . ILE A 1 694 ? 22.932 20.642 2.778 1.00 90.62 694 ILE A N 1
ATOM 5604 C CA . ILE A 1 694 ? 22.567 20.763 1.350 1.00 90.62 694 ILE A CA 1
ATOM 5605 C C . ILE A 1 694 ? 23.781 20.516 0.432 1.00 90.62 694 ILE A C 1
ATOM 5607 O O . ILE A 1 694 ? 23.630 19.954 -0.656 1.00 90.62 694 ILE A O 1
ATOM 5611 N N . LYS A 1 695 ? 24.994 20.909 0.853 1.00 88.44 695 LYS A N 1
ATOM 5612 C CA . LYS A 1 695 ? 26.244 20.562 0.154 1.00 88.44 695 LYS A CA 1
ATOM 5613 C C . LYS A 1 695 ? 26.492 19.051 0.189 1.00 88.44 695 LYS A C 1
ATOM 5615 O O . LYS A 1 695 ? 26.823 18.475 -0.845 1.00 88.44 695 LYS A O 1
ATOM 5620 N N . GLN A 1 696 ? 26.309 18.399 1.338 1.00 86.94 696 GLN A N 1
ATOM 5621 C CA . GLN A 1 696 ? 26.538 16.957 1.470 1.00 86.94 696 GLN A CA 1
ATOM 5622 C C . GLN A 1 696 ? 25.470 16.087 0.790 1.00 86.94 696 GLN A C 1
ATOM 5624 O O . GLN A 1 696 ? 25.819 15.058 0.219 1.00 86.94 696 GLN A O 1
ATOM 5629 N N . THR A 1 697 ? 24.205 16.510 0.744 1.00 86.88 697 THR A N 1
ATOM 5630 C CA . THR A 1 697 ? 23.135 15.839 -0.019 1.00 86.88 697 THR A CA 1
ATOM 5631 C C . THR A 1 697 ? 23.162 16.164 -1.521 1.00 86.88 697 THR A C 1
ATOM 5633 O O . THR A 1 697 ? 22.211 15.854 -2.238 1.00 86.88 697 THR A O 1
ATOM 5636 N N . MET A 1 698 ? 24.228 16.796 -2.036 1.00 80.25 698 MET A N 1
ATOM 5637 C CA . MET A 1 698 ? 24.358 17.143 -3.452 1.00 80.25 698 MET A CA 1
ATOM 5638 C C . MET A 1 698 ? 25.512 16.415 -4.148 1.00 80.25 698 MET A C 1
ATOM 5640 O O . MET A 1 698 ? 26.667 16.841 -4.115 1.00 80.25 698 MET A O 1
ATOM 5644 N N . THR A 1 699 ? 25.167 15.366 -4.890 1.00 68.19 699 THR A N 1
ATOM 5645 C CA . THR A 1 699 ? 26.095 14.554 -5.686 1.00 68.19 699 THR A CA 1
ATOM 5646 C C . THR A 1 699 ? 25.665 14.462 -7.154 1.00 68.19 699 THR A C 1
ATOM 5648 O O . THR A 1 699 ? 24.495 14.625 -7.487 1.00 68.19 699 THR A O 1
ATOM 5651 N N . ASN A 1 700 ? 26.625 14.169 -8.037 1.00 57.91 700 ASN A N 1
ATOM 5652 C CA . ASN A 1 700 ? 26.381 13.808 -9.441 1.00 57.91 700 ASN A CA 1
ATOM 5653 C C . ASN A 1 700 ? 26.365 12.275 -9.659 1.00 57.91 700 ASN A C 1
ATOM 5655 O O . ASN A 1 700 ? 26.213 11.815 -10.787 1.00 57.91 700 ASN A O 1
ATOM 5659 N N . ASN A 1 701 ? 26.582 11.489 -8.598 1.00 54.53 701 ASN A N 1
ATOM 5660 C CA . ASN A 1 701 ? 26.559 10.025 -8.588 1.00 54.53 701 ASN A CA 1
ATOM 5661 C C . ASN A 1 701 ? 26.046 9.554 -7.207 1.00 54.53 701 ASN A C 1
ATOM 5663 O O . ASN A 1 701 ? 26.843 9.427 -6.269 1.00 54.53 701 ASN A O 1
ATOM 5667 N N . PRO A 1 702 ? 24.722 9.372 -7.045 1.00 54.88 702 PRO A N 1
ATOM 5668 C CA . PRO A 1 702 ? 24.113 9.028 -5.759 1.00 54.88 702 PRO A CA 1
ATOM 5669 C C . PRO A 1 702 ? 24.243 7.552 -5.391 1.00 54.88 702 PRO A C 1
ATOM 5671 O O . PRO A 1 702 ? 24.387 7.221 -4.215 1.00 54.88 702 PRO A O 1
ATOM 5674 N N . GLU A 1 703 ? 24.277 6.652 -6.375 1.00 54.66 703 GLU A N 1
ATOM 5675 C CA . GLU A 1 703 ? 24.377 5.209 -6.128 1.00 54.66 703 GLU A CA 1
ATOM 5676 C C . GLU A 1 703 ? 25.660 4.852 -5.364 1.00 54.66 703 GLU A C 1
ATOM 5678 O O . GLU A 1 703 ? 25.613 4.126 -4.366 1.00 54.66 703 GLU A O 1
ATOM 5683 N N . SER A 1 704 ? 26.788 5.452 -5.770 1.00 50.41 704 SER A N 1
ATOM 5684 C CA . SER A 1 704 ? 28.127 5.174 -5.223 1.00 50.41 704 SER A CA 1
ATOM 5685 C C . SER A 1 704 ? 28.314 5.564 -3.751 1.00 50.41 704 SER A C 1
ATOM 5687 O O . SER A 1 704 ? 29.256 5.088 -3.119 1.00 50.41 704 SER A O 1
ATOM 5689 N N . PHE A 1 705 ? 27.437 6.405 -3.191 1.00 58.84 705 PHE A N 1
ATOM 5690 C CA . PHE A 1 705 ? 27.506 6.848 -1.791 1.00 58.84 705 PHE A CA 1
ATOM 5691 C C . PHE A 1 705 ? 26.170 6.733 -1.040 1.00 58.84 705 PHE A C 1
ATOM 5693 O O . PHE A 1 705 ? 26.064 7.216 0.081 1.00 58.84 705 PHE A O 1
ATOM 5700 N N . SER A 1 706 ? 25.170 6.056 -1.607 1.00 67.94 706 SER A N 1
ATOM 5701 C CA . SER A 1 706 ? 23.795 5.922 -1.086 1.00 67.94 706 SER A CA 1
ATOM 5702 C C . SER A 1 706 ? 23.665 5.733 0.440 1.00 67.94 706 SER A C 1
ATOM 5704 O O . SER A 1 706 ? 22.916 6.465 1.085 1.00 67.94 706 SER A O 1
ATOM 5706 N N . LYS A 1 707 ? 24.428 4.808 1.045 1.00 73.81 707 LYS A N 1
ATOM 5707 C CA . LYS A 1 707 ? 24.423 4.552 2.507 1.00 73.81 707 LYS A CA 1
ATOM 5708 C C . LYS A 1 707 ? 25.031 5.671 3.366 1.00 73.81 707 LYS A C 1
ATOM 5710 O O . LYS A 1 707 ? 24.714 5.767 4.547 1.00 73.81 707 LYS A O 1
ATOM 5715 N N . VAL A 1 708 ? 25.935 6.461 2.791 1.00 79.56 708 VAL A N 1
ATOM 5716 C CA . VAL A 1 708 ? 26.597 7.611 3.429 1.00 79.56 708 VAL A CA 1
ATOM 5717 C C . VAL A 1 708 ? 25.709 8.847 3.273 1.00 79.56 708 VAL A C 1
ATOM 5719 O O . VAL A 1 708 ? 25.493 9.591 4.223 1.00 79.56 708 VAL A O 1
ATOM 5722 N N . LEU A 1 709 ? 25.115 9.023 2.091 1.00 81.19 709 LEU A N 1
ATOM 5723 C CA . LEU A 1 709 ? 24.227 10.137 1.768 1.00 81.19 709 LEU A CA 1
ATOM 5724 C C . LEU A 1 709 ? 22.910 10.079 2.549 1.00 81.19 709 LEU A C 1
ATOM 5726 O O . LEU A 1 709 ? 22.441 11.120 3.008 1.00 81.19 709 LEU A O 1
ATOM 5730 N N . SER A 1 710 ? 22.350 8.886 2.793 1.00 83.88 710 SER A N 1
ATOM 5731 C CA . SER A 1 710 ? 21.163 8.742 3.650 1.00 83.88 710 SER A CA 1
ATOM 5732 C C . SER A 1 710 ? 21.378 9.319 5.053 1.00 83.88 710 SER A C 1
ATOM 5734 O O . SER A 1 710 ? 20.471 9.940 5.594 1.00 83.88 710 SER A O 1
ATOM 5736 N N . LYS A 1 711 ? 22.592 9.234 5.614 1.00 87.12 711 LYS A N 1
ATOM 5737 C CA . LYS A 1 711 ? 22.926 9.833 6.917 1.00 87.12 711 LYS A CA 1
ATOM 5738 C C . LYS A 1 711 ? 22.771 11.357 6.900 1.00 87.12 711 LYS A C 1
ATOM 5740 O O . LYS A 1 711 ? 22.118 11.904 7.785 1.00 87.12 711 LYS A O 1
ATOM 5745 N N . PHE A 1 712 ? 23.276 12.044 5.875 1.00 90.38 712 PHE A N 1
ATOM 5746 C CA . PHE A 1 712 ? 23.069 13.493 5.747 1.00 90.38 712 PHE A CA 1
ATOM 5747 C C . PHE A 1 712 ? 21.595 13.845 5.500 1.00 90.38 712 PHE A C 1
ATOM 5749 O O . PHE A 1 712 ? 21.109 14.818 6.074 1.00 90.38 712 PHE A O 1
ATOM 5756 N N . TRP A 1 713 ? 20.855 13.023 4.744 1.00 91.31 713 TRP A N 1
ATOM 5757 C CA . TRP A 1 713 ? 19.401 13.168 4.603 1.00 91.31 713 TRP A CA 1
ATOM 5758 C C . TRP A 1 713 ? 18.659 13.018 5.942 1.00 91.31 713 TRP A C 1
ATOM 5760 O O . TRP A 1 713 ? 17.767 13.819 6.218 1.00 91.31 713 TRP A O 1
ATOM 5770 N N . HIS A 1 714 ? 19.044 12.070 6.807 1.00 91.19 714 HIS A N 1
ATOM 5771 C CA . HIS A 1 714 ? 18.461 11.934 8.149 1.00 91.19 714 HIS A CA 1
ATOM 5772 C C . HIS A 1 714 ? 18.701 13.193 8.993 1.00 91.19 714 HIS A C 1
ATOM 5774 O O . HIS A 1 714 ? 17.760 13.707 9.592 1.00 91.19 714 HIS A O 1
ATOM 5780 N N . CYS A 1 715 ? 19.934 13.720 9.009 1.00 92.25 715 CYS A N 1
ATOM 5781 C CA . CYS A 1 715 ? 20.257 14.961 9.721 1.00 92.25 715 CYS A CA 1
ATOM 5782 C C . CYS A 1 715 ? 19.487 16.167 9.166 1.00 92.25 715 CYS A C 1
ATOM 5784 O O . CYS A 1 715 ? 19.026 16.997 9.944 1.00 92.25 715 CYS A O 1
ATOM 5786 N N . LEU A 1 716 ? 19.314 16.256 7.842 1.00 93.88 716 LEU A N 1
ATOM 5787 C CA . LEU A 1 716 ? 18.585 17.353 7.201 1.00 93.88 716 LEU A CA 1
ATOM 5788 C C . LEU A 1 716 ? 17.095 17.320 7.552 1.00 93.88 716 LEU A C 1
ATOM 5790 O O . LEU A 1 716 ? 16.534 18.350 7.911 1.00 93.88 716 LEU A O 1
ATOM 5794 N N . ILE A 1 717 ? 16.467 16.142 7.512 1.00 91.88 717 ILE A N 1
ATOM 5795 C CA . ILE A 1 717 ? 15.069 15.980 7.927 1.00 91.88 717 ILE A CA 1
ATOM 5796 C C . ILE A 1 717 ? 14.921 16.263 9.429 1.00 91.88 717 ILE A C 1
ATOM 5798 O O . ILE A 1 717 ? 14.010 16.986 9.818 1.00 91.88 717 ILE A O 1
ATOM 5802 N N . ALA A 1 718 ? 15.833 15.764 10.269 1.00 92.31 718 ALA A N 1
ATOM 5803 C CA . ALA A 1 718 ? 15.808 16.017 11.709 1.00 92.31 718 ALA A CA 1
ATOM 5804 C C . ALA A 1 718 ? 15.957 17.511 12.046 1.00 92.31 718 ALA A C 1
ATOM 5806 O O . ALA A 1 718 ? 15.231 18.011 12.900 1.00 92.31 718 ALA A O 1
ATOM 5807 N N . LEU A 1 719 ? 16.821 18.246 11.336 1.00 92.25 719 LEU A N 1
ATOM 5808 C CA . LEU A 1 719 ? 16.938 19.701 11.469 1.00 92.25 719 LEU A CA 1
ATOM 5809 C C . LEU A 1 719 ? 15.636 20.413 11.064 1.00 92.25 719 LEU A C 1
ATOM 5811 O O . LEU A 1 719 ? 15.163 21.272 11.803 1.00 92.25 719 LEU A O 1
ATOM 5815 N N . ILE A 1 720 ? 15.012 20.006 9.953 1.00 91.44 720 ILE A N 1
ATOM 5816 C CA . ILE A 1 720 ? 13.712 20.528 9.489 1.00 91.44 720 ILE A CA 1
ATOM 5817 C C . ILE A 1 720 ? 12.584 20.258 10.504 1.00 91.44 720 ILE A C 1
ATOM 5819 O O . ILE A 1 720 ? 11.704 21.102 10.682 1.00 91.44 720 ILE A O 1
ATOM 5823 N N . CYS A 1 721 ? 12.616 19.116 11.193 1.00 88.94 721 CYS A N 1
ATOM 5824 C CA . CYS A 1 721 ? 11.687 18.765 12.273 1.00 88.94 721 CYS A CA 1
ATOM 5825 C C . CYS A 1 721 ? 11.954 19.508 13.599 1.00 88.94 721 CYS A C 1
ATOM 5827 O O . CYS A 1 721 ? 11.092 19.484 14.479 1.00 88.94 721 CYS A O 1
ATOM 5829 N N . VAL A 1 722 ? 13.115 20.162 13.749 1.00 87.69 722 VAL A N 1
ATOM 5830 C CA . VAL A 1 722 ? 13.460 21.026 14.894 1.00 87.69 722 VAL A CA 1
ATOM 5831 C C . VAL A 1 722 ? 13.144 22.493 14.600 1.00 87.69 722 VAL A C 1
ATOM 5833 O O . VAL A 1 722 ? 12.462 23.146 15.393 1.00 87.69 722 VAL A O 1
ATOM 5836 N N . ARG A 1 723 ? 13.650 23.033 13.481 1.00 86.75 723 ARG A N 1
ATOM 5837 C CA . ARG A 1 723 ? 13.523 24.457 13.129 1.00 86.75 723 ARG A CA 1
ATOM 5838 C C . ARG A 1 723 ? 13.784 24.714 11.645 1.00 86.75 723 ARG A C 1
ATOM 5840 O O . ARG A 1 723 ? 14.746 24.204 11.074 1.00 86.75 723 ARG A O 1
ATOM 5847 N N . THR A 1 724 ? 12.980 25.575 11.027 1.00 86.31 724 THR A N 1
ATOM 5848 C CA . THR A 1 724 ? 13.228 26.091 9.669 1.00 86.31 724 THR A CA 1
ATOM 5849 C C . THR A 1 724 ? 14.489 26.975 9.616 1.00 86.31 724 THR A C 1
ATOM 5851 O O . THR A 1 724 ? 14.915 27.493 10.655 1.00 86.31 724 THR A O 1
ATOM 5854 N N . PRO A 1 725 ? 15.091 27.197 8.427 1.00 86.75 725 PRO A N 1
ATOM 5855 C CA . PRO A 1 725 ? 16.141 28.202 8.253 1.00 86.75 725 PRO A CA 1
ATOM 5856 C C . PRO A 1 725 ? 15.673 29.589 8.714 1.00 86.75 725 PRO A C 1
ATOM 5858 O O . PRO A 1 725 ? 14.503 29.935 8.561 1.00 86.75 725 PRO A O 1
ATOM 5861 N N . ALA A 1 726 ? 16.591 30.401 9.242 1.00 82.81 726 ALA A N 1
ATOM 5862 C CA . ALA A 1 726 ? 16.294 31.753 9.732 1.00 82.81 726 ALA A CA 1
ATOM 5863 C C . ALA A 1 726 ? 16.556 32.854 8.681 1.00 82.81 726 ALA A C 1
ATOM 5865 O O . ALA A 1 726 ? 16.525 34.039 8.999 1.00 82.81 726 ALA A O 1
ATOM 5866 N N . ASN A 1 727 ? 16.887 32.471 7.445 1.00 87.06 727 ASN A N 1
ATOM 5867 C CA . ASN A 1 727 ? 17.161 33.376 6.333 1.00 87.06 727 ASN A CA 1
ATOM 5868 C C . ASN A 1 727 ? 16.401 32.903 5.086 1.00 87.06 727 ASN A C 1
ATOM 5870 O O . ASN A 1 727 ? 16.619 31.782 4.620 1.00 87.06 727 ASN A O 1
ATOM 5874 N N . ASP A 1 728 ? 15.560 33.774 4.528 1.00 88.25 728 ASP A N 1
ATOM 5875 C CA . ASP A 1 728 ? 14.663 33.468 3.405 1.00 88.25 728 ASP A CA 1
ATOM 5876 C C . ASP A 1 728 ? 15.388 32.933 2.160 1.00 88.25 728 ASP A C 1
ATOM 5878 O O . ASP A 1 728 ? 14.850 32.085 1.451 1.00 88.25 728 ASP A O 1
ATOM 5882 N N . LEU A 1 729 ? 16.626 33.370 1.896 1.00 88.44 729 LEU A N 1
ATOM 5883 C CA . LEU A 1 729 ? 17.424 32.881 0.762 1.00 88.44 729 LEU A CA 1
ATOM 5884 C C . LEU A 1 729 ? 17.923 31.447 0.988 1.00 88.44 729 LEU A C 1
ATOM 5886 O O . LEU A 1 729 ? 18.096 30.692 0.031 1.00 88.44 729 LEU A O 1
ATOM 5890 N N . ILE A 1 730 ? 18.146 31.057 2.245 1.00 89.50 730 ILE A N 1
ATOM 5891 C CA . ILE A 1 730 ? 18.534 29.691 2.616 1.00 89.50 730 ILE A CA 1
ATOM 5892 C C . ILE A 1 730 ? 17.294 28.785 2.642 1.00 89.50 730 ILE A C 1
ATOM 5894 O O . ILE A 1 730 ? 17.388 27.634 2.217 1.00 89.50 730 ILE A O 1
ATOM 5898 N N . GLU A 1 731 ? 16.119 29.301 3.024 1.00 90.56 731 GLU A N 1
ATOM 5899 C CA . GLU A 1 731 ? 14.849 28.582 2.839 1.00 90.56 731 GLU A CA 1
ATOM 5900 C C . GLU A 1 731 ? 14.502 28.401 1.347 1.00 90.56 731 GLU A C 1
ATOM 5902 O O . GLU A 1 731 ? 14.145 27.295 0.937 1.00 90.56 731 GLU A O 1
ATOM 5907 N N . GLU A 1 732 ? 14.676 29.433 0.508 1.00 90.06 732 GLU A N 1
ATOM 5908 C CA . GLU A 1 732 ? 14.510 29.331 -0.951 1.00 90.06 732 GLU A CA 1
ATOM 5909 C C . GLU A 1 732 ? 15.450 28.262 -1.529 1.00 90.06 732 GLU A C 1
ATOM 5911 O O . GLU A 1 732 ? 15.000 27.391 -2.281 1.00 90.06 732 GLU A O 1
ATOM 5916 N N . TYR A 1 733 ? 16.730 28.278 -1.140 1.00 91.06 733 TYR A N 1
ATOM 5917 C CA . TYR A 1 733 ? 17.723 27.306 -1.600 1.00 91.06 733 TYR A CA 1
ATOM 5918 C C . TYR A 1 733 ? 17.406 25.875 -1.142 1.00 91.06 733 TYR A C 1
ATOM 5920 O O . TYR A 1 733 ? 17.488 24.945 -1.950 1.00 91.06 733 TYR A O 1
ATOM 5928 N N . LEU A 1 734 ? 16.983 25.694 0.115 1.00 91.88 734 LEU A N 1
ATOM 5929 C CA . LEU A 1 734 ? 16.521 24.410 0.644 1.00 91.88 734 LEU A CA 1
ATOM 5930 C C . LEU A 1 734 ? 15.315 23.897 -0.152 1.00 91.88 734 LEU A C 1
ATOM 5932 O O . LEU A 1 734 ? 15.356 22.784 -0.677 1.00 91.88 734 LEU A O 1
ATOM 5936 N N . ARG A 1 735 ? 14.267 24.716 -0.302 1.00 91.31 735 ARG A N 1
ATOM 5937 C CA . ARG A 1 735 ? 13.047 24.363 -1.041 1.00 91.31 735 ARG A CA 1
ATOM 5938 C C . ARG A 1 735 ? 13.359 23.959 -2.484 1.00 91.31 735 ARG A C 1
ATOM 5940 O O . ARG A 1 735 ? 12.841 22.944 -2.948 1.00 91.31 735 ARG A O 1
ATOM 5947 N N . LEU A 1 736 ? 14.209 24.714 -3.184 1.00 88.88 736 LEU A N 1
ATOM 5948 C CA . LEU A 1 736 ? 14.630 24.399 -4.554 1.00 88.88 736 LEU A CA 1
ATOM 5949 C C . LEU A 1 736 ? 15.450 23.101 -4.622 1.00 88.88 736 LEU A C 1
ATOM 5951 O O . LEU A 1 736 ? 15.195 22.268 -5.492 1.00 88.88 736 LEU A O 1
ATOM 5955 N N . HIS A 1 737 ? 16.375 22.876 -3.683 1.00 89.81 737 HIS A N 1
ATOM 5956 C CA . HIS A 1 737 ? 17.139 21.627 -3.599 1.00 89.81 737 HIS A CA 1
ATOM 5957 C C . HIS A 1 737 ? 16.221 20.411 -3.381 1.00 89.81 737 HIS A C 1
ATOM 5959 O O . HIS A 1 737 ? 16.327 19.430 -4.122 1.00 89.81 737 HIS A O 1
ATOM 5965 N N . LEU A 1 738 ? 15.282 20.491 -2.430 1.00 90.56 738 LEU A N 1
ATOM 5966 C CA . LEU A 1 738 ? 14.307 19.430 -2.158 1.00 90.56 738 LEU A CA 1
ATOM 5967 C C . LEU A 1 738 ? 13.394 19.161 -3.367 1.00 90.56 738 LEU A C 1
ATOM 5969 O O . LEU A 1 738 ? 13.187 18.005 -3.744 1.00 90.56 738 LEU A O 1
ATOM 5973 N N . GLN A 1 739 ? 12.900 20.207 -4.037 1.00 87.94 739 GLN A N 1
ATOM 5974 C CA . GLN A 1 739 ? 12.088 20.066 -5.253 1.00 87.94 739 GLN A CA 1
ATOM 5975 C C . GLN A 1 739 ? 12.877 19.425 -6.405 1.00 87.94 739 GLN A C 1
ATOM 5977 O O . GLN A 1 739 ? 12.370 18.521 -7.066 1.00 87.94 739 GLN A O 1
ATOM 5982 N N . ARG A 1 740 ? 14.137 19.823 -6.613 1.00 86.25 740 ARG A N 1
ATOM 5983 C CA . ARG A 1 740 ? 15.012 19.264 -7.657 1.00 86.25 740 ARG A CA 1
ATOM 5984 C C . ARG A 1 740 ? 15.337 17.784 -7.416 1.00 86.25 740 ARG A C 1
ATOM 5986 O O . ARG A 1 740 ? 15.356 17.006 -8.367 1.00 86.25 740 ARG A O 1
ATOM 5993 N N . CYS A 1 741 ? 15.590 17.388 -6.167 1.00 85.00 741 CYS A N 1
ATOM 5994 C CA . CYS A 1 741 ? 15.883 15.993 -5.822 1.00 85.00 741 CYS A CA 1
ATOM 5995 C C . CYS A 1 741 ? 14.617 15.112 -5.838 1.00 85.00 741 CYS A C 1
ATOM 5997 O O . CYS A 1 741 ? 14.670 13.983 -6.323 1.00 85.00 741 CYS A O 1
ATOM 5999 N N . SER A 1 742 ? 13.461 15.632 -5.403 1.00 82.88 742 SER A N 1
ATOM 6000 C CA . SER A 1 742 ? 12.191 14.881 -5.339 1.00 82.88 742 SER A CA 1
ATOM 6001 C C . SER A 1 742 ? 11.564 14.521 -6.694 1.00 82.88 742 SER A C 1
ATOM 6003 O O . SER A 1 742 ? 10.585 13.780 -6.721 1.00 82.88 742 SER A O 1
ATOM 6005 N N . ILE A 1 743 ? 12.126 14.961 -7.827 1.00 78.75 743 ILE A N 1
ATOM 6006 C CA . ILE A 1 743 ? 11.746 14.449 -9.157 1.00 78.75 743 ILE A CA 1
ATOM 6007 C C . ILE A 1 743 ? 12.169 12.978 -9.322 1.00 78.75 743 ILE A C 1
ATOM 6009 O O . ILE A 1 743 ? 11.394 12.159 -9.816 1.00 78.75 743 ILE A O 1
ATOM 6013 N N . HIS A 1 744 ? 13.359 12.599 -8.847 1.00 73.00 744 HIS A N 1
ATOM 6014 C CA . HIS A 1 744 ? 13.937 11.266 -9.070 1.00 73.00 744 HIS A CA 1
ATOM 6015 C C . HIS A 1 744 ? 13.503 10.253 -8.001 1.00 73.00 744 HIS A C 1
ATOM 6017 O O . HIS A 1 744 ? 14.324 9.658 -7.309 1.00 73.00 744 HIS A O 1
ATOM 6023 N N . LYS A 1 745 ? 12.187 10.044 -7.857 1.00 69.06 745 LYS A N 1
ATOM 6024 C CA . LYS A 1 745 ? 11.538 9.221 -6.801 1.00 69.06 745 LYS A CA 1
ATOM 6025 C C . LYS A 1 745 ? 11.910 7.729 -6.814 1.00 69.06 745 LYS A C 1
ATOM 6027 O O . LYS A 1 745 ? 11.640 7.011 -5.850 1.00 69.06 745 LYS A O 1
ATOM 6032 N N . HIS A 1 746 ? 12.521 7.263 -7.902 1.00 66.38 746 HIS A N 1
ATOM 6033 C CA . HIS A 1 746 ? 13.107 5.927 -8.011 1.00 66.38 746 HIS A CA 1
ATOM 6034 C C . HIS A 1 746 ? 14.421 5.799 -7.214 1.00 66.38 746 HIS A C 1
ATOM 6036 O O . HIS A 1 746 ? 14.760 4.701 -6.780 1.00 66.38 746 HIS A O 1
ATOM 6042 N N . LEU A 1 747 ? 15.125 6.910 -6.966 1.00 73.75 747 LEU A N 1
ATOM 6043 C CA . LEU A 1 747 ? 16.301 6.977 -6.100 1.00 73.75 747 LEU A CA 1
ATOM 6044 C C . LEU A 1 747 ? 15.890 7.194 -4.637 1.00 73.75 747 LEU A C 1
ATOM 6046 O O . LEU A 1 747 ? 14.956 7.940 -4.337 1.00 73.75 747 LEU A O 1
ATOM 6050 N N . GLU A 1 748 ? 16.663 6.628 -3.708 1.00 77.31 748 GLU A N 1
ATOM 6051 C CA . GLU A 1 748 ? 16.480 6.850 -2.265 1.00 77.31 748 GLU A CA 1
ATOM 6052 C C . GLU A 1 748 ? 16.554 8.339 -1.880 1.00 77.31 748 GLU A C 1
ATOM 6054 O O . GLU A 1 748 ? 15.804 8.788 -1.016 1.00 77.31 748 GLU A O 1
ATOM 6059 N N . GLU A 1 749 ? 17.384 9.133 -2.566 1.00 80.50 749 GLU A N 1
ATOM 6060 C CA . GLU A 1 749 ? 17.452 10.588 -2.370 1.00 80.50 749 GLU A CA 1
ATOM 6061 C C . GLU A 1 749 ? 16.148 11.297 -2.741 1.00 80.50 749 GLU A C 1
ATOM 6063 O O . GLU A 1 749 ? 15.710 12.183 -2.015 1.00 80.50 749 GLU A O 1
ATOM 6068 N N . GLY A 1 750 ? 15.489 10.895 -3.833 1.00 80.50 750 GLY A N 1
ATOM 6069 C CA . GLY A 1 750 ? 14.208 11.476 -4.236 1.00 80.50 750 GLY A CA 1
ATOM 6070 C C . GLY A 1 750 ? 13.094 11.163 -3.237 1.00 80.50 750 GLY A C 1
ATOM 6071 O O . GLY A 1 750 ? 12.220 11.999 -2.998 1.00 80.50 750 GLY A O 1
ATOM 6072 N N . ARG A 1 751 ? 13.166 9.996 -2.584 1.00 82.12 751 ARG A N 1
ATOM 6073 C CA . ARG A 1 751 ? 12.268 9.598 -1.487 1.00 82.12 751 ARG A CA 1
ATOM 6074 C C . ARG A 1 751 ? 12.525 10.424 -0.224 1.00 82.12 751 ARG A C 1
ATOM 6076 O O . ARG A 1 751 ? 11.579 10.984 0.328 1.00 82.12 751 ARG A O 1
ATOM 6083 N N . PHE A 1 752 ? 13.786 10.577 0.192 1.00 85.81 752 PHE A N 1
ATOM 6084 C CA . PHE A 1 752 ? 14.149 11.454 1.315 1.00 85.81 752 PHE A CA 1
ATOM 6085 C C . PHE A 1 752 ? 13.787 12.923 1.051 1.00 85.81 752 PHE A C 1
ATOM 6087 O O . PHE A 1 752 ? 13.203 13.560 1.921 1.00 85.81 752 PHE A O 1
ATOM 6094 N N . ALA A 1 753 ? 14.051 13.447 -0.148 1.00 87.88 753 ALA A N 1
ATOM 6095 C CA . ALA A 1 753 ? 13.714 14.817 -0.529 1.00 87.88 753 ALA A CA 1
ATOM 6096 C C . ALA A 1 753 ? 12.196 15.067 -0.574 1.00 87.88 753 ALA A C 1
ATOM 6098 O O . ALA A 1 753 ? 11.736 16.148 -0.197 1.00 87.88 753 ALA A O 1
ATOM 6099 N N . SER A 1 754 ? 11.412 14.065 -0.989 1.00 86.06 754 SER A N 1
ATOM 6100 C CA . SER A 1 754 ? 9.945 14.117 -0.924 1.00 86.06 754 SER A CA 1
ATOM 6101 C C . SER A 1 754 ? 9.471 14.198 0.530 1.00 86.06 754 SER A C 1
ATOM 6103 O O . SER A 1 754 ? 8.746 15.127 0.874 1.00 86.06 754 SER A O 1
ATOM 6105 N N . PHE A 1 755 ? 9.948 13.306 1.406 1.00 86.25 755 PHE A N 1
ATOM 6106 C CA . PHE A 1 755 ? 9.599 13.311 2.834 1.00 86.25 755 PHE A CA 1
ATOM 6107 C C . PHE A 1 755 ? 10.023 14.617 3.533 1.00 86.25 755 PHE A C 1
ATOM 6109 O O . PHE A 1 755 ? 9.214 15.256 4.203 1.00 86.25 755 PHE A O 1
ATOM 6116 N N . ALA A 1 756 ? 11.249 15.087 3.284 1.00 90.12 756 ALA A N 1
ATOM 6117 C CA . ALA A 1 756 ? 11.762 16.364 3.780 1.00 90.12 756 ALA A CA 1
ATOM 6118 C C . ALA A 1 756 ? 10.906 17.567 3.345 1.00 90.12 756 ALA A C 1
ATOM 6120 O O . ALA A 1 756 ? 10.749 18.512 4.115 1.00 90.12 756 ALA A O 1
ATOM 6121 N N . SER A 1 757 ? 10.328 17.534 2.138 1.00 89.06 757 SER A N 1
ATOM 6122 C CA . SER A 1 757 ? 9.427 18.589 1.649 1.00 89.06 757 SER A CA 1
ATOM 6123 C C . SER A 1 757 ? 8.126 18.650 2.454 1.00 89.06 757 SER A C 1
ATOM 6125 O O . SER A 1 757 ? 7.639 19.743 2.743 1.00 89.06 757 SER A O 1
ATOM 6127 N N . ILE A 1 758 ? 7.590 17.490 2.860 1.00 85.75 758 ILE A N 1
ATOM 6128 C CA . ILE A 1 758 ? 6.413 17.396 3.736 1.00 85.75 758 ILE A CA 1
ATOM 6129 C C . ILE A 1 758 ? 6.757 18.004 5.095 1.00 85.75 758 ILE A C 1
ATOM 6131 O O . ILE A 1 758 ? 6.094 18.954 5.511 1.00 85.75 758 ILE A O 1
ATOM 6135 N N . CYS A 1 759 ? 7.832 17.532 5.737 1.00 88.19 759 CYS A N 1
ATOM 6136 C CA . CYS A 1 759 ? 8.278 18.053 7.033 1.00 88.19 759 CYS A CA 1
ATOM 6137 C C . CYS A 1 759 ? 8.494 19.575 6.986 1.00 88.19 759 CYS A C 1
ATOM 6139 O O . CYS A 1 759 ? 7.974 20.288 7.835 1.00 88.19 759 CYS A O 1
ATOM 6141 N N . LEU A 1 760 ? 9.161 20.095 5.948 1.00 89.50 760 LEU A N 1
ATOM 6142 C CA . LEU A 1 760 ? 9.401 21.534 5.793 1.00 89.50 760 LEU A CA 1
ATOM 6143 C C . LEU A 1 760 ? 8.093 22.324 5.661 1.00 89.50 760 LEU A C 1
ATOM 6145 O O . LEU A 1 760 ? 7.931 23.361 6.304 1.00 89.50 760 LEU A O 1
ATOM 6149 N N . SER A 1 761 ? 7.143 21.823 4.865 1.00 87.06 761 SER A N 1
ATOM 6150 C CA . SER A 1 761 ? 5.830 22.460 4.734 1.00 87.06 761 SER A CA 1
ATOM 6151 C C . SER A 1 761 ? 5.033 22.431 6.041 1.00 87.06 761 SER A C 1
ATOM 6153 O O . SER A 1 761 ? 4.364 23.413 6.349 1.00 87.06 761 SER A O 1
ATOM 6155 N N . ARG A 1 762 ? 5.143 21.362 6.840 1.00 85.81 762 ARG A N 1
ATOM 6156 C CA . ARG A 1 762 ? 4.454 21.230 8.129 1.00 85.81 762 ARG A CA 1
ATOM 6157 C C . ARG A 1 762 ? 5.069 22.120 9.207 1.00 85.81 762 ARG A C 1
ATOM 6159 O O . ARG A 1 762 ? 4.357 22.961 9.750 1.00 85.81 762 ARG A O 1
ATOM 6166 N N . THR A 1 763 ? 6.385 22.042 9.438 1.00 86.00 763 THR A N 1
ATOM 6167 C CA . THR A 1 763 ? 7.081 22.892 10.424 1.00 86.00 763 THR A CA 1
ATOM 6168 C C . THR A 1 763 ? 6.838 24.379 10.151 1.00 86.00 763 THR A C 1
ATOM 6170 O O . THR A 1 763 ? 6.614 25.135 11.091 1.00 86.00 763 THR A O 1
ATOM 6173 N N . LYS A 1 764 ? 6.793 24.807 8.878 1.00 82.25 764 LYS A N 1
ATOM 6174 C CA . LYS A 1 764 ? 6.527 26.210 8.506 1.00 82.25 764 LYS A CA 1
ATOM 6175 C C . LYS A 1 764 ? 5.109 26.705 8.844 1.00 82.25 764 LYS A C 1
ATOM 6177 O O . LYS A 1 764 ? 4.927 27.907 9.013 1.00 82.25 764 LYS A O 1
ATOM 6182 N N . HIS A 1 765 ? 4.124 25.813 8.966 1.00 76.56 765 HIS A N 1
ATOM 6183 C CA . HIS A 1 765 ? 2.769 26.157 9.424 1.00 76.56 765 HIS A CA 1
ATOM 6184 C C . HIS A 1 765 ? 2.554 25.884 10.926 1.00 76.56 765 HIS A C 1
ATOM 6186 O O . HIS A 1 765 ? 1.479 26.181 11.448 1.00 76.56 765 HIS A O 1
ATOM 6192 N N . SER A 1 766 ? 3.555 25.356 11.642 1.00 77.06 766 SER A N 1
ATOM 6193 C CA . SER A 1 766 ? 3.486 25.217 13.098 1.00 77.06 766 SER A CA 1
ATOM 6194 C C . SER A 1 766 ? 3.718 26.562 13.783 1.00 77.06 766 SER A C 1
ATOM 6196 O O . SER A 1 766 ? 4.767 27.188 13.644 1.00 77.06 766 SER A O 1
ATOM 6198 N N . TYR A 1 767 ? 2.761 26.972 14.613 1.00 64.31 767 TYR A N 1
ATOM 6199 C CA . TYR A 1 767 ? 2.874 28.163 15.462 1.00 64.31 767 TYR A CA 1
ATOM 6200 C C . TYR A 1 767 ? 3.775 27.958 16.695 1.00 64.31 767 TYR A C 1
ATOM 6202 O O . TYR A 1 767 ? 3.872 28.856 17.533 1.00 64.31 767 TYR A O 1
ATOM 6210 N N . ARG A 1 768 ? 4.396 26.779 16.864 1.00 71.62 768 ARG A N 1
ATOM 6211 C CA . ARG A 1 768 ? 5.212 26.439 18.039 1.00 71.62 768 ARG A CA 1
ATOM 6212 C C . ARG A 1 768 ? 6.562 25.849 17.647 1.00 71.62 768 ARG A C 1
ATOM 6214 O O . ARG A 1 768 ? 6.645 24.923 16.844 1.00 71.62 768 ARG A O 1
ATOM 6221 N N . LEU A 1 769 ? 7.610 26.388 18.266 1.00 74.62 769 LEU A N 1
ATOM 6222 C CA . LEU A 1 769 ? 8.977 25.885 18.172 1.00 74.62 769 LEU A CA 1
ATOM 6223 C C . LEU A 1 769 ? 9.166 24.678 19.100 1.00 74.62 769 LEU A C 1
ATOM 6225 O O . LEU A 1 769 ? 8.594 24.637 20.191 1.00 74.62 769 LEU A O 1
ATOM 6229 N N . ARG A 1 770 ? 10.006 23.731 18.673 1.00 85.81 770 ARG A N 1
ATOM 6230 C CA . ARG A 1 770 ? 10.426 22.570 19.468 1.00 85.81 770 ARG A CA 1
ATOM 6231 C C . ARG A 1 770 ? 11.226 23.000 20.697 1.00 85.81 770 ARG A C 1
ATOM 6233 O O . ARG A 1 770 ? 12.115 23.849 20.590 1.00 85.81 770 ARG A O 1
ATOM 6240 N N . LYS A 1 771 ? 10.932 22.387 21.844 1.00 85.56 771 LYS A N 1
ATOM 6241 C CA . LYS A 1 771 ? 11.681 22.555 23.101 1.00 85.56 771 LYS A CA 1
ATOM 6242 C C . LYS A 1 771 ? 12.861 21.590 23.207 1.00 85.56 771 LYS A C 1
ATOM 6244 O O . LYS A 1 771 ? 13.899 21.971 23.737 1.00 85.56 771 LYS A O 1
ATOM 6249 N N . ASN A 1 772 ? 12.702 20.365 22.701 1.00 87.56 772 ASN A N 1
ATOM 6250 C CA . ASN A 1 772 ? 13.653 19.270 22.873 1.00 87.56 772 ASN A CA 1
ATOM 6251 C C . ASN A 1 772 ? 14.251 18.826 21.530 1.00 87.56 772 ASN A C 1
ATOM 6253 O O . ASN A 1 772 ? 13.616 18.925 20.476 1.00 87.56 772 ASN A O 1
ATOM 6257 N N . VAL A 1 773 ? 15.467 18.274 21.579 1.00 89.62 773 VAL A N 1
ATOM 6258 C CA . VAL A 1 773 ? 16.081 17.595 20.426 1.00 89.62 773 VAL A CA 1
ATOM 6259 C C . VAL A 1 773 ? 15.258 16.366 20.003 1.00 89.62 773 VAL A C 1
ATOM 6261 O O . VAL A 1 773 ? 14.504 15.819 20.814 1.00 89.62 773 VAL A O 1
ATOM 6264 N N . PRO A 1 774 ? 15.402 15.877 18.757 1.00 91.44 774 PRO A N 1
ATOM 6265 C CA . PRO A 1 774 ? 14.681 14.698 18.305 1.00 91.44 774 PRO A CA 1
ATOM 6266 C C . PRO A 1 774 ? 14.975 13.453 19.139 1.00 91.44 774 PRO A C 1
ATOM 6268 O O . PRO A 1 774 ? 16.132 13.130 19.422 1.00 91.44 774 PRO A O 1
ATOM 6271 N N . SER A 1 775 ? 13.919 12.727 19.499 1.00 90.88 775 SER A N 1
ATOM 6272 C CA . SER A 1 775 ? 14.025 11.440 20.201 1.00 90.88 775 SER A CA 1
ATOM 6273 C C . SER A 1 775 ? 14.700 10.375 19.318 1.00 90.88 775 SER A C 1
ATOM 6275 O O . SER A 1 775 ? 14.668 10.456 18.086 1.00 90.88 775 SER A O 1
ATOM 6277 N N . LYS A 1 776 ? 15.291 9.328 19.906 1.00 87.88 776 LYS A N 1
ATOM 6278 C CA . LYS A 1 776 ? 15.790 8.176 19.130 1.00 87.88 776 LYS A CA 1
ATOM 6279 C C . LYS A 1 776 ? 14.652 7.475 18.382 1.00 87.88 776 LYS A C 1
ATOM 6281 O O . LYS A 1 776 ? 14.891 6.938 17.300 1.00 87.88 776 LYS A O 1
ATOM 6286 N N . ALA A 1 777 ? 13.430 7.494 18.918 1.00 87.19 777 ALA A N 1
ATOM 6287 C CA . ALA A 1 777 ? 12.226 7.060 18.206 1.00 87.19 777 ALA A CA 1
ATOM 6288 C C . ALA A 1 777 ? 11.953 7.907 16.942 1.00 87.19 777 ALA A C 1
ATOM 6290 O O . ALA A 1 777 ? 11.789 7.351 15.856 1.00 87.19 777 ALA A O 1
ATOM 6291 N N . GLU A 1 778 ? 11.989 9.237 17.057 1.00 91.25 778 GLU A N 1
ATOM 6292 C CA . GLU A 1 778 ? 11.834 10.177 15.935 1.00 91.25 778 GLU A CA 1
ATOM 6293 C C . GLU A 1 778 ? 12.922 9.988 14.870 1.00 91.25 778 GLU A C 1
ATOM 6295 O O . GLU A 1 778 ? 12.620 9.866 13.685 1.00 91.25 778 GLU A O 1
ATOM 6300 N N . LEU A 1 779 ? 14.188 9.868 15.279 1.00 90.56 779 LEU A N 1
ATOM 6301 C CA . LEU A 1 779 ? 15.308 9.661 14.356 1.00 90.56 779 LEU A CA 1
ATOM 6302 C C . LEU A 1 779 ? 15.240 8.306 13.625 1.00 90.56 779 LEU A C 1
ATOM 6304 O O . LEU A 1 779 ? 15.675 8.213 12.474 1.00 90.56 779 LEU A O 1
ATOM 6308 N N . LYS A 1 780 ? 14.657 7.270 14.245 1.00 88.06 780 LYS A N 1
ATOM 6309 C CA . LYS A 1 780 ? 14.348 5.990 13.581 1.00 88.06 780 LYS A CA 1
ATOM 6310 C C . LYS A 1 780 ? 13.204 6.139 12.572 1.00 88.06 780 LYS A C 1
ATOM 6312 O O . LYS A 1 780 ? 13.354 5.676 11.446 1.00 88.06 780 LYS A O 1
ATOM 6317 N N . ALA A 1 781 ? 12.119 6.832 12.927 1.00 86.69 781 ALA A N 1
ATOM 6318 C CA . ALA A 1 781 ? 11.005 7.106 12.012 1.00 86.69 781 ALA A CA 1
ATOM 6319 C C . ALA A 1 781 ? 11.458 7.918 10.781 1.00 86.69 781 ALA A C 1
ATOM 6321 O O . ALA A 1 781 ? 11.173 7.533 9.645 1.00 86.69 781 ALA A O 1
ATOM 6322 N N . ILE A 1 782 ? 12.272 8.959 10.995 1.00 88.94 782 ILE A N 1
ATOM 6323 C CA . ILE A 1 782 ? 12.919 9.767 9.947 1.00 88.94 782 ILE A CA 1
ATOM 6324 C C . ILE A 1 782 ? 13.809 8.908 9.038 1.00 88.94 782 ILE A C 1
ATOM 6326 O O . ILE A 1 782 ? 13.705 9.004 7.813 1.00 88.94 782 ILE A O 1
ATOM 6330 N N . ALA A 1 783 ? 14.649 8.035 9.606 1.00 85.81 783 ALA A N 1
ATOM 6331 C CA . ALA A 1 783 ? 15.493 7.126 8.827 1.00 85.81 783 ALA A CA 1
ATOM 6332 C C . ALA A 1 783 ? 14.677 6.119 7.990 1.00 85.81 783 ALA A C 1
ATOM 6334 O O . ALA A 1 783 ? 15.109 5.714 6.911 1.00 85.81 783 ALA A O 1
ATOM 6335 N N . SER A 1 784 ? 13.481 5.752 8.457 1.00 82.00 784 SER A N 1
ATOM 6336 C CA . SER A 1 784 ? 12.514 4.920 7.730 1.00 82.00 784 SER A CA 1
ATOM 6337 C C . SER A 1 784 ? 11.588 5.704 6.788 1.00 82.00 784 SER A C 1
ATOM 6339 O O . SER A 1 784 ? 10.864 5.074 6.018 1.00 82.00 784 SER A O 1
ATOM 6341 N N . ARG A 1 785 ? 11.605 7.047 6.823 1.00 87.12 785 ARG A N 1
ATOM 6342 C CA . ARG A 1 785 ? 10.658 7.953 6.132 1.00 87.12 785 ARG A CA 1
ATOM 6343 C C . ARG A 1 785 ? 9.186 7.670 6.476 1.00 87.12 785 ARG A C 1
ATOM 6345 O O . ARG A 1 785 ? 8.313 7.781 5.617 1.00 87.12 785 ARG A O 1
ATOM 6352 N N . LYS A 1 786 ? 8.917 7.291 7.728 1.00 82.69 786 LYS A N 1
ATOM 6353 C CA . LYS A 1 786 ? 7.568 7.059 8.266 1.00 82.69 786 LYS A CA 1
ATOM 6354 C C . LYS A 1 786 ? 7.193 8.128 9.296 1.00 82.69 786 LYS A C 1
ATOM 6356 O O . LYS A 1 786 ? 8.055 8.839 9.810 1.00 82.69 786 LYS A O 1
ATOM 6361 N N . GLN A 1 787 ? 5.898 8.227 9.595 1.00 83.38 787 GLN A N 1
ATOM 6362 C CA . GLN A 1 787 ? 5.411 8.934 10.783 1.00 83.38 787 GLN A CA 1
ATOM 6363 C C . GLN A 1 787 ? 5.949 8.259 12.058 1.00 83.38 787 GLN A C 1
ATOM 6365 O O . GLN A 1 787 ? 6.359 7.096 12.034 1.00 83.38 787 GLN A O 1
ATOM 6370 N N . MET A 1 788 ? 5.945 8.981 13.176 1.00 85.38 788 MET A N 1
ATOM 6371 C CA . MET A 1 788 ? 6.186 8.384 14.487 1.00 85.38 788 MET A CA 1
ATOM 6372 C C . MET A 1 788 ? 4.927 7.641 14.931 1.00 85.38 788 MET A C 1
ATOM 6374 O O . MET A 1 788 ? 3.826 8.163 14.786 1.00 85.38 788 MET A O 1
ATOM 6378 N N . GLU A 1 789 ? 5.084 6.442 15.485 1.00 84.00 789 GLU A N 1
ATOM 6379 C CA . GLU A 1 789 ? 3.976 5.640 16.007 1.00 84.00 789 GLU A CA 1
ATOM 6380 C C . GLU A 1 789 ? 4.046 5.564 17.536 1.00 84.00 789 GLU A C 1
ATOM 6382 O O . GLU A 1 789 ? 5.112 5.335 18.113 1.00 84.00 789 GLU A O 1
ATOM 6387 N N . LEU A 1 790 ? 2.900 5.730 18.198 1.00 82.56 790 LEU A N 1
ATOM 6388 C CA . LEU A 1 790 ? 2.736 5.492 19.635 1.00 82.56 790 LEU A CA 1
ATOM 6389 C C . LEU A 1 790 ? 1.513 4.620 19.912 1.00 82.56 790 LEU A C 1
ATOM 6391 O O . LEU A 1 790 ? 0.638 4.473 19.059 1.00 82.56 790 LEU A O 1
ATOM 6395 N N . ARG A 1 791 ? 1.441 4.062 21.123 1.00 81.56 791 ARG A N 1
ATOM 6396 C CA . ARG A 1 791 ? 0.330 3.223 21.584 1.00 81.56 791 ARG A CA 1
ATOM 6397 C C . ARG A 1 791 ? -0.433 3.917 22.709 1.00 81.56 791 ARG A C 1
ATOM 6399 O O . ARG A 1 791 ? 0.144 4.177 23.763 1.00 81.56 791 ARG A O 1
ATOM 6406 N N . VAL A 1 792 ? -1.718 4.176 22.489 1.00 84.50 792 VAL A N 1
ATOM 6407 C CA . VAL A 1 792 ? -2.660 4.688 23.491 1.00 84.50 792 VAL A CA 1
ATOM 6408 C C . VAL A 1 792 ? -3.475 3.525 24.038 1.00 84.50 792 VAL A C 1
ATOM 6410 O O . VAL A 1 792 ? -4.032 2.731 23.281 1.00 84.50 792 VAL A O 1
ATOM 6413 N N . PHE A 1 793 ? -3.544 3.447 25.358 1.00 82.12 793 PHE A N 1
ATOM 6414 C CA . PHE A 1 793 ? -4.336 2.482 26.095 1.00 82.12 793 PHE A CA 1
ATOM 6415 C C . PHE A 1 793 ? -5.674 3.138 26.465 1.00 82.12 793 PHE A C 1
ATOM 6417 O O . PHE A 1 793 ? -5.704 4.234 27.035 1.00 82.12 793 PHE A O 1
ATOM 6424 N N . LEU A 1 794 ? -6.776 2.491 26.107 1.00 80.19 794 LEU A N 1
ATOM 6425 C CA . LEU A 1 794 ? -8.117 2.864 26.549 1.00 80.19 794 LEU A CA 1
ATOM 6426 C C . LEU A 1 794 ? -8.388 2.265 27.948 1.00 80.19 794 LEU A C 1
ATOM 6428 O O . LEU A 1 794 ? -7.595 1.466 28.452 1.00 80.19 794 LEU A O 1
ATOM 6432 N N . GLN A 1 795 ? -9.453 2.711 28.625 1.00 79.19 795 GLN A N 1
ATOM 6433 C CA . GLN A 1 795 ? -9.731 2.309 30.020 1.00 79.19 795 GLN A CA 1
ATOM 6434 C C . GLN A 1 795 ? -10.274 0.870 30.139 1.00 79.19 795 GLN A C 1
ATOM 6436 O O . GLN A 1 795 ? -10.128 0.239 31.182 1.00 79.19 795 GLN A O 1
ATOM 6441 N N . ASP A 1 796 ? -10.826 0.341 29.048 1.00 67.56 796 ASP A N 1
ATOM 6442 C CA . ASP A 1 796 ? -11.166 -1.071 28.813 1.00 67.56 796 ASP A CA 1
ATOM 6443 C C . ASP A 1 796 ? -9.930 -2.011 28.763 1.00 67.56 796 ASP A C 1
ATOM 6445 O O . ASP A 1 796 ? -10.057 -3.225 28.915 1.00 67.56 796 ASP A O 1
ATOM 6449 N N . GLY A 1 797 ? -8.721 -1.464 28.568 1.00 64.44 797 GLY A N 1
ATOM 6450 C CA . GLY A 1 797 ? -7.465 -2.194 28.359 1.00 64.44 797 GLY A CA 1
ATOM 6451 C C . GLY A 1 797 ? -7.022 -2.349 26.891 1.00 64.44 797 GLY A C 1
ATOM 6452 O O . GLY A 1 797 ? -5.915 -2.848 26.644 1.00 64.44 797 GLY A O 1
ATOM 6453 N N . HIS A 1 798 ? -7.823 -1.905 25.916 1.00 66.75 798 HIS A N 1
ATOM 6454 C CA . HIS A 1 798 ? -7.510 -1.959 24.483 1.00 66.75 798 HIS A CA 1
ATOM 6455 C C . HIS A 1 798 ? -6.380 -0.986 24.094 1.00 66.75 798 HIS A C 1
ATOM 6457 O O . HIS A 1 798 ? -6.099 -0.003 24.779 1.00 66.75 798 HIS A O 1
ATOM 6463 N N . GLN A 1 799 ? -5.678 -1.282 22.993 1.00 75.31 799 GLN A N 1
ATOM 6464 C CA . GLN A 1 799 ? -4.358 -0.715 22.673 1.00 75.31 799 GLN A CA 1
ATOM 6465 C C . GLN A 1 799 ? -4.270 -0.193 21.231 1.00 75.31 799 GLN A C 1
ATOM 6467 O O . GLN A 1 799 ? -3.770 -0.864 20.327 1.00 75.31 799 GLN A O 1
ATOM 6472 N N . LEU A 1 800 ? -4.724 1.040 21.019 1.00 72.50 800 LEU A N 1
ATOM 6473 C CA . LEU A 1 800 ? -4.721 1.701 19.713 1.00 72.50 800 LEU A CA 1
ATOM 6474 C C . LEU A 1 800 ? -3.333 2.258 19.360 1.00 72.50 800 LEU A C 1
ATOM 6476 O O . LEU A 1 800 ? -2.725 2.973 20.154 1.00 72.50 800 LEU A O 1
ATOM 6480 N N . VAL A 1 801 ? -2.854 1.997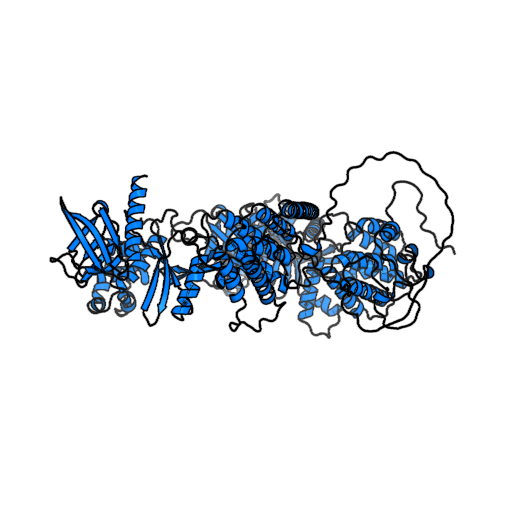 18.140 1.00 79.06 801 VAL A N 1
ATOM 6481 C CA . VAL A 1 801 ? -1.606 2.578 17.606 1.00 79.06 801 VAL A CA 1
ATOM 6482 C C . VAL A 1 801 ? -1.917 3.760 16.688 1.00 79.06 801 VAL A C 1
ATOM 6484 O O . VAL A 1 801 ? -2.722 3.616 15.767 1.00 79.06 801 VAL A O 1
ATOM 6487 N N . PHE A 1 802 ? -1.282 4.913 16.915 1.00 82.50 802 PHE A N 1
ATOM 6488 C CA . PHE A 1 802 ? -1.499 6.154 16.158 1.00 82.50 802 PHE A CA 1
ATOM 6489 C C . PHE A 1 802 ? -0.202 6.703 15.560 1.00 82.50 802 PHE A C 1
ATOM 6491 O O . PHE A 1 802 ? 0.800 6.822 16.264 1.00 82.50 802 PHE A O 1
ATOM 6498 N N . GLY A 1 803 ? -0.266 7.084 14.279 1.00 85.69 803 GLY A N 1
ATOM 6499 C CA . GLY A 1 803 ? 0.783 7.811 13.565 1.00 85.69 803 GLY A CA 1
ATOM 6500 C C . GLY A 1 803 ? 0.663 9.331 13.731 1.00 85.69 803 GLY A C 1
ATOM 6501 O O . GLY A 1 803 ? -0.447 9.878 13.703 1.00 85.69 803 GLY A O 1
ATOM 6502 N N . PHE A 1 804 ? 1.796 10.015 13.901 1.00 88.00 804 PHE A N 1
ATOM 6503 C CA . PHE A 1 804 ? 1.899 11.475 13.983 1.00 88.00 804 PHE A CA 1
ATOM 6504 C C . PHE A 1 804 ? 3.225 12.004 13.405 1.00 88.00 804 PHE A C 1
ATOM 6506 O O . PHE A 1 804 ? 4.246 11.310 13.385 1.00 88.00 804 PHE A O 1
ATOM 6513 N N . PHE A 1 805 ? 3.214 13.250 12.927 1.00 87.75 805 PHE A N 1
ATOM 6514 C CA . PHE A 1 805 ? 4.419 13.985 12.517 1.00 87.75 805 PHE A CA 1
ATOM 6515 C C . PHE A 1 805 ? 5.043 14.786 13.676 1.00 87.75 805 PHE A C 1
ATOM 6517 O O . PHE A 1 805 ? 4.389 15.068 14.679 1.00 87.75 805 PHE A O 1
ATOM 6524 N N . SER A 1 806 ? 6.312 15.187 13.520 1.00 87.12 806 SER A N 1
ATOM 6525 C CA . SER A 1 806 ? 7.104 15.894 14.543 1.00 87.12 806 SER A CA 1
ATOM 6526 C C . SER A 1 806 ? 6.516 17.220 15.045 1.00 87.12 806 SER A C 1
ATOM 6528 O O . SER A 1 806 ? 6.901 17.687 16.114 1.00 87.12 806 SER A O 1
ATOM 6530 N N . ASP A 1 807 ? 5.629 17.842 14.270 1.00 86.12 807 ASP A N 1
ATOM 6531 C CA . ASP A 1 807 ? 4.962 19.112 14.574 1.00 86.12 807 ASP A CA 1
ATOM 6532 C C . ASP A 1 807 ? 3.624 18.958 15.321 1.00 86.12 807 ASP A C 1
ATOM 6534 O O . ASP A 1 807 ? 3.079 19.955 15.795 1.00 86.12 807 ASP A O 1
ATOM 6538 N N . GLU A 1 808 ? 3.079 17.741 15.431 1.00 88.75 808 GLU A N 1
ATOM 6539 C CA . GLU A 1 808 ? 1.722 17.540 15.951 1.00 88.75 808 GLU A CA 1
ATOM 6540 C C . GLU A 1 808 ? 1.605 17.732 17.469 1.00 88.75 808 GLU A C 1
ATOM 6542 O O . GLU A 1 808 ? 2.494 17.356 18.240 1.00 88.75 808 GLU A O 1
ATOM 6547 N N . THR A 1 809 ? 0.467 18.276 17.910 1.00 90.81 809 THR A N 1
ATOM 6548 C CA . THR A 1 809 ? 0.174 18.501 19.334 1.00 90.81 809 THR A CA 1
ATOM 6549 C C . THR A 1 809 ? -0.639 17.377 19.978 1.00 90.81 809 THR A C 1
ATOM 6551 O O . THR A 1 809 ? -1.329 16.606 19.305 1.00 90.81 809 THR A O 1
ATOM 6554 N N . VAL A 1 810 ? -0.620 17.328 21.313 1.00 90.38 810 VAL A N 1
ATOM 6555 C CA . VAL A 1 810 ? -1.474 16.434 22.117 1.00 90.38 810 VAL A CA 1
ATOM 6556 C C . VAL A 1 810 ? -2.966 16.613 21.776 1.00 90.38 810 VAL A C 1
ATOM 6558 O O . VAL A 1 810 ? -3.676 15.620 21.662 1.00 90.38 810 VAL A O 1
ATOM 6561 N N . ASP A 1 811 ? -3.450 17.840 21.542 1.00 87.62 811 ASP A N 1
ATOM 6562 C CA . ASP A 1 811 ? -4.836 18.114 21.113 1.00 87.62 811 ASP A CA 1
ATOM 6563 C C . ASP A 1 811 ? -5.169 17.487 19.746 1.00 87.62 811 ASP A C 1
ATOM 6565 O O . ASP A 1 811 ? -6.211 16.851 19.585 1.00 87.62 811 ASP A O 1
ATOM 6569 N N . GLN A 1 812 ? -4.265 17.598 18.768 1.00 88.81 812 GLN A N 1
ATOM 6570 C CA . GLN A 1 812 ? -4.443 16.984 17.447 1.00 88.81 812 GLN A CA 1
ATOM 6571 C C . GLN A 1 812 ? -4.462 15.452 17.536 1.00 88.81 812 GLN A C 1
ATOM 6573 O O . GLN A 1 812 ? -5.273 14.803 16.870 1.00 88.81 812 GLN A O 1
ATOM 6578 N N . LEU A 1 813 ? -3.632 14.874 18.409 1.00 89.69 813 LEU A N 1
ATOM 6579 C CA . LEU A 1 813 ? -3.670 13.448 18.716 1.00 89.69 813 LEU A CA 1
ATOM 6580 C C . LEU A 1 813 ? -4.982 13.047 19.414 1.00 89.69 813 LEU A C 1
ATOM 6582 O O . LEU A 1 813 ? -5.572 12.043 19.028 1.00 89.69 813 LEU A O 1
ATOM 6586 N N . ILE A 1 814 ? -5.492 13.831 20.371 1.00 87.69 814 ILE A N 1
ATOM 6587 C CA . ILE A 1 814 ? -6.795 13.575 21.014 1.00 87.69 814 ILE A CA 1
ATOM 6588 C C . ILE A 1 814 ? -7.928 13.577 19.976 1.00 87.69 814 ILE A C 1
ATOM 6590 O O . ILE A 1 814 ? -8.737 12.650 19.982 1.00 87.69 814 ILE A O 1
ATOM 6594 N N . ARG A 1 815 ? -7.935 14.517 19.018 1.00 85.31 815 ARG A N 1
ATOM 6595 C CA . ARG A 1 815 ? -8.900 14.527 17.896 1.00 85.31 815 ARG A CA 1
ATOM 6596 C C . ARG A 1 815 ? -8.769 13.304 16.980 1.00 85.31 815 ARG A C 1
ATOM 6598 O O . ARG A 1 815 ? -9.782 12.759 16.546 1.00 85.31 815 ARG A O 1
ATOM 6605 N N . LYS A 1 816 ? -7.542 12.841 16.698 1.00 85.44 816 LYS A N 1
ATOM 6606 C CA . LYS A 1 816 ? -7.308 11.571 15.980 1.00 85.44 816 LYS A CA 1
ATOM 6607 C C . LYS A 1 816 ? -7.856 10.372 16.764 1.00 85.44 816 LYS A C 1
ATOM 6609 O O . LYS A 1 816 ? -8.395 9.452 16.150 1.00 85.44 816 LYS A O 1
ATOM 6614 N N . ILE A 1 817 ? -7.734 10.374 18.095 1.00 84.12 817 ILE A N 1
ATOM 6615 C CA . ILE A 1 817 ? -8.258 9.301 18.949 1.00 84.12 817 ILE A CA 1
ATOM 6616 C C . ILE A 1 817 ? -9.791 9.298 18.930 1.00 84.12 817 ILE A C 1
ATOM 6618 O O . ILE A 1 817 ? -10.358 8.268 18.578 1.00 84.12 817 ILE A O 1
ATOM 6622 N N . THR A 1 818 ? -10.455 10.422 19.228 1.00 81.19 818 THR A N 1
ATOM 6623 C CA . THR A 1 818 ? -11.932 10.505 19.291 1.00 81.19 818 THR A CA 1
ATOM 6624 C C . THR A 1 818 ? -12.593 10.176 17.955 1.00 81.19 818 THR A C 1
ATOM 6626 O O . THR A 1 818 ? -13.555 9.411 17.910 1.00 81.19 818 THR A O 1
ATOM 6629 N N . SER A 1 819 ? -12.025 10.671 16.850 1.00 77.06 819 SER A N 1
ATOM 6630 C CA . SER A 1 819 ? -12.461 10.337 15.489 1.00 77.06 819 SER A CA 1
ATOM 6631 C C . SER A 1 819 ? -12.403 8.825 15.218 1.00 77.06 819 SER A C 1
ATOM 6633 O O . SER A 1 819 ? -13.344 8.264 14.657 1.00 77.06 819 SER A O 1
ATOM 6635 N N . ARG A 1 820 ? -11.339 8.140 15.667 1.00 76.38 820 ARG A N 1
ATOM 6636 C CA . ARG A 1 820 ? -11.145 6.699 15.438 1.00 76.38 820 ARG A CA 1
ATOM 6637 C C . ARG A 1 820 ? -11.922 5.798 16.402 1.00 76.38 820 ARG A C 1
ATOM 6639 O O . ARG A 1 820 ? -12.334 4.717 15.990 1.00 76.38 820 ARG A O 1
ATOM 6646 N N . THR A 1 821 ? -12.122 6.208 17.655 1.00 71.19 821 THR A N 1
ATOM 6647 C CA . THR A 1 821 ? -13.022 5.507 18.594 1.00 71.19 821 THR A CA 1
ATOM 6648 C C . THR A 1 821 ? -14.493 5.739 18.249 1.00 71.19 821 THR A C 1
ATOM 6650 O O . THR A 1 821 ? -15.347 4.962 18.660 1.00 71.19 821 THR A O 1
ATOM 6653 N N . GLY A 1 822 ? -14.797 6.770 17.455 1.00 69.50 822 GLY A N 1
ATOM 6654 C CA . GLY A 1 822 ? 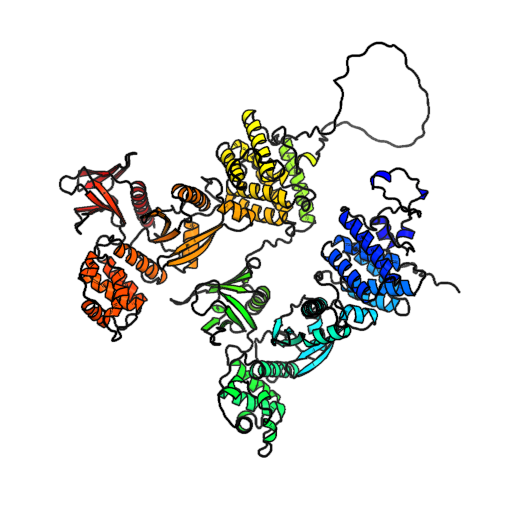-16.142 7.078 16.978 1.00 69.50 822 GLY A CA 1
ATOM 6655 C C . GLY A 1 822 ? -16.969 7.951 17.925 1.00 69.50 822 GLY A C 1
ATOM 6656 O O . GLY A 1 822 ? -18.157 8.128 17.639 1.00 69.50 822 GLY A O 1
ATOM 6657 N N . MET A 1 823 ? -16.344 8.488 18.981 1.00 74.56 823 MET A N 1
ATOM 6658 C CA . MET A 1 823 ? -16.906 9.460 19.931 1.00 74.56 823 MET A CA 1
ATOM 6659 C C . MET A 1 823 ? -17.354 10.751 19.222 1.00 74.56 823 MET A C 1
ATOM 6661 O O . MET A 1 823 ? -16.854 11.093 18.144 1.00 74.56 823 MET A O 1
ATOM 6665 N N . ARG A 1 824 ? -18.257 11.515 19.848 1.00 71.31 824 ARG A N 1
ATOM 6666 C CA . ARG A 1 824 ? -18.671 12.847 19.359 1.00 71.31 824 ARG A CA 1
ATOM 6667 C C . ARG A 1 824 ? -17.482 13.819 19.181 1.00 71.31 824 ARG A C 1
ATOM 6669 O O . ARG A 1 824 ? -16.572 13.830 20.013 1.00 71.31 824 ARG A O 1
ATOM 6676 N N . PRO A 1 825 ? -17.500 14.698 18.156 1.00 62.56 825 PRO A N 1
ATOM 6677 C CA . PRO A 1 825 ? -16.439 15.688 17.937 1.00 62.56 825 PRO A CA 1
ATOM 6678 C C . PRO A 1 825 ? -16.378 16.761 19.039 1.00 62.56 825 PRO A C 1
ATOM 6680 O O . PRO A 1 825 ? -15.296 17.262 19.335 1.00 62.56 825 PRO A O 1
ATOM 6683 N N . ASP A 1 826 ? -17.510 17.062 19.681 1.00 65.06 826 ASP A N 1
ATOM 6684 C CA . ASP A 1 826 ? -17.639 18.044 20.768 1.00 65.06 826 ASP A CA 1
ATOM 6685 C C . ASP A 1 826 ? -17.406 17.440 22.172 1.00 65.06 826 ASP A C 1
ATOM 6687 O O . ASP A 1 826 ? -17.880 17.970 23.179 1.00 65.06 826 ASP A O 1
ATOM 6691 N N . ALA A 1 827 ? -16.683 16.316 22.267 1.00 68.12 827 ALA A N 1
ATOM 6692 C CA . ALA A 1 827 ? -16.347 15.644 23.528 1.00 68.12 827 ALA A CA 1
ATOM 6693 C C . ALA A 1 827 ? -15.301 16.431 24.359 1.00 68.12 827 ALA A C 1
ATOM 6695 O O . ALA A 1 827 ? -14.137 16.042 24.488 1.00 68.12 827 ALA A O 1
ATOM 6696 N N . GLU A 1 828 ? -15.719 17.563 24.935 1.00 71.25 828 GLU A N 1
ATOM 6697 C CA . GLU A 1 828 ? -14.895 18.421 25.799 1.00 71.25 828 GLU A CA 1
ATOM 6698 C C . GLU A 1 828 ? -14.361 17.663 27.042 1.00 71.25 828 GLU A C 1
ATOM 6700 O O . GLU A 1 828 ? -14.983 16.729 27.552 1.00 71.25 828 GLU A O 1
ATOM 6705 N N . GLY A 1 829 ? -13.207 18.083 27.575 1.00 75.69 829 GLY A N 1
ATOM 6706 C CA . GLY A 1 829 ? -12.685 17.614 28.872 1.00 75.69 829 GLY A CA 1
ATOM 6707 C C . GLY A 1 829 ? -11.898 16.293 28.877 1.00 75.69 829 GLY A C 1
ATOM 6708 O O . GLY A 1 829 ? -11.540 15.802 29.953 1.00 75.69 829 GLY A O 1
ATOM 6709 N N . LEU A 1 830 ? -11.599 15.723 27.707 1.00 84.12 830 LEU A N 1
ATOM 6710 C CA . LEU A 1 830 ? -10.663 14.600 27.555 1.00 84.12 830 LEU A CA 1
ATOM 6711 C C . LEU A 1 830 ? -9.203 15.022 27.806 1.00 84.12 830 LEU A C 1
ATOM 6713 O O . LEU A 1 830 ? -8.828 16.176 27.599 1.00 84.12 830 LEU A O 1
ATOM 6717 N N . GLY A 1 831 ? -8.371 14.075 28.239 1.00 86.25 831 GLY A N 1
ATOM 6718 C CA . GLY A 1 831 ? -6.959 14.295 28.540 1.00 86.25 831 GLY A CA 1
ATOM 6719 C C . GLY A 1 831 ? -6.100 13.049 28.319 1.00 86.25 831 GLY A C 1
ATOM 6720 O O . GLY A 1 831 ? -6.549 11.923 28.536 1.00 86.25 831 GLY A O 1
ATOM 6721 N N . LEU A 1 832 ? -4.849 13.254 27.896 1.00 90.12 832 LEU A N 1
ATOM 6722 C CA . LEU A 1 832 ? -3.877 12.183 27.677 1.00 90.12 832 LEU A CA 1
ATOM 6723 C C . LEU A 1 832 ? -2.883 12.131 28.848 1.00 90.12 832 LEU A C 1
ATOM 6725 O O . LEU A 1 832 ? -2.303 13.147 29.231 1.00 90.12 832 LEU A O 1
ATOM 6729 N N . TYR A 1 833 ? -2.692 10.940 29.411 1.00 88.06 833 TYR A N 1
ATOM 6730 C CA . TYR A 1 833 ? -1.839 10.689 30.572 1.00 88.06 833 TYR A CA 1
ATOM 6731 C C . TYR A 1 833 ? -0.732 9.699 30.212 1.00 88.06 833 TYR A C 1
ATOM 6733 O O . TYR A 1 833 ? -1.017 8.570 29.812 1.00 88.06 833 TYR A O 1
ATOM 6741 N N . ALA A 1 834 ? 0.525 10.104 30.373 1.00 89.44 834 ALA A N 1
ATOM 6742 C CA . ALA A 1 834 ? 1.681 9.219 30.294 1.00 89.44 834 ALA A CA 1
ATOM 6743 C C . ALA A 1 834 ? 1.924 8.567 31.657 1.00 89.44 834 ALA A C 1
ATOM 6745 O O . ALA A 1 834 ? 1.831 9.236 32.680 1.00 89.44 834 ALA A O 1
ATOM 6746 N N . SER A 1 835 ? 2.240 7.274 31.700 1.00 85.81 835 SER A N 1
ATOM 6747 C CA . SER A 1 835 ? 2.454 6.573 32.967 1.00 85.81 835 SER A CA 1
ATOM 6748 C C . SER A 1 835 ? 3.575 5.540 32.909 1.00 85.81 835 SER A C 1
ATOM 6750 O O . SER A 1 835 ? 3.752 4.868 31.890 1.00 85.81 835 SER A O 1
ATOM 6752 N N . ILE A 1 836 ? 4.321 5.418 34.007 1.00 82.06 836 ILE A N 1
ATOM 6753 C CA . ILE A 1 836 ? 5.379 4.420 34.199 1.00 82.06 836 ILE A CA 1
ATOM 6754 C C . ILE A 1 836 ? 5.094 3.643 35.489 1.00 82.06 836 ILE A C 1
ATOM 6756 O O . ILE A 1 836 ? 4.752 4.216 36.522 1.00 82.06 836 ILE A O 1
ATOM 6760 N N . GLU A 1 837 ? 5.241 2.322 35.422 1.00 76.12 837 GLU A N 1
ATOM 6761 C CA . GLU A 1 837 ? 5.215 1.437 36.586 1.00 76.12 837 GLU A CA 1
ATOM 6762 C C . GLU A 1 837 ? 6.641 1.293 37.141 1.00 76.12 837 GLU A C 1
ATOM 6764 O O . GLU A 1 837 ? 7.574 0.965 36.407 1.00 76.12 837 GLU A O 1
ATOM 6769 N N . SER A 1 838 ? 6.814 1.557 38.436 1.00 67.38 838 SER A N 1
ATOM 6770 C CA . SER A 1 838 ? 8.095 1.543 39.146 1.00 67.38 838 SER A CA 1
ATOM 6771 C C . SER A 1 838 ? 7.897 0.961 40.545 1.00 67.38 838 SER A C 1
ATOM 6773 O O . SER A 1 838 ? 7.108 1.486 41.329 1.00 67.38 838 SER A O 1
ATOM 6775 N N . ASN A 1 839 ? 8.581 -0.143 40.865 1.00 60.09 839 ASN A N 1
ATOM 6776 C CA . ASN A 1 839 ? 8.560 -0.799 42.185 1.00 60.09 839 ASN A CA 1
ATOM 6777 C C . ASN A 1 839 ? 7.154 -1.072 42.781 1.00 60.09 839 ASN A C 1
ATOM 6779 O O . ASN A 1 839 ? 6.991 -1.120 43.998 1.00 60.09 839 ASN A O 1
ATOM 6783 N N . GLY A 1 840 ? 6.133 -1.260 41.935 1.00 59.91 840 GLY A N 1
ATOM 6784 C CA . GLY A 1 840 ? 4.740 -1.488 42.350 1.00 59.91 840 GLY A CA 1
ATOM 6785 C C . GLY A 1 840 ? 3.893 -0.220 42.529 1.00 59.91 840 GLY A C 1
ATOM 6786 O O . GLY A 1 840 ? 2.680 -0.326 42.687 1.00 59.91 840 GLY A O 1
ATOM 6787 N N . SER A 1 841 ? 4.494 0.969 42.443 1.00 59.28 841 SER A N 1
ATOM 6788 C CA . SER A 1 841 ? 3.787 2.245 42.278 1.00 59.28 841 SER A CA 1
ATOM 6789 C C . SER A 1 841 ? 3.688 2.633 40.800 1.00 59.28 841 SER A C 1
ATOM 6791 O O . SER A 1 841 ? 4.606 2.377 40.020 1.00 59.28 841 SER A O 1
ATOM 6793 N N . ARG A 1 842 ? 2.579 3.264 40.402 1.00 69.25 842 ARG A N 1
ATOM 6794 C CA . ARG A 1 842 ? 2.383 3.815 39.055 1.00 69.25 842 ARG A CA 1
ATOM 6795 C C . ARG A 1 842 ? 2.412 5.337 39.129 1.00 69.25 842 ARG A C 1
ATOM 6797 O O . ARG A 1 842 ? 1.517 5.934 39.717 1.00 69.25 842 ARG A O 1
ATOM 6804 N N . GLU A 1 843 ? 3.421 5.952 38.527 1.00 71.69 843 GLU A N 1
ATOM 6805 C CA . GLU A 1 843 ? 3.459 7.403 38.339 1.00 71.69 843 GLU A CA 1
ATOM 6806 C C . GLU A 1 843 ? 2.665 7.760 37.075 1.00 71.69 843 GLU A C 1
ATOM 6808 O O . GLU A 1 843 ? 2.874 7.150 36.022 1.00 71.69 843 GLU A O 1
ATOM 6813 N N . GLU A 1 844 ? 1.762 8.742 37.154 1.00 78.06 844 GLU A N 1
ATOM 6814 C CA . GLU A 1 844 ? 1.035 9.284 35.998 1.00 78.06 844 GLU A CA 1
ATOM 6815 C C . GLU A 1 844 ? 1.320 10.786 35.831 1.00 78.06 844 GLU A C 1
ATOM 6817 O O . GLU A 1 844 ? 1.071 11.579 36.736 1.00 78.06 844 GLU A O 1
ATOM 6822 N N . LYS A 1 845 ? 1.799 11.190 34.648 1.00 82.88 845 LYS A N 1
ATOM 6823 C CA . LYS A 1 845 ? 1.985 12.584 34.226 1.00 82.88 845 LYS A CA 1
ATOM 6824 C C . LYS A 1 845 ? 0.906 12.958 33.207 1.00 82.88 845 LYS A C 1
ATOM 6826 O O . LYS A 1 845 ? 0.782 12.319 32.160 1.00 82.88 845 LYS A O 1
ATOM 6831 N N . TYR A 1 846 ? 0.156 14.022 33.482 1.00 84.38 846 TYR A N 1
ATOM 6832 C CA . TYR A 1 846 ? -0.734 14.638 32.496 1.00 84.38 846 TYR A CA 1
ATOM 6833 C C . TYR A 1 846 ? 0.061 15.362 31.398 1.00 84.38 846 TYR A C 1
ATOM 6835 O O . TYR A 1 846 ? 1.069 16.008 31.691 1.00 84.38 846 TYR A O 1
ATOM 6843 N N . LEU A 1 847 ? -0.410 15.281 30.151 1.00 87.38 847 LEU A N 1
ATOM 6844 C CA . LEU A 1 847 ? 0.170 15.972 28.997 1.00 87.38 847 LEU A CA 1
ATOM 6845 C C . LEU A 1 847 ? -0.730 17.147 28.595 1.00 87.38 847 LEU A C 1
ATOM 6847 O O . LEU A 1 847 ? -1.935 16.973 28.387 1.00 87.38 847 LEU A O 1
ATOM 6851 N N . LEU A 1 848 ? -0.169 18.351 28.472 1.00 84.25 848 LEU A N 1
ATOM 6852 C CA . LEU A 1 848 ? -0.948 19.538 28.121 1.00 84.25 848 LEU A CA 1
ATOM 6853 C C . LEU A 1 848 ? -1.390 19.454 26.646 1.00 84.25 848 LEU A C 1
ATOM 6855 O O . LEU A 1 848 ? -0.549 19.185 25.790 1.00 84.25 848 LEU A O 1
ATOM 6859 N N . PRO A 1 849 ? -2.646 19.800 26.285 1.00 84.75 849 PRO A N 1
ATOM 6860 C CA . PRO A 1 849 ? -3.141 19.700 24.901 1.00 84.75 849 PRO A CA 1
ATOM 6861 C C . PRO A 1 849 ? -2.308 20.495 23.878 1.00 84.75 849 PRO A C 1
ATOM 6863 O O . PRO A 1 849 ? -2.322 20.218 22.682 1.00 84.75 849 PRO A O 1
ATOM 6866 N N . SER A 1 850 ? -1.558 21.491 24.357 1.00 84.50 850 SER A N 1
ATOM 6867 C CA . SER A 1 850 ? -0.726 22.374 23.542 1.00 84.50 850 SER A CA 1
ATOM 6868 C C . SER A 1 850 ? 0.757 21.963 23.447 1.00 84.50 850 SER A C 1
ATOM 6870 O O . SER A 1 850 ? 1.540 22.656 22.791 1.00 84.50 850 SER A O 1
ATOM 6872 N N . GLU A 1 851 ? 1.169 20.867 24.090 1.00 87.44 851 GLU A N 1
ATOM 6873 C CA . GLU A 1 851 ? 2.521 20.309 23.955 1.00 87.44 851 GLU A CA 1
ATOM 6874 C C . GLU A 1 851 ? 2.690 19.550 22.633 1.00 87.44 851 GLU A C 1
ATOM 6876 O O . GLU A 1 851 ? 1.733 18.990 22.098 1.00 87.44 851 GLU A O 1
ATOM 6881 N N . ILE A 1 852 ? 3.915 19.565 22.097 1.00 90.25 852 ILE A N 1
ATOM 6882 C CA . ILE A 1 852 ? 4.281 18.886 20.849 1.00 90.25 852 ILE A CA 1
ATOM 6883 C C . ILE A 1 852 ? 4.634 17.431 21.173 1.00 90.25 852 ILE A C 1
ATOM 6885 O O . ILE A 1 852 ? 5.470 17.162 22.040 1.00 90.25 852 ILE A O 1
ATOM 6889 N N . MET A 1 853 ? 4.040 16.482 20.450 1.00 91.06 853 MET A N 1
ATOM 6890 C CA . MET A 1 853 ? 4.202 15.048 20.708 1.00 91.06 853 MET A CA 1
ATOM 6891 C C . MET A 1 853 ? 5.658 14.576 20.593 1.00 91.06 853 MET A C 1
ATOM 6893 O O . MET A 1 853 ? 6.092 13.722 21.364 1.00 91.06 853 MET A O 1
ATOM 6897 N N . ALA A 1 854 ? 6.441 15.154 19.680 1.00 90.19 854 ALA A N 1
ATOM 6898 C CA . ALA A 1 854 ? 7.858 14.829 19.530 1.00 90.19 854 ALA A CA 1
ATOM 6899 C C . ALA A 1 854 ? 8.734 15.326 20.698 1.00 90.19 854 ALA A C 1
ATOM 6901 O O . ALA A 1 854 ? 9.688 14.643 21.078 1.00 90.19 854 ALA A O 1
ATOM 6902 N N . ASP A 1 855 ? 8.383 16.456 21.326 1.00 90.31 855 ASP A N 1
ATOM 6903 C CA . ASP A 1 855 ? 9.057 16.918 22.547 1.00 90.31 855 ASP A CA 1
ATOM 6904 C C . ASP A 1 855 ? 8.743 15.992 23.730 1.00 90.31 855 ASP A C 1
ATOM 6906 O O . ASP A 1 855 ? 9.657 15.629 24.475 1.00 90.31 855 ASP A O 1
ATOM 6910 N N . MET A 1 856 ? 7.488 15.537 23.851 1.00 89.44 856 MET A N 1
ATOM 6911 C CA . MET A 1 856 ? 7.065 14.552 24.858 1.00 89.44 856 MET A CA 1
ATOM 6912 C C . MET A 1 856 ? 7.777 13.204 24.685 1.00 89.44 856 MET A C 1
ATOM 6914 O O . MET A 1 856 ? 8.216 12.611 25.666 1.00 89.44 856 MET A O 1
ATOM 6918 N N . MET A 1 857 ? 7.985 12.743 23.448 1.00 89.62 857 MET A N 1
ATOM 6919 C CA . MET A 1 857 ? 8.766 11.527 23.179 1.00 89.62 857 MET A CA 1
ATOM 6920 C C . MET A 1 857 ? 10.230 11.645 23.633 1.00 89.62 857 MET A C 1
ATOM 6922 O O . MET A 1 857 ? 10.806 10.655 24.086 1.00 89.62 857 MET A O 1
ATOM 6926 N N . CYS A 1 858 ? 10.830 12.840 23.578 1.00 88.31 858 CYS A N 1
ATOM 6927 C CA . CYS A 1 858 ? 12.156 13.070 24.158 1.00 88.31 858 CYS A CA 1
ATOM 6928 C C . CYS A 1 858 ? 12.122 13.071 25.699 1.00 88.31 858 CYS A C 1
ATOM 6930 O O . CYS A 1 858 ? 13.023 12.511 26.328 1.00 88.31 858 CYS A O 1
ATOM 6932 N N . GLU A 1 859 ? 11.080 13.632 26.324 1.00 87.56 859 GLU A N 1
ATOM 6933 C CA . GLU A 1 859 ? 10.898 13.547 27.782 1.00 87.56 859 GLU A CA 1
ATOM 6934 C C . GLU A 1 859 ? 10.706 12.101 28.254 1.00 87.56 859 GLU A C 1
ATOM 6936 O O . GLU A 1 859 ? 11.293 11.704 29.261 1.00 87.56 859 GLU A O 1
ATOM 6941 N N . PHE A 1 860 ? 9.964 11.279 27.507 1.00 88.25 860 PHE A N 1
ATOM 6942 C CA . PHE A 1 860 ? 9.786 9.855 27.803 1.00 88.25 860 PHE A CA 1
ATOM 6943 C C . PHE A 1 860 ? 11.110 9.082 27.721 1.00 88.25 860 PHE A C 1
ATOM 6945 O O . PHE A 1 860 ? 11.380 8.253 28.590 1.00 88.25 860 PHE A O 1
ATOM 6952 N N . GLU A 1 861 ? 11.979 9.380 26.747 1.00 86.25 861 GLU A N 1
ATOM 6953 C CA . GLU A 1 861 ? 13.341 8.820 26.698 1.00 86.25 861 GLU A CA 1
ATOM 6954 C C . GLU A 1 861 ? 14.220 9.264 27.882 1.00 86.25 861 GLU A C 1
ATOM 6956 O O . GLU A 1 861 ? 15.140 8.534 28.256 1.00 86.25 861 GLU A O 1
ATOM 6961 N N . GLY A 1 862 ? 13.949 10.420 28.495 1.00 84.12 862 GLY A N 1
ATOM 6962 C CA . GLY A 1 862 ? 14.557 10.837 29.762 1.00 84.12 862 GLY A CA 1
ATOM 6963 C C . GLY A 1 862 ? 13.991 10.073 30.965 1.00 84.12 862 GLY A C 1
ATOM 6964 O O . GLY A 1 862 ? 14.739 9.435 31.704 1.00 84.12 862 GLY A O 1
ATOM 6965 N N . TRP A 1 863 ? 12.667 10.082 31.129 1.00 81.81 863 TRP A N 1
ATOM 6966 C CA . TRP A 1 863 ? 11.951 9.472 32.259 1.00 81.81 863 TRP A CA 1
ATOM 6967 C C . TRP A 1 863 ? 12.209 7.957 32.355 1.00 81.81 863 TRP A C 1
ATOM 6969 O O . TRP A 1 863 ? 12.526 7.450 33.434 1.00 81.81 863 TRP A O 1
ATOM 6979 N N . MET A 1 864 ? 12.212 7.249 31.215 1.00 82.25 864 MET A N 1
ATOM 6980 C CA . MET A 1 864 ? 12.576 5.827 31.142 1.00 82.25 864 MET A CA 1
ATOM 6981 C C . MET A 1 864 ? 14.021 5.554 31.589 1.00 82.25 864 MET A C 1
ATOM 6983 O O . MET A 1 864 ? 14.246 4.581 32.306 1.00 82.25 864 MET A O 1
ATOM 6987 N N . LYS A 1 865 ? 14.999 6.408 31.239 1.00 81.88 865 LYS A N 1
ATOM 6988 C CA . LYS A 1 865 ? 16.395 6.257 31.705 1.00 81.88 865 LYS A CA 1
ATOM 6989 C C . LYS A 1 865 ? 16.508 6.435 33.219 1.00 81.88 865 LYS A C 1
ATOM 6991 O O . LYS A 1 865 ? 17.174 5.629 33.865 1.00 81.88 865 LYS A O 1
ATOM 6996 N N . THR A 1 866 ? 15.850 7.454 33.773 1.00 81.25 866 THR A N 1
ATOM 6997 C CA . THR A 1 866 ? 15.874 7.758 35.214 1.00 81.25 866 THR A CA 1
ATOM 6998 C C . THR A 1 866 ? 15.283 6.619 36.045 1.00 81.25 866 THR A C 1
ATOM 7000 O O . THR A 1 866 ? 15.878 6.217 37.042 1.00 81.25 866 THR A O 1
ATOM 7003 N N . ILE A 1 867 ? 14.149 6.057 35.611 1.00 74.81 867 ILE A N 1
ATOM 7004 C CA . ILE A 1 867 ? 13.446 4.975 36.325 1.00 74.81 867 ILE A CA 1
ATOM 7005 C C . ILE A 1 867 ? 13.983 3.574 35.960 1.00 74.81 867 ILE A C 1
ATOM 7007 O O . ILE A 1 867 ? 13.731 2.607 36.673 1.00 74.81 867 ILE A O 1
ATOM 7011 N N . ARG A 1 868 ? 14.766 3.451 34.878 1.00 74.12 868 ARG A N 1
ATOM 7012 C CA . ARG A 1 868 ? 15.174 2.178 34.243 1.00 74.12 868 ARG A CA 1
ATOM 7013 C C . ARG A 1 868 ? 13.992 1.320 33.759 1.00 74.12 868 ARG A C 1
ATOM 7015 O O . ARG A 1 868 ? 14.105 0.099 33.680 1.00 74.12 868 ARG A O 1
ATOM 7022 N N . SER A 1 869 ? 12.876 1.958 33.400 1.00 74.19 869 SER A N 1
ATOM 7023 C CA . SER A 1 869 ? 11.740 1.288 32.752 1.00 74.19 869 SER A CA 1
ATOM 7024 C C . SER A 1 869 ? 11.976 1.124 31.247 1.00 74.19 869 SER A C 1
ATOM 7026 O O . SER A 1 869 ? 12.658 1.932 30.618 1.00 74.19 869 SER A O 1
ATOM 7028 N N . SER A 1 870 ? 11.385 0.084 30.659 1.00 69.88 870 SER A N 1
ATOM 7029 C CA . SER A 1 870 ? 11.451 -0.223 29.226 1.00 69.88 870 SER A CA 1
ATOM 7030 C C . SER A 1 870 ? 10.327 0.402 28.390 1.00 69.88 870 SER A C 1
ATOM 7032 O O . SER A 1 870 ? 10.389 0.337 27.162 1.00 69.88 870 SER A O 1
ATOM 7034 N N . SER A 1 871 ? 9.286 0.972 29.014 1.00 77.56 871 SER A N 1
ATOM 7035 C CA . SER A 1 871 ? 8.147 1.557 28.292 1.00 77.56 871 SER A CA 1
ATOM 7036 C C . SER A 1 871 ? 7.376 2.608 29.098 1.00 77.56 871 SER A C 1
ATOM 7038 O O . SER A 1 871 ? 7.386 2.601 30.331 1.00 77.56 871 SER A O 1
ATOM 7040 N N . VAL A 1 872 ? 6.668 3.484 28.377 1.00 83.94 872 VAL A N 1
ATOM 7041 C CA . VAL A 1 872 ? 5.671 4.424 28.914 1.00 83.94 872 VAL A CA 1
ATOM 7042 C C . VAL A 1 872 ? 4.290 4.023 28.397 1.00 83.94 872 VAL A C 1
ATOM 7044 O O . VAL A 1 872 ? 4.095 3.880 27.188 1.00 83.94 872 VAL A O 1
ATOM 7047 N N . ARG A 1 873 ? 3.314 3.869 29.296 1.00 85.31 873 ARG A N 1
ATOM 7048 C CA . ARG A 1 873 ? 1.906 3.625 28.957 1.00 85.31 873 ARG A CA 1
ATOM 7049 C C . ARG A 1 873 ? 1.171 4.960 28.847 1.00 85.31 873 ARG A C 1
ATOM 7051 O O . ARG A 1 873 ? 0.874 5.581 29.868 1.00 85.31 873 ARG A O 1
ATOM 7058 N N . LEU A 1 874 ? 0.862 5.390 27.625 1.00 89.19 874 LEU A N 1
ATOM 7059 C CA . LEU A 1 874 ? -0.069 6.496 27.373 1.00 89.19 874 LEU A CA 1
ATOM 7060 C C . LEU A 1 874 ? -1.510 6.004 27.527 1.00 89.19 874 LEU A C 1
ATOM 7062 O O . LEU A 1 874 ? -1.834 4.932 27.026 1.00 89.19 874 LEU A O 1
ATOM 7066 N N . SER A 1 875 ? -2.384 6.777 28.165 1.00 87.56 875 SER A N 1
ATOM 7067 C CA . SER A 1 875 ? -3.807 6.442 28.296 1.00 87.56 875 SER A CA 1
ATOM 7068 C C . SER A 1 875 ? -4.719 7.662 28.183 1.00 87.56 875 SER A C 1
ATOM 7070 O O . SER A 1 875 ? -4.371 8.741 28.665 1.00 87.56 875 SER A O 1
ATOM 7072 N N . LEU A 1 876 ? -5.871 7.494 27.528 1.00 88.00 876 LEU A N 1
ATOM 7073 C CA . LEU A 1 876 ? -6.903 8.529 27.408 1.00 88.00 876 LEU A CA 1
ATOM 7074 C C . LEU A 1 876 ? -7.863 8.433 28.601 1.00 88.00 876 LEU A C 1
ATOM 7076 O O . LEU A 1 876 ? -8.389 7.352 28.860 1.00 88.00 876 LEU A O 1
ATOM 7080 N N . LYS A 1 877 ? -8.101 9.547 29.299 1.00 86.06 877 LYS A N 1
ATOM 7081 C CA . LYS A 1 877 ? -9.036 9.657 30.436 1.00 86.06 877 LYS A CA 1
ATOM 7082 C C . LYS A 1 877 ? -9.906 10.910 30.296 1.00 86.06 877 LYS A C 1
ATOM 7084 O O . LYS A 1 877 ? -9.486 11.897 29.684 1.00 86.06 877 LYS A O 1
ATOM 7089 N N . LYS A 1 878 ? -11.087 10.925 30.916 1.00 83.56 878 LYS A N 1
ATOM 7090 C CA . LYS A 1 878 ? -11.838 12.164 31.167 1.00 83.56 878 LYS A CA 1
ATOM 7091 C C . LYS A 1 878 ? -11.176 12.887 32.347 1.00 83.56 878 LYS A C 1
ATOM 7093 O O . LYS A 1 878 ? -11.103 12.335 33.445 1.00 83.56 878 LYS A O 1
ATOM 7098 N N . ARG A 1 879 ? -10.660 14.100 32.113 1.00 80.12 879 ARG A N 1
ATOM 7099 C CA . ARG A 1 879 ? -9.968 14.932 33.122 1.00 80.12 879 ARG A CA 1
ATOM 7100 C C . ARG A 1 879 ? -10.867 16.012 33.713 1.00 80.12 879 ARG A C 1
ATOM 7102 O O . ARG A 1 879 ? -10.690 16.395 34.866 1.00 80.12 879 ARG A O 1
ATOM 7109 N N . ILE A 1 880 ? -11.780 16.544 32.904 1.00 77.69 880 ILE A N 1
ATOM 7110 C CA . ILE A 1 880 ? -12.628 17.681 33.260 1.00 77.69 880 ILE A CA 1
ATOM 7111 C C . ILE A 1 880 ? -14.081 17.279 33.019 1.00 77.69 880 ILE A C 1
ATOM 7113 O O . ILE A 1 880 ? -14.455 16.893 31.910 1.00 77.69 880 ILE A O 1
ATOM 7117 N N . PHE A 1 881 ? -14.888 17.368 34.070 1.00 76.19 881 PHE A N 1
ATOM 7118 C CA . PHE A 1 881 ? -16.310 17.047 34.052 1.00 76.19 881 PHE A CA 1
ATOM 7119 C C . PHE A 1 881 ? -17.084 18.369 34.054 1.00 76.19 881 PHE A C 1
ATOM 7121 O O . PHE A 1 881 ? -16.902 19.179 34.960 1.00 76.19 881 PHE A O 1
ATOM 7128 N N . ILE A 1 882 ? -17.892 18.623 33.017 1.00 66.44 882 ILE A N 1
ATOM 7129 C CA . ILE A 1 882 ? -18.704 19.845 32.895 1.00 66.44 882 ILE A CA 1
ATOM 7130 C C . ILE A 1 882 ? -20.132 19.479 32.470 1.00 66.44 882 ILE A C 1
ATOM 7132 O O . ILE A 1 882 ? -20.320 18.667 31.566 1.00 66.44 882 ILE A O 1
ATOM 7136 N N . GLU A 1 883 ? -21.111 20.086 33.133 1.00 62.97 883 GLU A N 1
ATOM 7137 C CA . GLU A 1 883 ? -22.537 19.766 33.073 1.00 62.97 883 GLU A CA 1
ATOM 7138 C C . GLU A 1 883 ? -23.269 20.127 31.759 1.00 62.97 883 GLU A C 1
ATOM 7140 O O . GLU A 1 883 ? -22.836 21.041 31.037 1.00 62.97 883 GLU A O 1
ATOM 7145 N N . PRO A 1 884 ? -24.425 19.471 31.499 1.00 51.66 884 PRO A N 1
ATOM 7146 C CA . PRO A 1 884 ? -24.912 18.261 32.185 1.00 51.66 884 PRO A CA 1
ATOM 7147 C C . PRO A 1 884 ? -23.983 17.076 31.893 1.00 51.66 884 PRO A C 1
ATOM 7149 O O . PRO A 1 884 ? -23.582 16.885 30.742 1.00 51.66 884 PRO A O 1
ATOM 7152 N N . TYR A 1 885 ? -23.532 16.366 32.931 1.00 54.88 885 TYR A N 1
ATOM 7153 C CA . TYR A 1 885 ? -22.305 15.566 32.818 1.00 54.88 885 TYR A CA 1
ATOM 7154 C C . TYR A 1 885 ? -22.398 14.454 31.764 1.00 54.88 885 TYR A C 1
ATOM 7156 O O . TYR A 1 885 ? -23.281 13.607 31.833 1.00 54.88 885 TYR A O 1
ATOM 7164 N N . ALA A 1 886 ? -21.415 14.429 30.853 1.00 54.03 886 ALA A N 1
ATOM 7165 C CA . ALA A 1 886 ? -21.147 13.332 29.917 1.00 54.03 886 ALA A CA 1
ATOM 7166 C C . ALA A 1 886 ? -22.410 12.784 29.226 1.00 54.03 886 ALA A C 1
ATOM 7168 O O . ALA A 1 886 ? -22.804 11.645 29.458 1.00 54.03 886 ALA A O 1
ATOM 7169 N N . ASN A 1 887 ? -23.041 13.623 28.394 1.00 54.38 887 ASN A N 1
ATOM 7170 C CA . ASN A 1 887 ? -24.354 13.360 27.806 1.00 54.38 887 ASN A CA 1
ATOM 7171 C C . ASN A 1 887 ? -24.505 11.912 27.290 1.00 54.38 887 ASN A C 1
ATOM 7173 O O . ASN A 1 887 ? -23.827 11.514 26.340 1.00 54.38 887 ASN A O 1
ATOM 7177 N N . LEU A 1 888 ? -25.411 11.156 27.909 1.00 59.00 888 LEU A N 1
ATOM 7178 C CA . LEU A 1 888 ? -25.473 9.690 27.872 1.00 59.00 888 LEU A CA 1
ATOM 7179 C C . LEU A 1 888 ? -25.952 9.116 26.514 1.00 59.00 888 LEU A C 1
ATOM 7181 O O . LEU A 1 888 ? -25.999 7.906 26.320 1.00 59.00 888 LEU A O 1
ATOM 7185 N N . ASP A 1 889 ? -26.206 9.977 25.525 1.00 59.41 889 ASP A N 1
ATOM 7186 C CA . ASP A 1 889 ? -26.476 9.591 24.132 1.00 59.41 889 ASP A CA 1
ATOM 7187 C C . ASP A 1 889 ? -25.277 8.934 23.397 1.00 59.41 889 ASP A C 1
ATOM 7189 O O . ASP A 1 889 ? -25.469 8.354 22.329 1.00 59.41 889 ASP A O 1
ATOM 7193 N N . ASP A 1 890 ? -24.035 9.048 23.899 1.00 68.56 890 ASP A N 1
ATOM 7194 C CA . ASP A 1 890 ? -22.838 8.455 23.261 1.00 68.56 890 ASP A CA 1
ATOM 7195 C C . ASP A 1 890 ? -22.372 7.189 24.012 1.00 68.56 890 ASP A C 1
ATOM 7197 O O . ASP A 1 890 ? -21.800 7.302 25.104 1.00 68.56 890 ASP A O 1
ATOM 7201 N N . PRO A 1 891 ? -22.566 5.980 23.442 1.00 71.06 891 PRO A N 1
ATOM 7202 C CA . PRO A 1 891 ? -22.185 4.728 24.096 1.00 71.06 891 PRO A CA 1
ATOM 7203 C C . PRO A 1 891 ? -20.674 4.604 24.326 1.00 71.06 891 PRO A C 1
ATOM 7205 O O . PRO A 1 891 ? -20.262 3.957 25.285 1.00 71.06 891 PRO A O 1
ATOM 7208 N N . VAL A 1 892 ? -19.842 5.226 23.483 1.00 74.00 892 VAL A N 1
ATOM 7209 C CA . VAL A 1 892 ? -18.376 5.131 23.583 1.00 74.00 892 VAL A CA 1
ATOM 7210 C C . VAL A 1 892 ? -17.855 6.024 24.712 1.00 74.00 892 VAL A C 1
ATOM 7212 O O . VAL A 1 892 ? -16.877 5.682 25.379 1.00 74.00 892 VAL A O 1
ATOM 7215 N N . GLU A 1 893 ? -18.521 7.154 24.965 1.00 75.31 893 GLU A N 1
ATOM 7216 C CA . GLU A 1 893 ? -18.220 7.998 26.123 1.00 75.31 893 GLU A CA 1
ATOM 7217 C C . GLU A 1 893 ? -18.705 7.355 27.435 1.00 75.31 893 GLU A C 1
ATOM 7219 O O . GLU A 1 893 ? -17.950 7.370 28.410 1.00 75.31 893 GLU A O 1
ATOM 7224 N N . ILE A 1 894 ? -19.892 6.724 27.452 1.00 77.12 894 ILE A N 1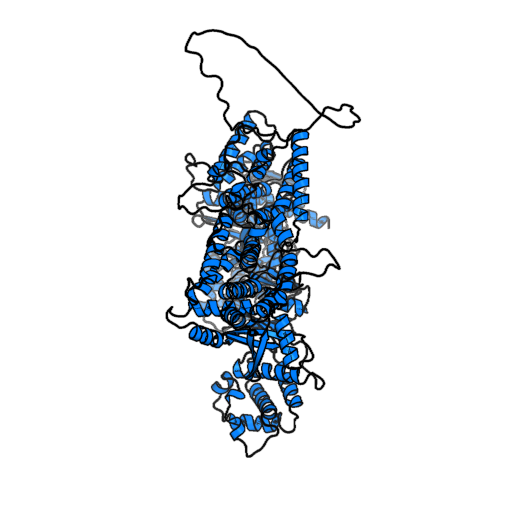
ATOM 7225 C CA . ILE A 1 894 ? -20.369 5.925 28.601 1.00 77.12 894 ILE A CA 1
ATOM 7226 C C . ILE A 1 894 ? -19.362 4.838 28.962 1.00 77.12 894 ILE A C 1
ATOM 7228 O O . ILE A 1 894 ? -18.964 4.742 30.119 1.00 77.12 894 ILE A O 1
ATOM 7232 N N . ASP A 1 895 ? -18.950 4.019 27.995 1.00 77.94 895 ASP A N 1
ATOM 7233 C CA . ASP A 1 895 ? -18.149 2.829 28.276 1.00 77.94 895 ASP A CA 1
ATOM 7234 C C . ASP A 1 895 ? -16.741 3.184 28.789 1.00 77.94 895 ASP A C 1
ATOM 7236 O O . ASP A 1 895 ? -16.285 2.679 29.819 1.00 77.94 895 ASP A O 1
ATOM 7240 N N . MET A 1 896 ? -16.102 4.187 28.172 1.00 82.06 896 MET A N 1
ATOM 7241 C CA . MET A 1 896 ? -14.840 4.749 28.664 1.00 82.06 896 MET A CA 1
ATOM 7242 C C . MET A 1 896 ? -14.971 5.290 30.101 1.00 82.06 896 MET A C 1
ATOM 7244 O O . MET A 1 896 ? -14.066 5.094 30.919 1.00 82.06 896 MET A O 1
ATOM 7248 N N . LEU A 1 897 ? -16.079 5.968 30.424 1.00 80.50 897 LEU A N 1
ATOM 7249 C CA . LEU A 1 897 ? -16.333 6.507 31.764 1.00 80.50 897 LEU A CA 1
ATOM 7250 C C . LEU A 1 897 ? -16.673 5.422 32.785 1.00 80.50 897 LEU A C 1
ATOM 7252 O O . LEU A 1 897 ? -16.245 5.537 33.933 1.00 80.50 897 LEU A O 1
ATOM 7256 N N . TYR A 1 898 ? -17.383 4.369 32.385 1.00 82.56 898 TYR A N 1
ATOM 7257 C CA . TYR A 1 898 ? -17.652 3.192 33.208 1.00 82.56 898 TYR A CA 1
ATOM 7258 C C . TYR A 1 898 ? -16.334 2.528 33.626 1.00 82.56 898 TYR A C 1
ATOM 7260 O O . TYR A 1 898 ? -16.058 2.388 34.820 1.00 82.56 898 TYR A O 1
ATOM 7268 N N . HIS A 1 899 ? -15.459 2.233 32.661 1.00 81.06 899 HIS A N 1
ATOM 7269 C CA . HIS A 1 899 ? -14.151 1.633 32.922 1.00 81.06 899 HIS A CA 1
ATOM 7270 C C . HIS A 1 899 ? -13.214 2.539 33.748 1.00 81.06 899 HIS A C 1
ATOM 7272 O O . HIS A 1 899 ? -12.514 2.051 34.645 1.00 81.06 899 HIS A O 1
ATOM 7278 N N . GLN A 1 900 ? -13.239 3.860 33.524 1.00 83.69 900 GLN A N 1
ATOM 7279 C CA . GLN A 1 900 ? -12.524 4.811 34.386 1.00 83.69 900 GLN A CA 1
ATOM 7280 C C . GLN A 1 900 ? -13.072 4.781 35.825 1.00 83.69 900 GLN A C 1
ATOM 7282 O O . GLN A 1 900 ? -12.305 4.647 36.778 1.00 83.69 900 GLN A O 1
ATOM 7287 N N . SER A 1 901 ? -14.395 4.824 35.986 1.00 80.44 901 SER A N 1
ATOM 7288 C CA . SER A 1 901 ? -15.061 4.866 37.293 1.00 80.44 901 SER A CA 1
ATOM 7289 C C . SER A 1 901 ? -14.864 3.582 38.104 1.00 80.44 901 SER A C 1
ATOM 7291 O O . SER A 1 901 ? -14.645 3.648 39.311 1.00 80.44 901 SER A O 1
ATOM 7293 N N . VAL A 1 902 ? -14.857 2.413 37.452 1.00 80.50 902 VAL A N 1
ATOM 7294 C CA . VAL A 1 902 ? -14.476 1.127 38.068 1.00 80.50 902 VAL A CA 1
ATOM 7295 C C . VAL A 1 902 ? -13.058 1.189 38.651 1.00 80.50 902 VAL A C 1
ATOM 7297 O O . VAL A 1 902 ? -12.821 0.686 39.751 1.00 80.50 902 VAL A O 1
ATOM 7300 N N . THR A 1 903 ? -12.124 1.838 37.950 1.00 77.88 903 THR A N 1
ATOM 7301 C CA . THR A 1 903 ? -10.747 2.032 38.433 1.00 77.88 903 THR A CA 1
ATOM 7302 C C . THR A 1 903 ? -10.708 2.999 39.619 1.00 77.88 903 THR A C 1
ATOM 7304 O O . THR A 1 903 ? -10.074 2.707 40.633 1.00 77.88 903 THR A O 1
ATOM 7307 N N . ASP A 1 904 ? -11.437 4.116 39.546 1.00 77.38 904 ASP A N 1
ATOM 7308 C CA . ASP A 1 904 ? -11.487 5.114 40.621 1.00 77.38 904 ASP A CA 1
ATOM 7309 C C . ASP A 1 904 ? -12.184 4.587 41.904 1.00 77.38 904 ASP A C 1
ATOM 7311 O O . ASP A 1 904 ? -11.788 4.951 43.018 1.00 77.38 904 ASP A O 1
ATOM 7315 N N . VAL A 1 905 ? -13.149 3.664 41.775 1.00 79.12 905 VAL A N 1
ATOM 7316 C CA . VAL A 1 905 ? -13.730 2.884 42.889 1.00 79.12 905 VAL A CA 1
ATOM 7317 C C . VAL A 1 905 ? -12.688 1.955 43.525 1.00 79.12 905 VAL A C 1
ATOM 7319 O O . VAL A 1 905 ? -12.511 1.976 44.747 1.00 79.12 905 VAL A O 1
ATOM 7322 N N . PHE A 1 906 ? -11.964 1.168 42.721 1.00 77.44 906 PHE A N 1
ATOM 7323 C CA . PHE A 1 906 ? -10.946 0.233 43.218 1.00 77.44 906 PHE A CA 1
ATOM 7324 C C . PHE A 1 906 ? -9.806 0.952 43.961 1.00 77.44 906 PHE A C 1
ATOM 7326 O O . PHE A 1 906 ? -9.348 0.497 45.014 1.00 77.44 906 PHE A O 1
ATOM 7333 N N . GLU A 1 907 ? -9.398 2.120 43.460 1.00 72.06 907 GLU A N 1
ATOM 7334 C CA . GLU A 1 907 ? -8.374 2.983 44.062 1.00 72.06 907 GLU A CA 1
ATOM 7335 C C . GLU A 1 907 ? -8.872 3.793 45.283 1.00 72.06 907 GLU A C 1
ATOM 7337 O O . GLU A 1 907 ? -8.105 4.571 45.850 1.00 72.06 907 GLU A O 1
ATOM 7342 N N . LYS A 1 908 ? -10.119 3.581 45.742 1.00 73.25 908 LYS A N 1
ATOM 7343 C CA . LYS A 1 908 ? -10.767 4.274 46.881 1.00 73.25 908 LYS A CA 1
ATOM 7344 C C . LYS A 1 908 ? -10.947 5.792 46.714 1.00 73.25 908 LYS A C 1
ATOM 7346 O O . LYS A 1 908 ? -11.107 6.493 47.714 1.00 73.25 908 LYS A O 1
ATOM 7351 N N . LYS A 1 909 ? -10.929 6.324 45.489 1.00 69.38 909 LYS A N 1
ATOM 7352 C CA . LYS A 1 909 ? -11.158 7.763 45.245 1.00 69.38 909 LYS A CA 1
ATOM 7353 C C . LYS A 1 909 ? -12.621 8.150 45.452 1.00 69.38 909 LYS A C 1
ATOM 7355 O O . LYS A 1 909 ? -12.895 9.257 45.905 1.00 69.38 909 LYS A O 1
ATOM 7360 N N . ILE A 1 910 ? -13.538 7.231 45.142 1.00 72.56 910 ILE A N 1
ATOM 7361 C CA . ILE A 1 910 ? -14.970 7.372 45.417 1.00 72.56 910 ILE A CA 1
ATOM 7362 C C . ILE A 1 910 ? -15.296 6.596 46.706 1.00 72.56 910 ILE A C 1
ATOM 7364 O O . ILE A 1 910 ? -15.038 5.390 46.766 1.00 72.56 910 ILE A O 1
ATOM 7368 N N . PRO A 1 911 ? -15.849 7.243 47.748 1.00 71.00 911 PRO A N 1
ATOM 7369 C CA . PRO A 1 911 ? -16.279 6.567 48.961 1.00 71.00 911 PRO A CA 1
ATOM 7370 C C . PRO A 1 911 ? -17.668 5.946 48.756 1.00 71.00 911 PRO A C 1
ATOM 7372 O O . PRO A 1 911 ? -18.630 6.650 48.466 1.00 71.00 911 PRO A O 1
ATOM 7375 N N . LEU A 1 912 ? -17.783 4.631 48.944 1.00 74.44 912 LEU A N 1
ATOM 7376 C CA . LEU A 1 912 ? -19.039 3.888 48.778 1.00 74.44 912 LEU A CA 1
ATOM 7377 C C . LEU A 1 912 ? -19.672 3.532 50.127 1.00 74.44 912 LEU A C 1
ATOM 7379 O O . LEU A 1 912 ? -18.957 3.244 51.091 1.00 74.44 912 LEU A O 1
ATOM 7383 N N . THR A 1 913 ? -21.006 3.489 50.183 1.00 80.94 913 THR A N 1
ATOM 7384 C CA . THR A 1 913 ? -21.719 2.773 51.253 1.00 80.94 913 THR A CA 1
ATOM 7385 C C . THR A 1 913 ? -21.790 1.272 50.943 1.00 80.94 913 THR A C 1
ATOM 7387 O O . THR A 1 913 ? -21.458 0.832 49.840 1.00 80.94 913 THR A O 1
ATOM 7390 N N . GLN A 1 914 ? -22.232 0.466 51.913 1.00 80.81 914 GLN A N 1
ATOM 7391 C CA . GLN A 1 914 ? -22.450 -0.968 51.699 1.00 80.81 914 GLN A CA 1
ATOM 7392 C C . GLN A 1 914 ? -23.580 -1.226 50.685 1.00 80.81 914 GLN A C 1
ATOM 7394 O O . GLN A 1 914 ? -23.440 -2.112 49.848 1.00 80.81 914 GLN A O 1
ATOM 7399 N N . GLU A 1 915 ? -24.653 -0.424 50.696 1.00 82.56 915 GLU A N 1
ATOM 7400 C CA . GLU A 1 915 ? -25.742 -0.538 49.715 1.00 82.56 915 GLU A CA 1
ATOM 7401 C C . GLU A 1 915 ? -25.260 -0.224 48.295 1.00 82.56 915 GLU A C 1
ATOM 7403 O O . GLU A 1 915 ? -25.511 -0.998 47.372 1.00 82.56 915 GLU A O 1
ATOM 7408 N N . ASP A 1 916 ? -24.519 0.873 48.116 1.00 84.62 916 ASP A N 1
ATOM 7409 C CA . ASP A 1 916 ? -24.035 1.285 46.792 1.00 84.62 916 ASP A CA 1
ATOM 7410 C C . ASP A 1 916 ? -23.022 0.283 46.241 1.00 84.62 916 ASP A C 1
ATOM 7412 O O . ASP A 1 916 ? -23.069 -0.069 45.066 1.00 84.62 916 ASP A O 1
ATOM 7416 N N . ALA A 1 917 ? -22.153 -0.259 47.097 1.00 84.69 917 ALA A N 1
ATOM 7417 C CA . ALA A 1 917 ? -21.222 -1.312 46.715 1.00 84.69 917 ALA A CA 1
ATOM 7418 C C . ALA A 1 917 ? -21.937 -2.597 46.239 1.00 84.69 917 ALA A C 1
ATOM 7420 O O . ALA A 1 917 ? -21.463 -3.234 45.294 1.00 84.69 917 ALA A O 1
ATOM 7421 N N . ILE A 1 918 ? -23.090 -2.952 46.825 1.00 85.44 918 ILE A N 1
ATOM 7422 C CA . ILE A 1 918 ? -23.929 -4.067 46.351 1.00 85.44 918 ILE A CA 1
ATOM 7423 C C . ILE A 1 918 ? -24.622 -3.699 45.027 1.00 85.44 918 ILE A C 1
ATOM 7425 O O . ILE A 1 918 ? -24.560 -4.494 44.087 1.00 85.44 918 ILE A O 1
ATOM 7429 N N . ARG A 1 919 ? -25.213 -2.497 44.904 1.00 86.69 919 ARG A N 1
ATOM 7430 C CA . ARG A 1 919 ? -25.847 -2.003 43.658 1.00 86.69 919 ARG A CA 1
ATOM 7431 C C . ARG A 1 919 ? -24.869 -2.009 42.479 1.00 86.69 919 ARG A C 1
ATOM 7433 O O . ARG A 1 919 ? -25.183 -2.550 41.422 1.00 86.69 919 ARG A O 1
ATOM 7440 N N . LEU A 1 920 ? -23.666 -1.466 42.672 1.00 87.31 920 LEU A N 1
ATOM 7441 C CA . LEU A 1 920 ? -22.606 -1.416 41.658 1.00 87.31 920 LEU A CA 1
ATOM 7442 C C . LEU A 1 920 ? -22.127 -2.821 41.259 1.00 87.31 920 LEU A C 1
ATOM 7444 O O . LEU A 1 920 ? -21.834 -3.053 40.086 1.00 87.31 920 LEU A O 1
ATOM 7448 N N . CYS A 1 921 ? -22.099 -3.777 42.195 1.00 85.75 921 CYS A N 1
ATOM 7449 C CA . CYS A 1 921 ? -21.842 -5.179 41.862 1.00 85.75 921 CYS A CA 1
ATOM 7450 C C . CYS A 1 921 ? -22.996 -5.805 41.064 1.00 85.75 921 CYS A C 1
ATOM 7452 O O . CYS A 1 921 ? -22.737 -6.438 40.047 1.00 85.75 921 CYS A O 1
ATOM 7454 N N . ALA A 1 922 ? -24.257 -5.617 41.463 1.00 85.75 922 ALA A N 1
ATOM 7455 C CA . ALA A 1 922 ? -25.404 -6.168 40.733 1.00 85.75 922 ALA A CA 1
ATOM 7456 C C . ALA A 1 922 ? -25.485 -5.629 39.290 1.00 85.75 922 ALA A C 1
ATOM 7458 O O . ALA A 1 922 ? -25.668 -6.400 38.351 1.00 85.75 922 ALA A O 1
ATOM 7459 N N . LEU A 1 923 ? -25.239 -4.328 39.101 1.00 86.12 923 LEU A N 1
ATOM 7460 C CA . LEU A 1 923 ? -25.173 -3.693 37.781 1.00 86.12 923 LEU A CA 1
ATOM 7461 C C . LEU A 1 923 ? -23.999 -4.215 36.940 1.00 86.12 923 LEU A C 1
ATOM 7463 O O . LEU A 1 923 ? -24.182 -4.533 35.769 1.00 86.12 923 LEU A O 1
ATOM 7467 N N . ARG A 1 924 ? -22.808 -4.386 37.531 1.00 82.88 924 ARG A N 1
ATOM 7468 C CA . ARG A 1 924 ? -21.674 -5.013 36.832 1.00 82.88 924 ARG A CA 1
ATOM 7469 C C . ARG A 1 924 ? -21.939 -6.483 36.485 1.00 82.88 924 ARG A C 1
ATOM 7471 O O . ARG A 1 924 ? -21.476 -6.926 35.440 1.00 82.88 924 ARG A O 1
ATOM 7478 N N . ALA A 1 925 ? -22.672 -7.229 37.313 1.00 81.31 925 ALA A N 1
ATOM 7479 C CA . ALA A 1 925 ? -23.063 -8.599 36.988 1.00 81.31 925 ALA A CA 1
ATOM 7480 C C . ALA A 1 925 ? -23.956 -8.641 35.737 1.00 81.31 925 ALA A C 1
ATOM 7482 O O . ALA A 1 925 ? -23.676 -9.431 34.840 1.00 81.31 925 ALA A O 1
ATOM 7483 N N . GLN A 1 926 ? -24.925 -7.725 35.625 1.00 83.12 926 GLN A N 1
ATOM 7484 C CA . GLN A 1 926 ? -25.765 -7.583 34.430 1.00 83.12 926 GLN A CA 1
ATOM 7485 C C . GLN A 1 926 ? -24.923 -7.236 33.182 1.00 83.12 926 GLN A C 1
ATOM 7487 O O . GLN A 1 926 ? -25.165 -7.784 32.108 1.00 83.12 926 GLN A O 1
ATOM 7492 N N . THR A 1 927 ? -23.888 -6.390 33.310 1.00 80.94 927 THR A N 1
ATOM 7493 C CA . THR A 1 927 ? -22.952 -6.083 32.206 1.00 80.94 927 THR A CA 1
ATOM 7494 C C . THR A 1 927 ? -22.056 -7.270 31.817 1.00 80.94 927 THR A C 1
ATOM 7496 O O . THR A 1 927 ? -21.890 -7.536 30.629 1.00 80.94 927 THR A O 1
ATOM 7499 N N . GLU A 1 928 ? -21.442 -7.971 32.780 1.00 77.31 928 GLU A N 1
ATOM 7500 C CA . GLU A 1 928 ? -20.436 -9.020 32.512 1.00 77.31 928 GLU A CA 1
ATOM 7501 C C . GLU A 1 928 ? -21.028 -10.411 32.234 1.00 77.31 928 GLU A C 1
ATOM 7503 O O . GLU A 1 928 ? -20.392 -11.216 31.553 1.00 77.31 928 GLU A O 1
ATOM 7508 N N . CYS A 1 929 ? -22.212 -10.715 32.773 1.00 74.94 929 CYS A N 1
ATOM 7509 C CA . CYS A 1 929 ? -22.830 -12.044 32.721 1.00 74.94 929 CYS A CA 1
ATOM 7510 C C . CYS A 1 929 ? -24.177 -12.072 31.977 1.00 74.94 929 CYS A C 1
ATOM 7512 O O . CYS A 1 929 ? -24.654 -13.162 31.656 1.00 74.94 929 CYS A O 1
ATOM 7514 N N . GLY A 1 930 ? -24.782 -10.910 31.700 1.00 75.94 930 GLY A N 1
ATOM 7515 C CA . GLY A 1 930 ? -26.164 -10.811 31.226 1.00 75.94 930 GLY A CA 1
ATOM 7516 C C . GLY A 1 930 ? -27.190 -11.163 32.309 1.00 75.94 930 GLY A C 1
ATOM 7517 O O . GLY A 1 930 ? -26.838 -11.319 33.477 1.00 75.94 930 GLY A O 1
ATOM 7518 N N . ASP A 1 931 ? -28.454 -11.302 31.895 1.00 80.06 931 ASP A N 1
ATOM 7519 C CA . ASP A 1 931 ? -29.598 -11.570 32.778 1.00 80.06 931 ASP A CA 1
ATOM 7520 C C . ASP A 1 931 ? -29.350 -12.692 33.796 1.00 80.06 931 ASP A C 1
ATOM 7522 O O . ASP A 1 931 ? -28.766 -13.733 33.478 1.00 80.06 931 ASP A O 1
ATOM 7526 N N . TYR A 1 932 ? -29.888 -12.519 35.010 1.00 75.12 932 TYR A N 1
ATOM 7527 C CA . TYR A 1 932 ? -29.837 -13.527 36.067 1.00 75.12 932 TYR A CA 1
ATOM 7528 C C . TYR A 1 932 ? -30.384 -14.892 35.599 1.00 75.12 932 TYR A C 1
ATOM 7530 O O . TYR A 1 932 ? -31.590 -15.126 35.509 1.00 75.12 932 TYR A O 1
ATOM 7538 N N . GLN A 1 933 ? -29.468 -15.835 35.378 1.00 67.31 933 GLN A N 1
ATOM 7539 C CA . GLN A 1 933 ? -29.752 -17.267 35.306 1.00 67.31 933 GLN A CA 1
ATOM 7540 C C . GLN A 1 933 ? -29.523 -17.887 36.695 1.00 67.31 933 GLN A C 1
ATOM 7542 O O . GLN A 1 933 ? -28.772 -17.342 37.509 1.00 67.31 933 GLN A O 1
ATOM 7547 N N . HIS A 1 934 ? -30.120 -19.051 36.977 1.00 62.06 934 HIS A N 1
ATOM 7548 C CA . HIS A 1 934 ? -29.942 -19.771 38.250 1.00 62.06 934 HIS A CA 1
ATOM 7549 C C . HIS A 1 934 ? -28.540 -20.404 38.395 1.00 62.06 934 HIS A C 1
ATOM 7551 O O . HIS A 1 934 ? -28.377 -21.625 38.436 1.00 62.06 934 HIS A O 1
ATOM 7557 N N . PHE A 1 935 ? -27.511 -19.564 38.498 1.00 53.59 935 PHE A N 1
ATOM 7558 C CA . PHE A 1 935 ? -26.135 -19.960 38.779 1.00 53.59 935 PHE A CA 1
ATOM 7559 C C . PHE A 1 935 ? -25.869 -20.106 40.282 1.00 53.59 935 PHE A C 1
ATOM 7561 O O . PHE A 1 935 ? -26.418 -19.392 41.122 1.00 53.59 935 PHE A O 1
ATOM 7568 N N . SER A 1 936 ? -24.948 -21.008 40.622 1.00 51.25 936 SER A N 1
ATOM 7569 C CA . SER A 1 936 ? -24.410 -21.147 41.977 1.00 51.25 936 SER A CA 1
ATOM 7570 C C . SER A 1 936 ? -23.650 -19.888 42.422 1.00 51.25 936 SER A C 1
ATOM 7572 O O . SER A 1 936 ? -22.888 -19.304 41.647 1.00 51.25 936 SER A O 1
ATOM 7574 N N . THR A 1 937 ? -23.787 -19.519 43.699 1.00 52.91 937 THR A N 1
ATOM 7575 C CA . THR A 1 937 ? -23.307 -18.256 44.305 1.00 52.91 937 THR A CA 1
ATOM 7576 C C . THR A 1 937 ? -21.814 -17.952 44.139 1.00 52.91 937 THR A C 1
ATOM 7578 O O . THR A 1 937 ? -21.416 -16.795 44.250 1.00 52.91 937 THR A O 1
ATOM 7581 N N . GLY A 1 938 ? -20.983 -18.942 43.799 1.00 53.97 938 GLY A N 1
ATOM 7582 C CA . GLY A 1 938 ? -19.561 -18.747 43.501 1.00 53.97 938 GLY A CA 1
ATOM 7583 C C . GLY A 1 938 ? -19.257 -17.836 42.299 1.00 53.97 938 GLY A C 1
ATOM 7584 O O . GLY A 1 938 ? -18.128 -17.355 42.198 1.00 53.97 938 GLY A O 1
ATOM 7585 N N . SER A 1 939 ? -20.229 -17.562 41.417 1.00 59.78 939 SER A N 1
ATOM 7586 C CA . SER A 1 939 ? -20.005 -16.785 40.184 1.00 59.78 939 SER A CA 1
ATOM 7587 C C . SER A 1 939 ? -19.665 -15.306 40.423 1.00 59.78 939 SER A C 1
ATOM 7589 O O . SER A 1 939 ? -18.866 -14.738 39.686 1.00 59.78 939 SER A O 1
ATOM 7591 N N . TYR A 1 940 ? -20.195 -14.677 41.479 1.00 71.00 940 TYR A N 1
ATOM 7592 C CA . TYR A 1 940 ? -20.003 -13.237 41.743 1.00 71.00 940 TYR A CA 1
ATOM 7593 C C . TYR A 1 940 ? -18.578 -12.857 42.209 1.00 71.00 940 TYR A C 1
ATOM 7595 O O . TYR A 1 940 ? -18.267 -11.680 42.382 1.00 71.00 940 TYR A O 1
ATOM 7603 N N . ASN A 1 941 ? -17.677 -13.835 42.367 1.00 69.50 941 ASN A N 1
ATOM 7604 C CA . ASN A 1 941 ? -16.280 -13.633 42.778 1.00 69.50 941 ASN A CA 1
ATOM 7605 C C . ASN A 1 941 ? -15.379 -12.968 41.715 1.00 69.50 941 ASN A C 1
ATOM 7607 O O . ASN A 1 941 ? -14.208 -12.698 42.001 1.00 69.50 941 ASN A O 1
ATOM 7611 N N . SER A 1 942 ? -15.865 -12.741 40.492 1.00 68.88 942 SER A N 1
ATOM 7612 C CA . SER A 1 942 ? -15.265 -11.823 39.509 1.00 68.88 942 SER A CA 1
ATOM 7613 C C . SER A 1 942 ? -15.691 -10.381 39.799 1.00 68.88 942 SER A C 1
ATOM 7615 O O . SER A 1 942 ? -14.849 -9.519 40.044 1.00 68.88 942 SER A O 1
ATOM 7617 N N . VAL A 1 943 ? -17.004 -10.171 39.852 1.00 72.81 943 VAL A N 1
ATOM 7618 C CA . VAL A 1 943 ? -17.704 -8.891 40.000 1.00 72.81 943 VAL A CA 1
ATOM 7619 C C . VAL A 1 943 ? -17.254 -8.122 41.246 1.00 72.81 943 VAL A C 1
ATOM 7621 O O . VAL A 1 943 ? -16.922 -6.941 41.161 1.00 72.81 943 VAL A O 1
ATOM 7624 N N . THR A 1 944 ? -17.143 -8.791 42.398 1.00 74.94 944 THR A N 1
ATOM 7625 C CA . THR A 1 944 ? -16.748 -8.150 43.668 1.00 74.94 944 THR A CA 1
ATOM 7626 C C . THR A 1 944 ? -15.284 -7.690 43.715 1.00 74.94 944 THR A C 1
ATOM 7628 O O . THR A 1 944 ? -14.888 -6.994 44.651 1.00 74.94 944 THR A O 1
ATOM 7631 N N . ARG A 1 945 ? -14.449 -8.021 42.716 1.00 73.62 945 ARG A N 1
ATOM 7632 C CA . ARG A 1 945 ? -13.028 -7.615 42.678 1.00 73.62 945 ARG A CA 1
ATOM 7633 C C . ARG A 1 945 ? -12.819 -6.123 42.435 1.00 73.62 945 ARG A C 1
ATOM 7635 O O . ARG A 1 945 ? -11.731 -5.639 42.736 1.00 73.62 945 ARG A O 1
ATOM 7642 N N . ILE A 1 946 ? -13.834 -5.410 41.938 1.00 72.31 946 ILE A N 1
ATOM 7643 C CA . ILE A 1 946 ? -13.802 -3.945 41.797 1.00 72.31 946 ILE A CA 1
ATOM 7644 C C . ILE A 1 946 ? -13.733 -3.237 43.153 1.00 72.31 946 ILE A C 1
ATOM 7646 O O . ILE A 1 946 ? -13.252 -2.112 43.241 1.00 72.31 946 ILE A O 1
ATOM 7650 N N . LEU A 1 947 ? -14.225 -3.880 44.215 1.00 78.38 947 LEU A N 1
ATOM 7651 C CA . LEU A 1 947 ? -14.374 -3.244 45.513 1.00 78.38 947 LEU A CA 1
ATOM 7652 C C . LEU A 1 947 ? -13.069 -3.304 46.322 1.00 78.38 947 LEU A C 1
ATOM 7654 O O . LEU A 1 947 ? -12.439 -4.366 46.419 1.00 78.38 947 LEU A O 1
ATOM 7658 N N . PRO A 1 948 ? -12.684 -2.203 46.996 1.00 76.19 948 PRO A N 1
ATOM 7659 C CA . PRO A 1 948 ? -11.603 -2.221 47.971 1.00 76.19 948 PRO A CA 1
ATOM 7660 C C . PRO A 1 948 ? -11.851 -3.286 49.047 1.00 76.19 948 PRO A C 1
ATOM 7662 O O . PRO A 1 948 ? -12.946 -3.350 49.607 1.00 76.19 948 PRO A O 1
ATOM 7665 N N . ARG A 1 949 ? -10.821 -4.083 49.383 1.00 76.44 949 ARG A N 1
ATOM 7666 C CA . ARG A 1 949 ? -10.936 -5.241 50.303 1.00 76.44 949 ARG A CA 1
ATOM 7667 C C . ARG A 1 949 ? -11.811 -4.990 51.552 1.00 76.44 949 ARG A C 1
ATOM 7669 O O . ARG A 1 949 ? -12.704 -5.796 51.771 1.00 76.44 949 ARG A O 1
ATOM 7676 N N . PRO A 1 950 ? -11.668 -3.879 52.311 1.00 75.19 950 PRO A N 1
ATOM 7677 C CA . PRO A 1 950 ? -12.470 -3.661 53.522 1.00 75.19 950 PRO A CA 1
ATOM 7678 C C . PRO A 1 950 ? -13.986 -3.563 53.295 1.00 75.19 950 PRO A C 1
ATOM 7680 O O . PRO A 1 950 ? -14.738 -3.842 54.216 1.00 75.19 950 PRO A O 1
ATOM 7683 N N . ILE A 1 951 ? -14.429 -3.154 52.100 1.00 76.88 951 ILE A N 1
ATOM 7684 C CA . ILE A 1 951 ? -15.852 -3.078 51.725 1.00 76.88 951 ILE A CA 1
ATOM 7685 C C . ILE A 1 951 ? -16.293 -4.408 51.109 1.00 76.88 951 ILE A C 1
ATOM 7687 O O . ILE A 1 951 ? -17.346 -4.939 51.447 1.00 76.88 951 ILE A O 1
ATOM 7691 N N . ARG A 1 952 ? -15.453 -4.979 50.240 1.00 79.94 952 ARG A N 1
ATOM 7692 C CA . ARG A 1 952 ? -15.682 -6.282 49.606 1.00 79.94 952 ARG A CA 1
ATOM 7693 C C . ARG A 1 952 ? -15.913 -7.399 50.628 1.00 79.94 952 ARG A C 1
ATOM 7695 O O . ARG A 1 952 ? -16.785 -8.235 50.434 1.00 79.94 952 ARG A O 1
ATOM 7702 N N . ASP A 1 953 ? -15.136 -7.396 51.707 1.00 79.19 953 ASP A N 1
ATOM 7703 C CA . ASP A 1 953 ? -15.162 -8.434 52.740 1.00 79.19 953 ASP A CA 1
ATOM 7704 C C . ASP A 1 953 ? -16.366 -8.267 53.714 1.00 79.19 953 ASP A C 1
ATOM 7706 O O . ASP A 1 953 ? -16.511 -9.053 54.648 1.00 79.19 953 ASP A O 1
ATOM 7710 N N . LEU A 1 954 ? -17.243 -7.271 53.483 1.00 78.19 954 LEU A N 1
ATOM 7711 C CA . LEU A 1 954 ? -18.504 -7.014 54.205 1.00 78.19 954 LEU A CA 1
ATOM 7712 C C . LEU A 1 954 ? -19.770 -7.361 53.389 1.00 78.19 954 LEU A C 1
ATOM 7714 O O . LEU A 1 954 ? -20.879 -7.076 53.842 1.00 78.19 954 LEU A O 1
ATOM 7718 N N . ILE A 1 955 ? -19.643 -7.913 52.178 1.00 80.62 955 ILE A N 1
ATOM 7719 C CA . ILE A 1 955 ? -20.767 -8.082 51.240 1.00 80.62 955 ILE A CA 1
ATOM 7720 C C . ILE A 1 955 ? -21.078 -9.559 50.992 1.00 80.62 955 ILE A C 1
ATOM 7722 O O . ILE A 1 955 ? -20.198 -10.336 50.623 1.00 80.62 955 ILE A O 1
ATOM 7726 N N . ASP A 1 956 ? -22.353 -9.928 51.137 1.00 80.00 956 ASP A N 1
ATOM 7727 C CA . ASP A 1 956 ? -22.860 -11.251 50.776 1.00 80.00 956 ASP A CA 1
ATOM 7728 C C . ASP A 1 956 ? -23.205 -11.320 49.275 1.00 80.00 956 ASP A C 1
ATOM 7730 O O . ASP A 1 956 ? -23.891 -10.457 48.716 1.00 80.00 956 ASP A O 1
ATOM 7734 N N . ALA A 1 957 ? -22.775 -12.398 48.618 1.00 78.88 957 ALA A N 1
ATOM 7735 C CA . ALA A 1 957 ? -23.173 -12.723 47.252 1.00 78.88 957 ALA A CA 1
ATOM 7736 C C . ALA A 1 957 ? -24.692 -12.949 47.120 1.00 78.88 957 ALA A C 1
ATOM 7738 O O . ALA A 1 957 ? -25.244 -12.754 46.035 1.00 78.88 957 ALA A O 1
ATOM 7739 N N . GLN A 1 958 ? -25.381 -13.332 48.200 1.00 78.62 958 GLN A N 1
ATOM 7740 C CA . GLN A 1 958 ? -26.830 -13.514 48.199 1.00 78.62 958 GLN A CA 1
ATOM 7741 C C . GLN A 1 958 ? -27.607 -12.186 48.149 1.00 78.62 958 GLN A C 1
ATOM 7743 O O . GLN A 1 958 ? -28.731 -12.181 47.648 1.00 78.62 958 GLN A O 1
ATOM 7748 N N . ASP A 1 959 ? -27.025 -11.060 48.576 1.00 82.00 959 ASP A N 1
ATOM 7749 C CA . ASP A 1 959 ? -27.636 -9.731 48.404 1.00 82.00 959 ASP A CA 1
ATOM 7750 C C . ASP A 1 959 ? -27.397 -9.167 46.998 1.00 82.00 959 ASP A C 1
ATOM 7752 O O . ASP A 1 959 ? -28.323 -8.626 46.389 1.00 82.00 959 ASP A O 1
ATOM 7756 N N . ILE A 1 960 ? -26.209 -9.402 46.423 1.00 83.19 960 ILE A N 1
ATOM 7757 C CA . ILE A 1 960 ? -25.939 -9.115 45.002 1.00 83.19 960 ILE A CA 1
ATOM 7758 C C . ILE A 1 960 ? -26.924 -9.891 44.112 1.00 83.19 960 ILE A C 1
ATOM 7760 O O . ILE A 1 960 ? -27.487 -9.326 43.178 1.00 83.19 960 ILE A O 1
ATOM 7764 N N . ALA A 1 961 ? -27.181 -11.168 44.419 1.00 80.94 961 ALA A N 1
ATOM 7765 C CA . ALA A 1 961 ? -28.089 -12.010 43.640 1.00 80.94 961 ALA A CA 1
ATOM 7766 C C . ALA A 1 961 ? -29.561 -11.551 43.677 1.00 80.94 961 ALA A C 1
ATOM 7768 O O . ALA A 1 961 ? -30.261 -11.745 42.686 1.00 80.94 961 ALA A O 1
ATOM 7769 N N . LYS A 1 962 ? -30.030 -10.932 44.775 1.00 85.19 962 LYS A N 1
ATOM 7770 C CA . LYS A 1 962 ? -31.383 -10.341 44.852 1.00 85.19 962 LYS A CA 1
ATOM 7771 C C . LYS A 1 962 ? -31.509 -9.171 43.879 1.00 85.19 962 LYS A C 1
ATOM 7773 O O . LYS A 1 962 ? -32.363 -9.198 43.003 1.00 85.19 962 LYS A O 1
ATOM 7778 N N . LEU A 1 963 ? -30.600 -8.201 43.980 1.00 83.88 963 LEU A N 1
ATOM 7779 C CA . LEU A 1 963 ? -30.596 -7.022 43.110 1.00 83.88 963 LEU A CA 1
ATOM 7780 C C . LEU A 1 963 ? -30.325 -7.381 41.641 1.00 83.88 963 LEU A C 1
ATOM 7782 O O . LEU A 1 963 ? -30.899 -6.765 40.755 1.00 83.88 963 LEU A O 1
ATOM 7786 N N . HIS A 1 964 ? -29.526 -8.413 41.356 1.00 83.12 964 HIS A N 1
ATOM 7787 C CA . HIS A 1 964 ? -29.332 -8.895 39.984 1.00 83.12 964 HIS A CA 1
ATOM 7788 C C . HIS A 1 964 ? -30.616 -9.501 39.382 1.00 83.12 964 HIS A C 1
ATOM 7790 O O . HIS A 1 964 ? -30.878 -9.336 38.195 1.00 83.12 964 HIS A O 1
ATOM 7796 N N . MET A 1 965 ? -31.463 -10.139 40.198 1.00 82.94 965 MET A N 1
ATOM 7797 C CA . MET A 1 965 ? -32.773 -10.650 39.769 1.00 82.94 965 MET A CA 1
ATOM 7798 C C . MET A 1 965 ? -33.775 -9.524 39.443 1.00 82.94 965 MET A C 1
ATOM 7800 O O . MET A 1 965 ? -34.667 -9.720 38.622 1.00 82.94 965 MET A O 1
ATOM 7804 N N . GLU A 1 966 ? -33.611 -8.341 40.040 1.00 84.62 966 GLU A N 1
ATOM 7805 C CA . GLU A 1 966 ? -34.425 -7.144 39.767 1.00 84.62 966 GLU A CA 1
ATOM 7806 C C . GLU A 1 966 ? -33.992 -6.389 38.490 1.00 84.62 966 GLU A C 1
ATOM 7808 O O . GLU A 1 966 ? -34.724 -5.520 38.018 1.00 84.62 966 GLU A O 1
ATOM 7813 N N . LEU A 1 967 ? -32.833 -6.728 37.907 1.00 84.38 967 LEU A N 1
ATOM 7814 C CA . LEU A 1 967 ? -32.250 -6.073 36.722 1.00 84.38 967 LEU A CA 1
ATOM 7815 C C . LEU A 1 967 ? -32.500 -6.826 35.398 1.00 84.38 967 LEU A C 1
ATOM 7817 O O . LEU A 1 967 ? -32.031 -6.387 34.348 1.00 84.38 967 LEU A O 1
ATOM 7821 N N . VAL A 1 968 ? -33.244 -7.937 35.426 1.00 81.62 968 VAL A N 1
ATOM 7822 C CA . VAL A 1 968 ? -33.509 -8.781 34.247 1.00 81.62 968 VAL A CA 1
ATOM 7823 C C . VAL A 1 968 ? -34.212 -7.993 33.131 1.00 81.62 968 VAL A C 1
ATOM 7825 O O . VAL A 1 968 ? -35.227 -7.331 33.353 1.00 81.62 968 VAL A O 1
ATOM 7828 N N . GLY A 1 969 ? -33.682 -8.096 31.912 1.00 77.12 969 GLY A N 1
ATOM 7829 C CA . GLY A 1 969 ? -34.115 -7.357 30.725 1.00 77.12 969 GLY A CA 1
ATOM 7830 C C . GLY A 1 969 ? -33.391 -6.021 30.505 1.00 77.12 969 GLY A C 1
ATOM 7831 O O . GLY A 1 969 ? -33.632 -5.372 29.485 1.00 77.12 969 GLY A O 1
ATOM 7832 N N . LEU A 1 970 ? -32.500 -5.601 31.412 1.00 83.62 970 LEU A N 1
ATOM 7833 C CA . LEU A 1 970 ? -31.692 -4.389 31.255 1.00 83.62 970 LEU A CA 1
ATOM 7834 C C . LEU A 1 970 ? -30.481 -4.661 30.345 1.00 83.62 970 LEU A C 1
ATOM 7836 O O . LEU A 1 970 ? -29.636 -5.504 30.651 1.00 83.62 970 LEU A O 1
ATOM 7840 N N . GLY A 1 971 ? -30.359 -3.933 29.232 1.00 79.00 971 GLY A N 1
ATOM 7841 C CA . GLY A 1 971 ? -29.229 -4.100 28.310 1.00 79.00 971 GLY A CA 1
ATOM 7842 C C . GLY A 1 971 ? -27.895 -3.630 28.919 1.00 79.00 971 GLY A C 1
ATOM 7843 O O . GLY A 1 971 ? -27.895 -2.707 29.733 1.00 79.00 971 GLY A O 1
ATOM 7844 N N . PRO A 1 972 ? -26.732 -4.169 28.500 1.00 77.75 972 PRO A N 1
ATOM 7845 C CA . PRO A 1 972 ? -25.437 -3.856 29.122 1.00 77.75 972 PRO A CA 1
ATOM 7846 C C . PRO A 1 972 ? -25.064 -2.364 29.053 1.00 77.75 972 PRO A C 1
ATOM 7848 O O . PRO A 1 972 ? -24.510 -1.823 30.006 1.00 77.75 972 PRO A O 1
ATOM 7851 N N . GLN A 1 973 ? -25.444 -1.650 27.985 1.00 78.38 973 GLN A N 1
ATOM 7852 C CA . GLN A 1 973 ? -25.275 -0.190 27.914 1.00 78.38 973 GLN A CA 1
ATOM 7853 C C . GLN A 1 973 ? -26.121 0.543 28.973 1.00 78.38 973 GLN A C 1
ATOM 7855 O O . GLN A 1 973 ? -25.655 1.513 29.564 1.00 78.38 973 GLN A O 1
ATOM 7860 N N . GLN A 1 974 ? -27.345 0.075 29.238 1.00 81.50 974 GLN A N 1
ATOM 7861 C CA . GLN A 1 974 ? -28.243 0.648 30.248 1.00 81.50 974 GLN A CA 1
ATOM 7862 C C . GLN A 1 974 ? -27.781 0.293 31.672 1.00 81.50 974 GLN A C 1
ATOM 7864 O O . GLN A 1 974 ? -27.913 1.111 32.579 1.00 81.50 974 GLN A O 1
ATOM 7869 N N . ALA A 1 975 ? -27.176 -0.884 31.865 1.00 83.69 975 ALA A N 1
ATOM 7870 C CA . ALA A 1 975 ? -26.511 -1.259 33.112 1.00 83.69 975 ALA A CA 1
ATOM 7871 C C . ALA A 1 975 ? -25.281 -0.372 33.391 1.00 83.69 975 ALA A C 1
ATOM 7873 O O . ALA A 1 975 ? -25.141 0.139 34.503 1.00 83.69 975 ALA A O 1
ATOM 7874 N N . ASN A 1 976 ? -24.449 -0.091 32.378 1.00 83.50 976 ASN A N 1
ATOM 7875 C CA . ASN A 1 976 ? -23.329 0.854 32.492 1.00 83.50 976 ASN A CA 1
ATOM 7876 C C . ASN A 1 976 ? -23.815 2.296 32.745 1.00 83.50 976 ASN A C 1
ATOM 7878 O O . ASN A 1 976 ? -23.242 3.001 33.575 1.00 83.50 976 ASN A O 1
ATOM 7882 N N . GLU A 1 977 ? -24.904 2.726 32.100 1.00 82.31 977 GLU A N 1
ATOM 7883 C CA . GLU A 1 977 ? -25.543 4.025 32.354 1.00 82.31 977 GLU A CA 1
ATOM 7884 C C . GLU A 1 977 ? -26.058 4.136 33.805 1.00 82.31 977 GLU A C 1
ATOM 7886 O O . GLU A 1 977 ? -25.787 5.121 34.496 1.00 82.31 977 GLU A O 1
ATOM 7891 N N . ALA A 1 978 ? -26.752 3.109 34.304 1.00 84.56 978 ALA A N 1
ATOM 7892 C CA . ALA A 1 978 ? -27.235 3.049 35.682 1.00 84.56 978 ALA A CA 1
ATOM 7893 C C . ALA A 1 978 ? -26.087 2.982 36.709 1.00 84.56 978 ALA A C 1
ATOM 7895 O O . ALA A 1 978 ? -26.169 3.623 37.757 1.00 84.56 978 ALA A O 1
ATOM 7896 N N . PHE A 1 979 ? -24.989 2.285 36.396 1.00 85.75 979 PHE A N 1
ATOM 7897 C CA . PHE A 1 979 ? -23.777 2.256 37.224 1.00 85.75 979 PHE A CA 1
ATOM 7898 C C . PHE A 1 979 ? -23.167 3.657 37.363 1.00 85.75 979 PHE A C 1
ATOM 7900 O O . PHE A 1 979 ? -22.803 4.062 38.466 1.00 85.75 979 PHE A O 1
ATOM 7907 N N . LEU A 1 980 ? -23.110 4.431 36.272 1.00 84.19 980 LEU A N 1
ATOM 7908 C CA . LEU A 1 980 ? -22.662 5.825 36.321 1.00 84.19 980 LEU A CA 1
ATOM 7909 C C . LEU A 1 980 ? -23.627 6.718 37.116 1.00 84.19 980 LEU A C 1
ATOM 7911 O O . LEU A 1 980 ? -23.154 7.551 37.886 1.00 84.19 980 LEU A O 1
ATOM 7915 N N . ARG A 1 981 ? -24.951 6.525 37.007 1.00 83.69 981 ARG A N 1
ATOM 7916 C CA . ARG A 1 981 ? -25.943 7.272 37.810 1.00 83.69 981 ARG A CA 1
ATOM 7917 C C . ARG A 1 981 ? -25.751 7.076 39.320 1.00 83.69 981 ARG A C 1
ATOM 7919 O O . ARG A 1 981 ? -25.699 8.066 40.039 1.00 83.69 981 ARG A O 1
ATOM 7926 N N . VAL A 1 982 ? -25.539 5.841 39.787 1.00 83.62 982 VAL A N 1
ATOM 7927 C CA . VAL A 1 982 ? -25.262 5.550 41.215 1.00 83.62 982 VAL A CA 1
ATOM 7928 C C . VAL A 1 982 ? -24.004 6.275 41.721 1.00 83.62 982 VAL A C 1
ATOM 7930 O O . VAL A 1 982 ? -23.922 6.636 42.891 1.00 83.62 982 VAL A O 1
ATOM 7933 N N . LEU A 1 983 ? -23.022 6.533 40.851 1.00 81.00 983 LEU A N 1
ATOM 7934 C CA . LEU A 1 983 ? -21.829 7.311 41.205 1.00 81.00 983 LEU A CA 1
ATOM 7935 C C . LEU A 1 983 ? -22.046 8.832 41.105 1.00 81.00 983 LEU A C 1
ATOM 7937 O O . LEU A 1 983 ? -21.383 9.576 41.827 1.00 81.00 983 LEU A O 1
ATOM 7941 N N . GLN A 1 984 ? -22.969 9.300 40.257 1.00 77.50 984 GLN A N 1
ATOM 7942 C CA . GLN A 1 984 ? -23.339 10.718 40.123 1.00 77.50 984 GLN A CA 1
ATOM 7943 C C . GLN A 1 984 ? -24.067 11.270 41.359 1.00 77.50 984 GLN A C 1
ATOM 7945 O O . GLN A 1 984 ? -23.953 12.465 41.630 1.00 77.50 984 GLN A O 1
ATOM 7950 N N . ASP A 1 985 ? -24.742 10.418 42.139 1.00 77.50 985 ASP A N 1
ATOM 7951 C CA . ASP A 1 985 ? -25.354 10.798 43.424 1.00 77.50 985 ASP A CA 1
ATOM 7952 C C . ASP A 1 985 ? -24.314 11.249 44.478 1.00 77.50 985 ASP A C 1
ATOM 7954 O O . ASP A 1 985 ? -24.659 11.914 45.460 1.00 77.50 985 ASP A O 1
ATOM 7958 N N . TRP A 1 986 ? -23.022 10.942 44.288 1.00 76.94 986 TRP A N 1
ATOM 7959 C CA . TRP A 1 986 ? -21.957 11.417 45.171 1.00 76.94 986 TRP A CA 1
ATOM 7960 C C . TRP A 1 986 ? -21.671 12.921 44.952 1.00 76.94 986 TRP A C 1
ATOM 7962 O O . TRP A 1 986 ? -21.246 13.303 43.859 1.00 76.94 986 TRP A O 1
ATOM 7972 N N . PRO A 1 987 ? -21.769 13.799 45.979 1.00 72.62 987 PRO A N 1
ATOM 7973 C CA . PRO A 1 987 ? -21.661 15.259 45.807 1.00 72.62 987 PRO A CA 1
ATOM 7974 C C . PRO A 1 987 ? -20.328 15.819 45.275 1.00 72.62 987 PRO A C 1
ATOM 7976 O O . PRO A 1 987 ? -20.218 17.031 45.085 1.00 72.62 987 PRO A O 1
ATOM 7979 N N . LEU A 1 988 ? -19.309 14.975 45.080 1.00 74.75 988 LEU A N 1
ATOM 7980 C CA . LEU A 1 988 ? -18.006 15.326 44.500 1.00 74.75 988 LEU A CA 1
ATOM 7981 C C . LEU A 1 988 ? -17.656 14.474 43.263 1.00 74.75 988 LEU A C 1
ATOM 7983 O O . LEU A 1 988 ? -16.491 14.424 42.864 1.00 74.75 988 LEU A O 1
ATOM 7987 N N . TYR A 1 989 ? -18.640 13.826 42.631 1.00 77.00 989 TYR A N 1
ATOM 7988 C CA . TYR A 1 989 ? -18.436 13.095 41.380 1.00 77.00 989 TYR A CA 1
ATOM 7989 C C . TYR A 1 989 ? -17.754 13.975 40.314 1.00 77.00 989 TYR A C 1
ATOM 7991 O O . TYR A 1 989 ? -18.085 15.149 40.134 1.00 77.00 989 TYR A O 1
ATOM 7999 N N . GLY A 1 990 ? -16.746 13.421 39.635 1.00 75.12 990 GLY A N 1
ATOM 8000 C CA . GLY A 1 990 ? -15.919 14.146 38.662 1.00 75.12 990 GLY A CA 1
ATOM 8001 C C . GLY A 1 990 ? -14.884 15.126 39.249 1.00 75.12 990 GLY A C 1
ATOM 8002 O O . GLY A 1 990 ? -14.137 15.741 38.482 1.00 75.12 990 GLY A O 1
ATOM 8003 N N . ALA A 1 991 ? -14.788 15.285 40.575 1.00 81.00 991 ALA A N 1
ATOM 8004 C CA . ALA A 1 991 ? -13.713 16.050 41.209 1.00 81.00 991 ALA A CA 1
ATOM 8005 C C . ALA A 1 991 ? -12.469 15.174 41.446 1.00 81.00 991 ALA A C 1
ATOM 8007 O O . ALA A 1 991 ? -12.562 14.099 42.040 1.00 81.00 991 ALA A O 1
ATOM 8008 N N . LYS A 1 992 ? -11.276 15.647 41.054 1.00 81.06 992 LYS A N 1
ATOM 8009 C CA . LYS A 1 992 ? -10.020 14.972 41.427 1.00 81.06 992 LYS A CA 1
ATOM 8010 C C . LYS A 1 992 ? -9.632 15.362 42.853 1.00 81.06 992 LYS A C 1
ATOM 8012 O O . LYS A 1 992 ? -9.583 16.551 43.171 1.00 81.06 992 LYS A O 1
ATOM 8017 N N . LEU A 1 993 ? -9.354 14.362 43.689 1.00 82.50 993 LEU A N 1
ATOM 8018 C CA . LEU A 1 993 ? -8.874 14.534 45.060 1.00 82.50 993 LEU A CA 1
ATOM 8019 C C . LEU A 1 993 ? -7.339 14.510 45.100 1.00 82.50 993 LEU A C 1
ATOM 8021 O O . LEU A 1 993 ? -6.721 13.625 44.512 1.00 82.50 993 LEU A O 1
ATOM 8025 N N . PHE A 1 994 ? -6.747 15.458 45.825 1.00 83.44 994 PHE A N 1
ATOM 8026 C CA . PHE A 1 994 ? -5.302 15.594 46.035 1.00 83.44 994 PHE A CA 1
ATOM 8027 C C . PHE A 1 994 ? -4.952 15.505 47.523 1.00 83.44 994 PHE A C 1
ATOM 8029 O O . PHE A 1 994 ? -5.696 16.015 48.373 1.00 83.44 994 PHE A O 1
ATOM 8036 N N . GLY A 1 995 ? -3.830 14.865 47.853 1.00 83.00 995 GLY A N 1
ATOM 8037 C CA . GLY A 1 995 ? -3.407 14.672 49.243 1.00 83.00 995 GLY A CA 1
ATOM 8038 C C . GLY A 1 995 ? -2.725 15.926 49.788 1.00 83.00 995 GLY A C 1
ATOM 8039 O O . GLY A 1 995 ? -1.661 16.308 49.296 1.00 83.00 995 GLY A O 1
ATOM 8040 N N . VAL A 1 996 ? -3.307 16.585 50.802 1.00 86.31 996 VAL A N 1
ATOM 8041 C CA . VAL A 1 996 ? -2.786 17.884 51.269 1.00 86.31 996 VAL A CA 1
ATOM 8042 C C . VAL A 1 996 ? -2.679 18.037 52.785 1.00 86.31 996 VAL A C 1
ATOM 8044 O O . VAL A 1 996 ? -3.391 17.400 53.570 1.00 86.31 996 VAL A O 1
ATOM 8047 N N . LYS A 1 997 ? -1.812 18.969 53.197 1.00 86.38 997 LYS A N 1
ATOM 8048 C CA . LYS A 1 997 ? -1.696 19.454 54.576 1.00 86.38 997 LYS A CA 1
ATOM 8049 C C . LYS A 1 997 ? -2.023 20.948 54.644 1.00 86.38 997 LYS A C 1
ATOM 8051 O O . LYS A 1 997 ? -1.383 21.732 53.954 1.00 86.38 997 LYS A O 1
ATOM 8056 N N . GLN A 1 998 ? -2.968 21.353 55.492 1.00 84.94 998 GLN A N 1
ATOM 8057 C CA . GLN A 1 998 ? -3.324 22.766 55.705 1.00 84.94 998 GLN A CA 1
ATOM 8058 C C . GLN A 1 998 ? -2.859 23.269 57.079 1.00 84.94 998 GLN A C 1
ATOM 8060 O O . GLN A 1 998 ? -2.717 22.485 58.024 1.00 84.94 998 GLN A O 1
ATOM 8065 N N . THR A 1 999 ? -2.600 24.574 57.190 1.00 80.19 999 THR A N 1
ATOM 8066 C CA . THR A 1 999 ? -2.043 25.199 58.409 1.00 80.19 999 THR A CA 1
ATOM 8067 C C . THR A 1 999 ? -2.769 26.467 58.874 1.00 80.19 999 THR A C 1
ATOM 8069 O O . THR A 1 999 ? -2.314 27.097 59.825 1.00 80.19 999 THR A O 1
ATOM 8072 N N . THR A 1 1000 ? -3.870 26.853 58.228 1.00 76.25 1000 THR A N 1
ATOM 8073 C CA . THR A 1 1000 ? -4.532 28.170 58.376 1.00 76.25 1000 THR A CA 1
ATOM 8074 C C . THR A 1 1000 ? -5.944 28.130 58.956 1.00 76.25 1000 THR A C 1
ATOM 8076 O O . THR A 1 1000 ? -6.479 29.178 59.308 1.00 76.25 1000 THR A O 1
ATOM 8079 N N . LEU A 1 1001 ? -6.583 26.960 59.009 1.00 78.19 1001 LEU A N 1
ATOM 8080 C CA . LEU A 1 1001 ? -7.951 26.791 59.500 1.00 78.19 1001 LEU A CA 1
ATOM 8081 C C . LEU A 1 1001 ? -7.913 25.920 60.758 1.00 78.19 1001 LEU A C 1
ATOM 8083 O O . LEU A 1 1001 ? -7.579 24.740 60.681 1.00 78.19 1001 LEU A O 1
ATOM 8087 N N . GLU A 1 1002 ? -8.219 26.510 61.913 1.00 74.00 1002 GLU A N 1
ATOM 8088 C CA . GLU A 1 1002 ? -8.136 25.829 63.214 1.00 74.00 1002 GLU A CA 1
ATOM 8089 C C . GLU A 1 1002 ? -9.320 24.875 63.453 1.00 74.00 1002 GLU A C 1
ATOM 8091 O O . GLU A 1 1002 ? -9.147 23.829 64.071 1.00 74.00 1002 GLU A O 1
ATOM 8096 N N . ASP A 1 1003 ? -10.488 25.180 62.875 1.00 78.00 1003 ASP A N 1
ATOM 8097 C CA . ASP A 1 1003 ? -11.737 24.407 63.002 1.00 78.00 1003 ASP A CA 1
ATOM 8098 C C . ASP A 1 1003 ? -11.742 23.063 62.232 1.00 78.00 1003 ASP A C 1
ATOM 8100 O O . ASP A 1 1003 ? -12.749 22.352 62.217 1.00 78.00 1003 ASP A O 1
ATOM 8104 N N . ILE A 1 1004 ? -10.666 22.743 61.503 1.00 82.31 1004 ILE A N 1
ATOM 8105 C CA . ILE A 1 1004 ? -10.610 21.683 60.480 1.00 82.31 1004 ILE A CA 1
ATOM 8106 C C . ILE A 1 1004 ? -9.292 20.893 60.631 1.00 82.31 1004 ILE A C 1
ATOM 8108 O O . ILE A 1 1004 ? -8.255 21.501 60.910 1.00 82.31 1004 ILE A O 1
ATOM 8112 N N . PRO A 1 1005 ? -9.262 19.559 60.411 1.00 82.62 1005 PRO A N 1
ATOM 8113 C CA . PRO A 1 1005 ? -8.027 18.777 60.457 1.00 82.62 1005 PRO A CA 1
ATOM 8114 C C . PRO A 1 1005 ? -6.884 19.340 59.603 1.00 82.62 1005 PRO A C 1
ATOM 8116 O O . PRO A 1 1005 ? -7.082 19.946 58.548 1.00 82.62 1005 PRO A O 1
ATOM 8119 N N . LYS A 1 1006 ? -5.646 19.100 60.051 1.00 83.81 1006 LYS A N 1
ATOM 8120 C CA . LYS A 1 1006 ? -4.430 19.564 59.357 1.00 83.81 1006 LYS A CA 1
ATOM 8121 C C . LYS A 1 1006 ? -4.031 18.692 58.162 1.00 83.81 1006 LYS A C 1
ATOM 8123 O O . LYS A 1 1006 ? -3.207 19.132 57.371 1.00 83.81 1006 LYS A O 1
ATOM 8128 N N . LYS A 1 1007 ? -4.594 17.487 58.019 1.00 83.25 1007 LYS A N 1
ATOM 8129 C CA . LYS A 1 1007 ? -4.490 16.625 56.827 1.00 83.25 1007 LYS A CA 1
ATOM 8130 C C . LYS A 1 1007 ? -5.882 16.462 56.223 1.00 83.25 1007 LYS A C 1
ATOM 8132 O O . LYS A 1 1007 ? -6.815 16.177 56.969 1.00 83.25 1007 LYS A O 1
ATOM 8137 N N . LEU A 1 1008 ? -6.012 16.648 54.913 1.00 86.69 1008 LEU A N 1
ATOM 8138 C CA . LEU A 1 1008 ? -7.290 16.658 54.190 1.00 86.69 1008 LEU A CA 1
ATOM 8139 C C . LEU A 1 1008 ? -7.119 16.067 52.783 1.00 86.69 1008 LEU A C 1
ATOM 8141 O O . LEU A 1 1008 ? -5.997 15.978 52.274 1.00 86.69 1008 LEU A O 1
ATOM 8145 N N . TRP A 1 1009 ? -8.229 15.714 52.140 1.00 84.62 1009 TRP A N 1
ATOM 8146 C CA . TRP A 1 1009 ? -8.289 15.702 50.679 1.00 84.62 1009 TRP A CA 1
ATOM 8147 C C . TRP A 1 1009 ? -8.703 17.091 50.18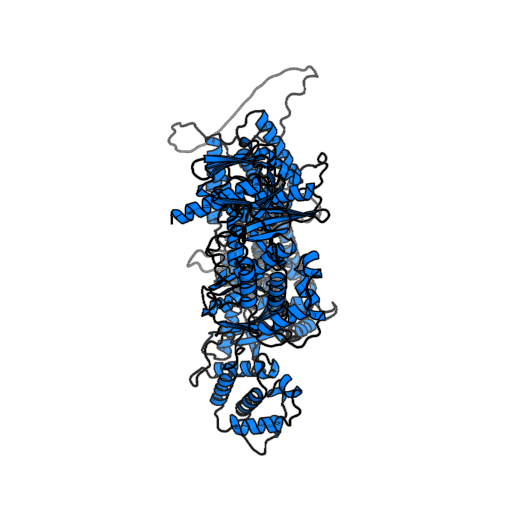3 1.00 84.62 1009 TRP A C 1
ATOM 8149 O O . TRP A 1 1009 ? -9.607 17.731 50.733 1.00 84.62 1009 TRP A O 1
ATOM 8159 N N . PHE A 1 1010 ? -8.035 17.546 49.127 1.00 86.00 1010 PHE A N 1
ATOM 8160 C CA . PHE A 1 1010 ? -8.359 18.763 48.393 1.00 86.00 1010 PHE A CA 1
ATOM 8161 C C . PHE A 1 1010 ? -9.006 18.371 47.064 1.00 86.00 1010 PHE A C 1
ATOM 8163 O O . PHE A 1 1010 ? -8.339 17.813 46.197 1.00 86.00 1010 PHE A O 1
ATOM 8170 N N . GLY A 1 1011 ? -10.307 18.609 46.920 1.00 86.56 1011 GLY A N 1
ATOM 8171 C CA . GLY A 1 1011 ? -11.053 18.288 45.704 1.00 86.56 1011 GLY A CA 1
ATOM 8172 C C . GLY A 1 1011 ? -11.054 19.445 44.707 1.00 86.56 1011 GLY A C 1
ATOM 8173 O O . GLY A 1 1011 ? -11.340 20.581 45.088 1.00 86.56 1011 GLY A O 1
ATOM 8174 N N . VAL A 1 1012 ? -10.792 19.162 43.430 1.00 86.94 1012 VAL A N 1
ATOM 8175 C CA . VAL A 1 1012 ? -10.931 20.118 42.316 1.00 86.94 1012 VAL A CA 1
ATOM 8176 C C . VAL A 1 1012 ? -11.943 19.569 41.310 1.00 86.94 1012 VAL A C 1
ATOM 8178 O O . VAL A 1 1012 ? -11.664 18.584 40.624 1.00 86.94 1012 VAL A O 1
ATOM 8181 N N . GLY A 1 1013 ? -13.115 20.204 41.224 1.00 85.81 1013 GLY A N 1
ATOM 8182 C CA . GLY A 1 1013 ? -14.224 19.802 40.346 1.00 85.81 1013 GLY A CA 1
ATOM 8183 C C . GLY A 1 1013 ? -14.938 21.003 39.719 1.00 85.81 1013 GLY A C 1
ATOM 8184 O O . GLY A 1 1013 ? -14.476 22.137 39.847 1.00 85.81 1013 GLY A O 1
ATOM 8185 N N . GLN A 1 1014 ? -16.075 20.784 39.050 1.00 79.56 1014 GLN A N 1
ATOM 8186 C CA . GLN A 1 1014 ? -16.800 21.854 38.342 1.00 79.56 1014 GLN A CA 1
ATOM 8187 C C . GLN A 1 1014 ? -17.248 23.000 39.261 1.00 79.56 1014 GLN A C 1
ATOM 8189 O O . GLN A 1 1014 ? -17.158 24.172 38.889 1.00 79.56 1014 GLN A O 1
ATOM 8194 N N . ILE A 1 1015 ? -17.767 22.670 40.447 1.00 81.25 1015 ILE A N 1
ATOM 8195 C CA . ILE A 1 1015 ? -18.341 23.655 41.373 1.00 81.25 1015 ILE A CA 1
ATOM 8196 C C . ILE A 1 1015 ? -17.246 24.606 41.875 1.00 81.25 1015 ILE A C 1
ATOM 8198 O O . ILE A 1 1015 ? -17.471 25.818 41.958 1.00 81.25 1015 ILE A O 1
ATOM 8202 N N . GLY A 1 1016 ? -16.061 24.072 42.182 1.00 84.88 1016 GLY A N 1
ATOM 8203 C CA . GLY A 1 1016 ? -14.923 24.827 42.684 1.00 84.88 1016 GLY A CA 1
ATOM 8204 C C . GLY A 1 1016 ? -13.862 23.949 43.339 1.00 84.88 1016 GLY A C 1
ATOM 8205 O O . GLY A 1 1016 ? -13.561 22.841 42.895 1.00 84.88 1016 GLY A O 1
ATOM 8206 N N . VAL A 1 1017 ? -13.303 24.490 44.419 1.00 88.12 1017 VAL A N 1
ATOM 8207 C CA . VAL A 1 1017 ? -12.344 23.829 45.308 1.00 88.12 1017 VAL A CA 1
ATOM 8208 C C . VAL A 1 1017 ? -13.063 23.320 46.557 1.00 88.12 1017 VAL A C 1
ATOM 8210 O O . VAL A 1 1017 ? -13.878 24.037 47.136 1.00 88.12 1017 VAL A O 1
ATOM 8213 N N . HIS A 1 1018 ? -12.730 22.114 47.008 1.00 87.44 1018 HIS A N 1
ATOM 8214 C CA . HIS A 1 1018 ? -13.384 21.435 48.126 1.00 87.44 1018 HIS A CA 1
ATOM 8215 C C . HIS A 1 1018 ? -12.353 20.972 49.167 1.00 87.44 1018 HIS A C 1
ATOM 8217 O O . HIS A 1 1018 ? -11.265 20.524 48.813 1.00 87.44 1018 HIS A O 1
ATOM 8223 N N . LEU A 1 1019 ? -12.698 21.063 50.453 1.00 87.00 1019 LEU A N 1
ATOM 8224 C CA . LEU A 1 1019 ? -11.906 20.535 51.570 1.00 87.00 1019 LEU A CA 1
ATOM 8225 C C . LEU A 1 1019 ? -12.711 19.445 52.278 1.00 87.00 1019 LEU A C 1
ATOM 8227 O O . LEU A 1 1019 ? -13.797 19.732 52.788 1.00 87.00 1019 LEU A O 1
ATOM 8231 N N . MET A 1 1020 ? -12.179 18.224 52.341 1.00 83.75 1020 MET A N 1
ATOM 8232 C CA . MET A 1 1020 ? -12.839 17.077 52.977 1.00 83.75 1020 MET A CA 1
ATOM 8233 C C . MET A 1 1020 ? -11.869 16.228 53.815 1.00 83.75 1020 MET A C 1
ATOM 8235 O O . MET A 1 1020 ? -10.647 16.305 53.670 1.00 83.75 1020 MET A O 1
ATOM 8239 N N . GLU A 1 1021 ? -12.432 15.438 54.721 1.00 82.94 1021 GLU A N 1
ATOM 8240 C CA . GLU A 1 1021 ? -11.720 14.519 55.616 1.00 82.94 1021 GLU A CA 1
ATOM 8241 C C . GLU A 1 1021 ? -11.018 13.378 54.845 1.00 82.94 1021 GLU A C 1
ATOM 8243 O O . GLU A 1 1021 ? -11.454 13.005 53.760 1.00 82.94 1021 GLU A O 1
ATOM 8248 N N . GLN A 1 1022 ? -9.909 12.834 55.372 1.00 72.88 1022 GLN A N 1
ATOM 8249 C CA . GLN A 1 1022 ? -9.160 11.759 54.688 1.00 72.88 1022 GLN A CA 1
ATOM 8250 C C . GLN A 1 1022 ? -9.733 10.352 54.914 1.00 72.88 1022 GLN A C 1
ATOM 8252 O O . GLN A 1 1022 ? -9.540 9.481 54.069 1.00 72.88 1022 GLN A O 1
ATOM 8257 N N . GLU A 1 1023 ? -10.426 10.138 56.035 1.00 64.25 1023 GLU A N 1
ATOM 8258 C CA . GLU A 1 1023 ? -10.954 8.829 56.460 1.00 64.25 1023 GLU A CA 1
ATOM 8259 C C . GLU A 1 1023 ? -12.494 8.795 56.520 1.00 64.25 1023 GLU A C 1
ATOM 8261 O O . GLU A 1 1023 ? -13.086 7.719 56.565 1.00 64.25 1023 GLU A O 1
ATOM 8266 N N . GLY A 1 1024 ? -13.148 9.962 56.484 1.00 62.25 1024 GLY A N 1
ATOM 8267 C CA . GLY A 1 1024 ? -14.603 10.121 56.509 1.00 62.25 1024 GLY A CA 1
ATOM 8268 C C . GLY A 1 1024 ? -15.132 10.865 55.281 1.00 62.25 1024 GLY A C 1
ATOM 8269 O O . GLY A 1 1024 ? -14.405 11.580 54.599 1.00 62.25 1024 GLY A O 1
ATOM 8270 N N . GLN A 1 1025 ? -16.431 10.742 55.005 1.00 65.94 1025 GLN A N 1
ATOM 8271 C CA . GLN A 1 1025 ? -17.085 11.391 53.854 1.00 65.94 1025 GLN A CA 1
ATOM 8272 C C . GLN A 1 1025 ? -17.377 12.896 54.073 1.00 65.94 1025 GLN A C 1
ATOM 8274 O O . GLN A 1 1025 ? -18.119 13.517 53.312 1.00 65.94 1025 GLN A O 1
ATOM 8279 N N . LYS A 1 1026 ? -16.842 13.504 55.140 1.00 78.00 1026 LYS A N 1
ATOM 8280 C CA . LYS A 1 1026 ? -17.230 14.846 55.581 1.00 78.00 1026 LYS A CA 1
ATOM 8281 C C . LYS A 1 1026 ? -16.545 15.944 54.766 1.00 78.00 1026 LYS A C 1
ATOM 8283 O O . LYS A 1 1026 ? -15.339 16.161 54.873 1.00 78.00 1026 LYS A O 1
ATOM 8288 N N . ILE A 1 1027 ? -17.346 16.704 54.021 1.00 82.81 1027 ILE A N 1
ATOM 8289 C CA . ILE A 1 1027 ? -16.931 17.958 53.380 1.00 82.81 1027 ILE A CA 1
ATOM 8290 C C . ILE A 1 1027 ? -16.981 19.077 54.432 1.00 82.81 1027 ILE A C 1
ATOM 8292 O O . ILE A 1 1027 ? -18.036 19.352 55.002 1.00 82.81 1027 ILE A O 1
ATOM 8296 N N . TYR A 1 1028 ? -15.851 19.737 54.690 1.00 84.31 1028 TYR A N 1
ATOM 8297 C CA . TYR A 1 1028 ? -15.761 20.867 55.626 1.00 84.31 1028 TYR A CA 1
ATOM 8298 C C . TYR A 1 1028 ? -16.006 22.218 54.954 1.00 84.31 1028 TYR A C 1
ATOM 8300 O O . TYR A 1 1028 ? -16.555 23.126 55.577 1.00 84.31 1028 TYR A O 1
ATOM 8308 N N . ALA A 1 1029 ? -15.580 22.377 53.698 1.00 83.25 1029 ALA A N 1
ATOM 8309 C CA . ALA A 1 1029 ? -15.772 23.612 52.948 1.00 83.25 1029 ALA A CA 1
ATOM 8310 C C . ALA A 1 1029 ? -15.836 23.365 51.438 1.00 83.25 1029 ALA A C 1
ATOM 8312 O O . ALA A 1 1029 ? -15.183 22.469 50.907 1.00 83.25 1029 ALA A O 1
ATOM 8313 N N . THR A 1 1030 ? -16.597 24.211 50.746 1.00 86.12 1030 THR A N 1
ATOM 8314 C CA . THR A 1 1030 ? -16.635 24.305 49.283 1.00 86.12 1030 THR A CA 1
ATOM 8315 C C . THR A 1 1030 ? -16.493 25.772 48.891 1.00 86.12 1030 THR A C 1
ATOM 8317 O O . THR A 1 1030 ? -17.220 26.631 49.392 1.00 86.12 1030 THR A O 1
ATOM 8320 N N . TYR A 1 1031 ? -15.557 26.056 47.991 1.00 87.06 1031 TYR A N 1
ATOM 8321 C CA . TYR A 1 1031 ? -15.181 27.389 47.538 1.00 87.06 1031 TYR A CA 1
ATOM 8322 C C . TYR A 1 1031 ? -15.343 27.484 46.015 1.00 87.06 1031 TYR A C 1
ATOM 8324 O O . TYR A 1 1031 ? -14.426 27.134 45.267 1.00 87.06 1031 TYR A O 1
ATOM 8332 N N . PRO A 1 1032 ? -16.510 27.951 45.532 1.00 86.06 1032 PRO A N 1
ATOM 8333 C CA . PRO A 1 1032 ? -16.748 28.132 44.108 1.00 86.06 1032 PRO A CA 1
ATOM 8334 C C . PRO A 1 1032 ? -15.729 29.058 43.442 1.00 86.06 1032 PRO A C 1
ATOM 8336 O O . PRO A 1 1032 ? -15.350 30.076 44.023 1.00 86.06 1032 PRO A O 1
ATOM 8339 N N . TYR A 1 1033 ? -15.348 28.775 42.190 1.00 85.00 1033 TYR A N 1
ATOM 8340 C CA . TYR A 1 1033 ? -14.292 29.520 41.476 1.00 85.00 1033 TYR A CA 1
ATOM 8341 C C . TYR A 1 1033 ? -14.494 31.046 41.448 1.00 85.00 1033 TYR A C 1
ATOM 8343 O O . TYR A 1 1033 ? -13.514 31.790 41.459 1.00 85.00 1033 TYR A O 1
ATOM 8351 N N . LYS A 1 1034 ? -15.754 31.506 41.476 1.00 81.00 1034 LYS A N 1
ATOM 8352 C CA . LYS A 1 1034 ? -16.163 32.923 41.568 1.00 81.00 1034 LYS A CA 1
ATOM 8353 C C . LYS A 1 1034 ? -15.727 33.648 42.853 1.00 81.00 1034 LYS A C 1
ATOM 8355 O O . LYS A 1 1034 ? -15.762 34.871 42.880 1.00 81.00 1034 LYS A O 1
ATOM 8360 N N . PHE A 1 1035 ? -15.358 32.920 43.907 1.00 83.31 1035 PHE A N 1
ATOM 8361 C CA . PHE A 1 1035 ? -14.901 33.478 45.185 1.00 83.31 1035 PHE A CA 1
ATOM 8362 C C . PHE A 1 1035 ? -13.382 33.344 45.390 1.00 83.31 1035 PHE A C 1
ATOM 8364 O O . PHE A 1 1035 ? -12.860 33.875 46.367 1.00 83.31 1035 PHE A O 1
ATOM 8371 N N . ILE A 1 1036 ? -12.664 32.664 44.486 1.00 84.31 1036 ILE A N 1
ATOM 8372 C CA . ILE A 1 1036 ? -11.202 32.511 44.541 1.00 84.31 1036 ILE A CA 1
ATOM 8373 C C . ILE A 1 1036 ? -10.557 33.690 43.800 1.00 84.31 1036 ILE A C 1
ATOM 8375 O O . ILE A 1 1036 ? -10.351 33.623 42.581 1.00 84.31 1036 ILE A O 1
ATOM 8379 N N . LEU A 1 1037 ? -10.262 34.754 44.555 1.00 79.38 1037 LEU A N 1
ATOM 8380 C CA . LEU A 1 1037 ? -9.737 36.038 44.073 1.00 79.38 1037 LEU A CA 1
ATOM 8381 C C . LEU A 1 1037 ? -8.334 35.906 43.471 1.00 79.38 1037 LEU A C 1
ATOM 8383 O O . LEU A 1 1037 ? -8.068 36.431 42.395 1.00 79.38 1037 LEU A O 1
ATOM 8387 N N . ALA A 1 1038 ? -7.444 35.206 44.175 1.00 78.25 1038 ALA A N 1
ATOM 8388 C CA . ALA A 1 1038 ? -6.054 35.003 43.786 1.00 78.25 1038 ALA A CA 1
ATOM 8389 C C . ALA A 1 1038 ? -5.558 33.638 44.276 1.00 78.25 1038 ALA A C 1
ATOM 8391 O O . ALA A 1 1038 ? -6.068 33.099 45.264 1.00 78.25 1038 ALA A O 1
ATOM 8392 N N . ILE A 1 1039 ? -4.565 33.097 43.576 1.00 83.94 1039 ILE A N 1
ATOM 8393 C CA . ILE A 1 1039 ? -3.873 31.857 43.926 1.00 83.94 1039 ILE A CA 1
ATOM 8394 C C . ILE A 1 1039 ? -2.385 32.130 43.732 1.00 83.94 1039 ILE A C 1
ATOM 8396 O O . ILE A 1 1039 ? -1.969 32.463 42.625 1.00 83.94 1039 ILE A O 1
ATOM 8400 N N . ASN A 1 1040 ? -1.609 32.010 44.805 1.00 82.75 1040 ASN A N 1
ATOM 8401 C CA . ASN A 1 1040 ? -0.166 32.233 44.798 1.00 82.75 1040 ASN A CA 1
ATOM 8402 C C . ASN A 1 1040 ? 0.534 30.924 45.176 1.00 82.75 1040 ASN A C 1
ATOM 8404 O O . ASN A 1 1040 ? 0.089 30.247 46.100 1.00 82.75 1040 ASN A O 1
ATOM 8408 N N . SER A 1 1041 ? 1.638 30.587 44.518 1.00 82.56 1041 SER A N 1
ATOM 8409 C CA . SER A 1 1041 ? 2.437 29.389 44.806 1.00 82.56 1041 SER A CA 1
ATOM 8410 C C . SER A 1 1041 ? 3.883 29.758 45.119 1.00 82.56 1041 SER A C 1
ATOM 8412 O O . SER A 1 1041 ? 4.439 30.646 44.472 1.00 82.56 1041 SER A O 1
ATOM 8414 N N . THR A 1 1042 ? 4.498 29.074 46.082 1.00 76.38 1042 THR A N 1
ATOM 8415 C CA . THR A 1 1042 ? 5.930 29.209 46.389 1.00 76.38 1042 THR A CA 1
ATOM 8416 C C . THR A 1 1042 ? 6.719 28.029 45.819 1.00 76.38 1042 THR A C 1
ATOM 8418 O O . THR A 1 1042 ? 6.163 26.986 45.466 1.00 76.38 1042 THR A O 1
ATOM 8421 N N . GLU A 1 1043 ? 8.043 28.165 45.740 1.00 67.25 1043 GLU A N 1
ATOM 8422 C CA . GLU A 1 1043 ? 8.922 27.062 45.330 1.00 67.25 1043 GLU A CA 1
ATOM 8423 C C . GLU A 1 1043 ? 8.832 25.859 46.291 1.00 67.25 1043 GLU A C 1
ATOM 8425 O O . GLU A 1 1043 ? 9.016 24.723 45.863 1.00 67.25 1043 GLU A O 1
ATOM 8430 N N . LYS A 1 1044 ? 8.474 26.089 47.565 1.00 70.06 1044 LYS A N 1
ATOM 8431 C CA . LYS A 1 1044 ? 8.504 25.119 48.678 1.00 70.06 1044 LYS A CA 1
ATOM 8432 C C . LYS A 1 1044 ? 7.260 24.223 48.792 1.00 70.06 1044 LYS A C 1
ATOM 8434 O O . LYS A 1 1044 ? 6.902 23.810 49.892 1.00 70.06 1044 LYS A O 1
ATOM 8439 N N . ASP A 1 1045 ? 6.605 23.937 47.670 1.00 79.25 1045 ASP A N 1
ATOM 8440 C CA . ASP A 1 1045 ? 5.386 23.110 47.594 1.00 79.25 1045 ASP A CA 1
ATOM 8441 C C . ASP A 1 1045 ? 4.186 23.662 48.394 1.00 79.25 1045 ASP A C 1
ATOM 8443 O O . ASP A 1 1045 ? 3.312 22.918 48.843 1.00 79.25 1045 ASP A O 1
ATOM 8447 N N . GLU A 1 1046 ? 4.119 24.990 48.547 1.00 84.56 1046 GLU A N 1
ATOM 8448 C CA . GLU A 1 1046 ? 3.030 25.698 49.229 1.00 84.56 1046 GLU A CA 1
ATOM 8449 C C . GLU A 1 1046 ? 2.154 26.461 48.221 1.00 84.56 1046 GLU A C 1
ATOM 8451 O O . GLU A 1 1046 ? 2.656 27.208 47.376 1.00 84.56 1046 GLU A O 1
ATOM 8456 N N . ILE A 1 1047 ? 0.832 26.341 48.355 1.00 85.31 1047 ILE A N 1
ATOM 8457 C CA . ILE A 1 1047 ? -0.167 27.129 47.625 1.00 85.31 1047 ILE A CA 1
ATOM 8458 C C . ILE A 1 1047 ? -0.997 27.934 48.628 1.00 85.31 1047 ILE A C 1
ATOM 8460 O O . ILE A 1 1047 ? -1.539 27.391 49.592 1.00 85.31 1047 ILE A O 1
ATOM 8464 N N . THR A 1 1048 ? -1.129 29.235 48.379 1.00 83.81 1048 THR A N 1
ATOM 8465 C CA . THR A 1 1048 ? -1.995 30.153 49.125 1.00 83.81 1048 THR A CA 1
ATOM 8466 C C . THR A 1 1048 ? -3.208 30.533 48.282 1.00 83.81 1048 THR A C 1
ATOM 8468 O O . THR A 1 1048 ? -3.065 31.134 47.215 1.00 83.81 1048 THR A O 1
ATOM 8471 N N . PHE A 1 1049 ? -4.407 30.247 48.785 1.00 82.88 1049 PHE A N 1
ATOM 8472 C CA . PHE A 1 1049 ? -5.674 30.647 48.173 1.00 82.88 1049 PHE A CA 1
ATOM 8473 C C . PHE A 1 1049 ? -6.266 31.857 48.902 1.00 82.88 1049 PHE A C 1
ATOM 8475 O O . PHE A 1 1049 ? -6.518 31.797 50.107 1.00 82.88 1049 PHE A O 1
ATOM 8482 N N . SER A 1 1050 ? -6.542 32.934 48.164 1.00 80.62 1050 SER A N 1
ATOM 8483 C CA . SER A 1 1050 ? -7.274 34.108 48.656 1.00 80.62 1050 SER A CA 1
ATOM 8484 C C . SER A 1 1050 ? -8.752 33.967 48.303 1.00 80.62 1050 SER A C 1
ATOM 8486 O O . SER A 1 1050 ? -9.119 34.100 47.132 1.00 80.62 1050 SER A O 1
ATOM 8488 N N . VAL A 1 1051 ? -9.601 33.689 49.296 1.00 82.94 1051 VAL A N 1
ATOM 8489 C CA . VAL A 1 1051 ? -11.009 33.316 49.075 1.00 82.94 1051 VAL A CA 1
ATOM 8490 C C . VAL A 1 1051 ? -11.969 34.228 49.838 1.00 82.94 1051 VAL A C 1
ATOM 8492 O O . VAL A 1 1051 ? -11.827 34.434 51.043 1.00 82.94 1051 VAL A O 1
ATOM 8495 N N . THR A 1 1052 ? -12.984 34.753 49.155 1.00 75.75 1052 THR A N 1
ATOM 8496 C CA . THR A 1 1052 ? -14.053 35.553 49.771 1.00 75.75 1052 THR A CA 1
ATOM 8497 C C . THR A 1 1052 ? -15.090 34.658 50.455 1.00 75.75 1052 THR A C 1
ATOM 8499 O O . THR A 1 1052 ? -15.674 33.777 49.827 1.00 75.75 1052 THR A O 1
ATOM 8502 N N . VAL A 1 1053 ? -15.364 34.913 51.736 1.00 73.94 1053 VAL A N 1
ATOM 8503 C CA . VAL A 1 1053 ? -16.407 34.241 52.525 1.00 73.94 1053 VAL A CA 1
ATOM 8504 C C . VAL A 1 1053 ? -17.275 35.313 53.191 1.00 73.94 1053 VAL A C 1
ATOM 8506 O O . VAL A 1 1053 ? -16.886 35.936 54.181 1.00 73.94 1053 VAL A O 1
ATOM 8509 N N . GLY A 1 1054 ? -18.450 35.570 52.612 1.00 69.81 1054 GLY A N 1
ATOM 8510 C CA . GLY A 1 1054 ? -19.273 36.727 52.976 1.00 69.81 1054 GLY A CA 1
ATOM 8511 C C . GLY A 1 1054 ? -18.557 38.038 52.630 1.00 69.81 1054 GLY A C 1
ATOM 8512 O O . GLY A 1 1054 ? -18.072 38.202 51.516 1.00 69.81 1054 GLY A O 1
ATOM 8513 N N . SER A 1 1055 ? -18.459 38.959 53.590 1.00 65.38 1055 SER A N 1
ATOM 8514 C CA . SER A 1 1055 ? -17.743 40.238 53.446 1.00 65.38 1055 SER A CA 1
ATOM 8515 C C . SER A 1 1055 ? -16.256 40.185 53.834 1.00 65.38 1055 SER A C 1
ATOM 8517 O O . SER A 1 1055 ? -15.606 41.228 53.886 1.00 65.38 1055 SER A O 1
ATOM 8519 N N . LYS A 1 1056 ? -15.700 39.001 54.135 1.00 72.00 1056 LYS A N 1
ATOM 8520 C CA . LYS A 1 1056 ? -14.310 38.834 54.595 1.00 72.00 1056 LYS A CA 1
ATOM 8521 C C . LYS A 1 1056 ? -13.509 37.942 53.648 1.00 72.00 1056 LYS A C 1
ATOM 8523 O O . LYS A 1 1056 ? -13.987 36.894 53.222 1.00 72.00 1056 LYS A O 1
ATOM 8528 N N . THR A 1 1057 ? -12.263 38.315 53.375 1.00 75.62 1057 THR A N 1
ATOM 8529 C CA . THR A 1 1057 ? -11.298 37.442 52.691 1.00 75.62 1057 THR A CA 1
ATOM 8530 C C . THR A 1 1057 ? -10.626 36.528 53.715 1.00 75.62 1057 THR A C 1
ATOM 8532 O O . THR A 1 1057 ? -10.102 37.012 54.718 1.00 75.62 1057 THR A O 1
ATOM 8535 N N . LYS A 1 1058 ? -10.622 35.216 53.466 1.00 80.12 1058 LYS A N 1
ATOM 8536 C CA . LYS A 1 1058 ? -9.771 34.243 54.164 1.00 80.12 1058 LYS A CA 1
ATOM 8537 C C . LYS A 1 1058 ? -8.571 33.890 53.281 1.00 80.12 1058 LYS A C 1
ATOM 8539 O O . LYS A 1 1058 ? -8.708 33.780 52.063 1.00 80.12 1058 LYS A O 1
ATOM 8544 N N . LEU A 1 1059 ? -7.416 33.688 53.910 1.00 80.31 1059 LEU A N 1
ATOM 8545 C CA . LEU A 1 1059 ? -6.244 33.069 53.293 1.00 80.31 1059 LEU A CA 1
ATOM 8546 C C . LEU A 1 1059 ? -6.195 31.602 53.723 1.00 80.31 1059 LEU A C 1
ATOM 8548 O O . LEU A 1 1059 ? -6.377 31.308 54.905 1.00 80.31 1059 LEU A O 1
ATOM 8552 N N . ILE A 1 1060 ? -5.966 30.697 52.775 1.00 82.56 1060 ILE A N 1
ATOM 8553 C CA . ILE A 1 1060 ? -5.840 29.260 53.036 1.00 82.56 1060 ILE A CA 1
ATOM 8554 C C . ILE A 1 1060 ? -4.485 28.798 52.501 1.00 82.56 1060 ILE A C 1
ATOM 8556 O O . ILE A 1 1060 ? -4.267 28.861 51.292 1.00 82.56 1060 ILE A O 1
ATOM 8560 N N . LEU A 1 1061 ? -3.586 28.361 53.388 1.00 83.69 1061 LEU A N 1
ATOM 8561 C CA . LEU A 1 1061 ? -2.274 27.816 53.026 1.00 83.69 1061 LEU A CA 1
ATOM 8562 C C . LEU A 1 1061 ? -2.336 26.290 53.016 1.00 83.69 1061 LEU A C 1
ATOM 8564 O O . LEU A 1 1061 ? -2.791 25.666 53.981 1.00 83.69 1061 LEU A O 1
ATOM 8568 N N . ILE A 1 1062 ? -1.875 25.707 51.914 1.00 86.94 1062 ILE A N 1
ATOM 8569 C CA . ILE A 1 1062 ? -1.946 24.278 51.632 1.00 86.94 1062 ILE A CA 1
ATOM 8570 C C . ILE A 1 1062 ? -0.587 23.814 51.110 1.00 86.94 1062 ILE A C 1
ATOM 8572 O O . ILE A 1 1062 ? -0.043 24.410 50.188 1.00 86.94 1062 ILE A O 1
ATOM 8576 N N . ILE A 1 1063 ? -0.047 22.753 51.704 1.00 84.19 1063 ILE A N 1
ATOM 8577 C CA . ILE A 1 1063 ? 1.254 22.167 51.369 1.00 84.19 1063 ILE A CA 1
ATOM 8578 C C . ILE A 1 1063 ? 1.013 20.815 50.691 1.00 84.19 1063 ILE A C 1
ATOM 8580 O O . ILE A 1 1063 ? 0.313 19.962 51.257 1.00 84.19 1063 ILE A O 1
ATOM 8584 N N . THR A 1 1064 ? 1.558 20.627 49.487 1.00 84.50 1064 THR A N 1
ATOM 8585 C CA . THR A 1 1064 ? 1.396 19.401 48.687 1.00 84.50 1064 THR A CA 1
ATOM 8586 C C . THR A 1 1064 ? 2.409 19.304 47.544 1.00 84.50 1064 THR A C 1
ATOM 8588 O O . THR A 1 1064 ? 2.657 20.268 46.824 1.00 84.50 1064 THR A O 1
ATOM 8591 N N . THR A 1 1065 ? 2.942 18.099 47.335 1.00 78.81 1065 THR A N 1
ATOM 8592 C CA . THR A 1 1065 ? 3.843 17.754 46.224 1.00 78.81 1065 THR A CA 1
ATOM 8593 C C . THR A 1 1065 ? 3.154 17.773 44.856 1.00 78.81 1065 THR A C 1
ATOM 8595 O O . THR A 1 1065 ? 3.824 17.789 43.831 1.00 78.81 1065 THR A O 1
ATOM 8598 N N . GLU A 1 1066 ? 1.819 17.787 44.813 1.00 78.88 1066 GLU A N 1
ATOM 8599 C CA . GLU A 1 1066 ? 1.015 17.751 43.579 1.00 78.88 1066 GLU A CA 1
ATOM 8600 C C . GLU A 1 1066 ? 0.643 19.166 43.081 1.00 78.88 1066 GLU A C 1
ATOM 8602 O O . GLU A 1 1066 ? -0.300 19.345 42.301 1.00 78.88 1066 GLU A O 1
ATOM 8607 N N . LYS A 1 1067 ? 1.374 20.195 43.546 1.00 81.88 1067 LYS A N 1
ATOM 8608 C CA . LYS A 1 1067 ? 1.006 21.611 43.396 1.00 81.88 1067 LYS A CA 1
ATOM 8609 C C . LYS A 1 1067 ? 0.699 22.039 41.958 1.00 81.88 1067 LYS A C 1
ATOM 8611 O O . LYS A 1 1067 ? -0.288 22.735 41.722 1.00 81.88 1067 LYS A O 1
ATOM 8616 N N . ASP A 1 1068 ? 1.501 21.594 40.998 1.00 77.81 1068 ASP A N 1
ATOM 8617 C CA . ASP A 1 1068 ? 1.404 22.057 39.615 1.00 77.81 1068 ASP A CA 1
ATOM 8618 C C . ASP A 1 1068 ? 0.185 21.463 38.891 1.00 77.81 1068 ASP A C 1
ATOM 8620 O O . ASP A 1 1068 ? -0.444 22.155 38.088 1.00 77.81 1068 ASP A O 1
ATOM 8624 N N . GLU A 1 1069 ? -0.233 20.230 39.213 1.00 77.62 1069 GLU A N 1
ATOM 8625 C CA . GLU A 1 1069 ? -1.463 19.663 38.643 1.00 77.62 1069 GLU A CA 1
ATOM 8626 C C . GLU A 1 1069 ? -2.712 20.342 39.222 1.00 77.62 1069 GLU A C 1
ATOM 8628 O O . GLU A 1 1069 ? -3.638 20.647 38.466 1.00 77.62 1069 GLU A O 1
ATOM 8633 N N . ILE A 1 1070 ? -2.717 20.662 40.522 1.00 84.31 1070 ILE A N 1
ATOM 8634 C CA . ILE A 1 1070 ? -3.796 21.430 41.166 1.00 84.31 1070 ILE A CA 1
ATOM 8635 C C . ILE A 1 1070 ? -3.972 22.792 40.480 1.00 84.31 1070 ILE A C 1
ATOM 8637 O O . ILE A 1 1070 ? -5.085 23.158 40.087 1.00 84.31 1070 ILE A O 1
ATOM 8641 N N . LEU A 1 1071 ? -2.874 23.533 40.298 1.00 83.44 1071 LEU A N 1
ATOM 8642 C CA . LEU A 1 1071 ? -2.885 24.848 39.650 1.00 83.44 1071 LEU A CA 1
ATOM 8643 C C . LEU A 1 1071 ? -3.342 24.754 38.189 1.00 83.44 1071 LEU A C 1
ATOM 8645 O O . LEU A 1 1071 ? -4.175 25.558 37.757 1.00 83.44 1071 LEU A O 1
ATOM 8649 N N . GLN A 1 1072 ? -2.871 23.749 37.442 1.00 81.62 1072 GLN A N 1
ATOM 8650 C CA . GLN A 1 1072 ? -3.334 23.494 36.077 1.00 81.62 1072 GLN A CA 1
ATOM 8651 C C . GLN A 1 1072 ? -4.827 23.155 36.023 1.00 81.62 1072 GLN A C 1
ATOM 8653 O O . GLN A 1 1072 ? -5.532 23.735 35.202 1.00 81.62 1072 GLN A O 1
ATOM 8658 N N . MET A 1 1073 ? -5.334 22.255 36.875 1.00 83.00 1073 MET A N 1
ATOM 8659 C CA . MET A 1 1073 ? -6.752 21.868 36.859 1.00 83.00 1073 MET A CA 1
ATOM 8660 C C . MET A 1 1073 ? -7.669 23.042 37.199 1.00 83.00 1073 MET A C 1
ATOM 8662 O O . MET A 1 1073 ? -8.640 23.272 36.480 1.00 83.00 1073 MET A O 1
ATOM 8666 N N . ILE A 1 1074 ? -7.340 23.829 38.229 1.00 84.69 1074 ILE A N 1
ATOM 8667 C CA . ILE A 1 1074 ? -8.103 25.038 38.577 1.00 84.69 1074 ILE A CA 1
ATOM 8668 C C . ILE A 1 1074 ? -8.078 26.054 37.425 1.00 84.69 1074 ILE A C 1
ATOM 8670 O O . ILE A 1 1074 ? -9.096 26.692 37.151 1.00 84.69 1074 ILE A O 1
ATOM 8674 N N . SER A 1 1075 ? -6.944 26.189 36.731 1.00 82.19 1075 SER A N 1
ATOM 8675 C CA . SER A 1 1075 ? -6.824 27.077 35.569 1.00 82.19 1075 SER A CA 1
ATOM 8676 C C . SER A 1 1075 ? -7.681 26.591 34.398 1.00 82.19 1075 SER A C 1
ATOM 8678 O O . SER A 1 1075 ? -8.461 27.378 33.870 1.00 82.19 1075 SER A O 1
ATOM 8680 N N . SER A 1 1076 ? -7.628 25.296 34.058 1.00 80.25 1076 SER A N 1
ATOM 8681 C CA . SER A 1 1076 ? -8.464 24.704 33.004 1.00 80.25 1076 SER A CA 1
ATOM 8682 C C . SER A 1 1076 ? -9.959 24.837 33.313 1.00 80.25 1076 SER A C 1
ATOM 8684 O O . SER A 1 1076 ? -10.709 25.317 32.468 1.00 80.25 1076 SER A O 1
ATOM 8686 N N . TYR A 1 1077 ? -10.401 24.505 34.535 1.00 82.75 1077 TYR A N 1
ATOM 8687 C CA . TYR A 1 1077 ? -11.800 24.700 34.939 1.00 82.75 1077 TYR A CA 1
ATOM 8688 C C . TYR A 1 1077 ? -12.219 26.178 34.850 1.00 82.75 1077 TYR A C 1
ATOM 8690 O O . TYR A 1 1077 ? -13.290 26.468 34.316 1.00 82.75 1077 TYR A O 1
ATOM 8698 N N . LYS A 1 1078 ? -11.386 27.129 35.308 1.00 79.31 1078 LYS A N 1
ATOM 8699 C CA . LYS A 1 1078 ? -11.674 28.568 35.161 1.00 79.31 1078 LYS A CA 1
ATOM 8700 C C . LYS A 1 1078 ? -11.771 28.989 33.687 1.00 79.31 1078 LYS A C 1
ATOM 8702 O O . LYS A 1 1078 ? -12.704 29.708 33.342 1.00 79.31 1078 LYS A O 1
ATOM 8707 N N . GLU A 1 1079 ? -10.863 28.541 32.824 1.00 78.44 1079 GLU A N 1
ATOM 8708 C CA . GLU A 1 1079 ? -10.825 28.895 31.397 1.00 78.44 1079 GLU A CA 1
ATOM 8709 C C . GLU A 1 1079 ? -12.035 28.347 30.619 1.00 78.44 1079 GLU A C 1
ATOM 8711 O O . GLU A 1 1079 ? -12.699 29.100 29.896 1.00 78.44 1079 GLU A O 1
ATOM 8716 N N . THR A 1 1080 ? -12.399 27.074 30.813 1.00 74.88 1080 THR A N 1
ATOM 8717 C CA . THR A 1 1080 ? -13.563 26.470 30.137 1.00 74.88 1080 THR A CA 1
ATOM 8718 C C . THR A 1 1080 ? -14.892 27.044 30.652 1.00 74.88 1080 THR A C 1
ATOM 8720 O O . THR A 1 1080 ? -15.805 27.305 29.867 1.00 74.88 1080 THR A O 1
ATOM 8723 N N . LEU A 1 1081 ? -15.002 27.339 31.956 1.00 74.50 1081 LEU A N 1
ATOM 8724 C CA . LEU A 1 1081 ? -16.185 28.004 32.529 1.00 74.50 1081 LEU A CA 1
ATOM 8725 C C . LEU A 1 1081 ? -16.299 29.494 32.152 1.00 74.50 1081 LEU A C 1
ATOM 8727 O O . LEU A 1 1081 ? -17.385 30.065 32.274 1.00 74.50 1081 LEU A O 1
ATOM 8731 N N . LEU A 1 1082 ? -15.211 30.135 31.710 1.00 68.81 1082 LEU A N 1
ATOM 8732 C CA . LEU A 1 1082 ? -15.234 31.491 31.151 1.00 68.81 1082 LEU A CA 1
ATOM 8733 C C . LEU A 1 1082 ? -15.612 31.479 29.666 1.00 68.81 1082 LEU A C 1
ATOM 8735 O O . LEU A 1 1082 ? -16.504 32.224 29.270 1.00 68.81 1082 LEU A O 1
ATOM 8739 N N . THR A 1 1083 ? -15.011 30.602 28.858 1.00 64.44 1083 THR A N 1
ATOM 8740 C CA . THR A 1 1083 ? -15.323 30.501 27.417 1.00 64.44 1083 THR A CA 1
ATOM 8741 C C . THR A 1 1083 ? -16.767 30.064 27.146 1.00 64.44 1083 THR A C 1
ATOM 8743 O O . THR A 1 1083 ? -17.389 30.590 26.222 1.00 64.44 1083 THR A O 1
ATOM 8746 N N . ARG A 1 1084 ? -17.358 29.207 27.996 1.00 64.25 1084 ARG A N 1
ATOM 8747 C CA . ARG A 1 1084 ? -18.804 28.892 27.964 1.00 64.25 1084 ARG A CA 1
ATOM 8748 C C . ARG A 1 1084 ? -19.730 30.052 28.387 1.00 64.25 1084 ARG A C 1
ATOM 8750 O O . ARG A 1 1084 ? -20.932 29.922 28.214 1.00 64.25 1084 ARG A O 1
ATOM 8757 N N . LYS A 1 1085 ? -19.217 31.165 28.934 1.00 59.53 1085 LYS A N 1
ATOM 8758 C CA . LYS A 1 1085 ? -20.001 32.391 29.231 1.00 59.53 1085 LYS A CA 1
ATOM 8759 C C . LYS A 1 1085 ? -19.884 33.479 28.159 1.00 59.53 1085 LYS A C 1
ATOM 8761 O O . LYS A 1 1085 ? -20.556 34.501 28.260 1.00 59.53 1085 LYS A O 1
ATOM 8766 N N . SER A 1 1086 ? -19.000 33.285 27.184 1.00 47.81 1086 SER A N 1
ATOM 8767 C CA . SER A 1 1086 ? -18.833 34.142 26.002 1.00 47.81 1086 SER A CA 1
ATOM 8768 C C . SER A 1 1086 ? -19.397 33.512 24.720 1.00 47.81 1086 SER A C 1
ATOM 8770 O O . SER A 1 1086 ? -19.197 34.058 23.637 1.00 47.81 1086 SER A O 1
ATOM 8772 N N . ARG A 1 1087 ? -20.055 32.355 24.850 1.00 44.16 1087 ARG A N 1
ATOM 8773 C CA . ARG A 1 1087 ? -20.918 31.718 23.851 1.00 44.16 1087 ARG A CA 1
ATOM 8774 C C . ARG A 1 1087 ? -22.369 31.866 24.307 1.00 44.16 1087 ARG A C 1
ATOM 8776 O O . ARG A 1 1087 ? -23.228 31.926 23.407 1.00 44.16 1087 ARG A O 1
#

Sequence (1087 aa):
MTATFLHVPSSQKANKTFLDFAERFFNVHVANSSSPITKTVSAVRRKSTSDIVAIRDMVRYTKQATISTSLIHFKSEQIINLACSAFKDICKIVRGETRPDQEDYILRSIFEQCFKYDELTDEIFCQLARQTNGCPIDDYLIKTWDIFAITSSVLRPSATLLEYLKNYVSAACKAPGKIGEYAKIIKRCLGKERIRPKRTIGPSTLEVESIRNLQPLLLKVHFYDGKTKALALDYTDTVLNTIKKIREKINLKSLEGWALYEEKVIDHHQRHLQDDEFITEIVGAWQQQGSAASSKTASPVYQLSLTNASHRLIFAKRIITTIPDIDCDPVELHFLYSQAVYHTVDDDEYQLPSSTCIQLAGLHAQVLHGDYEEENIFRYTEVDSFLCKRVLDSEARNWPLEISLAHKKFGNGKKKHEAQIRYLSLASQFPLFGSNHFLAYYKGYWILGLEILIAVNKDGIKFISLQQTEMFQDIAYMELESVIGDTDNRTITFLLKNCVAGKQKCFVFELNELKGVCQLIDTFLPNLIVWEKSFQDNKSEYDWLKLNEETDLCRKKLVQTGTARLVRESGIGFFRSAIRRLSRRSSEKLPTMQDSPKKDESPVRNSDSNQNDILPTKRDCWTFTKNPLRQSITKLDGDLEEEALQIFTWLLMYSGIESASALEDNEPFSLVQKILSEIMQNHHLCNELYLQLIKQTMTNNPESFSKVLSKFWHCLIALICVRTPANDLIEEYLRLHLQRCSIHKHLEEGRFASFASICLSRTKHSYRLRKNVPSKAELKAIASRKQMELRVFLQDGHQLVFGFFSDETVDQLIRKITSRTGMRPDAEGLGLYASIESNGSREEKYLLPSEIMADMMCEFEGWMKTIRSSSVRLSLKKRIFIEPYANLDDPVEIDMLYHQSVTDVFEKKIPLTQEDAIRLCALRAQTECGDYQHFSTGSYNSVTRILPRPIRDLIDAQDIAKLHMELVGLGPQQANEAFLRVLQDWPLYGAKLFGVKQTTLEDIPKKLWFGVGQIGVHLMEQEGQKIYATYPYKFILAINSTEKDEITFSVTVGSKTKLILIITTEKDEILQMISSYKETLLTRKSR

pLDDT: mean 76.63, std 16.98, range [20.92, 94.62]

Foldseek 3Di:
DDDDDPDDDDDDDDQQAPLNVLVPFFDWFFADDDDDDDDDPVPPPDDDPVGTDDSVLLLAADPDLFTPWFGGDDPDPVLRVLLRVLSNLLSCQLVVVDDPVVNVVSLQVNLQVCLVPVVCLQRNVSSLSRNLHPPPDVSSNLRSLLSLLQSLLQHADDPVCLSNSLVSLVSQCPDDDSSVLSSVLSNVSSDDPPDADHDPFGFDPLRSVCSNVSHFRWAWEAALVRDIDTFGDRSRAFQLNVLVRVCVVLVADDSPQKFKWKAFQVVRDIDTGDRRHGPRVVLRVLLVVLVVPDDPPDDVVVSVVVSSVGMHMYIARQACQDFDDPPHDVSNLVRLLSVLLCCFQVVVVLVDDLVLLLLLLLLVCCLPPNAADPVPLVSCPPVSSRGHPCSVVVDPDPSSVSSSVSVNVRRHPDDNSRSSSVSLVSSVVGPQSSWDWFWKAWDDDDDLDGIWIWTQHLQAIWIARPVPRDTPDGDGPQQWQAWEADPVQQKIKTAGPDDDPPDAGITMIRGPPSVVVVVVSCVSPNPRYDYPDPDPPLDDPVNLVVLVVLLVVLVVVCVVVQQFDQQDDPDDDDDDDPDDDDDDDDDDDDDDDDDDDDDDDDDDDDDDDDDDDPDDPPVLSLAADLDQGPFFGGDDDDVVRVVLSVLLVLLSVLLVSDDPPPDPDPDSCVSLQVSVVVCVVVVVSLLRLLSSLSRNLHDPDCVVSVSSNLSSLLSLLQSLLQDDDPDVSSNSSLLSSLVSQLSPVVGPSVLSSVLSNVSNVLRVPQPDGAPGRFAPQRSVCSSVSHFRWDWAAFLVRDIDIDGDHSRDFLLNVVQVVCVNLVHDSPPPQKWKWKWDDAPNDIDIDTGDRGDGVRNVNNVQVVVCVVRVNPDIHIYMARQAADPPGQPLPTLSSLVSVLSVVLQCQQVVVQPDDLVLLLLLLLLVCCQPPNADDPDDLVPSVVSLNSHHPVSSVVDGSVSSSVNNNVCHPQHNSNSSVVSVVSRVVQPQPSWDWAWKAWDFDPVDDRTFTWTQHLQGIWTHHPPDSDTPDDAGLVFFPDWDDDPQQKIWTFGDDPPDTGIIIMHHPCNVVSVVSSVVSVVVVVVVVVD

InterPro domains:
  IPR000299 FERM domain [PS50057] (217-535)
  IPR000299 FERM domain [PS50057] (788-1085)
  IPR000857 MyTH4 domain [PF00784] (108-209)
  IPR000857 MyTH4 domain [PF00784] (672-781)
  IPR000857 MyTH4 domain [PS51016] (62-212)
  IPR000857 MyTH4 domain [PS51016] (624-783)
  IPR000857 MyTH4 domain [SM00139] (61-212)
  IPR000857 MyTH4 domain [SM00139] (624-783)
  IPR011993 PH-like domain superfamily [G3DSA:2.30.29.30] (434-543)
  IPR011993 PH-like domain superfamily [G3DSA:2.30.29.30] (990-1087)
  IPR014352 FERM/acyl-CoA-binding protein superfamily [G3DSA:1.20.80.10] (325-431)
  IPR014352 FERM/acyl-CoA-binding protein superfamily [G3DSA:1.20.80.10] (891-986)
  IPR019748 FERM central domain [PF00373] (329-438)
  IPR019748 FERM central domain [PF00373] (886-994)
  IPR019748 FERM central domain [cd14473] (332-429)
  IPR019748 FERM central domain [cd14473] (893-986)
  IPR019749 Band 4.1 domain [SM00295] (213-438)
  IPR019749 Band 4.1 domain [SM00295] (784-994)
  IPR029071 Ubiquitin-like domain superfamily [SSF54236] (213-319)
  IPR035963 FERM superfamily, second domain [SSF47031] (327-433)

Radius of gyration: 40.97 Å; chains: 1; bounding box: 120×94×124 Å

Secondary structure (DSSP, 8-state):
------PPPS-SS----HHHHHHHHB---B---S------GGGTTS--GGGBPPHHHHTS--S-S--SS-SB--S-HHHHHHHHHHHHHHHHHHTT-S-HHHHHHHHHHHHHHHHH-TTHHHHHHHHHHHHHTT-S-HHHHHHHHHHHHHHHHH----TTTHHHHHHHHHHHTTSSSHHHHHHHHHHHHT-S-S--PPP-S---HHHHHHHHTT--EEEEEE-TTS-EEEEEE-TT-BHHHHHHHHHHHHT-S--TTEEEEEEETTT--EEEPPTTSBHHHHHHHHHHHHHHHS-TTS-HHHHHHHHHHHEEEEEEE---SSPPPTTS-HHHHHHHHHHHHHHHHTS-TT---HHHHHHHHHHHHHHHH-S--TT-GGGG--GGGTS-HHHHHH----HHHHHHHHIIIIITT--HHHHHHHHHHHHTTSTTTTPEEEEEEE-S--SS-SEEEEEE-SSEEEEEETTT--EEEEEETTTEEEEEEETTTTEEEEEES-PPTTS-SEEEEEETTHHHHHHHHHHHSTT-EEE---------HHHHHHHHHHHHHHHHHHHHTTSS-------S----S-----------------------------------------GGGGS--SSPPSS-SS---HHHHHHHHHHHHHHHHHHTSS--TT-S---HHHHHHHHHHHHHH-TTHHHHHHHHHHHHT--S-SGGGHHHHHHHHHHHHHHHHH---SSHHHHHHHHHHHHHHTT-TTSHHHHHHHHHHHHHHHHHH-SS--SSPPPHHHHHHHHHT--EEEEEEPTTS-EEEEEE-TT-BHHHHHHHHHHHHT--TT-TTEEEEEEEEETTEEEEEEE-TTSBHHHHHHHHHHHHHHHT-S--EEEEEE----TTTT-TT-HHHHHHHHHHHHHHHHTT-SPPPHHHHHHHHHHHHHHHH-S-----GGGGGTGGGGS-HHHHTT--HHHHHHHHHTTTT--HHHHHHHHHHHHHTSTTTTPEEEEEEE-S-TTS-SEEEEEE-SSEEEEE-SSS--EEEEEEGGGEEEEEE-TTSEEEEEEEETTEEEEEEEE-TTHHHHHHHHHHHHHHHHHTT--

Organism: NCBI:txid2664684